Protein AF-0000000077543008 (afdb_homodimer)

Foldseek 3Di:
DVVVVVVVVVVLVVLLVVLLVLLVVLLCLLFVLLVVLLVVLVVQQVVFWDDDDPWWTWGQDDLVVSLVSLLSNLVCLQVNLLSLLLLCLLVVLLLQVVVCVVVVNDRLCPPVLLQLSQCLNHDRLVSLVVNLVVLVPCDVVVVVCVCVVVVPPDDPNRPSSVSSVVSNVVSVVSSVLSVVLSVLSVVQSVPKDKDKDKDKFWDPFFDDFWEWDFDPVQLPDWDDDPRDTATPQWDDDVPGIDGDQQVQLVCQLVVNDQFWHWDADPVVQKIWITGSDQALFKKFKYKTKIKFKFKDFCQVVFVWEQDPVDLFKIATRDDCLQALNDGIAGPVRFWGKAKHQPDPDQVFWTKIKIKGKADADDFLAPPPPSWDAGPNRIIITIMIMTMFMWIWMWIDHSRHTDPVPIDTHGDGRSVSSSLCRCRRRCVCVVVLSVQLNVLRHPPNYVSSSSSSSRSSSRRSSRSSSSSRIDGGGTPIMIGMDIGMIMIGTPVSSVVSSVSSVVSSVSSVVSSVVSVVSCVVPVCSSVSSVCSHPVNVVVVVPPSDRPPPPPPPPDDD/DVVVVVVVVVVLVVLLVVLLVLLVVLLCLQFVLLVVLLVVLVVQQVVFWDDDDPWWTWGQDDLVVSLVSLLSNLVSLQQNLLSLLLLCLLVVLLVQVVVCVVVVNDRLCPLVLLQLSQCLNPNGLVSLVVNLVVLVPCDVVVVVCVCLCVVPDDDPDSVSSVSNVVSNVVSVVSSVLSVVLSVLSVVQSVPKDKDKDKDKFWDPFFDDFWEWDFDPVQLPDFDDDPRDTATPQWDDDVPGIDGDQQVQLVCQLVVNDQFWHWDADPVVQKIWIGGSDQALQKKFKYKYKIKFKFKDFCQVVFVWEQDPVDLFKIATRDDCLQALNDGIAGPVRFWGKAKHQPDPDQVFWTKIKIKGKADADDFLAPPPPSWDAGPNRIIITIMIMTMFMWIWMWIDHSRHTDPVPIDTHGDGRSVSSSLCRCRRRCVCVVVLSVQLNVLRHPPNYVSSSRSSSRSSSRRSSNSSSSSRIDGGGTPIMIGMDIGMIMIGTPVSSVVSSVSSVVSSVSSVVSSVVSVVSCVVDVCSSVSSVCSHPVNVVVVVPPSDRPPPPPPPPDDD

Sequence (1112 aa):
MVNNLDHQQDSSGDDLRRAYSDIRRLWLFSIVPLVVTVVTFIALLGSNSVDTNSQYILVLYEATRLLVPLQVAALVAPWNIGHIMKLCSYWVGYRASVSRYRNHGVSTVSDEQGIITSHLFFASPMTALMALWHACKPTESSIRGLGLLRHFPGGPRSEFGEYLTLTTSILSVVAFSHLLFAGLVTLLAALASMETHDIITPVQVPMQHFGRVLPDGCLDTKGMSNGVSYSCGVEPLTGGFVLTNSTESIQTVNNASSLNQVLYDSQNQVALLAPKDINGALDYSAKTLGVSTQCSSKGKECRLRLSRNSDTGVVHSCPPDESAGDDSLSVAKAWAGNVILGPGRTPNPFNYWIWSVVDKTETHLSSDSEVVKMVGGAISILLDCSVNVYNVTYSVQNGTIVPETLIATMADDAPSYVVADPLTLNFAQNQIYESLRLAAVISRNVSELASTVSVSVSEMAVAYLAGIFEPLQNEEESTRRAVQVARLPIALVCITIALGIILALQATCFFLIAMGLVRKDPNTVAERDRLTLEARVSGAVCRGPVERPGHFPKGGMVNNLDHQQDSSGDDLRRAYSDIRRLWLFSIVPLVVTVVTFIALLGSNSVDTNSQYILVLYEATRLLVPLQVAALVAPWNIGHIMKLCSYWVGYRASVSRYRNHGVSTVSDEQGIITSHLFFASPMTALMALWHACKPTESSIRGLGLLRHFPGGPRSEFGEYLTLTTSILSVVAFSHLLFAGLVTLLAALASMETHDIITPVQVPMQHFGRVLPDGCLDTKGMSNGVSYSCGVEPLTGGFVLTNSTESIQTVNNASSLNQVLYDSQNQVALLAPKDINGALDYSAKTLGVSTQCSSKGKECRLRLSRNSDTGVVHSCPPDESAGDDSLSVAKAWAGNVILGPGRTPNPFNYWIWSVVDKTETHLSSDSEVVKMVGGAISILLDCSVNVYNVTYSVQNGTIVPETLIATMADDAPSYVVADPLTLNFAQNQIYESLRLAAVISRNVSELASTVSVSVSEMAVAYLAGIFEPLQNEEESTRRAVQVARLPIALVCITIALGIILALQATCFFLIAMGLVRKDPNTVAERDRLTLEARVSGAVCRGPVERPGHFPKGG

pLDDT: mean 80.04, std 19.53, range [23.39, 98.19]

Radius of gyration: 48.88 Å; Cα contacts (8 Å, |Δi|>4): 2154; chains: 2; bounding box: 78×150×105 Å

Solvent-accessible surface area (backbone atoms only — not comparable to full-atom values): 56647 Å² total; per-residue (Å²): 123,66,72,62,51,56,55,51,54,52,51,52,52,54,53,50,54,50,48,53,52,49,52,51,50,42,39,50,67,46,31,48,60,44,50,52,21,50,49,50,36,50,49,52,48,69,74,30,50,76,48,72,59,98,57,36,34,31,26,66,42,57,55,36,46,58,46,41,37,49,51,51,31,38,58,49,36,51,54,33,42,27,41,48,29,43,35,48,36,44,51,54,9,38,56,51,40,52,49,17,61,73,52,75,72,48,67,74,70,48,60,48,56,34,40,55,52,31,46,56,24,49,17,5,49,47,28,42,44,42,49,44,43,60,68,58,50,64,45,76,66,41,52,57,34,57,39,49,66,55,43,48,72,77,52,100,53,66,76,64,62,56,57,53,51,51,53,50,51,51,49,50,54,48,47,48,53,37,50,48,48,31,49,46,50,51,49,49,36,53,64,35,44,79,43,82,43,76,48,76,43,76,45,91,69,52,81,55,53,55,8,32,40,74,50,74,70,45,59,74,41,70,45,75,54,98,88,39,78,38,32,57,48,43,37,83,44,61,94,47,69,24,51,37,52,34,50,48,8,45,25,25,66,66,66,64,32,84,60,36,29,76,44,72,40,78,86,76,49,33,18,32,58,36,50,45,83,64,47,50,46,45,26,38,27,26,43,25,52,25,24,29,38,50,37,40,77,39,12,59,83,22,55,51,38,73,32,89,88,37,84,64,30,37,31,62,67,48,54,78,86,64,37,26,76,67,74,62,38,26,78,89,47,29,69,33,57,22,61,37,64,58,85,96,49,61,44,56,53,26,37,40,21,39,32,38,39,38,65,50,46,67,49,61,41,68,79,39,79,48,37,39,69,44,74,48,53,20,37,38,48,34,35,44,24,44,37,37,43,24,41,26,37,40,32,32,51,70,48,37,74,40,72,87,62,48,43,75,41,81,45,62,47,49,60,28,46,36,45,42,47,50,53,49,69,49,71,48,48,65,60,48,49,51,38,43,47,42,20,45,38,74,23,75,43,69,69,53,25,24,50,50,37,14,54,45,51,15,43,48,44,50,22,59,44,51,35,57,46,35,72,27,66,30,75,41,30,26,40,41,46,82,41,69,23,14,38,35,52,41,67,61,51,50,52,48,52,50,48,53,49,49,52,42,49,51,47,49,52,41,41,51,50,31,53,50,47,45,70,74,35,69,57,16,57,58,42,30,46,49,30,27,63,68,36,56,33,58,57,65,70,64,79,66,80,80,73,68,82,75,80,68,78,72,82,125,122,66,71,64,51,56,56,52,54,54,52,52,53,54,52,49,54,50,49,52,52,49,52,51,50,41,40,51,67,47,32,48,59,45,50,52,21,50,51,49,37,51,49,53,48,68,73,32,51,76,50,73,57,95,59,36,35,31,26,65,41,58,55,36,45,58,45,40,37,49,51,51,32,38,58,48,36,51,55,34,42,17,42,48,30,46,35,50,37,44,52,54,8,38,55,52,40,52,46,17,61,72,51,76,73,47,64,76,67,48,63,45,54,35,39,53,53,37,51,57,37,15,34,4,44,52,39,41,46,45,48,44,44,58,68,57,49,63,44,78,68,38,52,57,35,58,36,51,68,56,49,53,80,75,57,99,62,62,75,65,62,55,58,54,51,51,53,49,51,52,50,49,54,47,47,48,53,37,50,49,48,32,50,47,50,51,48,48,37,53,63,37,44,78,44,82,43,76,47,76,43,76,46,91,69,52,81,56,52,56,9,34,38,74,49,75,71,43,59,72,41,70,45,75,54,97,87,39,77,37,32,57,47,43,36,84,42,62,94,48,66,25,52,36,52,34,48,49,9,45,25,24,66,66,68,65,32,83,60,35,29,75,44,72,40,79,86,76,47,34,18,32,60,35,52,47,83,67,45,49,45,45,27,38,29,28,42,25,53,26,24,29,37,51,37,39,76,38,13,58,83,22,54,51,38,73,33,88,87,35,86,63,30,37,30,61,67,47,54,77,86,64,37,26,76,66,72,65,38,26,78,90,47,29,71,34,56,24,61,38,62,60,87,94,50,61,42,57,55,25,37,41,22,41,30,36,40,38,66,48,45,66,49,60,42,68,79,39,79,49,36,37,68,44,75,49,53,20,37,36,45,35,35,44,23,44,38,36,43,25,41,26,36,41,32,33,52,70,49,36,74,40,72,86,62,46,44,75,41,80,46,62,48,49,60,27,48,35,45,44,47,51,54,51,69,50,72,50,48,63,62,47,49,50,40,44,48,42,21,45,39,74,22,75,41,67,69,53,25,23,51,50,36,14,54,46,51,16,41,46,44,51,22,60,45,50,35,59,46,36,73,27,67,30,74,42,31,26,40,40,46,82,40,70,23,15,40,36,52,43,68,61,52,50,51,47,52,50,47,52,50,50,52,43,48,50,46,50,50,41,41,51,50,32,53,52,48,45,70,73,36,68,57,17,57,57,41,29,44,50,30,29,63,68,35,54,34,60,56,66,70,63,79,65,80,79,76,70,83,74,79,69,80,73,83,125

Organism: Fusarium solani (NCBI:txid169388)

Nearest PDB structures (foldseek):
  5vju-assembly1_A  TM=3.079E-01  e=3.131E+00  synthetic construct
  6z0c-assembly1_A  TM=2.243E-01  e=2.468E+00  Escherichia coli
  3m3w-assembly1_A  TM=2.884E-01  e=5.541E+00  Mus musculus
  5c1f-assembly1_B  TM=2.232E-01  e=5.038E+00  Schizosaccharomyces pombe 972h-
  7sqc-assembly1_1V  TM=2.284E-01  e=7.371E+00  Chlamydomonas reinhardtii

Structure (mmCIF, N/CA/C/O backbone):
data_AF-0000000077543008-model_v1
#
loop_
_entity.id
_entity.type
_entity.pdbx_description
1 polymer 'Transmembrane protein'
#
loop_
_atom_site.group_PDB
_atom_site.id
_atom_site.type_symbol
_atom_site.label_atom_id
_atom_site.label_alt_id
_atom_site.label_comp_id
_atom_site.label_asym_id
_atom_site.label_entity_id
_atom_site.label_seq_id
_atom_site.pdbx_PDB_ins_code
_atom_site.Cartn_x
_atom_site.Cartn_y
_atom_site.Cartn_z
_atom_site.occupancy
_atom_site.B_iso_or_equiv
_atom_site.auth_seq_id
_atom_site.auth_comp_id
_atom_site.auth_asym_id
_atom_site.auth_atom_id
_atom_site.pdbx_PDB_model_num
ATOM 1 N N . MET A 1 1 ? 12.141 -70.5 -64.438 1 29.84 1 MET A N 1
ATOM 2 C CA . MET A 1 1 ? 12.922 -70.312 -63.188 1 29.84 1 MET A CA 1
ATOM 3 C C . MET A 1 1 ? 13.359 -68.812 -63.094 1 29.84 1 MET A C 1
ATOM 5 O O . MET A 1 1 ? 13.766 -68.375 -62.031 1 29.84 1 MET A O 1
ATOM 9 N N . VAL A 1 2 ? 13.438 -68.125 -64.25 1 45.16 2 VAL A N 1
ATOM 10 C CA . VAL A 1 2 ? 13.961 -66.75 -64.312 1 45.16 2 VAL A CA 1
ATOM 11 C C . VAL A 1 2 ? 12.914 -65.812 -63.75 1 45.16 2 VAL A C 1
ATOM 13 O O . VAL A 1 2 ? 13.25 -64.75 -63.125 1 45.16 2 VAL A O 1
ATOM 16 N N . ASN A 1 3 ? 11.727 -66.062 -64 1 44.38 3 ASN A N 1
ATOM 17 C CA . ASN A 1 3 ? 10.711 -65.062 -63.656 1 44.38 3 ASN A CA 1
ATOM 18 C C . ASN A 1 3 ? 10.508 -65 -62.156 1 44.38 3 ASN A C 1
ATOM 20 O O . ASN A 1 3 ? 9.859 -64.062 -61.688 1 44.38 3 ASN A O 1
ATOM 24 N N . ASN A 1 4 ? 10.828 -66.062 -61.531 1 45.09 4 ASN A N 1
ATOM 25 C CA . ASN A 1 4 ? 10.648 -66 -60.062 1 45.09 4 ASN A CA 1
ATOM 26 C C . ASN A 1 4 ? 11.742 -65.188 -59.406 1 45.09 4 ASN A C 1
ATOM 28 O O . ASN A 1 4 ? 11.586 -64.75 -58.25 1 45.09 4 ASN A O 1
ATOM 32 N N . LEU A 1 5 ? 12.891 -65 -60.094 1 47.75 5 LEU A N 1
ATOM 33 C CA . LEU A 1 5 ? 13.984 -64.25 -59.531 1 47.75 5 LEU A CA 1
ATOM 34 C C . LEU A 1 5 ? 13.68 -62.75 -59.594 1 47.75 5 LEU A C 1
ATOM 36 O O . LEU A 1 5 ? 14.031 -62 -58.688 1 47.75 5 LEU A O 1
ATOM 40 N N . ASP A 1 6 ? 13.062 -62.281 -60.625 1 50.5 6 ASP A N 1
ATOM 41 C CA . ASP A 1 6 ? 12.781 -60.844 -60.75 1 50.5 6 ASP A CA 1
ATOM 42 C C . ASP A 1 6 ? 11.758 -60.406 -59.719 1 50.5 6 ASP A C 1
ATOM 44 O O . ASP A 1 6 ? 11.844 -59.281 -59.188 1 50.5 6 ASP A O 1
ATOM 48 N N . HIS A 1 7 ? 10.852 -61.219 -59.406 1 49.91 7 HIS A N 1
ATOM 49 C CA . HIS A 1 7 ? 9.812 -60.875 -58.438 1 49.91 7 HIS A CA 1
ATOM 50 C C . HIS A 1 7 ? 10.359 -60.812 -57.031 1 49.91 7 HIS A C 1
ATOM 52 O O . HIS A 1 7 ? 9.898 -60.031 -56.188 1 49.91 7 HIS A O 1
ATOM 58 N N . GLN A 1 8 ? 11.344 -61.625 -56.781 1 49.31 8 GLN A N 1
ATOM 59 C CA . GLN A 1 8 ? 11.977 -61.594 -55.469 1 49.31 8 GLN A CA 1
ATOM 60 C C . GLN A 1 8 ? 12.859 -60.375 -55.281 1 49.31 8 GLN A C 1
ATOM 62 O O . GLN A 1 8 ? 12.922 -59.781 -54.188 1 49.31 8 GLN A O 1
ATOM 67 N N . GLN A 1 9 ? 13.531 -60 -56.312 1 53.69 9 GLN A N 1
ATOM 68 C CA . GLN A 1 9 ? 14.359 -58.781 -56.25 1 53.69 9 GLN A CA 1
ATOM 69 C C . GLN A 1 9 ? 13.508 -57.531 -56.062 1 53.69 9 GLN A C 1
ATOM 71 O O . GLN A 1 9 ? 13.883 -56.625 -55.344 1 53.69 9 GLN A O 1
ATOM 76 N N . ASP A 1 10 ? 12.43 -57.469 -56.75 1 55.84 10 ASP A N 1
ATOM 77 C CA . ASP A 1 10 ? 11.531 -56.312 -56.625 1 55.84 10 ASP A CA 1
ATOM 78 C C . ASP A 1 10 ? 10.883 -56.25 -55.25 1 55.84 10 ASP A C 1
ATOM 80 O O . ASP A 1 10 ? 10.695 -55.156 -54.719 1 55.84 10 ASP A O 1
ATOM 84 N N . SER A 1 11 ? 10.617 -57.344 -54.719 1 60.47 11 SER A N 1
ATOM 85 C CA . SER A 1 11 ? 9.992 -57.406 -53.406 1 60.47 11 SER A CA 1
ATOM 86 C C . SER A 1 11 ? 10.961 -56.969 -52.312 1 60.47 11 SER A C 1
ATOM 88 O O . SER A 1 11 ? 10.57 -56.25 -51.375 1 60.47 11 SER A O 1
ATOM 90 N N . SER A 1 12 ? 12.242 -57.219 -52.594 1 68.44 12 SER A N 1
ATOM 91 C CA . SER A 1 12 ? 13.273 -56.812 -51.656 1 68.44 12 SER A CA 1
ATOM 92 C C . SER A 1 12 ? 13.477 -55.281 -51.688 1 68.44 12 SER A C 1
ATOM 94 O O . SER A 1 12 ? 13.633 -54.688 -50.625 1 68.44 12 SER A O 1
ATOM 96 N N . GLY A 1 13 ? 13.312 -54.688 -52.844 1 72.38 13 GLY A N 1
ATOM 97 C CA . GLY A 1 13 ? 13.453 -53.25 -52.969 1 72.38 13 GLY A CA 1
ATOM 98 C C . GLY A 1 13 ? 12.305 -52.5 -52.312 1 72.38 13 GLY A C 1
ATOM 99 O O . GLY A 1 13 ? 12.523 -51.438 -51.688 1 72.38 13 GLY A O 1
ATOM 100 N N . ASP A 1 14 ? 11.164 -52.969 -52.438 1 76.75 14 ASP A N 1
ATOM 101 C CA . ASP A 1 14 ? 9.992 -52.344 -51.844 1 76.75 14 ASP A CA 1
ATOM 102 C C . ASP A 1 14 ? 10.016 -52.438 -50.312 1 76.75 14 ASP A C 1
ATOM 104 O O . ASP A 1 14 ? 9.625 -51.5 -49.625 1 76.75 14 ASP A O 1
ATOM 108 N N . ASP A 1 15 ? 10.562 -53.531 -49.812 1 79.56 15 ASP A N 1
ATOM 109 C CA . ASP A 1 15 ? 10.688 -53.719 -48.344 1 79.56 15 ASP A CA 1
ATOM 110 C C . ASP A 1 15 ? 11.703 -52.75 -47.75 1 79.56 15 ASP A C 1
ATOM 112 O O . ASP A 1 15 ? 11.508 -52.219 -46.656 1 79.56 15 ASP A O 1
ATOM 116 N N . LEU A 1 16 ? 12.711 -52.5 -48.625 1 85.62 16 LEU A N 1
ATOM 117 C CA . LEU A 1 16 ? 13.75 -51.594 -48.156 1 85.62 16 LEU A CA 1
ATOM 118 C C . LEU A 1 16 ? 13.234 -50.156 -48.125 1 85.62 16 LEU A C 1
ATOM 120 O O . LEU A 1 16 ? 13.516 -49.406 -47.188 1 85.62 16 LEU A O 1
ATOM 124 N N . ARG A 1 17 ? 12.445 -49.75 -49.062 1 87.31 17 ARG A N 1
ATOM 125 C CA . ARG A 1 17 ? 11.875 -48.406 -49.094 1 87.31 17 ARG A CA 1
ATOM 126 C C . ARG A 1 17 ? 10.875 -48.219 -47.969 1 87.31 17 ARG A C 1
ATOM 128 O O . ARG A 1 17 ? 10.82 -47.156 -47.344 1 87.31 17 ARG A O 1
ATOM 135 N N . ARG A 1 18 ? 10.188 -49.125 -47.688 1 83.62 18 ARG A N 1
ATOM 136 C CA . ARG A 1 18 ? 9.227 -49.094 -46.594 1 83.62 18 ARG A CA 1
ATOM 137 C C . ARG A 1 18 ? 9.945 -49 -45.25 1 83.62 18 ARG A C 1
ATOM 139 O O . ARG A 1 18 ? 9.523 -48.25 -44.375 1 83.62 18 ARG A O 1
ATOM 146 N N . ALA A 1 19 ? 11.016 -49.719 -45.125 1 85.44 19 ALA A N 1
ATOM 147 C CA . ALA A 1 19 ? 11.781 -49.688 -43.875 1 85.44 19 ALA A CA 1
ATOM 148 C C . ALA A 1 19 ? 12.375 -48.312 -43.656 1 85.44 19 ALA A C 1
ATOM 150 O O . ALA A 1 19 ? 12.328 -47.781 -42.531 1 85.44 19 ALA A O 1
ATOM 151 N N . TYR A 1 20 ? 12.898 -47.688 -44.75 1 90.56 20 TYR A N 1
ATOM 152 C CA . TYR A 1 20 ? 13.461 -46.375 -44.594 1 90.56 20 TYR A CA 1
ATOM 153 C C . TYR A 1 20 ? 12.391 -45.344 -44.219 1 90.56 20 TYR A C 1
ATOM 155 O O . TYR A 1 20 ? 12.617 -44.469 -43.375 1 90.56 20 TYR A O 1
ATOM 163 N N . SER A 1 21 ? 11.234 -45.469 -44.781 1 89.06 21 SER A N 1
ATOM 164 C CA . SER A 1 21 ? 10.141 -44.562 -44.469 1 89.06 21 SER A CA 1
ATOM 165 C C . SER A 1 21 ? 9.656 -44.781 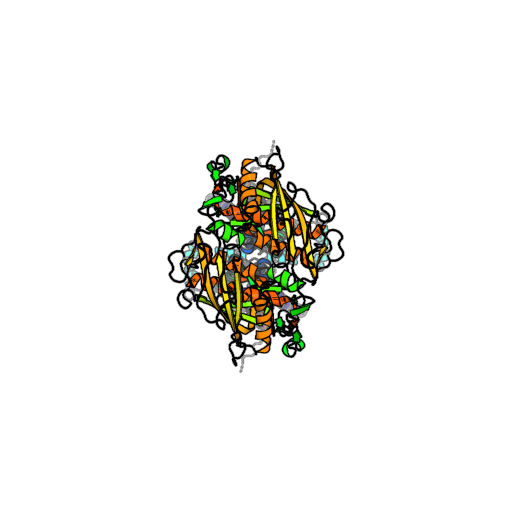-43.031 1 89.06 21 SER A C 1
ATOM 167 O O . SER A 1 21 ? 9.359 -43.812 -42.344 1 89.06 21 SER A O 1
ATOM 169 N N . ASP A 1 22 ? 9.664 -45.969 -42.5 1 83.19 22 ASP A N 1
ATOM 170 C CA . ASP A 1 22 ? 9.258 -46.25 -41.156 1 83.19 22 ASP A CA 1
ATOM 171 C C . ASP A 1 22 ? 10.266 -45.719 -40.125 1 83.19 22 ASP A C 1
ATOM 173 O O . ASP A 1 22 ? 9.883 -45.156 -39.094 1 83.19 22 ASP A O 1
ATOM 177 N N . ILE A 1 23 ? 11.5 -45.906 -40.469 1 89.12 23 ILE A N 1
ATOM 178 C CA . ILE A 1 23 ? 12.555 -45.438 -39.594 1 89.12 23 ILE A CA 1
ATOM 179 C C . ILE A 1 23 ? 12.469 -43.906 -39.5 1 89.12 23 ILE A C 1
ATOM 181 O O . ILE A 1 23 ? 12.562 -43.344 -38.406 1 89.12 23 ILE A O 1
ATOM 185 N N . ARG A 1 24 ? 12.188 -43.25 -40.656 1 92.12 24 ARG A N 1
ATOM 186 C CA . ARG A 1 24 ? 12.086 -41.812 -40.656 1 92.12 24 ARG A CA 1
ATOM 187 C C . ARG A 1 24 ? 10.859 -41.344 -39.875 1 92.12 24 ARG A C 1
ATOM 189 O O . ARG A 1 24 ? 10.914 -40.344 -39.156 1 92.12 24 ARG A O 1
ATOM 196 N N . ARG A 1 25 ? 9.781 -41.969 -39.969 1 85.69 25 ARG A N 1
ATOM 197 C CA . ARG A 1 25 ? 8.555 -41.594 -39.281 1 85.69 25 ARG A CA 1
ATOM 198 C C . ARG A 1 25 ? 8.719 -41.781 -37.75 1 85.69 25 ARG A C 1
ATOM 200 O O . ARG A 1 25 ? 8.289 -40.938 -36.969 1 85.69 25 ARG A O 1
ATOM 207 N N . LEU A 1 26 ? 9.344 -42.875 -37.312 1 83.56 26 LEU A N 1
ATOM 208 C CA . LEU A 1 26 ? 9.562 -43.125 -35.906 1 83.56 26 LEU A CA 1
ATOM 209 C C . LEU A 1 26 ? 10.477 -42.062 -35.281 1 83.56 26 LEU A C 1
ATOM 211 O O . LEU A 1 26 ? 10.242 -41.625 -34.156 1 83.56 26 LEU A O 1
ATOM 215 N N . TRP A 1 27 ? 11.383 -41.719 -36.062 1 90.12 27 TRP A N 1
ATOM 216 C CA . TRP A 1 27 ? 12.305 -40.688 -35.625 1 90.12 27 TRP A CA 1
ATOM 217 C C . TRP A 1 27 ? 11.594 -39.344 -35.5 1 90.12 27 TRP A C 1
ATOM 219 O O . TRP A 1 27 ? 11.719 -38.656 -34.469 1 90.12 27 TRP A O 1
ATOM 229 N N . LEU A 1 28 ? 10.758 -38.969 -36.5 1 91 28 LEU A N 1
ATOM 230 C CA . LEU A 1 28 ? 10.055 -37.688 -36.5 1 91 28 LEU A CA 1
ATOM 231 C C . LEU A 1 28 ? 9.047 -37.625 -35.344 1 91 28 LEU A C 1
ATOM 233 O O . LEU A 1 28 ? 8.93 -36.594 -34.688 1 91 28 LEU A O 1
ATOM 237 N N . PHE A 1 29 ? 8.438 -38.688 -35.031 1 83 29 PHE A N 1
ATOM 238 C CA . PHE A 1 29 ? 7.441 -38.719 -33.969 1 83 29 PHE A CA 1
ATOM 239 C C . PHE A 1 29 ? 8.102 -38.656 -32.594 1 83 29 PHE A C 1
ATOM 241 O O . PHE A 1 29 ? 7.496 -38.188 -31.625 1 83 29 PHE A O 1
ATOM 248 N N . SER A 1 30 ? 9.32 -39.062 -32.5 1 84.19 30 SER A N 1
ATOM 249 C CA . SER A 1 30 ? 10.023 -39.062 -31.219 1 84.19 30 SER A CA 1
ATOM 250 C C . SER A 1 30 ? 10.68 -37.688 -30.953 1 84.19 30 SER A C 1
ATOM 252 O O . SER A 1 30 ? 10.758 -37.25 -29.797 1 84.19 30 SER A O 1
ATOM 254 N N . ILE A 1 31 ? 11.062 -37.031 -31.938 1 90.56 31 ILE A N 1
ATOM 255 C CA . ILE A 1 31 ? 11.906 -35.875 -31.719 1 90.56 31 ILE A CA 1
ATOM 256 C C . ILE A 1 31 ? 11.062 -34.594 -31.844 1 90.56 31 ILE A C 1
ATOM 258 O O . ILE A 1 31 ? 11.258 -33.656 -31.078 1 90.56 31 ILE A O 1
ATOM 262 N N . VAL A 1 32 ? 10.117 -34.562 -32.656 1 90.88 32 VAL A N 1
ATOM 263 C CA . VAL A 1 32 ? 9.445 -33.312 -33 1 90.88 32 VAL A CA 1
ATOM 264 C C . VAL A 1 32 ? 8.688 -32.781 -31.766 1 90.88 32 VAL A C 1
ATOM 266 O O . VAL A 1 32 ? 8.875 -31.625 -31.375 1 90.88 32 VAL A O 1
ATOM 269 N N . PRO A 1 33 ? 7.84 -33.531 -31.125 1 88.31 33 PRO A N 1
ATOM 270 C CA . PRO A 1 33 ? 7.129 -33 -29.969 1 88.31 33 PRO A CA 1
ATOM 271 C C . PRO A 1 33 ? 8.07 -32.562 -28.844 1 88.31 33 PRO A C 1
ATOM 273 O O . PRO A 1 33 ? 7.836 -31.562 -28.172 1 88.31 33 PRO A O 1
ATOM 276 N N . LEU A 1 34 ? 9.094 -33.281 -28.625 1 91.69 34 LEU A N 1
ATOM 277 C CA . LEU A 1 34 ? 10.031 -33 -27.547 1 91.69 34 LEU A CA 1
ATOM 278 C C . LEU A 1 34 ? 10.812 -31.719 -27.859 1 91.69 34 LEU A C 1
ATOM 280 O O . LEU A 1 34 ? 10.938 -30.844 -27 1 91.69 34 LEU A O 1
ATOM 284 N N . VAL A 1 35 ? 11.305 -31.609 -29.094 1 94.06 35 VAL A N 1
ATOM 285 C CA . VAL A 1 35 ? 12.109 -30.453 -29.469 1 94.06 35 VAL A CA 1
ATOM 286 C C . VAL A 1 35 ? 11.227 -29.203 -29.516 1 94.06 35 VAL A C 1
ATOM 288 O O . VAL A 1 35 ? 11.617 -28.141 -29.016 1 94.06 35 VAL A O 1
ATOM 291 N N . VAL A 1 36 ? 10.031 -29.359 -30.031 1 95.12 36 VAL A N 1
ATOM 292 C CA . VAL A 1 36 ? 9.141 -28.203 -30.141 1 95.12 36 VAL A CA 1
ATOM 293 C C . VAL A 1 36 ? 8.781 -27.703 -28.734 1 95.12 36 VAL A C 1
ATOM 295 O O . VAL A 1 36 ? 8.781 -26.5 -28.484 1 95.12 36 VAL A O 1
ATOM 298 N N . THR A 1 37 ? 8.484 -28.531 -27.812 1 95.38 37 THR A N 1
ATOM 299 C CA . THR A 1 37 ? 8.07 -28.125 -26.469 1 95.38 37 THR A CA 1
ATOM 300 C C . THR A 1 37 ? 9.25 -27.578 -25.688 1 95.38 37 THR A C 1
ATOM 302 O O . THR A 1 37 ? 9.125 -26.547 -25 1 95.38 37 THR A O 1
ATOM 305 N N . VAL A 1 38 ? 10.422 -28.156 -25.812 1 95 38 VAL A N 1
ATOM 306 C CA . VAL A 1 38 ? 11.594 -27.688 -25.094 1 95 38 VAL A CA 1
ATOM 307 C C . VAL A 1 38 ? 12.039 -26.344 -25.656 1 95 38 VAL A C 1
ATOM 309 O O . VAL A 1 38 ? 12.367 -25.422 -24.891 1 95 38 VAL A O 1
ATOM 312 N N . VAL A 1 39 ? 12 -26.234 -26.953 1 96.06 39 VAL A N 1
ATOM 313 C CA . VAL A 1 39 ? 12.391 -24.984 -27.578 1 96.06 39 VAL A CA 1
ATOM 314 C C . VAL A 1 39 ? 11.391 -23.891 -27.219 1 96.06 39 VAL A C 1
ATOM 316 O O . VAL A 1 39 ? 11.773 -22.734 -26.984 1 96.06 39 VAL A O 1
ATOM 319 N N . THR A 1 40 ? 10.125 -24.203 -27.188 1 96.56 40 THR A N 1
ATOM 320 C CA . THR A 1 40 ? 9.117 -23.234 -26.781 1 96.56 40 THR A CA 1
ATOM 321 C C . THR A 1 40 ? 9.359 -22.766 -25.344 1 96.56 40 THR A C 1
ATOM 323 O O . THR A 1 40 ? 9.242 -21.578 -25.047 1 96.56 40 THR A O 1
ATOM 326 N N . PHE A 1 41 ? 9.703 -23.641 -24.5 1 96.38 41 PHE A N 1
ATOM 327 C CA . PHE A 1 41 ? 10 -23.297 -23.109 1 96.38 41 PHE A CA 1
ATOM 328 C C . PHE A 1 41 ? 11.211 -22.375 -23.031 1 96.38 41 PHE A C 1
ATOM 330 O O . PHE A 1 41 ? 11.18 -21.375 -22.312 1 96.38 41 PHE A O 1
ATOM 337 N N . ILE A 1 42 ? 12.234 -22.734 -23.781 1 96.19 42 ILE A N 1
ATOM 338 C CA . ILE A 1 42 ? 13.438 -21.906 -23.797 1 96.19 42 ILE A CA 1
ATOM 339 C C . ILE A 1 42 ? 13.125 -20.531 -24.359 1 96.19 42 ILE A C 1
ATOM 341 O O . ILE A 1 42 ? 13.594 -19.516 -23.844 1 96.19 42 ILE A O 1
ATOM 345 N N . ALA A 1 43 ? 12.32 -20.531 -25.344 1 96.38 43 ALA A N 1
ATOM 346 C CA . ALA A 1 43 ? 11.945 -19.25 -25.953 1 96.38 43 ALA A CA 1
ATOM 347 C C . ALA A 1 43 ? 11.141 -18.406 -24.969 1 96.38 43 ALA A C 1
ATOM 349 O O . ALA A 1 43 ? 11.352 -17.203 -24.875 1 96.38 43 ALA A O 1
ATOM 350 N N . LEU A 1 44 ? 10.258 -19 -24.234 1 95.75 44 LEU A N 1
ATOM 351 C CA . LEU A 1 44 ? 9.461 -18.281 -23.25 1 95.75 44 LEU A CA 1
ATOM 352 C C . LEU A 1 44 ? 10.336 -17.781 -22.109 1 95.75 44 LEU A C 1
ATOM 354 O O . LEU A 1 44 ? 10.148 -16.656 -21.625 1 95.75 44 LEU A O 1
ATOM 358 N N . LEU A 1 45 ? 11.227 -18.578 -21.734 1 94.88 45 LEU A N 1
ATOM 359 C CA . LEU A 1 45 ? 12.141 -18.203 -20.672 1 94.88 45 LEU A CA 1
ATOM 360 C C . LEU A 1 45 ? 13.039 -17.047 -21.094 1 94.88 45 LEU A C 1
ATOM 362 O O . LEU A 1 45 ? 13.203 -16.078 -20.344 1 94.88 45 LEU A O 1
ATOM 366 N N . GLY A 1 46 ? 13.617 -17.141 -22.219 1 92.75 46 GLY A N 1
ATOM 367 C CA . GLY A 1 46 ? 14.539 -16.125 -22.719 1 92.75 46 GLY A CA 1
ATOM 368 C C . GLY A 1 46 ? 13.867 -14.797 -23.016 1 92.75 46 GLY A C 1
ATOM 369 O O . GLY A 1 46 ? 14.422 -13.734 -22.719 1 92.75 46 GLY A O 1
ATOM 370 N N . SER A 1 47 ? 12.672 -14.875 -23.516 1 93.81 47 SER A N 1
ATOM 371 C CA . SER A 1 47 ? 12.008 -13.648 -23.938 1 93.81 47 SER A CA 1
ATOM 372 C C . SER A 1 47 ? 11.383 -12.922 -22.75 1 93.81 47 SER A C 1
ATOM 374 O O . SER A 1 47 ? 11.18 -11.711 -22.797 1 93.81 47 SER A O 1
ATOM 376 N N . ASN A 1 48 ? 11.086 -13.586 -21.672 1 94.5 48 ASN A N 1
ATOM 377 C CA . ASN A 1 48 ? 10.344 -12.984 -20.578 1 94.5 48 ASN A CA 1
ATOM 378 C C . ASN A 1 48 ? 11.164 -12.953 -19.281 1 94.5 48 ASN A C 1
ATOM 380 O O . ASN A 1 48 ? 10.633 -12.68 -18.203 1 94.5 48 ASN A O 1
ATOM 384 N N . SER A 1 49 ? 12.375 -13.227 -19.406 1 93.12 49 SER A N 1
ATOM 385 C CA . SER A 1 49 ? 13.227 -13.188 -18.219 1 93.12 49 SER A CA 1
ATOM 386 C C . SER A 1 49 ? 13.508 -11.75 -17.797 1 93.12 49 SER A C 1
ATOM 388 O O . SER A 1 49 ? 13.844 -10.906 -18.625 1 93.12 49 SER A O 1
ATOM 390 N N . VAL A 1 50 ? 13.281 -11.492 -16.547 1 90.06 50 VAL A N 1
ATOM 391 C CA . VAL A 1 50 ? 13.445 -10.133 -16.031 1 90.06 50 VAL A CA 1
ATOM 392 C C . VAL A 1 50 ? 14.75 -10.039 -15.234 1 90.06 50 VAL A C 1
ATOM 394 O O . VAL A 1 50 ? 15.5 -9.078 -15.375 1 90.06 50 VAL A O 1
ATOM 397 N N . ASP A 1 51 ? 15 -10.961 -14.336 1 88.5 51 ASP A N 1
ATOM 398 C CA . ASP A 1 51 ? 16.172 -10.969 -13.469 1 88.5 51 ASP A CA 1
ATOM 399 C C . ASP A 1 51 ? 16.672 -12.391 -13.227 1 88.5 51 ASP A C 1
ATOM 401 O O . ASP A 1 51 ? 15.875 -13.336 -13.227 1 88.5 51 ASP A O 1
ATOM 405 N N . THR A 1 52 ? 17.906 -12.484 -13.258 1 89.38 52 THR A N 1
ATOM 406 C CA . THR A 1 52 ? 18.531 -13.781 -13.016 1 89.38 52 THR A CA 1
ATOM 407 C C . THR A 1 52 ? 19.578 -13.688 -11.906 1 89.38 52 THR A C 1
ATOM 409 O O . THR A 1 52 ? 20.453 -12.828 -11.953 1 89.38 52 THR A O 1
ATOM 412 N N . ASN A 1 53 ? 19.312 -14.367 -10.883 1 87.75 53 ASN A N 1
ATOM 413 C CA . ASN A 1 53 ? 20.328 -14.5 -9.836 1 87.75 53 ASN A CA 1
ATOM 414 C C . ASN A 1 53 ? 20.984 -15.875 -9.867 1 87.75 53 ASN A C 1
ATOM 416 O O . ASN A 1 53 ? 20.688 -16.703 -10.734 1 87.75 53 ASN A O 1
ATOM 420 N N . SER A 1 54 ? 21.922 -16.109 -8.938 1 88.19 54 SER A N 1
ATOM 421 C CA . SER A 1 54 ? 22.688 -17.359 -8.938 1 88.19 54 SER A CA 1
ATOM 422 C C . SER A 1 54 ? 21.797 -18.547 -8.594 1 88.19 54 SER A C 1
ATOM 424 O O . SER A 1 54 ? 22.062 -19.672 -9.023 1 88.19 54 SER A O 1
ATOM 426 N N . GLN A 1 55 ? 20.641 -18.266 -8.023 1 92.5 55 GLN A N 1
ATOM 427 C CA . GLN A 1 55 ? 19.859 -19.391 -7.551 1 92.5 55 GLN A CA 1
ATOM 428 C C . GLN A 1 55 ? 18.516 -19.484 -8.289 1 92.5 55 GLN A C 1
ATOM 430 O O . GLN A 1 55 ? 17.984 -20.578 -8.492 1 92.5 55 GLN A O 1
ATOM 435 N N . TYR A 1 56 ? 18.031 -18.281 -8.703 1 95.5 56 TYR A N 1
ATOM 436 C CA . TYR A 1 56 ? 16.688 -18.281 -9.273 1 95.5 56 TYR A CA 1
ATOM 437 C C . TYR A 1 56 ? 16.641 -17.438 -10.539 1 95.5 56 TYR A C 1
ATOM 439 O O . TYR A 1 56 ? 17.438 -16.516 -10.719 1 95.5 56 TYR A O 1
ATOM 447 N N . ILE A 1 57 ? 15.789 -17.828 -11.398 1 95.12 57 ILE A N 1
ATOM 448 C CA . ILE A 1 57 ? 15.438 -17.031 -12.57 1 95.12 57 ILE A CA 1
ATOM 449 C C . ILE A 1 57 ? 14.016 -16.5 -12.422 1 95.12 57 ILE A C 1
ATOM 451 O O . ILE A 1 57 ? 13.102 -17.234 -12.055 1 95.12 57 ILE A O 1
ATOM 455 N N . LEU A 1 58 ? 13.867 -15.266 -12.617 1 95.19 58 LEU A N 1
ATOM 456 C CA . LEU A 1 58 ? 12.562 -14.625 -12.531 1 95.19 58 LEU A CA 1
ATOM 457 C C . LEU A 1 58 ? 12.008 -14.328 -13.922 1 95.19 58 LEU A C 1
ATOM 459 O O . LEU A 1 58 ? 12.688 -13.711 -14.75 1 95.19 58 LEU A O 1
ATOM 463 N N . VAL A 1 59 ? 10.789 -14.844 -14.07 1 95.5 59 VAL A N 1
ATOM 464 C CA . VAL A 1 59 ? 10.188 -14.734 -15.398 1 95.5 59 VAL A CA 1
ATOM 465 C C . VAL A 1 59 ? 8.828 -14.039 -15.281 1 95.5 59 VAL A C 1
ATOM 467 O O . VAL A 1 59 ? 8.008 -14.406 -14.445 1 95.5 59 VAL A O 1
ATOM 470 N N . LEU A 1 60 ? 8.633 -13.047 -16.203 1 94.12 60 LEU A N 1
ATOM 471 C CA . LEU A 1 60 ? 7.367 -12.32 -16.234 1 94.12 60 LEU A CA 1
ATOM 472 C C . LEU A 1 60 ? 6.297 -13.133 -16.953 1 94.12 60 LEU A C 1
ATOM 474 O O . LEU A 1 60 ? 5.902 -12.797 -18.078 1 94.12 60 LEU A O 1
ATOM 478 N N . TYR A 1 61 ? 5.891 -14.125 -16.344 1 92.88 61 TYR A N 1
ATOM 479 C CA . TYR A 1 61 ? 4.895 -15.07 -16.844 1 92.88 61 TYR A CA 1
ATOM 480 C C . TYR A 1 61 ? 4.238 -15.82 -15.688 1 92.88 61 TYR A C 1
ATOM 482 O O . TYR A 1 61 ? 4.828 -15.961 -14.609 1 92.88 61 TYR A O 1
ATOM 490 N N . GLU A 1 62 ? 2.967 -16.281 -15.938 1 93.31 62 GLU A N 1
ATOM 491 C CA . GLU A 1 62 ? 2.363 -17.172 -14.938 1 93.31 62 GLU A CA 1
ATOM 492 C C . GLU A 1 62 ? 3.115 -18.484 -14.852 1 93.31 62 GLU A C 1
ATOM 494 O O . GLU A 1 62 ? 3.471 -19.078 -15.875 1 93.31 62 GLU A O 1
ATOM 499 N N . ALA A 1 63 ? 3.381 -18.844 -13.586 1 93.56 63 ALA A N 1
ATOM 500 C CA . ALA A 1 63 ? 4.199 -20.031 -13.391 1 93.56 63 ALA A CA 1
ATOM 501 C C . ALA A 1 63 ? 3.531 -21.266 -14.008 1 93.56 63 ALA A C 1
ATOM 503 O O . ALA A 1 63 ? 4.191 -22.078 -14.664 1 93.56 63 ALA A O 1
ATOM 504 N N . THR A 1 64 ? 2.266 -21.406 -13.82 1 92.81 64 THR A N 1
ATOM 505 C CA . THR A 1 64 ? 1.558 -22.578 -14.328 1 92.81 64 THR A CA 1
ATOM 506 C C . THR A 1 64 ? 1.571 -22.609 -15.852 1 92.81 64 THR A C 1
ATOM 508 O O . THR A 1 64 ? 1.812 -23.641 -16.469 1 92.81 64 THR A O 1
ATOM 511 N N . ARG A 1 65 ? 1.409 -21.5 -16.516 1 93.56 65 ARG A N 1
ATOM 512 C CA . ARG A 1 65 ? 1.402 -21.406 -17.969 1 93.56 65 ARG A CA 1
ATOM 513 C C . ARG A 1 65 ? 2.809 -21.578 -18.531 1 93.56 65 ARG A C 1
ATOM 515 O O . ARG A 1 65 ? 2.984 -22.156 -19.609 1 93.56 65 ARG A O 1
ATOM 522 N N . LEU A 1 66 ? 3.75 -21.125 -17.844 1 95.19 66 LEU A N 1
ATOM 523 C CA . LEU A 1 66 ? 5.145 -21.219 -18.25 1 95.19 66 LEU A CA 1
ATOM 524 C C . LEU A 1 66 ? 5.594 -22.672 -18.328 1 95.19 66 LEU A C 1
ATOM 526 O O . LEU A 1 66 ? 6.379 -23.047 -19.203 1 95.19 66 LEU A O 1
ATOM 530 N N . LEU A 1 67 ? 5.027 -23.484 -17.438 1 95.62 67 LEU A N 1
ATOM 531 C CA . LEU A 1 67 ? 5.496 -24.859 -17.328 1 95.62 67 LEU A CA 1
ATOM 532 C C . LEU A 1 67 ? 4.668 -25.781 -18.203 1 95.62 67 LEU A C 1
ATOM 534 O O . LEU A 1 67 ? 4.977 -26.969 -18.328 1 95.62 67 LEU A O 1
ATOM 538 N N . VAL A 1 68 ? 3.707 -25.266 -18.953 1 94.44 68 VAL A N 1
ATOM 539 C CA . VAL A 1 68 ? 2.809 -26.078 -19.75 1 94.44 68 VAL A CA 1
ATOM 540 C C . VAL A 1 68 ? 3.602 -26.797 -20.844 1 94.44 68 VAL A C 1
ATOM 542 O O . VAL A 1 68 ? 3.455 -28.016 -21.031 1 94.44 68 VAL A O 1
ATOM 545 N N . PRO A 1 69 ? 4.488 -26.094 -21.562 1 95.88 69 PRO A N 1
ATOM 546 C CA . PRO A 1 69 ? 5.246 -26.812 -22.594 1 95.88 69 PRO A CA 1
ATOM 547 C C . PRO A 1 69 ? 6.066 -27.969 -22.031 1 95.88 69 PRO A C 1
ATOM 549 O O . PRO A 1 69 ? 6.125 -29.047 -22.625 1 95.88 69 PRO A O 1
ATOM 552 N N . LEU A 1 70 ? 6.664 -27.766 -20.906 1 95.25 70 LEU A N 1
ATOM 553 C CA . LEU A 1 70 ? 7.441 -28.844 -20.297 1 95.25 70 LEU A CA 1
ATOM 554 C C . LEU A 1 70 ? 6.531 -29.969 -19.812 1 95.25 70 LEU A C 1
ATOM 556 O O . LEU A 1 70 ? 6.902 -31.141 -19.875 1 95.25 70 LEU A O 1
ATOM 560 N N . GLN A 1 71 ? 5.371 -29.625 -19.375 1 93.25 71 GLN A N 1
ATOM 561 C CA . GLN A 1 71 ? 4.418 -30.641 -18.938 1 93.25 71 GLN A CA 1
ATOM 562 C C . GLN A 1 71 ? 3.93 -31.469 -20.125 1 93.25 71 GLN A C 1
ATOM 564 O O . GLN A 1 71 ? 3.758 -32.688 -20 1 93.25 71 GLN A O 1
ATOM 569 N N . VAL A 1 72 ? 3.752 -30.891 -21.219 1 92.56 72 VAL A N 1
ATOM 570 C CA . VAL A 1 72 ? 3.377 -31.625 -22.422 1 92.56 72 VAL A CA 1
ATOM 571 C C . VAL A 1 72 ? 4.523 -32.531 -22.859 1 92.56 72 VAL A C 1
ATOM 573 O O . VAL A 1 72 ? 4.297 -33.688 -23.25 1 92.56 72 VAL A O 1
ATOM 576 N N . ALA A 1 73 ? 5.723 -31.984 -22.719 1 92.94 73 ALA A N 1
ATOM 577 C CA . ALA A 1 73 ? 6.887 -32.812 -23.031 1 92.94 73 ALA A CA 1
ATOM 578 C C . ALA A 1 73 ? 6.953 -34.031 -22.125 1 92.94 73 ALA A C 1
ATOM 580 O O . ALA A 1 73 ? 7.277 -35.125 -22.562 1 92.94 73 ALA A O 1
ATOM 581 N N . ALA A 1 74 ? 6.621 -33.812 -20.906 1 90.38 74 ALA A N 1
ATOM 582 C CA . ALA A 1 74 ? 6.652 -34.906 -19.938 1 90.38 74 ALA A CA 1
ATOM 583 C C . ALA A 1 74 ? 5.562 -35.938 -20.234 1 90.38 74 ALA A C 1
ATOM 585 O O . ALA A 1 74 ? 5.734 -37.125 -19.953 1 90.38 74 ALA A O 1
ATOM 586 N N . LEU A 1 75 ? 4.477 -35.5 -20.797 1 86.12 75 LEU A N 1
ATOM 587 C CA . LEU A 1 75 ? 3.385 -36.406 -21.156 1 86.12 75 LEU A CA 1
ATOM 588 C C . LEU A 1 75 ? 3.742 -37.219 -22.391 1 86.12 75 LEU A C 1
ATOM 590 O O . LEU A 1 75 ? 3.35 -38.406 -22.516 1 86.12 75 LEU A O 1
ATOM 594 N N . VAL A 1 76 ? 4.527 -36.625 -23.25 1 82.31 76 VAL A N 1
ATOM 595 C CA . VAL A 1 76 ? 4.859 -37.281 -24.516 1 82.31 76 VAL A CA 1
ATOM 596 C C . VAL A 1 76 ? 6.086 -38.156 -24.344 1 82.31 76 VAL A C 1
ATOM 598 O O . VAL A 1 76 ? 6.238 -39.156 -25.031 1 82.31 76 VAL A O 1
ATOM 601 N N . ALA A 1 77 ? 6.922 -37.906 -23.344 1 82.75 77 ALA A N 1
ATOM 602 C CA . ALA A 1 77 ? 8.219 -38.562 -23.172 1 82.75 77 ALA A CA 1
ATOM 603 C C . ALA A 1 77 ? 8.055 -40.094 -23.016 1 82.75 77 ALA A C 1
ATOM 605 O O . ALA A 1 77 ? 8.734 -40.875 -23.688 1 82.75 77 ALA A O 1
ATOM 606 N N . PRO A 1 78 ? 7.082 -40.5 -22.25 1 76.06 78 PRO A N 1
ATOM 607 C CA . PRO A 1 78 ? 6.988 -41.969 -22.094 1 76.06 78 PRO A CA 1
ATOM 608 C C . PRO A 1 78 ? 6.559 -42.688 -23.375 1 76.06 78 PRO A C 1
ATOM 610 O O . PRO A 1 78 ? 6.898 -43.844 -23.578 1 76.06 78 PRO A O 1
ATOM 613 N N . TRP A 1 79 ? 5.992 -41.938 -24.266 1 75.62 79 TRP A N 1
ATOM 614 C CA . TRP A 1 79 ? 5.59 -42.531 -25.547 1 75.62 79 TRP A CA 1
ATOM 615 C C . TRP A 1 79 ? 6.797 -42.719 -26.453 1 75.62 79 TRP A C 1
ATOM 617 O O . TRP A 1 79 ? 6.789 -43.594 -27.328 1 75.62 79 TRP A O 1
ATOM 627 N N . ASN A 1 80 ? 7.793 -42.031 -26.188 1 81.19 80 ASN A N 1
ATOM 628 C CA . ASN A 1 80 ? 9 -42.094 -27 1 81.19 80 ASN A CA 1
ATOM 629 C C . ASN A 1 80 ? 9.805 -43.375 -26.703 1 81.19 80 ASN A C 1
ATOM 631 O O . ASN A 1 80 ? 10.625 -43.781 -27.516 1 81.19 80 ASN A O 1
ATOM 635 N N . ILE A 1 81 ? 9.531 -43.969 -25.578 1 79 81 ILE A N 1
ATOM 636 C CA . ILE A 1 81 ? 10.25 -45.188 -25.234 1 79 81 ILE A CA 1
ATOM 637 C C . ILE A 1 81 ? 9.938 -46.281 -26.25 1 79 81 ILE A C 1
ATOM 639 O O . ILE A 1 81 ? 10.844 -46.969 -26.734 1 79 81 ILE A O 1
ATOM 643 N N . GLY A 1 82 ? 8.672 -46.344 -26.672 1 75.12 82 GLY A N 1
ATOM 644 C CA . GLY A 1 82 ? 8.273 -47.312 -27.672 1 75.12 82 GLY A CA 1
ATOM 645 C C . GLY A 1 82 ? 8.891 -47.094 -29.031 1 75.12 82 GLY A C 1
ATOM 646 O O . GLY A 1 82 ? 9.305 -48.031 -29.703 1 75.12 82 GLY A O 1
ATOM 647 N N . HIS A 1 83 ? 9.047 -45.875 -29.391 1 79.25 83 HIS A N 1
ATOM 648 C CA . HIS A 1 83 ? 9.625 -45.562 -30.672 1 79.25 83 HIS A CA 1
ATOM 649 C C . HIS A 1 83 ? 11.117 -45.875 -30.719 1 79.25 83 HIS A C 1
ATOM 651 O O . HIS A 1 83 ? 11.617 -46.406 -31.703 1 79.25 83 HIS A O 1
ATOM 657 N N . ILE A 1 84 ? 11.742 -45.656 -29.641 1 82.38 84 ILE A N 1
ATOM 658 C CA . ILE A 1 84 ? 13.18 -45.906 -29.578 1 82.38 84 ILE A CA 1
ATOM 659 C C . ILE A 1 84 ? 13.453 -47.406 -29.594 1 82.38 84 ILE A C 1
ATOM 661 O O . ILE A 1 84 ? 14.383 -47.875 -30.25 1 82.38 84 ILE A O 1
ATOM 665 N N . MET A 1 85 ? 12.609 -48.125 -28.938 1 78.31 85 MET A N 1
ATOM 666 C CA . MET A 1 85 ? 12.805 -49.562 -28.906 1 78.31 85 MET A CA 1
ATOM 667 C C . MET A 1 85 ? 12.523 -50.188 -30.281 1 78.31 85 MET A C 1
ATOM 669 O O . MET A 1 85 ? 13.156 -51.156 -30.672 1 78.31 85 MET A O 1
ATOM 673 N N . LYS A 1 86 ? 11.641 -49.562 -31.062 1 78.25 86 LYS A N 1
ATOM 674 C CA . LYS A 1 86 ? 11.414 -50 -32.438 1 78.25 86 LYS A CA 1
ATOM 675 C C . LYS A 1 86 ? 12.641 -49.75 -33.312 1 78.25 86 LYS A C 1
ATOM 677 O O . LYS A 1 86 ? 12.953 -50.531 -34.188 1 78.25 86 LYS A O 1
ATOM 682 N N . LEU A 1 87 ? 13.188 -48.688 -33.031 1 83.25 87 LEU A N 1
ATOM 683 C CA . LEU A 1 87 ? 14.414 -48.375 -33.75 1 83.25 87 LEU A CA 1
ATOM 684 C C . LEU A 1 87 ? 15.539 -49.344 -33.344 1 83.25 87 LEU A C 1
ATOM 686 O O . LEU A 1 87 ? 16.344 -49.719 -34.188 1 83.25 87 LEU A O 1
ATOM 690 N N . CYS A 1 88 ? 15.516 -49.75 -32.125 1 80.19 88 CYS A N 1
ATOM 691 C CA . CYS A 1 88 ? 16.516 -50.688 -31.625 1 80.19 88 CYS A CA 1
ATOM 692 C C . CYS A 1 88 ? 16.297 -52.062 -32.219 1 80.19 88 CYS A C 1
ATOM 694 O O . CYS A 1 88 ? 17.219 -52.875 -32.281 1 80.19 88 CYS A O 1
ATOM 696 N N . SER A 1 89 ? 15.094 -52.312 -32.688 1 78.69 89 SER A N 1
ATOM 697 C CA . SER A 1 89 ? 14.789 -53.625 -33.25 1 78.69 89 SER A CA 1
ATOM 698 C C . SER A 1 89 ? 15.578 -53.844 -34.531 1 78.69 89 SER A C 1
ATOM 700 O O . SER A 1 89 ? 15.859 -55 -34.906 1 78.69 89 SER A O 1
ATOM 702 N N . TYR A 1 90 ? 15.938 -52.75 -35.219 1 82.44 90 TYR A N 1
ATOM 703 C CA . TYR A 1 90 ? 16.75 -52.906 -36.438 1 82.44 90 TYR A CA 1
ATOM 704 C C . TYR A 1 90 ? 18.156 -53.375 -36.094 1 82.44 90 TYR A C 1
ATOM 706 O O . TYR A 1 90 ? 18.797 -54.062 -36.875 1 82.44 90 TYR A O 1
ATOM 714 N N . TRP A 1 91 ? 18.547 -53.031 -34.969 1 81.62 91 TRP A N 1
ATOM 715 C CA . TRP A 1 91 ? 19.844 -53.531 -34.531 1 81.62 91 TRP A CA 1
ATOM 716 C C . TRP A 1 91 ? 19.797 -55.031 -34.25 1 81.62 91 TRP A C 1
ATOM 718 O O . TRP A 1 91 ? 20.719 -55.75 -34.594 1 81.62 91 TRP A O 1
ATOM 728 N N . VAL A 1 92 ? 18.781 -55.5 -33.656 1 75.88 92 VAL A N 1
ATOM 729 C CA . VAL A 1 92 ? 18.594 -56.906 -33.406 1 75.88 92 VAL A CA 1
ATOM 730 C C . VAL A 1 92 ? 18.469 -57.688 -34.719 1 75.88 92 VAL A C 1
ATOM 732 O O . VAL A 1 92 ? 19.016 -58.781 -34.844 1 75.88 92 VAL A O 1
ATOM 735 N N . GLY A 1 93 ? 17.781 -57.062 -35.594 1 77.75 93 GLY A N 1
ATOM 736 C CA . GLY A 1 93 ? 17.688 -57.688 -36.906 1 77.75 93 GLY A CA 1
ATOM 737 C C . GLY A 1 93 ? 19.016 -57.844 -37.625 1 77.75 93 GLY A C 1
ATOM 738 O O . GLY A 1 93 ? 19.281 -58.875 -38.25 1 77.75 93 GLY A O 1
ATOM 739 N N . TYR A 1 94 ? 19.781 -56.844 -37.469 1 83.06 94 TYR A N 1
ATOM 740 C CA . TYR A 1 94 ? 21.109 -56.875 -38.094 1 83.06 94 TYR A CA 1
ATOM 741 C C . TYR A 1 94 ? 21.953 -57.969 -37.438 1 83.06 94 TYR A C 1
ATOM 743 O O . TYR A 1 94 ? 22.625 -58.75 -38.156 1 83.06 94 TYR A O 1
ATOM 751 N N . ARG A 1 95 ? 21.953 -58.125 -36.188 1 75.69 95 ARG A N 1
ATOM 752 C CA . ARG A 1 95 ? 22.734 -59.125 -35.5 1 75.69 95 ARG A CA 1
ATOM 753 C C . ARG A 1 95 ? 22.25 -60.531 -35.844 1 75.69 95 ARG A C 1
ATOM 755 O O . ARG A 1 95 ? 23.047 -61.469 -35.969 1 75.69 95 ARG A O 1
ATOM 762 N N . ALA A 1 96 ? 20.938 -60.656 -36.031 1 74.38 96 ALA A N 1
ATOM 763 C CA . ALA A 1 96 ? 20.359 -61.938 -36.438 1 74.38 96 ALA A CA 1
ATOM 764 C C . ALA A 1 96 ? 20.797 -62.281 -37.875 1 74.38 96 ALA A C 1
ATOM 766 O O . ALA A 1 96 ? 21.062 -63.469 -38.156 1 74.38 96 ALA A O 1
ATOM 767 N N . SER A 1 97 ? 20.875 -61.312 -38.688 1 77.31 97 SER A N 1
ATOM 768 C CA . SER A 1 97 ? 21.297 -61.562 -40.062 1 77.31 97 SER A CA 1
ATOM 769 C C . SER A 1 97 ? 22.766 -61.969 -40.125 1 77.31 97 SER A C 1
ATOM 771 O O . SER A 1 97 ? 23.125 -62.875 -40.875 1 77.31 97 SER A O 1
ATOM 773 N N . VAL A 1 98 ? 23.531 -61.406 -39.344 1 77.81 98 VAL A N 1
ATOM 774 C CA . VAL A 1 98 ? 24.953 -61.688 -39.312 1 77.81 98 VAL A CA 1
ATOM 775 C C . VAL A 1 98 ? 25.172 -63.094 -38.75 1 77.81 98 VAL A C 1
ATOM 777 O O . VAL A 1 98 ? 26.016 -63.844 -39.25 1 77.81 98 VAL A O 1
ATOM 780 N N . SER A 1 99 ? 24.469 -63.469 -37.75 1 73.06 99 SER A N 1
ATOM 781 C CA . SER A 1 99 ? 24.594 -64.75 -37.125 1 73.06 99 SER A CA 1
ATOM 782 C C . SER A 1 99 ? 24.156 -65.875 -38.094 1 73.06 99 SER A C 1
ATOM 784 O O . SER A 1 99 ? 24.781 -66.938 -38.188 1 73.06 99 SER A O 1
ATOM 786 N N . ARG A 1 100 ? 23.109 -65.562 -38.844 1 73.62 100 ARG A N 1
ATOM 787 C CA . ARG A 1 100 ? 22.641 -66.562 -39.812 1 73.62 100 ARG A CA 1
ATOM 788 C C . ARG A 1 100 ? 23.688 -66.75 -40.906 1 73.62 100 ARG A C 1
ATOM 790 O O . ARG A 1 100 ? 23.875 -67.875 -41.406 1 73.62 100 ARG A O 1
ATOM 797 N N . TYR A 1 101 ? 24.219 -65.688 -41.281 1 68.06 101 TYR A N 1
ATOM 798 C CA . TYR A 1 101 ? 25.266 -65.812 -42.281 1 68.06 101 TYR A CA 1
ATOM 799 C C . TYR A 1 101 ? 26.453 -66.562 -41.781 1 68.06 101 TYR A C 1
ATOM 801 O O . TYR A 1 101 ? 27.016 -67.438 -42.5 1 68.06 101 TYR A O 1
ATOM 809 N N . ARG A 1 102 ? 26.812 -66.375 -40.594 1 66.25 102 ARG A N 1
ATOM 810 C CA . ARG A 1 102 ? 27.984 -67 -40.031 1 66.25 102 ARG A CA 1
ATOM 811 C C . ARG A 1 102 ? 27.719 -68.5 -39.844 1 66.25 102 ARG A C 1
ATOM 813 O O . ARG A 1 102 ? 28.641 -69.312 -39.938 1 66.25 102 ARG A O 1
ATOM 820 N N . ASN A 1 103 ? 26.453 -68.875 -39.5 1 63.62 103 ASN A N 1
ATOM 821 C CA . ASN A 1 103 ? 26.141 -70.25 -39.219 1 63.62 103 ASN A CA 1
ATOM 822 C C . ASN A 1 103 ? 25.578 -70.938 -40.438 1 63.62 103 ASN A C 1
ATOM 824 O O . ASN A 1 103 ? 24.75 -71.875 -40.312 1 63.62 103 ASN A O 1
ATOM 828 N N . HIS A 1 104 ? 25.953 -70.688 -41.562 1 62.88 104 HIS A N 1
ATOM 829 C CA . HIS A 1 104 ? 25.672 -71.312 -42.844 1 62.88 104 HIS A CA 1
ATOM 830 C C . HIS A 1 104 ? 24.172 -71.5 -43.062 1 62.88 104 HIS A C 1
ATOM 832 O O . HIS A 1 104 ? 23.734 -72.562 -43.5 1 62.88 104 HIS A O 1
ATOM 838 N N . GLY A 1 105 ? 23.266 -70.562 -42.844 1 55.34 105 GLY A N 1
ATOM 839 C CA . GLY A 1 105 ? 21.859 -70.562 -43.219 1 55.34 105 GLY A CA 1
ATOM 840 C C . GLY A 1 105 ? 20.922 -70.938 -42.094 1 55.34 105 GLY A C 1
ATOM 841 O O . GLY A 1 105 ? 19.703 -70.875 -42.281 1 55.34 105 GLY A O 1
ATOM 842 N N . VAL A 1 106 ? 21.406 -71.625 -41 1 50.62 106 VAL A N 1
ATOM 843 C CA . VAL A 1 106 ? 20.531 -72.062 -39.938 1 50.62 106 VAL A CA 1
ATOM 844 C C . VAL A 1 106 ? 20.266 -70.938 -38.938 1 50.62 106 VAL A C 1
ATOM 846 O O . VAL A 1 106 ? 21.203 -70.25 -38.531 1 50.62 106 VAL A O 1
ATOM 849 N N . SER A 1 107 ? 19.156 -70.5 -39.031 1 50.91 107 SER A N 1
ATOM 850 C CA . SER A 1 107 ? 18.781 -69.375 -38.156 1 50.91 107 SER A CA 1
ATOM 851 C C . SER A 1 107 ? 18.906 -69.812 -36.688 1 50.91 107 SER A C 1
ATOM 853 O O . SER A 1 107 ? 18.375 -70.812 -36.281 1 50.91 107 SER A O 1
ATOM 855 N N . THR A 1 108 ? 20 -69.5 -36.062 1 47.28 108 THR A N 1
ATOM 856 C CA . THR A 1 108 ? 20.203 -69.875 -34.656 1 47.28 108 THR A CA 1
ATOM 857 C C . THR A 1 108 ? 19.219 -69.125 -33.75 1 47.28 108 THR A C 1
ATOM 859 O O . THR A 1 108 ? 19.266 -69.25 -32.531 1 47.28 108 THR A O 1
ATOM 862 N N . VAL A 1 109 ? 18.578 -68.188 -34.25 1 49.94 109 VAL A N 1
ATOM 863 C CA . VAL A 1 109 ? 17.656 -67.5 -33.344 1 49.94 109 VAL A CA 1
ATOM 864 C C . VAL A 1 109 ? 16.438 -68.375 -33.094 1 49.94 109 VAL A C 1
ATOM 866 O O . VAL A 1 109 ? 15.664 -68.688 -34.031 1 49.94 109 VAL A O 1
ATOM 869 N N . SER A 1 110 ? 16.562 -69.188 -32.094 1 45.06 110 SER A N 1
ATOM 870 C CA . SER A 1 110 ? 15.43 -70 -31.75 1 45.06 110 SER A CA 1
ATOM 871 C C . SER A 1 110 ? 14.133 -69.25 -31.672 1 45.06 110 SER A C 1
ATOM 873 O O . SER A 1 110 ? 14.164 -68 -31.438 1 45.06 110 SER A O 1
ATOM 875 N N . ASP A 1 111 ? 13.031 -69.688 -32.25 1 44.41 111 ASP A N 1
ATOM 876 C CA . ASP A 1 111 ? 11.672 -69.188 -32.281 1 44.41 111 ASP A CA 1
ATOM 877 C C . ASP A 1 111 ? 11.328 -68.438 -30.984 1 44.41 111 ASP A C 1
ATOM 879 O O . ASP A 1 111 ? 10.656 -67.438 -31 1 44.41 111 ASP A O 1
ATOM 883 N N . GLU A 1 112 ? 11.836 -69.062 -29.938 1 42.94 112 GLU A N 1
ATOM 884 C CA . GLU A 1 112 ? 11.477 -68.5 -28.625 1 42.94 112 GLU A CA 1
ATOM 885 C C . GLU A 1 112 ? 12.109 -67.125 -28.375 1 42.94 112 GLU A C 1
ATOM 887 O O . GLU A 1 112 ? 11.469 -66.25 -27.828 1 42.94 112 GLU A O 1
ATOM 892 N N . GLN A 1 113 ? 13.305 -67 -28.75 1 45.72 113 GLN A N 1
ATOM 893 C CA . GLN A 1 113 ? 14.062 -65.75 -28.484 1 45.72 113 GLN A CA 1
ATOM 894 C C . GLN A 1 113 ? 13.578 -64.625 -29.359 1 45.72 113 GLN A C 1
ATOM 896 O O . GLN A 1 113 ? 13.609 -63.469 -28.938 1 45.72 113 GLN A O 1
ATOM 901 N N . GLY A 1 114 ? 13.242 -65 -30.484 1 45.16 114 GLY A N 1
ATOM 902 C CA . GLY A 1 114 ? 12.664 -64 -31.391 1 45.16 114 GLY A CA 1
ATOM 903 C C . GLY A 1 114 ? 11.398 -63.375 -30.844 1 45.16 114 GLY A C 1
ATOM 904 O O . GLY A 1 114 ? 11.133 -62.188 -31.094 1 45.16 114 GLY A O 1
ATOM 905 N N . ILE A 1 115 ? 10.797 -64.125 -30.062 1 43.94 115 ILE A N 1
ATOM 906 C CA . ILE A 1 115 ? 9.531 -63.688 -29.5 1 43.94 115 ILE A CA 1
ATOM 907 C C . ILE A 1 115 ? 9.789 -62.594 -28.453 1 43.94 115 ILE A C 1
ATOM 909 O O . ILE A 1 115 ? 9.102 -61.562 -28.438 1 43.94 115 ILE A O 1
ATOM 913 N N . ILE A 1 116 ? 10.773 -62.906 -27.547 1 45.69 116 ILE A N 1
ATOM 914 C CA . ILE A 1 116 ? 11.062 -61.969 -26.484 1 45.69 116 ILE A CA 1
ATOM 915 C C . ILE A 1 116 ? 11.508 -60.625 -27.062 1 45.69 116 ILE A C 1
ATOM 917 O O . ILE A 1 116 ? 11.094 -59.562 -26.594 1 45.69 116 ILE A O 1
ATOM 921 N N . THR A 1 117 ? 12.336 -60.844 -28.047 1 48.38 117 THR A N 1
ATOM 922 C CA . THR A 1 117 ? 12.828 -59.625 -28.656 1 48.38 117 THR A CA 1
ATOM 923 C C . THR A 1 117 ? 11.695 -58.844 -29.328 1 48.38 117 THR A C 1
ATOM 925 O O . THR A 1 117 ? 11.727 -57.625 -29.406 1 48.38 117 THR A O 1
ATOM 928 N N . SER A 1 118 ? 10.812 -59.688 -29.766 1 47.91 118 SER A N 1
ATOM 929 C CA . SER A 1 118 ? 9.719 -59 -30.453 1 47.91 118 SER A CA 1
ATOM 930 C C . SER A 1 118 ? 8.883 -58.188 -29.484 1 47.91 118 SER A C 1
ATOM 932 O O . SER A 1 118 ? 8.328 -57.156 -29.844 1 47.91 118 SER A O 1
ATOM 934 N N . HIS A 1 119 ? 8.812 -58.844 -28.281 1 46.41 119 HIS A N 1
ATOM 935 C CA . HIS A 1 119 ? 8.047 -58.125 -27.281 1 46.41 119 HIS A CA 1
ATOM 936 C C . HIS A 1 119 ? 8.758 -56.844 -26.844 1 46.41 119 HIS A C 1
ATOM 938 O O . HIS A 1 119 ? 8.117 -55.875 -26.406 1 46.41 119 HIS A O 1
ATOM 944 N N . LEU A 1 120 ? 10.031 -56.969 -26.766 1 48.12 120 LEU A N 1
ATOM 945 C CA . LEU A 1 120 ? 10.812 -55.844 -26.312 1 48.12 120 LEU A CA 1
ATOM 946 C C . LEU A 1 120 ? 10.672 -54.656 -27.297 1 48.12 120 LEU A C 1
ATOM 948 O O . LEU A 1 120 ? 10.805 -53.5 -26.906 1 48.12 120 LEU A O 1
ATOM 952 N N . PHE A 1 121 ? 10.57 -55.062 -28.562 1 47.41 121 PHE A N 1
ATOM 953 C CA . PHE A 1 121 ? 10.594 -54.031 -29.578 1 47.41 121 PHE A CA 1
ATOM 954 C C . PHE A 1 121 ? 9.258 -53.281 -29.641 1 47.41 121 PHE A C 1
ATOM 956 O O . PHE A 1 121 ? 9.164 -52.188 -30.188 1 47.41 121 PHE A O 1
ATOM 963 N N . PHE A 1 122 ? 8.289 -54.062 -29.156 1 46.75 122 PHE A N 1
ATOM 964 C CA . PHE A 1 122 ? 7.012 -53.406 -29.391 1 46.75 122 PHE A CA 1
ATOM 965 C C . PHE A 1 122 ? 6.477 -52.781 -28.109 1 46.75 122 PHE A C 1
ATOM 967 O O . PHE A 1 122 ? 5.406 -52.156 -28.109 1 46.75 122 PHE A O 1
ATOM 974 N N . ALA A 1 123 ? 7.141 -53.156 -26.969 1 43.84 123 ALA A N 1
ATOM 975 C CA . ALA A 1 123 ? 6.27 -53.031 -25.812 1 43.84 123 ALA A CA 1
ATOM 976 C C . ALA A 1 123 ? 6.141 -51.594 -25.375 1 43.84 123 ALA A C 1
ATOM 978 O O . ALA A 1 123 ? 6.98 -50.75 -25.719 1 43.84 123 ALA A O 1
ATOM 979 N N . SER A 1 124 ? 4.969 -51.125 -24.906 1 44.62 124 SER A N 1
ATOM 980 C CA . SER A 1 124 ? 4.582 -49.969 -24.094 1 44.62 124 SER A CA 1
ATOM 981 C C . SER A 1 124 ? 5.609 -49.688 -22.984 1 44.62 124 SER A C 1
ATOM 983 O O . SER A 1 124 ? 6.375 -50.594 -22.625 1 44.62 124 SER A O 1
ATOM 985 N N . PRO A 1 125 ? 5.844 -48.469 -22.75 1 45.12 125 PRO A N 1
ATOM 986 C CA . PRO A 1 125 ? 6.738 -48.219 -21.625 1 45.12 125 PRO A CA 1
ATOM 987 C C . PRO A 1 125 ? 6.52 -49.188 -20.469 1 45.12 125 PRO A C 1
ATOM 989 O O . PRO A 1 125 ? 7.484 -49.656 -19.859 1 45.12 125 PRO A O 1
ATOM 992 N N . MET A 1 126 ? 5.312 -49.531 -20.297 1 45.16 126 MET A N 1
ATOM 993 C CA . MET A 1 126 ? 5.066 -50.438 -19.156 1 45.16 126 MET A CA 1
ATOM 994 C C . MET A 1 126 ? 5.547 -51.844 -19.469 1 45.16 126 MET A C 1
ATOM 996 O O . MET A 1 126 ? 6.109 -52.5 -18.609 1 45.16 126 MET A O 1
ATOM 1000 N N . THR A 1 127 ? 5.211 -52.188 -20.703 1 45.94 127 THR A N 1
ATOM 1001 C CA . THR A 1 127 ? 5.699 -53.531 -21.031 1 45.94 127 THR A CA 1
ATOM 1002 C C . THR A 1 127 ? 7.223 -53.562 -20.938 1 45.94 127 THR A C 1
ATOM 1004 O O . THR A 1 127 ? 7.793 -54.594 -20.531 1 45.94 127 THR A O 1
ATOM 1007 N N . ALA A 1 128 ? 7.633 -52.438 -21.422 1 46.34 128 ALA A N 1
ATOM 1008 C CA . ALA A 1 128 ? 9.086 -52.375 -21.297 1 46.34 128 ALA A CA 1
ATOM 1009 C C . ALA A 1 128 ? 9.5 -52.438 -19.828 1 46.34 128 ALA A C 1
ATOM 1011 O O . ALA A 1 128 ? 10.445 -53.156 -19.469 1 46.34 128 ALA A O 1
ATOM 1012 N N . LEU A 1 129 ? 8.648 -51.688 -19.016 1 46.91 129 LEU A N 1
ATOM 1013 C CA . LEU A 1 129 ? 8.984 -51.75 -17.594 1 46.91 129 LEU A CA 1
ATOM 1014 C C . LEU A 1 129 ? 8.688 -53.125 -17.016 1 46.91 129 LEU A C 1
ATOM 1016 O O . LEU A 1 129 ? 9.453 -53.656 -16.203 1 46.91 129 LEU A O 1
ATOM 1020 N N . MET A 1 130 ? 7.57 -53.625 -17.469 1 45.62 130 MET A N 1
ATOM 1021 C CA . MET A 1 130 ? 7.254 -55 -17 1 45.62 130 MET A CA 1
ATOM 1022 C C . MET A 1 130 ? 8.273 -56 -17.516 1 45.62 130 MET A C 1
ATOM 1024 O O . MET A 1 130 ? 8.664 -56.906 -16.797 1 45.62 130 MET A O 1
ATOM 1028 N N . ALA A 1 131 ? 8.516 -55.844 -18.797 1 45.41 131 ALA A N 1
ATOM 1029 C CA . ALA A 1 131 ? 9.555 -56.688 -19.328 1 45.41 131 ALA A CA 1
ATOM 1030 C C . ALA A 1 131 ? 10.867 -56.531 -18.562 1 45.41 131 ALA A C 1
ATOM 1032 O O . ALA A 1 131 ? 11.555 -57.5 -18.266 1 45.41 131 ALA A O 1
ATOM 1033 N N . LEU A 1 132 ? 11.016 -55.188 -18.234 1 47.31 132 LEU A N 1
ATOM 1034 C CA . LEU A 1 132 ? 12.172 -54.938 -17.391 1 47.31 132 LEU A CA 1
ATOM 1035 C C . LEU A 1 132 ? 12.016 -55.594 -16.031 1 47.31 132 LEU A C 1
ATOM 1037 O O . LEU A 1 132 ? 12.977 -56.156 -15.492 1 47.31 132 LEU A O 1
ATOM 1041 N N . TRP A 1 133 ? 10.766 -55.344 -15.492 1 48.41 133 TRP A N 1
ATOM 1042 C CA . TRP A 1 133 ? 10.492 -56 -14.211 1 48.41 133 TRP A CA 1
ATOM 1043 C C . TRP A 1 133 ? 10.641 -57.5 -14.32 1 48.41 133 TRP A C 1
ATOM 1045 O O . TRP A 1 133 ? 11.211 -58.156 -13.438 1 48.41 133 TRP A O 1
ATOM 1055 N N . HIS A 1 134 ? 9.945 -58.062 -15.289 1 42.78 134 HIS A N 1
ATOM 1056 C CA . HIS A 1 134 ? 10.078 -59.5 -15.477 1 42.78 134 HIS A CA 1
ATOM 1057 C C . HIS A 1 134 ? 11.531 -59.906 -15.703 1 42.78 134 HIS A C 1
ATOM 1059 O O . HIS A 1 134 ? 11.969 -60.969 -15.258 1 42.78 134 HIS A O 1
ATOM 1065 N N . ALA A 1 135 ? 12.062 -59.094 -16.438 1 42.75 135 ALA A N 1
ATOM 1066 C CA . ALA A 1 135 ? 13.484 -59.312 -16.656 1 42.75 135 ALA A CA 1
ATOM 1067 C C . ALA A 1 135 ? 14.273 -59.219 -15.359 1 42.75 135 ALA A C 1
ATOM 1069 O O . ALA A 1 135 ? 15.266 -59.938 -15.164 1 42.75 135 ALA A O 1
ATOM 1070 N N . CYS A 1 136 ? 13.656 -58.344 -14.438 1 42.78 136 CYS A N 1
ATOM 1071 C CA . CYS A 1 136 ? 14.32 -58.156 -13.148 1 42.78 136 CYS A CA 1
ATOM 1072 C C . CYS A 1 136 ? 13.797 -59.125 -12.117 1 42.78 136 CYS A C 1
ATOM 1074 O O . CYS A 1 136 ? 14.305 -59.188 -10.992 1 42.78 136 CYS A O 1
ATOM 1076 N N . LYS A 1 137 ? 12.578 -59.719 -12.086 1 41.09 137 LYS A N 1
ATOM 1077 C CA . LYS A 1 137 ? 12.125 -60.688 -11.086 1 41.09 137 LYS A CA 1
ATOM 1078 C C . LYS A 1 137 ? 13.148 -61.781 -10.883 1 41.09 137 LYS A C 1
ATOM 1080 O O . LYS A 1 137 ? 13.594 -62.406 -11.852 1 41.09 137 LYS A O 1
ATOM 1085 N N . PRO A 1 138 ? 13.719 -61.906 -9.656 1 37.16 138 PRO A N 1
ATOM 1086 C CA . PRO A 1 138 ? 14.664 -63 -9.344 1 37.16 138 PRO A CA 1
ATOM 1087 C C . PRO A 1 138 ? 14.023 -64.375 -9.422 1 37.16 138 PRO A C 1
ATOM 1089 O O . PRO A 1 138 ? 13.172 -64.688 -8.594 1 37.16 138 PRO A O 1
ATOM 1092 N N . THR A 1 139 ? 13.281 -64.938 -10.195 1 34.94 139 THR A N 1
ATOM 1093 C CA . THR A 1 139 ? 12.953 -66.375 -10.016 1 34.94 139 THR A CA 1
ATOM 1094 C C . THR A 1 139 ? 14.203 -67.188 -9.664 1 34.94 139 THR A C 1
ATOM 1096 O O . THR A 1 139 ? 15.32 -66.75 -9.93 1 34.94 139 THR A O 1
ATOM 1099 N N . GLU A 1 140 ? 14.109 -68.375 -8.906 1 35.03 140 GLU A N 1
ATOM 1100 C CA . GLU A 1 140 ? 15.25 -69.25 -8.562 1 35.03 140 GLU A CA 1
ATOM 1101 C C . GLU A 1 140 ? 16.234 -69.312 -9.719 1 35.03 140 GLU A C 1
ATOM 1103 O O . GLU A 1 140 ? 17.453 -69.25 -9.516 1 35.03 140 GLU A O 1
ATOM 1108 N N . SER A 1 141 ? 15.742 -69.688 -10.828 1 33.28 141 SER A N 1
ATOM 1109 C CA . SER A 1 141 ? 16.641 -69.812 -11.977 1 33.28 141 SER A CA 1
ATOM 1110 C C . SER A 1 141 ? 17.141 -68.438 -12.391 1 33.28 141 SER A C 1
ATOM 1112 O O . SER A 1 141 ? 18.281 -68.25 -12.844 1 33.28 141 SER A O 1
ATOM 1114 N N . SER A 1 142 ? 16.375 -67.438 -12.211 1 34.47 142 SER A N 1
ATOM 1115 C CA . SER A 1 142 ? 16.828 -66.062 -12.531 1 34.47 142 SER A CA 1
ATOM 1116 C C . SER A 1 142 ? 17.75 -65.5 -11.445 1 34.47 142 SER A C 1
ATOM 1118 O O . SER A 1 142 ? 18.453 -64.5 -11.656 1 34.47 142 SER A O 1
ATOM 1120 N N . ILE A 1 143 ? 17.609 -65.75 -10.234 1 35.69 143 ILE A N 1
ATOM 1121 C CA . ILE A 1 143 ? 18.688 -65.562 -9.281 1 35.69 143 ILE A CA 1
ATOM 1122 C C . ILE A 1 143 ? 19.906 -66.375 -9.719 1 35.69 143 ILE A C 1
ATOM 1124 O O . ILE A 1 143 ? 21.047 -65.938 -9.562 1 35.69 143 ILE A O 1
ATOM 1128 N N . ARG A 1 144 ? 19.797 -67.688 -10.039 1 37.81 144 ARG A N 1
ATOM 1129 C CA . ARG A 1 144 ? 20.922 -68.375 -10.672 1 37.81 144 ARG A CA 1
ATOM 1130 C C . ARG A 1 144 ? 21.312 -67.688 -11.984 1 37.81 144 ARG A C 1
ATOM 1132 O O . ARG A 1 144 ? 22.453 -67.75 -12.43 1 37.81 144 ARG A O 1
ATOM 1139 N N . GLY A 1 145 ? 20.438 -67.062 -12.664 1 32.78 145 GLY A N 1
ATOM 1140 C CA . GLY A 1 145 ? 20.641 -66.312 -13.883 1 32.78 145 GLY A CA 1
ATOM 1141 C C . GLY A 1 145 ? 21.094 -64.875 -13.625 1 32.78 145 GLY A C 1
ATOM 1142 O O . GLY A 1 145 ? 21.281 -64.125 -14.57 1 32.78 145 GLY A O 1
ATOM 1143 N N . LEU A 1 146 ? 21.062 -64.312 -12.617 1 34.31 146 LEU A N 1
ATOM 1144 C CA . LEU A 1 146 ? 22.078 -63.281 -12.344 1 34.31 146 LEU A CA 1
ATOM 1145 C C . LEU A 1 146 ? 23.484 -63.844 -12.547 1 34.31 146 LEU A C 1
ATOM 1147 O O . LEU A 1 146 ? 24.469 -63.094 -12.523 1 34.31 146 LEU A O 1
ATOM 1151 N N . GLY A 1 147 ? 23.781 -65.125 -12.414 1 31.91 147 GLY A N 1
ATOM 1152 C CA . GLY A 1 147 ? 24.812 -65.875 -13.141 1 31.91 147 GLY A CA 1
ATOM 1153 C C . GLY A 1 147 ? 24.656 -65.812 -14.648 1 31.91 147 GLY A C 1
ATOM 1154 O O . GLY A 1 147 ? 25.531 -66.25 -15.391 1 31.91 147 GLY A O 1
ATOM 1155 N N . LEU A 1 148 ? 23.516 -65.625 -15.211 1 31.31 148 LEU A N 1
ATOM 1156 C CA . LEU A 1 148 ? 23.422 -65.188 -16.609 1 31.31 148 LEU A CA 1
ATOM 1157 C C . LEU A 1 148 ? 24.031 -63.812 -16.797 1 31.31 148 LEU A C 1
ATOM 1159 O O . LEU A 1 148 ? 24.391 -63.438 -17.922 1 31.31 148 LEU A O 1
ATOM 1163 N N . LEU A 1 149 ? 24.109 -62.938 -15.938 1 33.88 149 LEU A N 1
ATOM 1164 C CA . LEU A 1 149 ? 25.188 -61.969 -15.992 1 33.88 149 LEU A CA 1
ATOM 1165 C C . LEU A 1 149 ? 26.547 -62.656 -15.914 1 33.88 149 LEU A C 1
ATOM 1167 O O . LEU A 1 149 ? 27.547 -62.125 -16.422 1 33.88 149 LEU A O 1
ATOM 1171 N N . ARG A 1 150 ? 26.797 -63.562 -15.125 1 32.5 150 ARG A N 1
ATOM 1172 C CA . ARG A 1 150 ? 28.047 -64.312 -15.172 1 32.5 150 ARG A CA 1
ATOM 1173 C C . ARG A 1 150 ? 28.047 -65.312 -16.344 1 32.5 150 ARG A C 1
ATOM 1175 O O . ARG A 1 150 ? 29.094 -65.812 -16.734 1 32.5 150 ARG A O 1
ATOM 1182 N N . HIS A 1 151 ? 27.031 -66.062 -16.578 1 29.23 151 HIS A N 1
ATOM 1183 C CA . HIS A 1 151 ? 27.219 -66.75 -17.844 1 29.23 151 HIS A CA 1
ATOM 1184 C C . HIS A 1 151 ? 27.094 -65.812 -19.016 1 29.23 151 HIS A C 1
ATOM 1186 O O . HIS A 1 151 ? 26.891 -66.25 -20.156 1 29.23 151 HIS A O 1
ATOM 1192 N N . PHE A 1 152 ? 27.234 -64.625 -18.984 1 29.95 152 PHE A N 1
ATOM 1193 C CA . PHE A 1 152 ? 27.922 -63.812 -19.984 1 29.95 152 PHE A CA 1
ATOM 1194 C C . PHE A 1 152 ? 29.109 -64.562 -20.578 1 29.95 152 PHE A C 1
ATOM 1196 O O . PHE A 1 152 ? 29.234 -64.625 -21.797 1 29.95 152 PHE A O 1
ATOM 1203 N N . PRO A 1 153 ? 30.344 -64.375 -20.516 1 29.72 153 PRO A N 1
ATOM 1204 C CA . PRO A 1 153 ? 31.188 -65.125 -21.438 1 29.72 153 PRO A CA 1
ATOM 1205 C C . PRO A 1 153 ? 31.094 -66.625 -21.234 1 29.72 153 PRO A C 1
ATOM 1207 O O . PRO A 1 153 ? 31.297 -67.375 -22.188 1 29.72 153 PRO A O 1
ATOM 1210 N N . GLY A 1 154 ? 31.609 -67.375 -20.125 1 30.12 154 GLY A N 1
ATOM 1211 C CA . GLY A 1 154 ? 32.469 -68.562 -20.344 1 30.12 154 GLY A CA 1
ATOM 1212 C C . GLY A 1 154 ? 31.703 -69.875 -20.469 1 30.12 154 GLY A C 1
ATOM 1213 O O . GLY A 1 154 ? 32.281 -70.938 -20.625 1 30.12 154 GLY A O 1
ATOM 1214 N N . GLY A 1 155 ? 30.547 -70.062 -19.734 1 36.03 155 GLY A N 1
ATOM 1215 C CA . GLY A 1 155 ? 30.25 -71.438 -20.094 1 36.03 155 GLY A CA 1
ATOM 1216 C C . GLY A 1 155 ? 29.609 -71.562 -21.469 1 36.03 155 GLY A C 1
ATOM 1217 O O . GLY A 1 155 ? 29.375 -70.562 -22.141 1 36.03 155 GLY A O 1
ATOM 1218 N N . PRO A 1 156 ? 29.141 -72.75 -22.109 1 33.75 156 PRO A N 1
ATOM 1219 C CA . PRO A 1 156 ? 28.766 -72.75 -23.531 1 33.75 156 PRO A CA 1
ATOM 1220 C C . PRO A 1 156 ? 27.656 -71.688 -23.828 1 33.75 156 PRO A C 1
ATOM 1222 O O . PRO A 1 156 ? 26.562 -71.812 -23.281 1 33.75 156 PRO A O 1
ATOM 1225 N N . ARG A 1 157 ? 27.812 -70.375 -23.812 1 42.25 157 ARG A N 1
ATOM 1226 C CA . ARG A 1 157 ? 27.172 -69.062 -24.156 1 42.25 157 ARG A CA 1
ATOM 1227 C C . ARG A 1 157 ? 26.188 -69.25 -25.297 1 42.25 157 ARG A C 1
ATOM 1229 O O . ARG A 1 157 ? 26.594 -69.375 -26.453 1 42.25 157 ARG A O 1
ATOM 1236 N N . SER A 1 158 ? 25 -69.75 -25.219 1 41.81 158 SER A N 1
ATOM 1237 C CA . SER A 1 158 ? 24.219 -69.75 -26.453 1 41.81 158 SER A CA 1
ATOM 1238 C C . SER A 1 158 ? 23.875 -68.312 -26.875 1 41.81 158 SER A C 1
ATOM 1240 O O . SER A 1 158 ? 23.859 -67.375 -26.047 1 41.81 158 SER A O 1
ATOM 1242 N N . GLU A 1 159 ? 24.094 -67.688 -28.109 1 44.28 159 GLU A N 1
ATOM 1243 C CA . GLU A 1 159 ? 23.984 -66.438 -28.875 1 44.28 159 GLU A CA 1
ATOM 1244 C C . GLU A 1 159 ? 22.797 -65.625 -28.422 1 44.28 159 GLU A C 1
ATOM 1246 O O . GLU A 1 159 ? 22.859 -64.375 -28.375 1 44.28 159 GLU A O 1
ATOM 1251 N N . PHE A 1 160 ? 21.656 -66.188 -27.969 1 48.19 160 PHE A N 1
ATOM 1252 C CA . PHE A 1 160 ? 20.406 -65.5 -27.719 1 48.19 160 PHE A CA 1
ATOM 1253 C C . PHE A 1 160 ? 20.469 -64.75 -26.406 1 48.19 160 PHE A C 1
ATOM 1255 O O . PHE A 1 160 ? 19.859 -63.656 -26.266 1 48.19 160 PHE A O 1
ATOM 1262 N N . GLY A 1 161 ? 21.234 -65.188 -25.469 1 53.44 161 GLY A N 1
ATOM 1263 C CA . GLY A 1 161 ? 21.375 -64.562 -24.188 1 53.44 161 GLY A CA 1
ATOM 1264 C C . GLY A 1 161 ? 21.969 -63.156 -24.281 1 53.44 161 GLY A C 1
ATOM 1265 O O . GLY A 1 161 ? 21.547 -62.25 -23.562 1 53.44 161 GLY A O 1
ATOM 1266 N N . GLU A 1 162 ? 22.688 -62.969 -25.344 1 60.19 162 GLU A N 1
ATOM 1267 C CA . GLU A 1 162 ? 23.359 -61.656 -25.484 1 60.19 162 GLU A CA 1
ATOM 1268 C C . GLU A 1 162 ? 22.406 -60.594 -26.031 1 60.19 162 GLU A C 1
ATOM 1270 O O . GLU A 1 162 ? 22.438 -59.469 -25.594 1 60.19 162 GLU A O 1
ATOM 1275 N N . TYR A 1 163 ? 21.422 -61 -26.953 1 61.97 163 TYR A N 1
ATOM 1276 C CA . TYR A 1 163 ? 20.484 -60.031 -27.547 1 61.97 163 TYR A CA 1
ATOM 1277 C C . TYR A 1 163 ? 19.484 -59.562 -26.5 1 61.97 163 TYR A C 1
ATOM 1279 O O . TYR A 1 163 ? 19.141 -58.375 -26.469 1 61.97 163 TYR A O 1
ATOM 1287 N N . LEU A 1 164 ? 19.172 -60.406 -25.625 1 64.06 164 LEU A N 1
ATOM 1288 C CA . LEU A 1 164 ? 18.188 -60.031 -24.594 1 64.06 164 LEU A CA 1
ATOM 1289 C C . LEU A 1 164 ? 18.797 -59.094 -23.562 1 64.06 164 LEU A C 1
ATOM 1291 O O . LEU A 1 164 ? 18.141 -58.156 -23.109 1 64.06 164 LEU A O 1
ATOM 1295 N N . THR A 1 165 ? 20.062 -59.344 -23.234 1 65.38 165 THR A N 1
ATOM 1296 C CA . THR A 1 165 ? 20.719 -58.5 -22.25 1 65.38 165 THR A CA 1
ATOM 1297 C C . THR A 1 165 ? 20.938 -57.094 -22.797 1 65.38 165 THR A C 1
ATOM 1299 O O . THR A 1 165 ? 20.719 -56.094 -22.094 1 65.38 165 THR A O 1
ATOM 1302 N N . LEU A 1 166 ? 21.266 -57 -24.031 1 69 166 LEU A N 1
ATOM 1303 C CA . LEU A 1 166 ? 21.516 -55.719 -24.625 1 69 166 LEU A CA 1
ATOM 1304 C C . LEU A 1 166 ? 20.203 -54.938 -24.812 1 69 166 LEU A C 1
ATOM 1306 O O . LEU A 1 166 ? 20.141 -53.75 -24.547 1 69 166 LEU A O 1
ATOM 1310 N N . THR A 1 167 ? 19.172 -55.625 -25.266 1 70.81 167 THR A N 1
ATOM 1311 C CA . THR A 1 167 ? 17.891 -54.938 -25.484 1 70.81 167 THR A CA 1
ATOM 1312 C C . THR A 1 167 ? 17.297 -54.5 -24.156 1 70.81 167 THR A C 1
ATOM 1314 O O . THR A 1 167 ? 16.703 -53.406 -24.078 1 70.81 167 THR A O 1
ATOM 1317 N N . THR A 1 168 ? 17.531 -55.281 -23.109 1 71.19 168 THR A N 1
ATOM 1318 C CA . THR A 1 168 ? 17.016 -54.906 -21.797 1 71.19 168 THR A CA 1
ATOM 1319 C C . THR A 1 168 ? 17.812 -53.75 -21.219 1 71.19 168 THR A C 1
ATOM 1321 O O . THR A 1 168 ? 17.25 -52.906 -20.531 1 71.19 168 THR A O 1
ATOM 1324 N N . SER A 1 169 ? 19.094 -53.781 -21.453 1 75.88 169 SER A N 1
ATOM 1325 C CA . SER A 1 169 ? 19.906 -52.656 -20.969 1 75.88 169 SER A CA 1
ATOM 1326 C C . SER A 1 169 ? 19.531 -51.344 -21.656 1 75.88 169 SER A C 1
ATOM 1328 O O . SER A 1 169 ? 19.406 -50.312 -21.016 1 75.88 169 SER A O 1
ATOM 1330 N N . ILE A 1 170 ? 19.234 -51.375 -22.984 1 79.69 170 ILE A N 1
ATOM 1331 C CA . ILE A 1 170 ? 18.844 -50.188 -23.719 1 79.69 170 ILE A CA 1
ATOM 1332 C C . ILE A 1 170 ? 17.469 -49.719 -23.25 1 79.69 170 ILE A C 1
ATOM 1334 O O . ILE A 1 170 ? 17.25 -48.531 -23.062 1 79.69 170 ILE A O 1
ATOM 1338 N N . LEU A 1 171 ? 16.609 -50.656 -23.047 1 76.88 171 LEU A N 1
ATOM 1339 C CA . LEU A 1 171 ? 15.281 -50.312 -22.547 1 76.88 171 LEU A CA 1
ATOM 1340 C C . LEU A 1 171 ? 15.359 -49.656 -21.188 1 76.88 171 LEU A C 1
ATOM 1342 O O . LEU A 1 171 ? 14.656 -48.688 -20.922 1 76.88 171 LEU A O 1
ATOM 1346 N N . SER A 1 172 ? 16.219 -50.188 -20.328 1 77.31 172 SER A N 1
ATOM 1347 C CA . SER A 1 172 ? 16.344 -49.625 -18.984 1 77.31 172 SER A CA 1
ATOM 1348 C C . SER A 1 172 ? 16.891 -48.188 -19.016 1 77.31 172 SER A C 1
ATOM 1350 O O . SER A 1 172 ? 16.391 -47.312 -18.328 1 77.31 172 SER A O 1
ATOM 1352 N N . VAL A 1 173 ? 17.859 -48 -19.844 1 83.31 173 VAL A N 1
ATOM 1353 C CA . VAL A 1 173 ? 18.469 -46.688 -19.906 1 83.31 173 VAL A CA 1
ATOM 1354 C C . VAL A 1 173 ? 17.484 -45.688 -20.516 1 83.31 173 VAL A C 1
ATOM 1356 O O . VAL A 1 173 ? 17.344 -44.562 -20.031 1 83.31 173 VAL A O 1
ATOM 1359 N N . VAL A 1 174 ? 16.766 -46.094 -21.516 1 84.12 174 VAL A N 1
ATOM 1360 C CA . VAL A 1 174 ? 15.812 -45.219 -22.188 1 84.12 174 VAL A CA 1
ATOM 1361 C C . VAL A 1 174 ? 14.633 -44.906 -21.266 1 84.12 174 VAL A C 1
ATOM 1363 O O . VAL A 1 174 ? 14.219 -43.75 -21.109 1 84.12 174 VAL A O 1
ATOM 1366 N N . ALA A 1 175 ? 14.164 -45.906 -20.594 1 81.44 175 ALA A N 1
ATOM 1367 C CA . ALA A 1 175 ? 13.047 -45.719 -19.672 1 81.44 175 ALA A CA 1
ATOM 1368 C C . ALA A 1 175 ? 13.438 -44.844 -18.5 1 81.44 175 ALA A C 1
ATOM 1370 O O . ALA A 1 175 ? 12.68 -43.938 -18.109 1 81.44 175 ALA A O 1
ATOM 1371 N N . PHE A 1 176 ? 14.57 -45.062 -17.984 1 84.69 176 PHE A N 1
ATOM 1372 C CA . PHE A 1 176 ? 15.031 -44.281 -16.844 1 84.69 176 PHE A CA 1
ATOM 1373 C C . PHE A 1 176 ? 15.195 -42.812 -17.219 1 84.69 176 PHE A C 1
ATOM 1375 O O . PHE A 1 176 ? 14.789 -41.938 -16.469 1 84.69 176 PHE A O 1
ATOM 1382 N N . SER A 1 177 ? 15.758 -42.562 -18.312 1 90.12 177 SER A N 1
ATOM 1383 C CA . SER A 1 177 ? 15.977 -41.188 -18.719 1 90.12 177 SER A CA 1
ATOM 1384 C C . SER A 1 177 ? 14.656 -40.469 -18.969 1 90.12 177 SER A C 1
ATOM 1386 O O . SER A 1 177 ? 14.5 -39.312 -18.578 1 90.12 177 SER A O 1
ATOM 1388 N N . HIS A 1 178 ? 13.695 -41.156 -19.547 1 87.94 178 HIS A N 1
ATOM 1389 C CA . HIS A 1 178 ? 12.406 -40.531 -19.812 1 87.94 178 HIS A CA 1
ATOM 1390 C C . HIS A 1 178 ? 11.609 -40.312 -18.516 1 87.94 178 HIS A C 1
ATOM 1392 O O . HIS A 1 178 ? 10.953 -39.281 -18.359 1 87.94 178 HIS A O 1
ATOM 1398 N N . LEU A 1 179 ? 11.688 -41.219 -17.594 1 84.5 179 LEU A N 1
ATOM 1399 C CA . LEU A 1 179 ? 11.016 -41.062 -16.312 1 84.5 179 LEU A CA 1
ATOM 1400 C C . LEU A 1 179 ? 11.688 -39.969 -15.469 1 84.5 179 LEU A C 1
ATOM 1402 O O . LEU A 1 179 ? 11.016 -39.25 -14.742 1 84.5 179 LEU A O 1
ATOM 1406 N N . LEU A 1 180 ? 12.945 -40 -15.57 1 91.94 180 LEU A N 1
ATOM 1407 C CA . LEU A 1 180 ? 13.68 -38.969 -14.867 1 91.94 180 LEU A CA 1
ATOM 1408 C C . LEU A 1 180 ? 13.281 -37.594 -15.375 1 91.94 180 LEU A C 1
ATOM 1410 O O . LEU A 1 180 ? 13.094 -36.656 -14.586 1 91.94 180 LEU A O 1
ATOM 1414 N N . PHE A 1 181 ? 13.133 -37.406 -16.656 1 94.5 181 PHE A N 1
ATOM 1415 C CA . PHE A 1 181 ? 12.703 -36.156 -17.234 1 94.5 181 PHE A CA 1
ATOM 1416 C C . PHE A 1 181 ? 11.328 -35.75 -16.734 1 94.5 181 PHE A C 1
ATOM 1418 O O . PHE A 1 181 ? 11.117 -34.625 -16.297 1 94.5 181 PHE A O 1
ATOM 1425 N N . ALA A 1 182 ? 10.414 -36.688 -16.734 1 90.56 182 ALA A N 1
ATOM 1426 C CA . ALA A 1 182 ? 9.062 -36.406 -16.25 1 90.56 182 ALA A CA 1
ATOM 1427 C C . ALA A 1 182 ? 9.07 -36.062 -14.766 1 90.56 182 ALA A C 1
ATOM 1429 O O . ALA A 1 182 ? 8.336 -35.156 -14.336 1 90.56 182 ALA A O 1
ATOM 1430 N N . GLY A 1 183 ? 9.836 -36.75 -14.023 1 91.19 183 GLY A N 1
ATOM 1431 C CA . GLY A 1 183 ? 9.969 -36.469 -12.609 1 91.19 183 GLY A CA 1
ATOM 1432 C C . GLY A 1 183 ? 10.539 -35.094 -12.336 1 91.19 183 GLY A C 1
ATOM 1433 O O . GLY A 1 183 ? 10.086 -34.375 -11.43 1 91.19 183 GLY A O 1
ATOM 1434 N N . LEU A 1 184 ? 11.508 -34.75 -13.102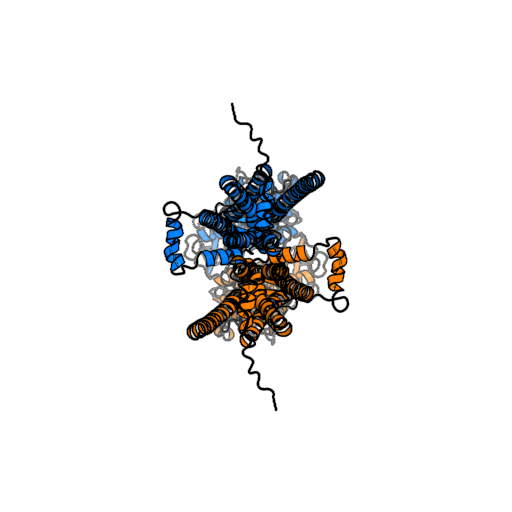 1 95 184 LEU A N 1
ATOM 1435 C CA . LEU A 1 184 ? 12.133 -33.469 -12.93 1 95 184 LEU A CA 1
ATOM 1436 C C . LEU A 1 184 ? 11.156 -32.344 -13.273 1 95 184 LEU A C 1
ATOM 1438 O O . LEU A 1 184 ? 11.141 -31.297 -12.617 1 95 184 LEU A O 1
ATOM 1442 N N . VAL A 1 185 ? 10.367 -32.5 -14.305 1 94.94 185 VAL A N 1
ATOM 1443 C CA . VAL A 1 185 ? 9.367 -31.516 -14.672 1 94.94 185 VAL A CA 1
ATOM 1444 C C . VAL A 1 185 ? 8.359 -31.344 -13.547 1 94.94 185 VAL A C 1
ATOM 1446 O O . VAL A 1 185 ? 7.973 -30.234 -13.203 1 94.94 185 VAL A O 1
ATOM 1449 N N . THR A 1 186 ? 7.949 -32.406 -12.93 1 91.94 186 THR A N 1
ATOM 1450 C CA . THR A 1 186 ? 7.016 -32.375 -11.812 1 91.94 186 THR A CA 1
ATOM 1451 C C . THR A 1 186 ? 7.656 -31.703 -10.602 1 91.94 186 THR A C 1
ATOM 1453 O O . THR A 1 186 ? 7.008 -30.922 -9.898 1 91.94 186 THR A O 1
ATOM 1456 N N . LEU A 1 187 ? 8.852 -32.062 -10.43 1 95 187 LEU A N 1
ATOM 1457 C CA . LEU A 1 187 ? 9.57 -31.422 -9.32 1 95 187 LEU A CA 1
ATOM 1458 C C . LEU A 1 187 ? 9.703 -29.922 -9.547 1 95 187 LEU A C 1
ATOM 1460 O O . LEU A 1 187 ? 9.578 -29.141 -8.602 1 95 187 LEU A O 1
ATOM 1464 N N . LEU A 1 188 ? 10.016 -29.5 -10.695 1 95.88 188 LEU A N 1
ATOM 1465 C CA . LEU A 1 188 ? 10.102 -28.094 -11.039 1 95.88 188 LEU A CA 1
ATOM 1466 C C . LEU A 1 188 ? 8.781 -27.375 -10.781 1 95.88 188 LEU A C 1
ATOM 1468 O O . LEU A 1 188 ? 8.758 -26.266 -10.258 1 95.88 188 LEU A O 1
ATOM 1472 N N . ALA A 1 189 ? 7.68 -27.969 -11.117 1 93.19 189 ALA A N 1
ATOM 1473 C CA . ALA A 1 189 ? 6.355 -27.406 -10.859 1 93.19 189 ALA A CA 1
ATOM 1474 C C . ALA A 1 189 ? 6.094 -27.281 -9.367 1 93.19 189 ALA A C 1
ATOM 1476 O O . ALA A 1 189 ? 5.453 -26.312 -8.922 1 93.19 189 ALA A O 1
ATOM 1477 N N . ALA A 1 190 ? 6.613 -28.203 -8.594 1 93.5 190 ALA A N 1
ATOM 1478 C CA . ALA A 1 190 ? 6.402 -28.203 -7.148 1 93.5 190 ALA A CA 1
ATOM 1479 C C . ALA A 1 190 ? 7.199 -27.094 -6.484 1 93.5 190 ALA A C 1
ATOM 1481 O O . ALA A 1 190 ? 6.801 -26.578 -5.434 1 93.5 190 ALA A O 1
ATOM 1482 N N . LEU A 1 191 ? 8.234 -26.703 -7.094 1 94.38 191 LEU A N 1
ATOM 1483 C CA . LEU A 1 191 ? 9.109 -25.734 -6.449 1 94.38 191 LEU A CA 1
ATOM 1484 C C . LEU A 1 191 ? 8.914 -24.344 -7.043 1 94.38 191 LEU A C 1
ATOM 1486 O O . LEU A 1 191 ? 9.406 -23.344 -6.5 1 94.38 191 LEU A O 1
ATOM 1490 N N . ALA A 1 192 ? 8.258 -24.281 -8.117 1 94.06 192 ALA A N 1
ATOM 1491 C CA . ALA A 1 192 ? 7.98 -22.984 -8.719 1 94.06 192 ALA A CA 1
ATOM 1492 C C . ALA A 1 192 ? 7.023 -22.172 -7.852 1 94.06 192 ALA A C 1
ATOM 1494 O O . ALA A 1 192 ? 6.156 -22.719 -7.18 1 94.06 192 ALA A O 1
ATOM 1495 N N . SER A 1 193 ? 7.246 -20.891 -7.785 1 91.81 193 SER A N 1
ATOM 1496 C CA . SER A 1 193 ? 6.402 -19.984 -7 1 91.81 193 SER A CA 1
ATOM 1497 C C . SER A 1 193 ? 6.273 -18.625 -7.668 1 91.81 193 SER A C 1
ATOM 1499 O O . SER A 1 193 ? 6.992 -18.328 -8.625 1 91.81 193 SER A O 1
ATOM 1501 N N . MET A 1 194 ? 5.23 -17.953 -7.203 1 92.12 194 MET A N 1
ATOM 1502 C CA . MET A 1 194 ? 5.031 -16.578 -7.691 1 92.12 194 MET A CA 1
ATOM 1503 C C . MET A 1 194 ? 5.453 -15.562 -6.641 1 92.12 194 MET A C 1
ATOM 1505 O O . MET A 1 194 ? 5.227 -15.766 -5.445 1 92.12 194 MET A O 1
ATOM 1509 N N . GLU A 1 195 ? 6.137 -14.523 -7.129 1 88.38 195 GLU A N 1
ATOM 1510 C CA . GLU A 1 195 ? 6.539 -13.438 -6.238 1 88.38 195 GLU A CA 1
ATOM 1511 C C . GLU A 1 195 ? 6.352 -12.078 -6.902 1 88.38 195 GLU A C 1
ATOM 1513 O O . GLU A 1 195 ? 6.297 -11.984 -8.133 1 88.38 195 GLU A O 1
ATOM 1518 N N . THR A 1 196 ? 6.23 -11.094 -6.074 1 88.31 196 THR A N 1
ATOM 1519 C CA . THR A 1 196 ? 6.125 -9.734 -6.59 1 88.31 196 THR A CA 1
ATOM 1520 C C . THR A 1 196 ? 7.512 -9.133 -6.816 1 88.31 196 THR A C 1
ATOM 1522 O O . THR A 1 196 ? 8.398 -9.281 -5.977 1 88.31 196 THR A O 1
ATOM 1525 N N . HIS A 1 197 ? 7.738 -8.617 -8.062 1 89.5 197 HIS A N 1
ATOM 1526 C CA . HIS A 1 197 ? 9 -7.988 -8.43 1 89.5 197 HIS A CA 1
ATOM 1527 C C . HIS A 1 197 ? 8.773 -6.605 -9.039 1 89.5 197 HIS A C 1
ATOM 1529 O O . HIS A 1 197 ? 7.832 -6.41 -9.812 1 89.5 197 HIS A O 1
ATOM 1535 N N . ASP A 1 198 ? 9.711 -5.66 -8.648 1 90.06 198 ASP A N 1
ATOM 1536 C CA . ASP A 1 198 ? 9.609 -4.309 -9.188 1 90.06 198 ASP A CA 1
ATOM 1537 C C . ASP A 1 198 ? 10.5 -4.137 -10.414 1 90.06 198 ASP A C 1
ATOM 1539 O O . ASP A 1 198 ? 11.703 -4.402 -10.359 1 90.06 198 ASP A O 1
ATOM 1543 N N . ILE A 1 199 ? 9.859 -3.746 -11.484 1 89.44 199 ILE A N 1
ATOM 1544 C CA . ILE A 1 199 ? 10.602 -3.438 -12.703 1 89.44 199 ILE A CA 1
ATOM 1545 C C . ILE A 1 199 ? 10.758 -1.925 -12.836 1 89.44 199 ILE A C 1
ATOM 1547 O O . ILE A 1 199 ? 9.766 -1.196 -12.914 1 89.44 199 ILE A O 1
ATOM 1551 N N . ILE A 1 200 ? 11.992 -1.45 -12.867 1 91.31 200 ILE A N 1
ATOM 1552 C CA . ILE A 1 200 ? 12.297 -0.03 -13 1 91.31 200 ILE A CA 1
ATOM 1553 C C . ILE A 1 200 ? 12.75 0.266 -14.43 1 91.31 200 ILE A C 1
ATOM 1555 O O . ILE A 1 200 ? 13.719 -0.316 -14.914 1 91.31 200 ILE A O 1
ATOM 1559 N N . THR A 1 201 ? 12.031 1.036 -15.188 1 90.25 201 THR A N 1
ATOM 1560 C CA . THR A 1 201 ? 12.359 1.412 -16.562 1 90.25 201 THR A CA 1
ATOM 1561 C C . THR A 1 201 ? 12.664 2.904 -16.641 1 90.25 201 THR A C 1
ATOM 1563 O O . THR A 1 201 ? 11.805 3.738 -16.359 1 90.25 201 THR A O 1
ATOM 1566 N N . PRO A 1 202 ? 13.883 3.213 -17.062 1 92.81 202 PRO A N 1
ATOM 1567 C CA . PRO A 1 202 ? 14.219 4.633 -17.188 1 92.81 202 PRO A CA 1
ATOM 1568 C C . PRO A 1 202 ? 13.508 5.309 -18.359 1 92.81 202 PRO A C 1
ATOM 1570 O O . PRO A 1 202 ? 13.328 4.695 -19.422 1 92.81 202 PRO A O 1
ATOM 1573 N N . VAL A 1 203 ? 13.016 6.422 -18.109 1 91.31 203 VAL A N 1
ATOM 1574 C CA . VAL A 1 203 ? 12.398 7.223 -19.156 1 91.31 203 VAL A CA 1
ATOM 1575 C C . VAL A 1 203 ? 13.453 8.086 -19.844 1 91.31 203 VAL A C 1
ATOM 1577 O O . VAL A 1 203 ? 14.242 8.758 -19.172 1 91.31 203 VAL A O 1
ATOM 1580 N N . GLN A 1 204 ? 13.547 8.094 -21.141 1 88.69 204 GLN A N 1
ATOM 1581 C CA . GLN A 1 204 ? 14.586 8.805 -21.875 1 88.69 204 GLN A CA 1
ATOM 1582 C C . GLN A 1 204 ? 14.422 10.32 -21.734 1 88.69 204 GLN A C 1
ATOM 1584 O O . GLN A 1 204 ? 15.398 11.031 -21.484 1 88.69 204 GLN A O 1
ATOM 1589 N N . VAL A 1 205 ? 13.219 10.812 -21.922 1 90.94 205 VAL A N 1
ATOM 1590 C CA . VAL A 1 205 ? 12.961 12.234 -21.75 1 90.94 205 VAL A CA 1
ATOM 1591 C C . VAL A 1 205 ? 11.938 12.445 -20.641 1 90.94 205 VAL A C 1
ATOM 1593 O O . VAL A 1 205 ? 10.773 12.055 -20.781 1 90.94 205 VAL A O 1
ATOM 1596 N N . PRO A 1 206 ? 12.484 13.07 -19.594 1 91.69 206 PRO A N 1
ATOM 1597 C CA . PRO A 1 206 ? 11.516 13.328 -18.531 1 91.69 206 PRO A CA 1
ATOM 1598 C C . PRO A 1 206 ? 10.344 14.188 -19 1 91.69 206 PRO A C 1
ATOM 1600 O O . PRO A 1 206 ? 10.531 15.125 -19.781 1 91.69 206 PRO A O 1
ATOM 1603 N N . MET A 1 207 ? 9.156 13.867 -18.625 1 89.81 207 MET A N 1
ATOM 1604 C CA . MET A 1 207 ? 7.953 14.562 -19.078 1 89.81 207 MET A CA 1
ATOM 1605 C C . MET A 1 207 ? 7.312 15.344 -17.922 1 89.81 207 MET A C 1
ATOM 1607 O O . MET A 1 207 ? 6.613 16.328 -18.156 1 89.81 207 MET A O 1
ATOM 1611 N N . GLN A 1 208 ? 7.598 14.906 -16.781 1 93.12 208 GLN A N 1
ATOM 1612 C CA . GLN A 1 208 ? 6.926 15.539 -15.648 1 93.12 208 GLN A CA 1
ATOM 1613 C C . GLN A 1 208 ? 7.703 16.766 -15.156 1 93.12 208 GLN A C 1
ATOM 1615 O O . GLN A 1 208 ? 8.898 16.891 -15.43 1 93.12 208 GLN A O 1
ATOM 1620 N N . HIS A 1 209 ? 7 17.703 -14.516 1 94.38 209 HIS A N 1
ATOM 1621 C CA . HIS A 1 209 ? 7.562 18.938 -13.984 1 94.38 209 HIS A CA 1
ATOM 1622 C C . HIS A 1 209 ? 7.406 19.016 -12.469 1 94.38 209 HIS A C 1
ATOM 1624 O O . HIS A 1 209 ? 6.629 19.828 -11.961 1 94.38 209 HIS A O 1
ATOM 1630 N N . PHE A 1 210 ? 8.234 18.266 -11.789 1 95 210 PHE A N 1
ATOM 1631 C CA . PHE A 1 210 ? 8.086 18.188 -10.344 1 95 210 PHE A CA 1
ATOM 1632 C C . PHE A 1 210 ? 9.086 19.094 -9.641 1 95 210 PHE A C 1
ATOM 1634 O O . PHE A 1 210 ? 8.992 19.312 -8.43 1 95 210 PHE A O 1
ATOM 1641 N N . GLY A 1 211 ? 9.953 19.594 -10.406 1 95.5 211 GLY A N 1
ATOM 1642 C CA . GLY A 1 211 ? 10.875 20.578 -9.844 1 95.5 211 GLY A CA 1
ATOM 1643 C C . GLY A 1 211 ? 10.219 21.922 -9.594 1 95.5 211 GLY A C 1
ATOM 1644 O O . GLY A 1 211 ? 9.125 22.188 -10.094 1 95.5 211 GLY A O 1
ATOM 1645 N N . ARG A 1 212 ? 10.82 22.703 -8.711 1 96 212 ARG A N 1
ATOM 1646 C CA . ARG A 1 212 ? 10.359 24.047 -8.398 1 96 212 ARG A CA 1
ATOM 1647 C C . ARG A 1 212 ? 11.516 25.047 -8.445 1 96 212 ARG A C 1
ATOM 1649 O O . ARG A 1 212 ? 12.539 24.859 -7.793 1 96 212 ARG A O 1
ATOM 1656 N N . VAL A 1 213 ? 11.273 26.109 -9.258 1 94 213 VAL A N 1
ATOM 1657 C CA . VAL A 1 213 ? 12.305 27.125 -9.391 1 94 213 VAL A CA 1
ATOM 1658 C C . VAL A 1 213 ? 11.672 28.516 -9.305 1 94 213 VAL A C 1
ATOM 1660 O O . VAL A 1 213 ? 10.492 28.688 -9.617 1 94 213 VAL A O 1
ATOM 1663 N N . LEU A 1 214 ? 12.438 29.453 -8.773 1 93.56 214 LEU A N 1
ATOM 1664 C CA . LEU A 1 214 ? 12 30.844 -8.789 1 93.56 214 LEU A CA 1
ATOM 1665 C C . LEU A 1 214 ? 12.078 31.422 -10.195 1 93.56 214 LEU A C 1
ATOM 1667 O O . LEU A 1 214 ? 13.023 31.156 -10.93 1 93.56 214 LEU A O 1
ATOM 1671 N N . PRO A 1 215 ? 11.062 32.188 -10.523 1 90.44 215 PRO A N 1
ATOM 1672 C CA . PRO A 1 215 ? 11.125 32.812 -11.852 1 90.44 215 PRO A CA 1
ATOM 1673 C C . PRO A 1 215 ? 12.312 33.75 -12.016 1 90.44 215 PRO A C 1
ATOM 1675 O O . PRO A 1 215 ? 12.773 34.344 -11.039 1 90.44 215 PRO A O 1
ATOM 1678 N N . ASP A 1 216 ? 12.773 33.938 -13.203 1 84.25 216 ASP A N 1
ATOM 1679 C CA . ASP A 1 216 ? 13.938 34.781 -13.516 1 84.25 216 ASP A CA 1
ATOM 1680 C C . ASP A 1 216 ? 13.695 36.219 -13.117 1 84.25 216 ASP A C 1
ATOM 1682 O O . ASP A 1 216 ? 14.602 36.906 -12.633 1 84.25 216 ASP A O 1
ATOM 1686 N N . GLY A 1 217 ? 12.523 36.656 -13.258 1 80.25 217 GLY A N 1
ATOM 1687 C CA . GLY A 1 217 ? 12.203 38.031 -12.898 1 80.25 217 GLY A CA 1
ATOM 1688 C C . GLY A 1 217 ? 12.242 38.281 -11.406 1 80.25 217 GLY A C 1
ATOM 1689 O O . GLY A 1 217 ? 12.383 39.406 -10.961 1 80.25 217 GLY A O 1
ATOM 1690 N N . CYS A 1 218 ? 12.148 37.25 -10.703 1 82.94 218 CYS A N 1
ATOM 1691 C CA . CYS A 1 218 ? 12.102 37.344 -9.25 1 82.94 218 CYS A CA 1
ATOM 1692 C C . CYS A 1 218 ? 13.484 37.594 -8.68 1 82.94 218 CYS A C 1
ATOM 1694 O O . CYS A 1 218 ? 13.625 38.25 -7.645 1 82.94 218 CYS A O 1
ATOM 1696 N N . LEU A 1 219 ? 14.469 37.188 -9.344 1 76.31 219 LEU A N 1
ATOM 1697 C CA . LEU A 1 219 ? 15.82 37.25 -8.812 1 76.31 219 LEU A CA 1
ATOM 1698 C C . LEU A 1 219 ? 16.438 38.656 -9.039 1 76.31 219 LEU A C 1
ATOM 1700 O O . LEU A 1 219 ? 17.359 39.031 -8.328 1 76.31 219 LEU A O 1
ATOM 1704 N N . ASP A 1 220 ? 15.859 39.406 -9.906 1 69.75 220 ASP A N 1
ATOM 1705 C CA . ASP A 1 220 ? 16.438 40.688 -10.266 1 69.75 220 ASP A CA 1
ATOM 1706 C C . ASP A 1 220 ? 15.672 41.844 -9.625 1 69.75 220 ASP A C 1
ATOM 1708 O O . ASP A 1 220 ? 16.156 43 -9.609 1 69.75 220 ASP A O 1
ATOM 1712 N N . THR A 1 221 ? 14.547 41.625 -9.055 1 62.75 221 THR A N 1
ATOM 1713 C CA . THR A 1 221 ? 13.672 42.75 -8.758 1 62.75 221 THR A CA 1
ATOM 1714 C C . THR A 1 221 ? 13.547 42.938 -7.246 1 62.75 221 THR A C 1
ATOM 1716 O O . THR A 1 221 ? 13.156 42.031 -6.527 1 62.75 221 THR A O 1
ATOM 1719 N N . LYS A 1 222 ? 14.258 43.906 -6.801 1 72.81 222 LYS A N 1
ATOM 1720 C CA . LYS A 1 222 ? 13.945 44.375 -5.461 1 72.81 222 LYS A CA 1
ATOM 1721 C C . LYS A 1 222 ? 13.141 45.688 -5.523 1 72.81 222 LYS A C 1
ATOM 1723 O O . LYS A 1 222 ? 13.5 46.594 -6.258 1 72.81 222 LYS A O 1
ATOM 1728 N N . GLY A 1 223 ? 11.898 45.531 -5.074 1 71.31 223 GLY A N 1
ATOM 1729 C CA . GLY A 1 223 ? 11.094 46.75 -4.988 1 71.31 223 GLY A CA 1
ATOM 1730 C C . GLY A 1 223 ? 11.258 47.469 -3.672 1 71.31 223 GLY A C 1
ATOM 1731 O O . GLY A 1 223 ? 11.883 46.969 -2.738 1 71.31 223 GLY A O 1
ATOM 1732 N N . MET A 1 224 ? 11.031 48.781 -3.787 1 74.38 224 MET A N 1
ATOM 1733 C CA . MET A 1 224 ? 11.055 49.594 -2.58 1 74.38 224 MET A CA 1
ATOM 1734 C C . MET A 1 224 ? 9.68 50.219 -2.311 1 74.38 224 MET A C 1
ATOM 1736 O O . MET A 1 224 ? 9.023 50.688 -3.229 1 74.38 224 MET A O 1
ATOM 1740 N N . SER A 1 225 ? 9.117 49.812 -1.207 1 72.12 225 SER A N 1
ATOM 1741 C CA . SER A 1 225 ? 7.883 50.438 -0.759 1 72.12 225 SER A CA 1
ATOM 1742 C C . SER A 1 225 ? 8.008 50.938 0.676 1 72.12 225 SER A C 1
ATOM 1744 O O . SER A 1 225 ? 8.375 50.188 1.575 1 72.12 225 SER A O 1
ATOM 1746 N N . ASN A 1 226 ? 7.605 52.25 0.839 1 67.81 226 ASN A N 1
ATOM 1747 C CA . ASN A 1 226 ? 7.637 52.906 2.148 1 67.81 226 ASN A CA 1
ATOM 1748 C C . ASN A 1 226 ? 8.961 52.656 2.863 1 67.81 226 ASN A C 1
ATOM 1750 O O . ASN A 1 226 ? 8.977 52.312 4.047 1 67.81 226 ASN A O 1
ATOM 1754 N N . GLY A 1 227 ? 10.055 52.594 2.105 1 64.69 227 GLY A N 1
ATOM 1755 C CA . GLY A 1 227 ? 11.383 52.469 2.693 1 64.69 227 GLY A CA 1
ATOM 1756 C C . GLY A 1 227 ? 11.789 51.031 2.941 1 64.69 227 GLY A C 1
ATOM 1757 O O . GLY A 1 227 ? 12.891 50.781 3.441 1 64.69 227 GLY A O 1
ATOM 1758 N N . VAL A 1 228 ? 10.883 50.156 2.633 1 71.56 228 VAL A N 1
ATOM 1759 C CA . VAL A 1 228 ? 11.219 48.75 2.869 1 71.56 228 VAL A CA 1
ATOM 1760 C C . VAL A 1 228 ? 11.453 48.031 1.536 1 71.56 228 VAL A C 1
ATOM 1762 O O . VAL A 1 228 ? 10.648 48.156 0.607 1 71.56 228 VAL A O 1
ATOM 1765 N N . SER A 1 229 ? 12.633 47.5 1.454 1 77.38 229 SER A N 1
ATOM 1766 C CA . SER A 1 229 ? 12.945 46.688 0.278 1 77.38 229 SER A CA 1
ATOM 1767 C C . SER A 1 229 ? 12.227 45.344 0.326 1 77.38 229 SER A C 1
ATOM 1769 O O . SER A 1 229 ? 12.141 44.719 1.385 1 77.38 229 SER A O 1
ATOM 1771 N N . TYR A 1 230 ? 11.547 45.031 -0.782 1 83.69 230 TYR A N 1
ATOM 1772 C CA . TYR A 1 230 ? 10.844 43.75 -0.82 1 83.69 230 TYR A CA 1
ATOM 1773 C C . TYR A 1 230 ? 11.141 43.031 -2.115 1 83.69 230 TYR A C 1
ATOM 1775 O O . TYR A 1 230 ? 11.5 43.625 -3.125 1 83.69 230 TYR A O 1
ATOM 1783 N N . SER A 1 231 ? 11.211 41.75 -1.954 1 87.38 231 SER A N 1
ATOM 1784 C CA . SER A 1 231 ? 11.469 40.875 -3.098 1 87.38 231 SER A CA 1
ATOM 1785 C C . SER A 1 231 ? 10.172 40.438 -3.77 1 87.38 231 SER A C 1
ATOM 1787 O O . SER A 1 231 ? 9.094 40.906 -3.398 1 87.38 231 SER A O 1
ATOM 1789 N N . CYS A 1 232 ? 10.297 39.594 -4.738 1 89.31 232 CYS A N 1
ATOM 1790 C CA . CYS A 1 232 ? 9.156 39.188 -5.547 1 89.31 232 CYS A CA 1
ATOM 1791 C C . CYS A 1 232 ? 8.211 38.312 -4.734 1 89.31 232 CYS A C 1
ATOM 1793 O O . CYS A 1 232 ? 7.082 38.031 -5.16 1 89.31 232 CYS A O 1
ATOM 1795 N N . GLY A 1 233 ? 8.609 37.938 -3.551 1 87.25 233 GLY A N 1
ATOM 1796 C CA . GLY A 1 233 ? 7.77 37.062 -2.725 1 87.25 233 GLY A CA 1
ATOM 1797 C C . GLY A 1 233 ? 6.613 37.812 -2.088 1 87.25 233 GLY A C 1
ATOM 1798 O O . GLY A 1 233 ? 5.637 37.219 -1.647 1 87.25 233 GLY A O 1
ATOM 1799 N N . VAL A 1 234 ? 6.699 39.156 -2.086 1 87.81 234 VAL A N 1
ATOM 1800 C CA . VAL A 1 234 ? 5.652 39.969 -1.476 1 87.81 234 VAL A CA 1
ATOM 1801 C C . VAL A 1 234 ? 5.32 41.156 -2.383 1 87.81 234 VAL A C 1
ATOM 1803 O O . VAL A 1 234 ? 6.129 41.531 -3.23 1 87.81 234 VAL A O 1
ATOM 1806 N N . GLU A 1 235 ? 4.09 41.594 -2.318 1 84 235 GLU A N 1
ATOM 1807 C CA . GLU A 1 235 ? 3.623 42.781 -3.055 1 84 235 GLU A CA 1
ATOM 1808 C C . GLU A 1 235 ? 3.094 43.844 -2.109 1 84 235 GLU A C 1
ATOM 1810 O O . GLU A 1 235 ? 2.436 43.531 -1.114 1 84 235 GLU A O 1
ATOM 1815 N N . PRO A 1 236 ? 3.543 45 -2.447 1 81.69 236 PRO A N 1
ATOM 1816 C CA . PRO A 1 236 ? 3.066 46.094 -1.588 1 81.69 236 PRO A CA 1
ATOM 1817 C C . PRO A 1 236 ? 1.583 46.406 -1.788 1 81.69 236 PRO A C 1
ATOM 1819 O O . PRO A 1 236 ? 1.081 46.344 -2.914 1 81.69 236 PRO A O 1
ATOM 1822 N N . LEU A 1 237 ? 0.875 46.5 -0.78 1 76.69 237 LEU A N 1
ATOM 1823 C CA . LEU A 1 237 ? -0.513 46.938 -0.756 1 76.69 237 LEU A CA 1
ATOM 1824 C C . LEU A 1 237 ? -0.692 48.094 0.223 1 76.69 237 LEU A C 1
ATOM 1826 O O . LEU A 1 237 ? 0.227 48.438 0.976 1 76.69 237 LEU A O 1
ATOM 1830 N N . THR A 1 238 ? -1.827 48.75 0.043 1 69.75 238 THR A N 1
ATOM 1831 C CA . THR A 1 238 ? -2.094 49.875 0.954 1 69.75 238 THR A CA 1
ATOM 1832 C C . THR A 1 238 ? -2.061 49.406 2.404 1 69.75 238 THR A C 1
ATOM 1834 O O . THR A 1 238 ? -2.826 48.5 2.791 1 69.75 238 THR A O 1
ATOM 1837 N N . GLY A 1 239 ? -1.1 49.906 3.139 1 65.19 239 GLY A N 1
ATOM 1838 C CA . GLY A 1 239 ? -1.022 49.625 4.562 1 65.19 239 GLY A CA 1
ATOM 1839 C C . GLY A 1 239 ? -0.144 48.438 4.895 1 65.19 239 GLY A C 1
ATOM 1840 O O . GLY A 1 239 ? -0.027 48.031 6.059 1 65.19 239 GLY A O 1
ATOM 1841 N N . GLY A 1 240 ? 0.452 47.781 3.838 1 76.44 240 GLY A N 1
ATOM 1842 C CA . GLY A 1 240 ? 1.346 46.688 4.16 1 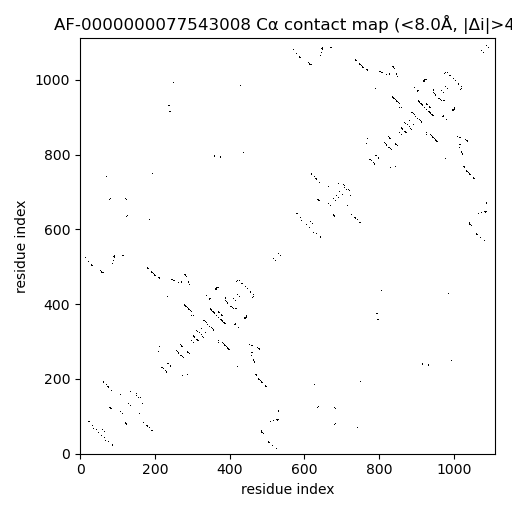76.44 240 GLY A CA 1
ATOM 1843 C C . GLY A 1 240 ? 1.704 45.844 2.953 1 76.44 240 GLY A C 1
ATOM 1844 O O . GLY A 1 240 ? 1.869 46.375 1.849 1 76.44 240 GLY A O 1
ATOM 1845 N N . PHE A 1 241 ? 2.059 44.625 3.281 1 80.44 241 PHE A N 1
ATOM 1846 C CA . PHE A 1 241 ? 2.49 43.688 2.23 1 80.44 241 PHE A CA 1
ATOM 1847 C C . PHE A 1 241 ? 1.603 42.469 2.195 1 80.44 241 PHE A C 1
ATOM 1849 O O . PHE A 1 241 ? 1.022 42.094 3.213 1 80.44 241 PHE A O 1
ATOM 1856 N N . VAL A 1 242 ? 1.385 41.969 0.987 1 82.44 242 VAL A N 1
ATOM 1857 C CA . VAL A 1 242 ? 0.704 40.688 0.809 1 82.44 242 VAL A CA 1
ATOM 1858 C C . VAL A 1 242 ? 1.624 39.688 0.083 1 82.44 242 VAL A C 1
ATOM 1860 O O . VAL A 1 242 ? 2.5 40.094 -0.682 1 82.44 242 VAL A O 1
ATOM 1863 N N . LEU A 1 243 ? 1.474 38.5 0.386 1 87.38 243 LEU A N 1
ATOM 1864 C CA . LEU A 1 243 ? 2.252 37.469 -0.317 1 87.38 243 LEU A CA 1
ATOM 1865 C C . LEU A 1 243 ? 1.856 37.406 -1.788 1 87.38 243 LEU A C 1
ATOM 1867 O O . LEU A 1 243 ? 0.674 37.531 -2.123 1 87.38 243 LEU A O 1
ATOM 1871 N N . THR A 1 244 ? 2.883 37.312 -2.605 1 87.94 244 THR A N 1
ATOM 1872 C CA . THR A 1 244 ? 2.588 37.062 -4.016 1 87.94 244 THR A CA 1
ATOM 1873 C C . THR A 1 244 ? 1.919 35.719 -4.207 1 87.94 244 THR A C 1
ATOM 1875 O O . THR A 1 244 ? 2.434 34.688 -3.748 1 87.94 244 THR A O 1
ATOM 1878 N N . ASN A 1 245 ? 0.741 35.688 -4.832 1 88.31 245 ASN A N 1
ATOM 1879 C CA . ASN A 1 245 ? -0.049 34.469 -4.977 1 88.31 245 ASN A CA 1
ATOM 1880 C C . ASN A 1 245 ? -0.308 33.812 -3.629 1 88.31 245 ASN A C 1
ATOM 1882 O O . ASN A 1 245 ? 0.001 32.625 -3.443 1 88.31 245 ASN A O 1
ATOM 1886 N N . SER A 1 246 ? -0.868 34.594 -2.752 1 88.75 246 SER A N 1
ATOM 1887 C CA . SER A 1 246 ? -1.095 34.188 -1.37 1 88.75 246 SER A CA 1
ATOM 1888 C C . SER A 1 246 ? -1.982 32.938 -1.297 1 88.75 246 SER A C 1
ATOM 1890 O O . SER A 1 246 ? -1.863 32.156 -0.368 1 88.75 246 SER A O 1
ATOM 1892 N N . THR A 1 247 ? -2.803 32.719 -2.314 1 88.88 247 THR A N 1
ATOM 1893 C CA . THR A 1 247 ? -3.715 31.562 -2.307 1 88.88 247 THR A CA 1
ATOM 1894 C C . THR A 1 247 ? -2.939 30.25 -2.248 1 88.88 247 THR A C 1
ATOM 1896 O O . THR A 1 247 ? -3.191 29.422 -1.378 1 88.88 247 THR A O 1
ATOM 1899 N N . GLU A 1 248 ? -2 30.141 -3.062 1 93.06 248 GLU A N 1
ATOM 1900 C CA . GLU A 1 248 ? -1.226 28.906 -3.105 1 93.06 248 GLU A CA 1
ATOM 1901 C C . GLU A 1 248 ? -0.347 28.766 -1.867 1 93.06 248 GLU A C 1
ATOM 1903 O O . GLU A 1 248 ? -0.174 27.656 -1.348 1 93.06 248 GLU A O 1
ATOM 1908 N N . SER A 1 249 ? 0.202 29.812 -1.381 1 93.75 249 SER A N 1
ATOM 1909 C CA . SER A 1 249 ? 1.045 29.766 -0.191 1 93.75 249 SER A CA 1
ATOM 1910 C C . SER A 1 249 ? 0.251 29.312 1.03 1 93.75 249 SER A C 1
ATOM 1912 O O . SER A 1 249 ? 0.694 28.422 1.774 1 93.75 249 SER A O 1
ATOM 1914 N N . ILE A 1 250 ? -0.892 29.891 1.18 1 92.25 250 ILE A N 1
ATOM 1915 C CA . ILE A 1 250 ? -1.72 29.562 2.338 1 92.25 250 ILE A CA 1
ATOM 1916 C C . ILE A 1 250 ? -2.234 28.141 2.227 1 92.25 250 ILE A C 1
ATOM 1918 O O . ILE A 1 250 ? -2.295 27.406 3.223 1 92.25 250 ILE A O 1
ATOM 1922 N N . GLN A 1 251 ? -2.57 27.719 1.02 1 93.31 251 GLN A N 1
ATOM 1923 C CA . GLN A 1 251 ? -2.996 26.344 0.812 1 93.31 251 GLN A CA 1
ATOM 1924 C C . GLN A 1 251 ? -1.867 25.375 1.131 1 93.31 251 GLN A C 1
ATOM 1926 O O . GLN A 1 251 ? -2.098 24.328 1.745 1 93.31 251 GLN A O 1
ATOM 1931 N N . THR A 1 252 ? -0.708 25.703 0.748 1 95.75 252 THR A N 1
ATOM 1932 C CA . THR A 1 252 ? 0.44 24.828 0.972 1 95.75 252 THR A CA 1
ATOM 1933 C C . THR A 1 252 ? 0.774 24.75 2.459 1 95.75 252 THR A C 1
ATOM 1935 O O . THR A 1 252 ? 1.053 23.656 2.979 1 95.75 252 THR A O 1
ATOM 1938 N N . VAL A 1 253 ? 0.716 25.875 3.137 1 94.44 253 VAL A N 1
ATOM 1939 C CA . VAL A 1 253 ? 1.021 25.938 4.562 1 94.44 253 VAL A CA 1
ATOM 1940 C C . VAL A 1 253 ? 0.048 25.047 5.336 1 94.44 253 VAL A C 1
ATOM 1942 O O . VAL A 1 253 ? 0.424 24.422 6.332 1 94.44 253 VAL A O 1
ATOM 1945 N N . ASN A 1 254 ? -1.15 24.969 4.816 1 90.25 254 ASN A N 1
ATOM 1946 C CA . ASN A 1 254 ? -2.186 24.188 5.488 1 90.25 254 ASN A CA 1
ATOM 1947 C C . ASN A 1 254 ? -2.328 22.797 4.879 1 90.25 254 ASN A C 1
ATOM 1949 O O . ASN A 1 254 ? -3.326 22.109 5.109 1 90.25 254 ASN A O 1
ATOM 1953 N N . ASN A 1 255 ? -1.407 22.422 4.02 1 88.94 255 ASN A N 1
ATOM 1954 C CA . ASN A 1 255 ? -1.409 21.125 3.357 1 88.94 255 ASN A CA 1
ATOM 1955 C C . ASN A 1 255 ? -2.707 20.891 2.592 1 88.94 255 ASN A C 1
ATOM 1957 O O . ASN A 1 255 ? -3.252 19.781 2.611 1 88.94 255 ASN A O 1
ATOM 1961 N N . ALA A 1 256 ? -3.256 21.875 2.057 1 90.81 256 ALA A N 1
ATOM 1962 C CA . ALA A 1 256 ? -4.516 21.797 1.321 1 90.81 256 ALA A CA 1
ATOM 1963 C C . ALA A 1 256 ? -4.293 22.016 -0.173 1 90.81 256 ALA A C 1
ATOM 1965 O O . ALA A 1 256 ? -5.234 21.938 -0.964 1 90.81 256 ALA A O 1
ATOM 1966 N N . SER A 1 257 ? -3.074 22.25 -0.508 1 94 257 SER A N 1
ATOM 1967 C CA . SER A 1 257 ? -2.766 22.484 -1.914 1 94 257 SER A CA 1
ATOM 1968 C C . SER A 1 257 ? -2.836 21.203 -2.725 1 94 257 SER A C 1
ATOM 1970 O O . SER A 1 257 ? -2.469 20.125 -2.232 1 94 257 SER A O 1
ATOM 1972 N N . SER A 1 258 ? -3.307 21.281 -3.943 1 92.31 258 SER A N 1
ATOM 1973 C CA . SER A 1 258 ? -3.293 20.141 -4.863 1 92.31 258 SER A CA 1
ATOM 1974 C C . SER A 1 258 ? -2.023 20.125 -5.707 1 92.31 258 SER A C 1
ATOM 1976 O O . SER A 1 258 ? -1.756 19.156 -6.422 1 92.31 258 SER A O 1
ATOM 1978 N N . LEU A 1 259 ? -1.208 21.156 -5.504 1 93.88 259 LEU A N 1
ATOM 1979 C CA . LEU A 1 259 ? -0.043 21.297 -6.367 1 93.88 259 LEU A CA 1
ATOM 1980 C C . LEU A 1 259 ? 1.247 21.062 -5.586 1 93.88 259 LEU A C 1
ATOM 1982 O O . LEU A 1 259 ? 2.191 20.469 -6.102 1 93.88 259 LEU A O 1
ATOM 1986 N N . ASN A 1 260 ? 1.217 21.578 -4.332 1 95.69 260 ASN A N 1
ATOM 1987 C CA . ASN A 1 260 ? 2.482 21.594 -3.607 1 95.69 260 ASN A CA 1
ATOM 1988 C C . ASN A 1 260 ? 2.342 20.984 -2.219 1 95.69 260 ASN A C 1
ATOM 1990 O O . ASN A 1 260 ? 1.251 20.969 -1.647 1 95.69 260 ASN A O 1
ATOM 1994 N N . GLN A 1 261 ? 3.432 20.469 -1.79 1 95.75 261 GLN A N 1
ATOM 1995 C CA . GLN A 1 261 ? 3.588 20.062 -0.399 1 95.75 261 GLN A CA 1
ATOM 1996 C C . GLN A 1 261 ? 5.016 20.297 0.087 1 95.75 261 GLN A C 1
ATOM 1998 O O . GLN A 1 261 ? 5.941 20.391 -0.719 1 95.75 261 GLN A O 1
ATOM 2003 N N . VAL A 1 262 ? 5.125 20.453 1.362 1 96.56 262 VAL A N 1
ATOM 2004 C CA . VAL A 1 262 ? 6.449 20.641 1.943 1 96.56 262 VAL A CA 1
ATOM 2005 C C . VAL A 1 262 ? 6.973 19.312 2.479 1 96.56 262 VAL A C 1
ATOM 2007 O O . VAL A 1 262 ? 6.266 18.594 3.201 1 96.56 262 VAL A O 1
ATOM 2010 N N . LEU A 1 263 ? 8.141 18.984 2.07 1 95.5 263 LEU A N 1
ATOM 2011 C CA . LEU A 1 263 ? 8.82 17.797 2.582 1 95.5 263 LEU A CA 1
ATOM 2012 C C . LEU A 1 263 ? 10.039 18.188 3.412 1 95.5 263 LEU A C 1
ATOM 2014 O O . LEU A 1 263 ? 10.711 19.188 3.109 1 95.5 263 LEU A O 1
ATOM 2018 N N . TYR A 1 264 ? 10.258 17.453 4.473 1 95.94 264 TYR A N 1
ATOM 2019 C CA . TYR A 1 264 ? 11.43 17.672 5.316 1 95.94 264 TYR A CA 1
ATOM 2020 C C . TYR A 1 264 ? 12.32 16.438 5.344 1 95.94 264 TYR A C 1
ATOM 2022 O O . TYR A 1 264 ? 11.867 15.344 5.703 1 95.94 264 TYR A O 1
ATOM 2030 N N . ASP A 1 265 ? 13.469 16.594 4.953 1 96.19 265 ASP A N 1
ATOM 2031 C CA . ASP A 1 265 ? 14.477 15.555 5.07 1 96.19 265 ASP A CA 1
ATOM 2032 C C . ASP A 1 265 ? 15.203 15.648 6.41 1 96.19 265 ASP A C 1
ATOM 2034 O O . ASP A 1 265 ? 16.062 16.5 6.602 1 96.19 265 ASP A O 1
ATOM 2038 N N . SER A 1 266 ? 14.953 14.719 7.27 1 93.5 266 SER A N 1
ATOM 2039 C CA . SER A 1 266 ? 15.484 14.758 8.633 1 93.5 266 SER A CA 1
ATOM 2040 C C . SER A 1 266 ? 16.984 14.469 8.648 1 93.5 266 SER A C 1
ATOM 2042 O O . SER A 1 266 ? 17.688 14.906 9.555 1 93.5 266 SER A O 1
ATOM 2044 N N . GLN A 1 267 ? 17.422 13.742 7.723 1 93.81 267 GLN A N 1
ATOM 2045 C CA . GLN A 1 267 ? 18.844 13.398 7.688 1 93.81 267 GLN A CA 1
ATOM 2046 C C . GLN A 1 267 ? 19.688 14.609 7.309 1 93.81 267 GLN A C 1
ATOM 2048 O O . GLN A 1 267 ? 20.688 14.906 7.961 1 93.81 267 GLN A O 1
ATOM 2053 N N . ASN A 1 268 ? 19.234 15.281 6.297 1 95 268 ASN A N 1
ATOM 2054 C CA . ASN A 1 268 ? 19.969 16.453 5.836 1 95 268 ASN A CA 1
ATOM 2055 C C . ASN A 1 268 ? 19.438 17.734 6.453 1 95 268 ASN A C 1
ATOM 2057 O O . ASN A 1 268 ? 20.016 18.812 6.285 1 95 268 ASN A O 1
ATOM 2061 N N . GLN A 1 269 ? 18.391 17.719 7.164 1 96.12 269 GLN A N 1
ATOM 2062 C CA . GLN A 1 269 ? 17.75 18.828 7.852 1 96.12 269 GLN A CA 1
ATOM 2063 C C . GLN A 1 269 ? 17.391 19.938 6.875 1 96.12 269 GLN A C 1
ATOM 2065 O O . GLN A 1 269 ? 17.703 21.109 7.125 1 96.12 269 GLN A O 1
ATOM 2070 N N . VAL A 1 270 ? 16.766 19.516 5.773 1 97.5 270 VAL A N 1
ATOM 2071 C CA . VAL A 1 270 ? 16.375 20.484 4.746 1 97.5 270 VAL A CA 1
ATOM 2072 C C . VAL A 1 270 ? 14.883 20.328 4.438 1 97.5 270 VAL A C 1
ATOM 2074 O O . VAL A 1 270 ? 14.383 19.219 4.305 1 97.5 270 VAL A O 1
ATOM 2077 N N . ALA A 1 271 ? 14.219 21.484 4.469 1 98.12 271 ALA A N 1
ATOM 2078 C CA . ALA A 1 271 ? 12.836 21.531 3.994 1 98.12 271 ALA A CA 1
ATOM 2079 C C . ALA A 1 271 ? 12.773 21.922 2.523 1 98.12 271 ALA A C 1
ATOM 2081 O O . ALA A 1 271 ? 13.516 22.812 2.082 1 98.12 271 ALA A O 1
ATOM 2082 N N . LEU A 1 272 ? 11.977 21.203 1.761 1 97.19 272 LEU A N 1
ATOM 2083 C CA . LEU A 1 272 ? 11.883 21.516 0.338 1 97.19 272 LEU A CA 1
ATOM 2084 C C . LEU A 1 272 ? 10.43 21.422 -0.137 1 97.19 272 LEU A C 1
ATOM 2086 O O . LEU A 1 272 ? 9.594 20.828 0.533 1 97.19 272 LEU A O 1
ATOM 2090 N N . LEU A 1 273 ? 10.203 22.109 -1.224 1 96.06 273 LEU A N 1
ATOM 2091 C CA . LEU A 1 273 ? 8.891 22.062 -1.851 1 96.06 273 LEU A CA 1
ATOM 2092 C C . LEU A 1 273 ? 8.812 20.953 -2.893 1 96.06 273 LEU A C 1
ATOM 2094 O O . LEU A 1 273 ? 9.711 20.812 -3.719 1 96.06 273 LEU A O 1
ATOM 2098 N N . ALA A 1 274 ? 7.789 20.141 -2.789 1 94.81 274 ALA A N 1
ATOM 2099 C CA . ALA A 1 274 ? 7.566 19.016 -3.697 1 94.81 274 ALA A CA 1
ATOM 2100 C C . ALA A 1 274 ? 6.121 19 -4.191 1 94.81 274 ALA A C 1
ATOM 2102 O O . ALA A 1 274 ? 5.266 19.703 -3.658 1 94.81 274 ALA A O 1
ATOM 2103 N N . PRO A 1 275 ? 5.914 18.25 -5.211 1 93.94 275 PRO A N 1
ATOM 2104 C CA . PRO A 1 275 ? 4.523 18.125 -5.66 1 93.94 275 PRO A CA 1
ATOM 2105 C C . PRO A 1 275 ? 3.662 17.328 -4.684 1 93.94 275 PRO A C 1
ATOM 2107 O O . PRO A 1 275 ? 4.18 16.484 -3.939 1 93.94 275 PRO A O 1
ATOM 2110 N N . LYS A 1 276 ? 2.332 17.578 -4.508 1 91.62 276 LYS A N 1
ATOM 2111 C CA . LYS A 1 276 ? 1.414 16.953 -3.557 1 91.62 276 LYS A CA 1
ATOM 2112 C C . LYS A 1 276 ? 1.266 15.469 -3.832 1 91.62 276 LYS A C 1
ATOM 2114 O O . LYS A 1 276 ? 1.271 14.656 -2.902 1 91.62 276 LYS A O 1
ATOM 2119 N N . ASP A 1 277 ? 1.036 14.961 -5.074 1 80.69 277 ASP A N 1
ATOM 2120 C CA . ASP A 1 277 ? 0.735 13.562 -5.375 1 80.69 277 ASP A CA 1
ATOM 2121 C C . ASP A 1 277 ? 1.988 12.812 -5.828 1 80.69 277 ASP A C 1
ATOM 2123 O O . ASP A 1 277 ? 2.229 12.672 -7.027 1 80.69 277 ASP A O 1
ATOM 2127 N N . ILE A 1 278 ? 2.742 12.461 -4.664 1 85.38 278 ILE A N 1
ATOM 2128 C CA . ILE A 1 278 ? 3.9 11.633 -4.977 1 85.38 278 ILE A CA 1
ATOM 2129 C C . ILE A 1 278 ? 3.469 10.172 -5.117 1 85.38 278 ILE A C 1
ATOM 2131 O O . ILE A 1 278 ? 3.006 9.562 -4.156 1 85.38 278 ILE A O 1
ATOM 2135 N N . ASN A 1 279 ? 3.449 9.766 -6.352 1 82 279 ASN A N 1
ATOM 2136 C CA . ASN A 1 279 ? 3.045 8.406 -6.684 1 82 279 ASN A CA 1
ATOM 2137 C C . ASN A 1 279 ? 4.223 7.438 -6.602 1 82 279 ASN A C 1
ATOM 2139 O O . ASN A 1 279 ? 5.316 7.742 -7.078 1 82 279 ASN A O 1
ATOM 2143 N N . GLY A 1 280 ? 4.055 6.379 -6.043 1 86.81 280 GLY A N 1
ATOM 2144 C CA . GLY A 1 280 ? 5.086 5.359 -5.93 1 86.81 280 GLY A CA 1
ATOM 2145 C C . GLY A 1 280 ? 5.449 4.727 -7.258 1 86.81 280 GLY A C 1
ATOM 2146 O O . GLY A 1 280 ? 6.457 4.027 -7.363 1 86.81 280 GLY A O 1
ATOM 2147 N N . ALA A 1 281 ? 4.754 5.027 -8.32 1 89.5 281 ALA A N 1
ATOM 2148 C CA . ALA A 1 281 ? 4.961 4.398 -9.617 1 89.5 281 ALA A CA 1
ATOM 2149 C C . ALA A 1 281 ? 6.027 5.137 -10.422 1 89.5 281 ALA A C 1
ATOM 2151 O O . ALA A 1 281 ? 6.5 4.637 -11.445 1 89.5 281 ALA A O 1
ATOM 2152 N N . LEU A 1 282 ? 6.43 6.297 -9.922 1 93.06 282 LEU A N 1
ATOM 2153 C CA . LEU A 1 282 ? 7.402 7.098 -10.664 1 93.06 282 LEU A CA 1
ATOM 2154 C C . LEU A 1 282 ? 8.578 7.477 -9.773 1 93.06 282 LEU A C 1
ATOM 2156 O O . LEU A 1 282 ? 8.398 8.117 -8.734 1 93.06 282 LEU A O 1
ATOM 2160 N N . ASP A 1 283 ? 9.695 7.031 -10.148 1 94.38 283 ASP A N 1
ATOM 2161 C CA . ASP A 1 283 ? 10.938 7.52 -9.555 1 94.38 283 ASP A CA 1
ATOM 2162 C C . ASP A 1 283 ? 11.477 8.727 -10.32 1 94.38 283 ASP A C 1
ATOM 2164 O O . ASP A 1 283 ? 11.453 8.75 -11.555 1 94.38 283 ASP A O 1
ATOM 2168 N N . TYR A 1 284 ? 11.898 9.68 -9.641 1 95.44 284 TYR A N 1
ATOM 2169 C CA . TYR A 1 284 ? 12.383 10.859 -10.352 1 95.44 284 TYR A CA 1
ATOM 2170 C C . TYR A 1 284 ? 13.414 11.609 -9.516 1 95.44 284 TYR A C 1
ATOM 2172 O O . TYR A 1 284 ? 13.57 11.344 -8.32 1 95.44 284 TYR A O 1
ATOM 2180 N N . SER A 1 285 ? 14.18 12.43 -10.164 1 96.12 285 SER A N 1
ATOM 2181 C CA . SER A 1 285 ? 15.062 13.438 -9.578 1 96.12 285 SER A CA 1
ATOM 2182 C C . SER A 1 285 ? 14.703 14.836 -10.062 1 96.12 285 SER A C 1
ATOM 2184 O O . SER A 1 285 ? 14.453 15.039 -11.25 1 96.12 285 SER A O 1
ATOM 2186 N N . ALA A 1 286 ? 14.57 15.711 -9.125 1 96.75 286 ALA A N 1
ATOM 2187 C CA . ALA A 1 286 ? 14.156 17.062 -9.469 1 96.75 286 ALA A CA 1
ATOM 2188 C C . ALA A 1 286 ? 14.945 18.109 -8.68 1 96.75 286 ALA A C 1
ATOM 2190 O O . ALA A 1 286 ? 15.539 17.781 -7.648 1 96.75 286 ALA A O 1
ATOM 2191 N N . LYS A 1 287 ? 14.969 19.344 -9.266 1 96.25 287 LYS A N 1
ATOM 2192 C CA . LYS A 1 287 ? 15.625 20.469 -8.617 1 96.25 287 LYS A CA 1
ATOM 2193 C C . LYS A 1 287 ? 14.602 21.391 -7.953 1 96.25 287 LYS A C 1
ATOM 2195 O O . LYS A 1 287 ? 13.516 21.609 -8.492 1 96.25 287 LYS A O 1
ATOM 2200 N N . THR A 1 288 ? 14.977 21.812 -6.789 1 96.31 288 THR A N 1
ATOM 2201 C CA . THR A 1 288 ? 14.109 22.734 -6.059 1 96.31 288 THR A CA 1
ATOM 2202 C C . THR A 1 288 ? 14.93 23.594 -5.102 1 96.31 288 THR A C 1
ATOM 2204 O O . THR A 1 288 ? 16.156 23.516 -5.078 1 96.31 288 THR A O 1
ATOM 2207 N N . LEU A 1 289 ? 14.289 24.5 -4.434 1 95.5 289 LEU A N 1
ATOM 2208 C CA . LEU A 1 289 ? 14.898 25.297 -3.375 1 95.5 289 LEU A CA 1
ATOM 2209 C C . LEU A 1 289 ? 14.695 24.641 -2.012 1 95.5 289 LEU A C 1
ATOM 2211 O O . LEU A 1 289 ? 13.609 24.109 -1.729 1 95.5 289 LEU A O 1
ATOM 2215 N N . GLY A 1 290 ? 15.734 24.609 -1.258 1 97.12 290 GLY A N 1
ATOM 2216 C CA . GLY A 1 290 ? 15.672 24.062 0.088 1 97.12 290 GLY A CA 1
ATOM 2217 C C . GLY A 1 290 ? 16.141 25.031 1.151 1 97.12 290 GLY A C 1
ATOM 2218 O O . GLY A 1 290 ? 16.953 25.922 0.878 1 97.12 290 GLY A O 1
ATOM 2219 N N . VAL A 1 291 ? 15.539 24.922 2.32 1 98 291 VAL A N 1
ATOM 2220 C CA . VAL A 1 291 ? 15.891 25.781 3.445 1 98 291 VAL A CA 1
ATOM 2221 C C . VAL A 1 291 ? 16.266 24.922 4.652 1 98 291 VAL A C 1
ATOM 2223 O O . VAL A 1 291 ? 15.594 23.922 4.949 1 98 291 VAL A O 1
ATOM 2226 N N . SER A 1 292 ? 17.344 25.266 5.254 1 97.94 292 SER A N 1
ATOM 2227 C CA . SER A 1 292 ? 17.797 24.641 6.488 1 97.94 292 SER A CA 1
ATOM 2228 C C . SER A 1 292 ? 18 25.672 7.59 1 97.94 292 SER A C 1
ATOM 2230 O O . SER A 1 292 ? 18.672 26.688 7.371 1 97.94 292 SER A O 1
ATOM 2232 N N . THR A 1 293 ? 17.422 25.391 8.719 1 97.94 293 THR A N 1
ATOM 2233 C CA . THR A 1 293 ? 17.5 26.328 9.844 1 97.94 293 THR A CA 1
ATOM 2234 C C . THR A 1 293 ? 18.125 25.641 11.062 1 97.94 293 THR A C 1
ATOM 2236 O O . THR A 1 293 ? 17.844 24.484 11.344 1 97.94 293 THR A O 1
ATOM 2239 N N . GLN A 1 294 ? 18.984 26.344 11.727 1 97.25 294 GLN A N 1
ATOM 2240 C CA . GLN A 1 294 ? 19.531 25.938 13.016 1 97.25 294 GLN A CA 1
ATOM 2241 C C . GLN A 1 294 ? 19.312 27 14.078 1 97.25 294 GLN A C 1
ATOM 2243 O O . GLN A 1 294 ? 19.875 28.094 13.992 1 97.25 294 GLN A O 1
ATOM 2248 N N . CYS A 1 295 ? 18.484 26.656 15.047 1 97.25 295 CYS A N 1
ATOM 2249 C CA . CYS A 1 295 ? 18.188 27.609 16.109 1 97.25 295 CYS A CA 1
ATOM 2250 C C . CYS A 1 295 ? 18.984 27.297 17.375 1 97.25 295 CYS A C 1
ATOM 2252 O O . CYS A 1 295 ? 19.297 26.141 17.656 1 97.25 295 CYS A O 1
ATOM 2254 N N . SER A 1 296 ? 19.328 28.297 18.047 1 95.75 296 SER A N 1
ATOM 2255 C CA . SER A 1 296 ? 20.016 28.203 19.344 1 95.75 296 SER A CA 1
ATOM 2256 C C . SER A 1 296 ? 19.391 29.156 20.359 1 95.75 296 SER A C 1
ATOM 2258 O O . SER A 1 296 ? 18.984 30.266 20 1 95.75 296 SER A O 1
ATOM 2260 N N . SER A 1 297 ? 19.297 28.719 21.594 1 95.31 297 SER A N 1
ATOM 2261 C CA . SER A 1 297 ? 18.734 29.547 22.641 1 95.31 297 SER A CA 1
ATOM 2262 C C . SER A 1 297 ? 19.703 30.656 23.062 1 95.31 297 SER A C 1
ATOM 2264 O O . SER A 1 297 ? 20.906 30.406 23.156 1 95.31 297 SER A O 1
ATOM 2266 N N . LYS A 1 298 ? 19.156 31.828 23.266 1 94.25 298 LYS A N 1
ATOM 2267 C CA . LYS A 1 298 ? 19.969 32.969 23.656 1 94.25 298 LYS A CA 1
ATOM 2268 C C . LYS A 1 298 ? 19.453 33.594 24.953 1 94.25 298 LYS A C 1
ATOM 2270 O O . LYS A 1 298 ? 19.625 34.812 25.188 1 94.25 298 LYS A O 1
ATOM 2275 N N . GLY A 1 299 ? 18.812 32.812 25.703 1 92.81 299 GLY A N 1
ATOM 2276 C CA . GLY A 1 299 ? 18.234 33.312 26.938 1 92.81 299 GLY A CA 1
ATOM 2277 C C . GLY A 1 299 ? 19.266 33.812 27.922 1 92.81 299 GLY A C 1
ATOM 2278 O O . GLY A 1 299 ? 19.141 34.906 28.469 1 92.81 299 GLY A O 1
ATOM 2279 N N . LYS A 1 300 ? 20.25 33.031 28.156 1 92.06 300 LYS A N 1
ATOM 2280 C CA . LYS A 1 300 ? 21.297 33.375 29.109 1 92.06 300 LYS A CA 1
ATOM 2281 C C . LYS A 1 300 ? 22.172 34.5 28.562 1 92.06 300 LYS A C 1
ATOM 2283 O O . LYS A 1 300 ? 22.5 35.469 29.281 1 92.06 300 LYS A O 1
ATOM 2288 N N . GLU A 1 301 ? 22.516 34.375 27.375 1 91.88 301 GLU A N 1
ATOM 2289 C CA . GLU A 1 301 ? 23.406 35.344 26.75 1 91.88 301 GLU A CA 1
ATOM 2290 C C . GLU A 1 301 ? 22.766 36.75 26.75 1 91.88 301 GLU A C 1
ATOM 2292 O O . GLU A 1 301 ? 23.453 37.75 26.938 1 91.88 301 GLU A O 1
ATOM 2297 N N . CYS A 1 302 ? 21.516 36.781 26.516 1 93.06 302 CYS A N 1
ATOM 2298 C CA . CYS A 1 302 ? 20.797 38.062 26.438 1 93.06 302 CYS A CA 1
ATOM 2299 C C . CYS A 1 302 ? 20.188 38.406 27.766 1 93.06 302 CYS A C 1
ATOM 2301 O O . CYS A 1 302 ? 19.359 39.344 27.844 1 93.06 302 CYS A O 1
ATOM 2303 N N . ARG A 1 303 ? 20.438 37.75 28.828 1 92.38 303 ARG A N 1
ATOM 2304 C CA . ARG A 1 303 ? 19.938 38 30.188 1 92.38 303 ARG A CA 1
ATOM 2305 C C . ARG A 1 303 ? 18.422 38.125 30.188 1 92.38 303 ARG A C 1
ATOM 2307 O O . ARG A 1 303 ? 17.875 39.125 30.688 1 92.38 303 ARG A O 1
ATOM 2314 N N . LEU A 1 304 ? 17.828 37.156 29.578 1 92.5 304 LEU A N 1
ATOM 2315 C CA . LEU A 1 304 ? 16.375 37.094 29.625 1 92.5 304 LEU A CA 1
ATOM 2316 C C . LEU A 1 304 ? 15.883 37.031 31.078 1 92.5 304 LEU A C 1
ATOM 2318 O O . LEU A 1 304 ? 16.328 36.156 31.844 1 92.5 304 LEU A O 1
ATOM 2322 N N . ARG A 1 305 ? 15 37.969 31.5 1 90.81 305 ARG A N 1
ATOM 2323 C CA . ARG A 1 305 ? 14.555 38.031 32.875 1 90.81 305 ARG A CA 1
ATOM 2324 C C . ARG A 1 305 ? 13.172 38.656 33 1 90.81 305 ARG A C 1
ATOM 2326 O O . ARG A 1 305 ? 12.695 39.281 32.031 1 90.81 305 ARG A O 1
ATOM 2333 N N . LEU A 1 306 ? 12.578 38.438 34.125 1 90.31 306 LEU A N 1
ATOM 2334 C CA . LEU A 1 306 ? 11.289 39.062 34.406 1 90.31 306 LEU A CA 1
ATOM 2335 C C . LEU A 1 306 ? 11.445 40.594 34.531 1 90.31 306 LEU A C 1
ATOM 2337 O O . LEU A 1 306 ? 12.445 41.062 35.062 1 90.31 306 LEU A O 1
ATOM 2341 N N . SER A 1 307 ? 10.414 41.25 33.906 1 87.25 307 SER A N 1
ATOM 2342 C CA . SER A 1 307 ? 10.445 42.719 34.031 1 87.25 307 SER A CA 1
ATOM 2343 C C . SER A 1 307 ? 10.328 43.156 35.469 1 87.25 307 SER A C 1
ATOM 2345 O O . SER A 1 307 ? 9.562 42.594 36.25 1 87.25 307 SER A O 1
ATOM 2347 N N . ARG A 1 308 ? 11.102 44.125 35.938 1 76.06 308 ARG A N 1
ATOM 2348 C CA . ARG A 1 308 ? 11.109 44.625 37.312 1 76.06 308 ARG A CA 1
ATOM 2349 C C . ARG A 1 308 ? 9.836 45.406 37.594 1 76.06 308 ARG A C 1
ATOM 2351 O O . ARG A 1 308 ? 9.367 45.438 38.719 1 76.06 308 ARG A O 1
ATOM 2358 N N . ASN A 1 309 ? 9.32 46.031 36.594 1 66.31 309 ASN A N 1
ATOM 2359 C CA . ASN A 1 309 ? 8.195 46.938 36.812 1 66.31 309 ASN A CA 1
ATOM 2360 C C . ASN A 1 309 ? 6.863 46.219 36.688 1 66.31 309 ASN A C 1
ATOM 2362 O O . ASN A 1 309 ? 5.824 46.75 37.094 1 66.31 309 ASN A O 1
ATOM 2366 N N . SER A 1 310 ? 6.789 45.156 36 1 63.53 310 SER A N 1
ATOM 2367 C CA . SER A 1 310 ? 5.531 44.438 35.812 1 63.53 310 SER A CA 1
ATOM 2368 C C . SER A 1 310 ? 5.719 42.938 36 1 63.53 310 SER A C 1
ATOM 2370 O O . SER A 1 310 ? 6.641 42.344 35.438 1 63.53 310 SER A O 1
ATOM 2372 N N . ASP A 1 311 ? 5.176 42.406 37.031 1 62.94 311 ASP A N 1
ATOM 2373 C CA . ASP A 1 311 ? 5.242 40.969 37.344 1 62.94 311 ASP A CA 1
ATOM 2374 C C . ASP A 1 311 ? 4.723 40.156 36.156 1 62.94 311 ASP A C 1
ATOM 2376 O O . ASP A 1 311 ? 4.801 38.906 36.188 1 62.94 311 ASP A O 1
ATOM 2380 N N . THR A 1 312 ? 4.367 40.844 35.125 1 73.62 312 THR A N 1
ATOM 2381 C CA . THR A 1 312 ? 3.729 40.031 34.062 1 73.62 312 THR A CA 1
ATOM 2382 C C . THR A 1 312 ? 4.508 40.156 32.75 1 73.62 312 THR A C 1
ATOM 2384 O O . THR A 1 312 ? 4.164 39.5 31.766 1 73.62 312 THR A O 1
ATOM 2387 N N . GLY A 1 313 ? 5.574 40.938 32.781 1 84.94 313 GLY A N 1
ATOM 2388 C CA . GLY A 1 313 ? 6.309 41.094 31.531 1 84.94 313 GLY A CA 1
ATOM 2389 C C . GLY A 1 313 ? 7.711 40.531 31.578 1 84.94 313 GLY A C 1
ATOM 2390 O O . GLY A 1 313 ? 8.242 40.25 32.656 1 84.94 313 GLY A O 1
ATOM 2391 N N . VAL A 1 314 ? 8.242 40.188 30.453 1 91.31 314 VAL A N 1
ATOM 2392 C CA . VAL A 1 314 ? 9.609 39.688 30.312 1 91.31 314 VAL A CA 1
ATOM 2393 C C . VAL A 1 314 ? 10.414 40.594 29.406 1 91.31 314 VAL A C 1
ATOM 2395 O O . VAL A 1 314 ? 9.883 41.188 28.469 1 91.31 314 VAL A O 1
ATOM 2398 N N . VAL A 1 315 ? 11.656 40.844 29.812 1 91.94 315 VAL A N 1
ATOM 2399 C CA . VAL A 1 315 ? 12.531 41.719 29.047 1 91.94 315 VAL A CA 1
ATOM 2400 C C . VAL A 1 315 ? 13.859 41 28.781 1 91.94 315 VAL A C 1
ATOM 2402 O O . VAL A 1 315 ? 14.172 40 29.406 1 91.94 315 VAL A O 1
ATOM 2405 N N . HIS A 1 316 ? 14.547 41.469 27.797 1 91.5 316 HIS A N 1
ATOM 2406 C CA . HIS A 1 316 ? 15.891 41 27.5 1 91.5 316 HIS A CA 1
ATOM 2407 C C . HIS A 1 316 ? 16.844 42.156 27.25 1 91.5 316 HIS A C 1
ATOM 2409 O O . HIS A 1 316 ? 16.422 43.312 27.109 1 91.5 316 HIS A O 1
ATOM 2415 N N . SER A 1 317 ? 18.219 41.844 27.219 1 90.12 317 SER A N 1
ATOM 2416 C CA . SER A 1 317 ? 19.234 42.875 27.062 1 90.12 317 SER A CA 1
ATOM 2417 C C . SER A 1 317 ? 20.062 42.656 25.812 1 90.12 317 SER A C 1
ATOM 2419 O O . SER A 1 317 ? 21.234 43.062 25.75 1 90.12 317 SER A O 1
ATOM 2421 N N . CYS A 1 318 ? 19.516 42.031 24.859 1 88.06 318 CYS A N 1
ATOM 2422 C CA . CYS A 1 318 ? 20.25 41.844 23.609 1 88.06 318 CYS A CA 1
ATOM 2423 C C . CYS A 1 318 ? 20.297 43.156 22.812 1 88.06 318 CYS A C 1
ATOM 2425 O O . CYS A 1 318 ? 19.359 43.938 22.859 1 88.06 318 CYS A O 1
ATOM 2427 N N . PRO A 1 319 ? 21.422 43.344 22.109 1 84.06 319 PRO A N 1
ATOM 2428 C CA . PRO A 1 319 ? 21.484 44.531 21.266 1 84.06 319 PRO A CA 1
ATOM 2429 C C . PRO A 1 319 ? 20.391 44.562 20.188 1 84.06 319 PRO A C 1
ATOM 2431 O O . PRO A 1 319 ? 19.906 43.5 19.781 1 84.06 319 PRO A O 1
ATOM 2434 N N . PRO A 1 320 ? 20 45.688 19.766 1 76.25 320 PRO A N 1
ATOM 2435 C CA . PRO A 1 320 ? 18.906 45.812 18.797 1 76.25 320 PRO A CA 1
ATOM 2436 C C . PRO A 1 320 ? 19.219 45.094 17.469 1 76.25 320 PRO A C 1
ATOM 2438 O O . PRO A 1 320 ? 18.297 44.625 16.797 1 76.25 320 PRO A O 1
ATOM 2441 N N . ASP A 1 321 ? 20.5 45.031 17.109 1 74.75 321 ASP A N 1
ATOM 2442 C CA . ASP A 1 321 ? 20.875 44.406 15.852 1 74.75 321 ASP A CA 1
ATOM 2443 C C . ASP A 1 321 ? 20.906 42.875 16.016 1 74.75 321 ASP A C 1
ATOM 2445 O O . ASP A 1 321 ? 21.125 42.156 15.039 1 74.75 321 ASP A O 1
ATOM 2449 N N . GLU A 1 322 ? 20.656 42.438 17.172 1 77.19 322 GLU A N 1
ATOM 2450 C CA . GLU A 1 322 ? 20.625 41.031 17.484 1 77.19 322 GLU A CA 1
ATOM 2451 C C . GLU A 1 322 ? 19.438 40.688 18.359 1 77.19 322 GLU A C 1
ATOM 2453 O O . GLU A 1 322 ? 19.594 40.062 19.422 1 77.19 322 GLU A O 1
ATOM 2458 N N . SER A 1 323 ? 18.281 41.25 17.922 1 75.81 323 SER A N 1
ATOM 2459 C CA . SER A 1 323 ? 17.141 41 18.797 1 75.81 323 SER A CA 1
ATOM 2460 C C . SER A 1 323 ? 15.867 40.812 17.984 1 75.81 323 SER A C 1
ATOM 2462 O O . SER A 1 323 ? 15.844 41.031 16.781 1 75.81 323 SER A O 1
ATOM 2464 N N . ALA A 1 324 ? 14.82 40.344 18.672 1 77.56 324 ALA A N 1
ATOM 2465 C CA . ALA A 1 324 ? 13.516 40.094 18.078 1 77.56 324 ALA A CA 1
ATOM 2466 C C . ALA A 1 324 ? 12.711 41.375 17.906 1 77.56 324 ALA A C 1
ATOM 2468 O O . ALA A 1 324 ? 11.586 41.344 17.391 1 77.56 324 ALA A O 1
ATOM 2469 N N . GLY A 1 325 ? 13.32 42.562 18.062 1 73.75 325 GLY A N 1
ATOM 2470 C CA . GLY A 1 325 ? 12.727 43.844 17.719 1 73.75 325 GLY A CA 1
ATOM 2471 C C . GLY A 1 325 ? 11.945 44.438 18.875 1 73.75 325 GLY A C 1
ATOM 2472 O O . GLY A 1 325 ? 11.938 45.656 19.047 1 73.75 325 GLY A O 1
ATOM 2473 N N . ASP A 1 326 ? 11.211 43.656 19.75 1 81.19 326 ASP A N 1
ATOM 2474 C CA . ASP A 1 326 ? 10.391 44.219 20.812 1 81.19 326 ASP A CA 1
ATOM 2475 C C . ASP A 1 326 ? 11.18 44.312 22.125 1 81.19 326 ASP A C 1
ATOM 2477 O O . ASP A 1 326 ? 12.109 43.531 22.344 1 81.19 326 ASP A O 1
ATOM 2481 N N . ASP A 1 327 ? 10.773 45.281 22.922 1 81.81 327 ASP A N 1
ATOM 2482 C CA . ASP A 1 327 ? 11.492 45.5 24.172 1 81.81 327 ASP A CA 1
ATOM 2483 C C . ASP A 1 327 ? 10.914 44.656 25.297 1 81.81 327 ASP A C 1
ATOM 2485 O O . ASP A 1 327 ? 11.594 44.375 26.281 1 81.81 327 ASP A O 1
ATOM 2489 N N . SER A 1 328 ? 9.695 44.344 25.125 1 87.25 328 SER A N 1
ATOM 2490 C CA . SER A 1 328 ? 9.055 43.562 26.172 1 87.25 328 SER A CA 1
ATOM 2491 C C . SER A 1 328 ? 7.926 42.688 25.609 1 87.25 328 SER A C 1
ATOM 2493 O O . SER A 1 328 ? 7.289 43.062 24.625 1 87.25 328 SER A O 1
ATOM 2495 N N . LEU A 1 329 ? 7.855 41.531 26.188 1 87.5 329 LEU A N 1
ATOM 2496 C CA . LEU A 1 329 ? 6.73 40.656 25.859 1 87.5 329 LEU A CA 1
ATOM 2497 C C . LEU A 1 329 ? 5.934 40.344 27.125 1 87.5 329 LEU A C 1
ATOM 2499 O O . LEU A 1 329 ? 6.402 40.562 28.234 1 87.5 329 LEU A O 1
ATOM 2503 N N . SER A 1 330 ? 4.723 39.969 26.906 1 81.19 330 SER A N 1
ATOM 2504 C CA . SER A 1 330 ? 3.816 39.5 27.953 1 81.19 330 SER A CA 1
ATOM 2505 C C . SER A 1 330 ? 2.955 38.344 27.469 1 81.19 330 SER A C 1
ATOM 2507 O O . SER A 1 330 ? 3.078 37.906 26.312 1 81.19 330 SER A O 1
ATOM 2509 N N . VAL A 1 331 ? 2.166 37.875 28.391 1 74.44 331 VAL A N 1
ATOM 2510 C CA . VAL A 1 331 ? 1.274 36.781 28.031 1 74.44 331 VAL A CA 1
ATOM 2511 C C . VAL A 1 331 ? 0.278 37.25 26.969 1 74.44 331 VAL A C 1
ATOM 2513 O O . VAL A 1 331 ? -0.091 36.5 26.078 1 74.44 331 VAL A O 1
ATOM 2516 N N . ALA A 1 332 ? -0.135 38.5 27.047 1 68.75 332 ALA A N 1
ATOM 2517 C CA . ALA A 1 332 ? -1.085 39.094 26.094 1 68.75 332 ALA A CA 1
ATOM 2518 C C . ALA A 1 332 ? -0.423 39.344 24.734 1 68.75 332 ALA A C 1
ATOM 2520 O O . ALA A 1 332 ? -1.062 39.188 23.688 1 68.75 332 ALA A O 1
ATOM 2521 N N . LYS A 1 333 ? 0.781 39.781 24.75 1 78.69 333 LYS A N 1
ATOM 2522 C CA . LYS A 1 333 ? 1.63 39.938 23.562 1 78.69 333 LYS A CA 1
ATOM 2523 C C . LYS A 1 333 ? 2.756 38.906 23.578 1 78.69 333 LYS A C 1
ATOM 2525 O O . LYS A 1 333 ? 3.865 39.188 24.031 1 78.69 333 LYS A O 1
ATOM 2530 N N . ALA A 1 334 ? 2.443 37.781 23 1 82.88 334 ALA A N 1
ATOM 2531 C CA . ALA A 1 334 ? 3.242 36.625 23.312 1 82.88 334 ALA A CA 1
ATOM 2532 C C . ALA A 1 334 ? 4.285 36.344 22.234 1 82.88 334 ALA A C 1
ATOM 2534 O O . ALA A 1 334 ? 5.008 35.344 22.297 1 82.88 334 ALA A O 1
ATOM 2535 N N . TRP A 1 335 ? 4.449 37.344 21.266 1 87.38 335 TRP A N 1
ATOM 2536 C CA . TRP A 1 335 ? 5.332 36.969 20.156 1 87.38 335 TRP A CA 1
ATOM 2537 C C . TRP A 1 335 ? 6.055 38.188 19.609 1 87.38 335 TRP A C 1
ATOM 2539 O O . TRP A 1 335 ? 5.488 39.281 19.562 1 87.38 335 TRP A O 1
ATOM 2549 N N . ALA A 1 336 ? 7.309 37.938 19.312 1 86.88 336 ALA A N 1
ATOM 2550 C CA . ALA A 1 336 ? 8.117 38.875 18.547 1 86.88 336 ALA A CA 1
ATOM 2551 C C . ALA A 1 336 ? 9.117 38.156 17.656 1 86.88 336 ALA A C 1
ATOM 2553 O O . ALA A 1 336 ? 9.703 37.156 18.062 1 86.88 336 ALA A O 1
ATOM 2554 N N . GLY A 1 337 ? 9.164 38.594 16.438 1 89.44 337 GLY A N 1
ATOM 2555 C CA . GLY A 1 337 ? 10.117 38.031 15.477 1 89.44 337 GLY A CA 1
ATOM 2556 C C . GLY A 1 337 ? 10.766 39.094 14.617 1 89.44 337 GLY A C 1
ATOM 2557 O O . GLY A 1 337 ? 10.148 40.125 14.297 1 89.44 337 GLY A O 1
ATOM 2558 N N . ASN A 1 338 ? 12.008 38.844 14.32 1 87.75 338 ASN A N 1
ATOM 2559 C CA . ASN A 1 338 ? 12.758 39.781 13.508 1 87.75 338 ASN A CA 1
ATOM 2560 C C . ASN A 1 338 ? 13.852 39.094 12.695 1 87.75 338 ASN A C 1
ATOM 2562 O O . ASN A 1 338 ? 14.523 38.188 13.195 1 87.75 338 ASN A O 1
ATOM 2566 N N . VAL A 1 339 ? 13.875 39.562 11.453 1 87.19 339 VAL A N 1
ATOM 2567 C CA . VAL A 1 339 ? 14.945 39.062 10.602 1 87.19 339 VAL A CA 1
ATOM 2568 C C . VAL A 1 339 ? 16.094 40.062 10.562 1 87.19 339 VAL A C 1
ATOM 2570 O O . VAL A 1 339 ? 15.875 41.281 10.375 1 87.19 339 VAL A O 1
ATOM 2573 N N . ILE A 1 340 ? 17.234 39.625 10.906 1 81.25 340 ILE A N 1
ATOM 2574 C CA . ILE A 1 340 ? 18.422 40.469 10.852 1 81.25 340 ILE A CA 1
ATOM 2575 C C . ILE A 1 340 ? 19.359 40 9.742 1 81.25 340 ILE A C 1
ATOM 2577 O O . ILE A 1 340 ? 19.766 38.812 9.734 1 81.25 340 ILE A O 1
ATOM 2581 N N . LEU A 1 341 ? 19.469 40.906 8.828 1 70.56 341 LEU A N 1
ATOM 2582 C CA . LEU A 1 341 ? 20.422 40.625 7.758 1 70.56 341 LEU A CA 1
ATOM 2583 C C . LEU A 1 341 ? 21.812 41.125 8.125 1 70.56 341 LEU A C 1
ATOM 2585 O O . LEU A 1 341 ? 21.953 42.188 8.758 1 70.56 341 LEU A O 1
ATOM 2589 N N . GLY A 1 342 ? 22.734 40.562 8.898 1 54.66 342 GLY A N 1
ATOM 2590 C CA . GLY A 1 342 ? 24.031 41.094 9.312 1 54.66 342 GLY A CA 1
ATOM 2591 C C . GLY A 1 342 ? 24.562 42.156 8.391 1 54.66 342 GLY A C 1
ATOM 2592 O O . GLY A 1 342 ? 24.219 42.188 7.203 1 54.66 342 GLY A O 1
ATOM 2593 N N . PRO A 1 343 ? 25.125 43.219 8.984 1 48.53 343 PRO A N 1
ATOM 2594 C CA . PRO A 1 343 ? 25.781 44.281 8.18 1 48.53 343 PRO A CA 1
ATOM 2595 C C . PRO A 1 343 ? 26.797 43.719 7.188 1 48.53 343 PRO A C 1
ATOM 2597 O O . PRO A 1 343 ? 27.672 42.938 7.57 1 48.53 343 PRO A O 1
ATOM 2600 N N . GLY A 1 344 ? 26.938 44.062 5.891 1 47.28 344 GLY A N 1
ATOM 2601 C CA . GLY A 1 344 ? 27.875 43.688 4.852 1 47.28 344 GLY A CA 1
ATOM 2602 C C . GLY A 1 344 ? 27.688 42.281 4.359 1 47.28 344 GLY A C 1
ATOM 2603 O O . GLY A 1 344 ? 28.453 41.781 3.521 1 47.28 344 GLY A O 1
ATOM 2604 N N . ARG A 1 345 ? 27.078 41.469 5.18 1 52.62 345 ARG A N 1
ATOM 2605 C CA . ARG A 1 345 ? 27.047 40.031 4.977 1 52.62 345 ARG A CA 1
ATOM 2606 C C . ARG A 1 345 ? 25.969 39.625 3.979 1 52.62 345 ARG A C 1
ATOM 2608 O O . ARG A 1 345 ? 25 40.375 3.781 1 52.62 345 ARG A O 1
ATOM 2615 N N . THR A 1 346 ? 26.438 38.781 3.244 1 57.78 346 THR A N 1
ATOM 2616 C CA . THR A 1 346 ? 25.625 38.062 2.266 1 57.78 346 THR A CA 1
ATOM 2617 C C . THR A 1 346 ? 24.391 37.469 2.926 1 57.78 346 THR A C 1
ATOM 2619 O O . THR A 1 346 ? 24.484 36.875 3.994 1 57.78 346 THR A O 1
ATOM 2622 N N . PRO A 1 347 ? 23.203 37.812 2.371 1 77.5 347 PRO A N 1
ATOM 2623 C CA . PRO A 1 347 ? 21.922 37.469 2.996 1 77.5 347 PRO A CA 1
ATOM 2624 C C . PRO A 1 347 ? 21.75 35.969 3.164 1 77.5 347 PRO A C 1
ATOM 2626 O O . PRO A 1 347 ? 20.812 35.5 3.824 1 77.5 347 PRO A O 1
ATOM 2629 N N . ASN A 1 348 ? 22.875 35.219 2.773 1 88.25 348 ASN A N 1
ATOM 2630 C CA . ASN A 1 348 ? 22.766 33.781 2.994 1 88.25 348 ASN A CA 1
ATOM 2631 C C . ASN A 1 348 ? 23.984 33.219 3.73 1 88.25 348 ASN A C 1
ATOM 2633 O O . ASN A 1 348 ? 25.047 33.062 3.141 1 88.25 348 ASN A O 1
ATOM 2637 N N . PRO A 1 349 ? 23.984 32.906 5 1 90.81 349 PRO A N 1
ATOM 2638 C CA . PRO A 1 349 ? 22.75 32.75 5.781 1 90.81 349 PRO A CA 1
ATOM 2639 C C . PRO A 1 349 ? 22.297 34.062 6.422 1 90.81 349 PRO A C 1
ATOM 2641 O O . PRO A 1 349 ? 23.062 35.031 6.477 1 90.81 349 PRO A O 1
ATOM 2644 N N . PHE A 1 350 ? 21.078 34.125 6.785 1 91.62 350 PHE A N 1
ATOM 2645 C CA . PHE A 1 350 ? 20.547 35.25 7.59 1 91.62 350 PHE A CA 1
ATOM 2646 C C . PHE A 1 350 ? 20.031 34.719 8.93 1 91.62 350 PHE A C 1
ATOM 2648 O O . PHE A 1 350 ? 19.859 33.531 9.117 1 91.62 350 PHE A O 1
ATOM 2655 N N . ASN A 1 351 ? 19.875 35.656 9.852 1 92.94 351 ASN A N 1
ATOM 2656 C CA . ASN A 1 351 ? 19.422 35.281 11.18 1 92.94 351 ASN A CA 1
ATOM 2657 C C . ASN A 1 351 ? 17.969 35.688 11.414 1 92.94 351 ASN A C 1
ATOM 2659 O O . ASN A 1 351 ? 17.547 36.781 11.031 1 92.94 351 ASN A O 1
ATOM 2663 N N . TYR A 1 352 ? 17.281 34.781 11.859 1 94.19 352 TYR A N 1
ATOM 2664 C CA . TYR A 1 352 ? 15.898 35 12.266 1 94.19 352 TYR A CA 1
ATOM 2665 C C . TYR A 1 352 ? 15.75 34.844 13.773 1 94.19 352 TYR A C 1
ATOM 2667 O O . TYR A 1 352 ? 15.891 33.75 14.312 1 94.19 352 TYR A O 1
ATOM 2675 N N . TRP A 1 353 ? 15.461 35.938 14.469 1 94.25 353 TRP A N 1
ATOM 2676 C CA . TRP A 1 353 ? 15.297 35.938 15.914 1 94.25 353 TRP A CA 1
ATOM 2677 C C . TRP A 1 353 ? 13.836 35.75 16.297 1 94.25 353 TRP A C 1
ATOM 2679 O O . TRP A 1 353 ? 12.945 36.375 15.727 1 94.25 353 TRP A O 1
ATOM 2689 N N . ILE A 1 354 ? 13.633 34.812 17.188 1 94.88 354 ILE A N 1
ATOM 2690 C CA . ILE A 1 354 ? 12.289 34.5 17.672 1 94.88 354 ILE A CA 1
ATOM 2691 C C . ILE A 1 354 ? 12.227 34.688 19.188 1 94.88 354 ILE A C 1
ATOM 2693 O O . ILE A 1 354 ? 13.055 34.125 19.922 1 94.88 354 ILE A O 1
ATOM 2697 N N . TRP A 1 355 ? 11.344 35.469 19.672 1 94.56 355 TRP A N 1
ATOM 2698 C CA . TRP A 1 355 ? 11.062 35.688 21.078 1 94.56 355 TRP A CA 1
ATOM 2699 C C . TRP A 1 355 ? 9.578 35.469 21.375 1 94.56 355 TRP A C 1
ATOM 2701 O O . TRP A 1 355 ? 8.719 36.062 20.719 1 94.56 355 TRP A O 1
ATOM 2711 N N . SER A 1 356 ? 9.305 34.5 22.266 1 93 356 SER A N 1
ATOM 2712 C CA . SER A 1 356 ? 7.898 34.188 22.5 1 93 356 SER A CA 1
ATOM 2713 C C . SER A 1 356 ? 7.652 33.844 23.969 1 93 356 SER A C 1
ATOM 2715 O O . SER A 1 356 ? 8.586 33.5 24.688 1 93 356 SER A O 1
ATOM 2717 N N . VAL A 1 357 ? 6.43 34.062 24.344 1 89.88 357 VAL A N 1
ATOM 2718 C CA . VAL A 1 357 ? 5.91 33.625 25.625 1 89.88 357 VAL A CA 1
ATOM 2719 C C . VAL A 1 357 ? 4.887 32.5 25.406 1 89.88 357 VAL A C 1
ATOM 2721 O O . VAL A 1 357 ? 3.869 32.719 24.734 1 89.88 357 VAL A O 1
ATOM 2724 N N . VAL A 1 358 ? 5.281 31.359 25.828 1 86.38 358 VAL A N 1
ATOM 2725 C CA . VAL A 1 358 ? 4.387 30.219 25.672 1 86.38 358 VAL A CA 1
ATOM 2726 C C . VAL A 1 358 ? 3.52 30.078 26.922 1 86.38 358 VAL A C 1
ATOM 2728 O O . VAL A 1 358 ? 4.031 30.078 28.047 1 86.38 358 VAL A O 1
ATOM 2731 N N . ASP A 1 359 ? 2.27 30.062 26.547 1 74.19 359 ASP A N 1
ATOM 2732 C CA . ASP A 1 359 ? 1.282 30.078 27.625 1 74.19 359 ASP A CA 1
ATOM 2733 C C . ASP A 1 359 ? 1.42 28.844 28.516 1 74.19 359 ASP A C 1
ATOM 2735 O O . ASP A 1 359 ? 2.342 28.047 28.344 1 74.19 359 ASP A O 1
ATOM 2739 N N . LYS A 1 360 ? 0.395 28.688 29.312 1 63.03 360 LYS A N 1
ATOM 2740 C CA . LYS A 1 360 ? 0.388 27.844 30.5 1 63.03 360 LYS A CA 1
ATOM 2741 C C . LYS A 1 360 ? 0.312 26.359 30.125 1 63.03 360 LYS A C 1
ATOM 2743 O O . LYS A 1 360 ? -0.753 25.859 29.766 1 63.03 360 LYS A O 1
ATOM 2748 N N . THR A 1 361 ? 1.537 25.844 29.812 1 68.06 361 THR A N 1
ATOM 2749 C CA . THR A 1 361 ? 1.579 24.422 29.516 1 68.06 361 THR A CA 1
ATOM 2750 C C . THR A 1 361 ? 2.504 23.688 30.484 1 68.06 361 THR A C 1
ATOM 2752 O O . THR A 1 361 ? 3.326 24.312 31.156 1 68.06 361 THR A O 1
ATOM 2755 N N . GLU A 1 362 ? 2.111 22.469 30.75 1 74.31 362 GLU A N 1
ATOM 2756 C CA . GLU A 1 362 ? 3.037 21.625 31.5 1 74.31 362 GLU A CA 1
ATOM 2757 C C . GLU A 1 362 ? 4.34 21.422 30.734 1 74.31 362 GLU A C 1
ATOM 2759 O O . GLU A 1 362 ? 4.324 21.062 29.562 1 74.31 362 GLU A O 1
ATOM 2764 N N . THR A 1 363 ? 5.414 22.016 31.25 1 81.94 363 THR A N 1
ATOM 2765 C CA . THR A 1 363 ? 6.688 21.875 30.547 1 81.94 363 THR A CA 1
ATOM 2766 C C . THR A 1 363 ? 7.773 21.375 31.5 1 81.94 363 THR A C 1
ATOM 2768 O O . THR A 1 363 ? 7.691 21.594 32.719 1 81.94 363 THR A O 1
ATOM 2771 N N . HIS A 1 364 ? 8.672 20.641 30.938 1 80 364 HIS A N 1
ATOM 2772 C CA . HIS A 1 364 ? 9.852 20.188 31.672 1 80 364 HIS A CA 1
ATOM 2773 C C . HIS A 1 364 ? 10.969 21.219 31.609 1 80 364 HIS A C 1
ATOM 2775 O O . HIS A 1 364 ? 12.031 21.016 32.219 1 80 364 HIS A O 1
ATOM 2781 N N . LEU A 1 365 ? 10.719 22.312 31.031 1 86.12 365 LEU A N 1
ATOM 2782 C CA . LEU A 1 365 ? 11.781 23.266 30.75 1 86.12 365 LEU A CA 1
ATOM 2783 C C . LEU A 1 365 ? 11.844 24.344 31.828 1 86.12 365 LEU A C 1
ATOM 2785 O O . LEU A 1 365 ? 12.703 25.234 31.781 1 86.12 365 LEU A O 1
ATOM 2789 N N . SER A 1 366 ? 11.047 24.219 32.781 1 77.56 366 SER A N 1
ATOM 2790 C CA . SER A 1 366 ? 10.945 25.297 33.781 1 77.56 366 SER A CA 1
ATOM 2791 C C . SER A 1 366 ? 12.234 25.438 34.562 1 77.56 366 SER A C 1
ATOM 2793 O O . SER A 1 366 ? 12.539 26.516 35.094 1 77.56 366 SER A O 1
ATOM 2795 N N . SER A 1 367 ? 13.016 24.438 34.531 1 79.69 367 SER A N 1
ATOM 2796 C CA . SER A 1 367 ? 14.227 24.484 35.344 1 79.69 367 SER A CA 1
ATOM 2797 C C . SER A 1 367 ? 15.453 24.812 34.5 1 79.69 367 SER A C 1
ATOM 2799 O O . SER A 1 367 ? 16.562 24.922 35 1 79.69 367 SER A O 1
ATOM 2801 N N . ASP A 1 368 ? 15.242 24.984 33.281 1 87.19 368 ASP A N 1
ATOM 2802 C CA . ASP A 1 368 ? 16.359 25.281 32.375 1 87.19 368 ASP A CA 1
ATOM 2803 C C . ASP A 1 368 ? 16.781 26.734 32.5 1 87.19 368 ASP A C 1
ATOM 2805 O O . ASP A 1 368 ? 15.945 27.641 32.5 1 87.19 368 ASP A O 1
ATOM 2809 N N . SER A 1 369 ? 18.078 27.016 32.594 1 88.38 369 SER A N 1
ATOM 2810 C CA . SER A 1 369 ? 18.609 28.344 32.781 1 88.38 369 SER A CA 1
ATOM 2811 C C . SER A 1 369 ? 18.375 29.234 31.578 1 88.38 369 SER A C 1
ATOM 2813 O O . SER A 1 369 ? 18.453 30.469 31.672 1 88.38 369 SER A O 1
ATOM 2815 N N . GLU A 1 370 ? 18.094 28.672 30.469 1 93.25 370 GLU A N 1
ATOM 2816 C CA . GLU A 1 370 ? 17.906 29.422 29.234 1 93.25 370 GLU A CA 1
ATOM 2817 C C . GLU A 1 370 ? 16.469 29.922 29.125 1 93.25 370 GLU A C 1
ATOM 2819 O O . GLU A 1 370 ? 16.172 30.781 28.281 1 93.25 370 GLU A O 1
ATOM 2824 N N . VAL A 1 371 ? 15.594 29.438 29.969 1 92.19 371 VAL A N 1
ATOM 2825 C CA . VAL A 1 371 ? 14.18 29.812 29.922 1 92.19 371 VAL A CA 1
ATOM 2826 C C . VAL A 1 371 ? 13.789 30.547 31.203 1 92.19 371 VAL A C 1
ATOM 2828 O O . VAL A 1 371 ? 14.391 30.328 32.25 1 92.19 371 VAL A O 1
ATOM 2831 N N . VAL A 1 372 ? 12.922 31.438 31.047 1 90.69 372 VAL A N 1
ATOM 2832 C CA . VAL A 1 372 ? 12.43 32.156 32.219 1 90.69 372 VAL A CA 1
ATOM 2833 C C . VAL A 1 372 ? 11 31.75 32.531 1 90.69 372 VAL A C 1
ATOM 2835 O O . VAL A 1 372 ? 10.133 31.766 31.641 1 90.69 372 VAL A O 1
ATOM 2838 N N . LYS A 1 373 ? 10.812 31.375 33.719 1 84.5 373 LYS A N 1
ATOM 2839 C CA . LYS A 1 373 ? 9.469 31.031 34.188 1 84.5 373 LYS A CA 1
ATOM 2840 C C . LYS A 1 373 ? 8.711 32.25 34.688 1 84.5 373 LYS A C 1
ATOM 2842 O O . LYS A 1 373 ? 9.242 33.062 35.469 1 84.5 373 LYS A O 1
ATOM 2847 N N . MET A 1 374 ? 7.594 32.406 34.094 1 83.88 374 MET A N 1
ATOM 2848 C CA . MET A 1 374 ? 6.758 33.562 34.469 1 83.88 374 MET A CA 1
ATOM 2849 C C . MET A 1 374 ? 5.668 33.156 35.438 1 83.88 374 MET A C 1
ATOM 2851 O O . MET A 1 374 ? 5.535 31.969 35.781 1 83.88 374 MET A O 1
ATOM 2855 N N . VAL A 1 375 ? 4.988 34.219 35.875 1 73.31 375 VAL A N 1
ATOM 2856 C CA . VAL A 1 375 ? 3.896 34 36.812 1 73.31 375 VAL A CA 1
ATOM 2857 C C . VAL A 1 375 ? 2.791 33.188 36.125 1 73.31 375 VAL A C 1
ATOM 2859 O O . VAL A 1 375 ? 2.459 33.469 34.938 1 73.31 375 VAL A O 1
ATOM 2862 N N . GLY A 1 376 ? 2.314 32.156 36.719 1 71.06 376 GLY A N 1
ATOM 2863 C CA . GLY A 1 376 ? 1.206 31.375 36.188 1 71.06 376 GLY A CA 1
ATOM 2864 C C . GLY A 1 376 ? 1.652 30.156 35.406 1 71.06 376 GLY A C 1
ATOM 2865 O O . GLY A 1 376 ? 0.826 29.438 34.844 1 71.06 376 GLY A O 1
ATOM 2866 N N . GLY A 1 377 ? 2.967 30.031 35.25 1 76.25 377 GLY A N 1
ATOM 2867 C CA . GLY A 1 377 ? 3.467 28.812 34.625 1 76.25 377 GLY A CA 1
ATOM 2868 C C . GLY A 1 377 ? 3.895 29.016 33.188 1 76.25 377 GLY A C 1
ATOM 2869 O O . GLY A 1 377 ? 4.332 28.078 32.5 1 76.25 377 GLY A O 1
ATOM 2870 N N . ALA A 1 378 ? 3.713 30.266 32.656 1 83 378 ALA A N 1
ATOM 2871 C CA . ALA A 1 378 ? 4.18 30.578 31.312 1 83 378 ALA A CA 1
ATOM 2872 C C . ALA A 1 378 ? 5.703 30.641 31.266 1 83 378 ALA A C 1
ATOM 2874 O O . ALA A 1 378 ? 6.355 30.859 32.281 1 83 378 ALA A O 1
ATOM 2875 N N . ILE A 1 379 ? 6.23 30.297 30.141 1 88.5 379 ILE A N 1
ATOM 2876 C CA . ILE A 1 379 ? 7.68 30.391 29.984 1 88.5 379 ILE A CA 1
ATOM 2877 C C . ILE A 1 379 ? 8.016 31.266 28.781 1 88.5 379 ILE A C 1
ATOM 2879 O O . ILE A 1 379 ? 7.266 31.312 27.812 1 88.5 379 ILE A O 1
ATOM 2883 N N . SER A 1 380 ? 9.094 31.953 28.938 1 92.25 380 SER A N 1
ATOM 2884 C CA . SER A 1 380 ? 9.594 32.781 27.844 1 92.25 380 SER A CA 1
ATOM 2885 C C . SER A 1 380 ? 10.859 32.188 27.234 1 92.25 380 SER A C 1
ATOM 2887 O O . SER A 1 380 ? 11.727 31.703 27.969 1 92.25 380 SER A O 1
ATOM 2889 N N . ILE A 1 381 ? 10.906 32.188 25.938 1 93 381 ILE A N 1
ATOM 2890 C CA . ILE A 1 381 ? 12.023 31.578 25.203 1 93 381 ILE A CA 1
ATOM 2891 C C . ILE A 1 381 ? 12.516 32.562 24.141 1 93 381 ILE A C 1
ATOM 2893 O O . ILE A 1 381 ? 11.719 33.188 23.453 1 93 381 ILE A O 1
ATOM 2897 N N . LEU A 1 382 ? 13.766 32.75 24.078 1 94.69 382 LEU A N 1
ATOM 2898 C CA . LEU A 1 382 ? 14.43 33.562 23.062 1 94.69 382 LEU A CA 1
ATOM 2899 C C . LEU A 1 382 ? 15.375 32.719 22.219 1 94.69 382 LEU A C 1
ATOM 2901 O O . LEU A 1 382 ? 16.266 32.062 22.75 1 94.69 382 LEU A O 1
ATOM 2905 N N . LEU A 1 383 ? 15.164 32.75 20.891 1 95.75 383 LEU A N 1
ATOM 2906 C CA . LEU A 1 383 ? 15.961 31.906 19.984 1 95.75 383 LEU A CA 1
ATOM 2907 C C . LEU A 1 383 ? 16.594 32.75 18.891 1 95.75 383 LEU A C 1
ATOM 2909 O O . LEU A 1 383 ? 15.992 33.719 18.422 1 95.75 383 LEU A O 1
ATOM 2913 N N . ASP A 1 384 ? 17.781 32.438 18.531 1 95.12 384 ASP A N 1
ATOM 2914 C CA . ASP A 1 384 ? 18.469 32.906 17.328 1 95.12 384 ASP A CA 1
ATOM 2915 C C . ASP A 1 384 ? 18.594 31.766 16.312 1 95.12 384 ASP A C 1
ATOM 2917 O O . ASP A 1 384 ? 19.281 30.781 16.562 1 95.12 384 ASP A O 1
ATOM 2921 N N . CYS A 1 385 ? 17.969 31.938 15.211 1 96 385 CYS A N 1
ATOM 2922 C CA . CYS A 1 385 ? 17.938 30.906 14.188 1 96 385 CYS A CA 1
ATOM 2923 C C . CYS A 1 385 ? 18.766 31.328 12.969 1 96 385 CYS A C 1
ATOM 2925 O O . CYS A 1 385 ? 18.484 32.344 12.359 1 96 385 CYS A O 1
ATOM 2927 N N . SER A 1 386 ? 19.703 30.562 12.609 1 95 386 SER A N 1
ATOM 2928 C CA . SER A 1 386 ? 20.453 30.734 11.367 1 95 386 SER A CA 1
ATOM 2929 C C . SER A 1 386 ? 19.797 30 10.211 1 95 386 SER A C 1
ATOM 2931 O O . SER A 1 386 ? 19.703 28.766 10.227 1 95 386 SER A O 1
ATOM 2933 N N . VAL A 1 387 ? 19.344 30.734 9.25 1 96.25 387 VAL A N 1
ATOM 2934 C CA . VAL A 1 387 ? 18.609 30.172 8.133 1 96.25 387 VAL A CA 1
ATOM 2935 C C . VAL A 1 387 ? 19.484 30.156 6.883 1 96.25 387 VAL A C 1
ATOM 2937 O O . VAL A 1 387 ? 19.969 31.203 6.441 1 96.25 387 VAL A O 1
ATOM 2940 N N . ASN A 1 388 ? 19.672 28.969 6.352 1 95.75 388 ASN A N 1
ATOM 2941 C CA . ASN A 1 388 ? 20.422 28.766 5.117 1 95.75 388 ASN A CA 1
ATOM 2942 C C . ASN A 1 388 ? 19.5 28.375 3.961 1 95.75 388 ASN A C 1
ATOM 2944 O O . ASN A 1 388 ? 18.594 27.562 4.125 1 95.75 388 ASN A O 1
ATOM 2948 N N . VAL A 1 389 ? 19.719 29.016 2.844 1 96.44 389 VAL A N 1
ATOM 2949 C CA . VAL A 1 389 ? 18.969 28.703 1.638 1 96.44 389 VAL A CA 1
ATOM 2950 C C . VAL A 1 389 ? 19.859 27.953 0.647 1 96.44 389 VAL A C 1
ATOM 2952 O O . VAL A 1 389 ? 20.984 28.391 0.368 1 96.44 389 VAL A O 1
ATOM 2955 N N . TYR A 1 390 ? 19.359 26.812 0.135 1 96.88 390 TYR A N 1
ATOM 2956 C CA . TYR A 1 390 ? 20.141 25.953 -0.752 1 96.88 390 TYR A CA 1
ATOM 2957 C C . TYR A 1 390 ? 19.406 25.703 -2.057 1 96.88 390 TYR A C 1
ATOM 2959 O O . TYR A 1 390 ? 18.172 25.75 -2.094 1 96.88 390 TYR A O 1
ATOM 2967 N N . ASN A 1 391 ? 20.188 25.547 -3.107 1 96.25 391 ASN A N 1
ATOM 2968 C CA . ASN A 1 391 ? 19.703 24.828 -4.281 1 96.25 391 ASN A CA 1
ATOM 2969 C C . ASN A 1 391 ? 19.812 23.312 -4.109 1 96.25 391 ASN A C 1
ATOM 2971 O O . ASN A 1 391 ? 20.906 22.797 -3.914 1 96.25 391 ASN A O 1
ATOM 2975 N N . VAL A 1 392 ? 18.703 22.641 -4.223 1 97.31 392 VAL A N 1
ATOM 2976 C CA . VAL A 1 392 ? 18.703 21.234 -3.857 1 97.31 392 VAL A CA 1
ATOM 2977 C C . VAL A 1 392 ? 18.266 20.391 -5.055 1 97.31 392 VAL A C 1
ATOM 2979 O O . VAL A 1 392 ? 17.359 20.766 -5.793 1 97.31 392 VAL A O 1
ATOM 2982 N N . THR A 1 393 ? 19 19.375 -5.281 1 97.38 393 THR A N 1
ATOM 2983 C CA . THR A 1 393 ? 18.562 18.281 -6.145 1 97.38 393 THR A CA 1
ATOM 2984 C C . THR A 1 393 ? 18.172 17.062 -5.32 1 97.38 393 THR A C 1
ATOM 2986 O O . THR A 1 393 ? 19 16.531 -4.566 1 97.38 393 THR A O 1
ATOM 2989 N N . TYR A 1 394 ? 16.922 16.641 -5.41 1 96.81 394 TYR A N 1
ATOM 2990 C CA . TYR A 1 394 ? 16.438 15.531 -4.602 1 96.81 394 TYR A CA 1
ATOM 2991 C C . TYR A 1 394 ? 15.852 14.438 -5.484 1 96.81 394 TYR A C 1
ATOM 2993 O O . TYR A 1 394 ? 15.484 14.68 -6.633 1 96.81 394 TYR A O 1
ATOM 3001 N N . SER A 1 395 ? 15.898 13.273 -4.93 1 96.12 395 SER A N 1
ATOM 3002 C CA . SER A 1 395 ? 15.352 12.125 -5.645 1 96.12 395 SER A CA 1
ATOM 3003 C C . SER A 1 395 ? 14.281 11.414 -4.816 1 96.12 395 SER A C 1
ATOM 3005 O O . SER A 1 395 ? 14.359 11.383 -3.586 1 96.12 395 SER A O 1
ATOM 3007 N N . VAL A 1 396 ? 13.258 10.984 -5.469 1 95.31 396 VAL A N 1
ATOM 3008 C CA . VAL A 1 396 ? 12.18 10.211 -4.855 1 95.31 396 VAL A CA 1
ATOM 3009 C C . VAL A 1 396 ? 12.133 8.812 -5.48 1 95.31 396 VAL A C 1
ATOM 3011 O O . VAL A 1 396 ? 12.141 8.68 -6.707 1 95.31 396 VAL A O 1
ATOM 3014 N N . GLN A 1 397 ? 12.211 7.859 -4.594 1 93 397 GLN A N 1
ATOM 3015 C CA . GLN A 1 397 ? 12.102 6.465 -5.004 1 93 397 GLN A CA 1
ATOM 3016 C C . GLN A 1 397 ? 10.977 5.758 -4.25 1 93 397 GLN A C 1
ATOM 3018 O O . GLN A 1 397 ? 10.906 5.828 -3.02 1 93 397 GLN A O 1
ATOM 3023 N N . ASN A 1 398 ? 10.141 5.066 -4.996 1 91.25 398 ASN A N 1
ATOM 3024 C CA . ASN A 1 398 ? 9.008 4.352 -4.414 1 91.25 398 ASN A CA 1
ATOM 3025 C C . ASN A 1 398 ? 8.172 5.262 -3.518 1 91.25 398 ASN A C 1
ATOM 3027 O O . ASN A 1 398 ? 7.789 4.867 -2.412 1 91.25 398 ASN A O 1
ATOM 3031 N N . GLY A 1 399 ? 8.062 6.52 -3.926 1 89.94 399 GLY A N 1
ATOM 3032 C CA . GLY A 1 399 ? 7.184 7.461 -3.248 1 89.94 399 GLY A CA 1
ATOM 3033 C C . GLY A 1 399 ? 7.836 8.133 -2.057 1 89.94 399 GLY A C 1
ATOM 3034 O O . GLY A 1 399 ? 7.184 8.875 -1.32 1 89.94 399 GLY A O 1
ATOM 3035 N N . THR A 1 400 ? 9.031 7.91 -1.749 1 91.25 400 THR A N 1
ATOM 3036 C CA . THR A 1 400 ? 9.727 8.508 -0.609 1 91.25 400 THR A CA 1
ATOM 3037 C C . THR A 1 400 ? 11.023 9.172 -1.052 1 91.25 400 THR A C 1
ATOM 3039 O O . THR A 1 400 ? 11.664 8.719 -2.01 1 91.25 400 THR A O 1
ATOM 3042 N N . ILE A 1 401 ? 11.375 10.148 -0.333 1 93.69 401 ILE A N 1
ATOM 3043 C CA . ILE A 1 401 ? 12.617 10.852 -0.617 1 93.69 401 ILE A CA 1
ATOM 3044 C C . ILE A 1 401 ? 13.812 9.992 -0.19 1 93.69 401 ILE A C 1
ATOM 3046 O O . ILE A 1 401 ? 13.773 9.352 0.86 1 93.69 401 ILE A O 1
ATOM 3050 N N . VAL A 1 402 ? 14.805 10.016 -1.012 1 95.19 402 VAL A N 1
ATOM 3051 C CA . VAL A 1 402 ? 16.031 9.305 -0.695 1 95.19 402 VAL A CA 1
ATOM 3052 C C . VAL A 1 402 ? 17.094 10.297 -0.197 1 95.19 402 VAL A C 1
ATOM 3054 O O . VAL A 1 402 ? 17.734 10.977 -0.994 1 95.19 402 VAL A O 1
ATOM 3057 N N . PRO A 1 403 ? 17.328 10.281 1.076 1 95 403 PRO A N 1
ATOM 3058 C CA . PRO A 1 403 ? 18.188 11.305 1.669 1 95 403 PRO A CA 1
ATOM 3059 C C . PRO A 1 403 ? 19.625 11.234 1.156 1 95 403 PRO A C 1
ATOM 3061 O O . PRO A 1 403 ? 20.297 12.266 1.053 1 95 403 PRO A O 1
ATOM 3064 N N . GLU A 1 404 ? 20.141 10.125 0.746 1 93.5 404 GLU A N 1
ATOM 3065 C CA . GLU A 1 404 ? 21.516 9.93 0.324 1 93.5 404 GLU A CA 1
ATOM 3066 C C . GLU A 1 404 ? 21.797 10.609 -1.017 1 93.5 404 GLU A C 1
ATOM 3068 O O . GLU A 1 404 ? 22.938 10.953 -1.323 1 93.5 404 GLU A O 1
ATOM 3073 N N . THR A 1 405 ? 20.812 10.797 -1.745 1 92.75 405 THR A N 1
ATOM 3074 C CA . THR A 1 405 ? 21 11.344 -3.084 1 92.75 405 THR A CA 1
ATOM 3075 C C . THR A 1 405 ? 20.781 12.852 -3.086 1 92.75 405 THR A C 1
ATOM 3077 O O . THR A 1 405 ? 20.953 13.508 -4.117 1 92.75 405 THR A O 1
ATOM 3080 N N . LEU A 1 406 ? 20.359 13.359 -1.997 1 95.81 406 LEU A N 1
ATOM 3081 C CA . LEU A 1 406 ? 20.078 14.789 -1.936 1 95.81 406 LEU A CA 1
ATOM 3082 C C . LEU A 1 406 ? 21.375 15.594 -1.997 1 95.81 406 LEU A C 1
ATOM 3084 O O . LEU A 1 406 ? 22.297 15.352 -1.222 1 95.81 406 LEU A O 1
ATOM 3088 N N . ILE A 1 407 ? 21.484 16.453 -2.965 1 95.5 407 ILE A N 1
ATOM 3089 C CA . ILE A 1 407 ? 22.609 17.344 -3.131 1 95.5 407 ILE A CA 1
ATOM 3090 C C . ILE A 1 407 ? 22.188 18.797 -2.883 1 95.5 407 ILE A C 1
ATOM 3092 O O . ILE A 1 407 ? 21.266 19.297 -3.545 1 95.5 407 ILE A O 1
ATOM 3096 N N . ALA A 1 408 ? 22.812 19.406 -1.918 1 95.81 408 ALA A N 1
ATOM 3097 C CA . ALA A 1 408 ? 22.484 20.781 -1.562 1 95.81 408 ALA A CA 1
ATOM 3098 C C . ALA A 1 408 ? 23.672 21.703 -1.8 1 95.81 408 ALA A C 1
ATOM 3100 O O . ALA A 1 408 ? 24.781 21.438 -1.326 1 95.81 408 ALA A O 1
ATOM 3101 N N . THR A 1 409 ? 23.469 22.734 -2.561 1 95.56 409 THR A N 1
ATOM 3102 C CA . THR A 1 409 ? 24.453 23.797 -2.775 1 95.56 409 THR A CA 1
ATOM 3103 C C . THR A 1 409 ? 23.922 25.141 -2.303 1 95.56 409 THR A C 1
ATOM 3105 O O . THR A 1 409 ? 22.75 25.453 -2.508 1 95.56 409 THR A O 1
ATOM 3108 N N . MET A 1 410 ? 24.75 25.891 -1.676 1 95.12 410 MET A N 1
ATOM 3109 C CA . MET A 1 410 ? 24.328 27.188 -1.163 1 95.12 410 MET A CA 1
ATOM 3110 C C . MET A 1 410 ? 23.797 28.078 -2.291 1 95.12 410 MET A C 1
ATOM 3112 O O . MET A 1 410 ? 24.422 28.188 -3.346 1 95.12 410 MET A O 1
ATOM 3116 N N . ALA A 1 411 ? 22.641 28.625 -2.072 1 93.31 411 ALA A N 1
ATOM 3117 C CA . ALA A 1 411 ? 22.047 29.5 -3.07 1 93.31 411 ALA A CA 1
ATOM 3118 C C . ALA A 1 411 ? 22.688 30.875 -3.047 1 93.31 411 ALA A C 1
ATOM 3120 O O . ALA A 1 411 ? 23.359 31.25 -2.078 1 93.31 411 ALA A O 1
ATOM 3121 N N . ASP A 1 412 ? 22.391 31.641 -4.164 1 88.06 412 ASP A N 1
ATOM 3122 C CA . ASP A 1 412 ? 22.844 33.031 -4.234 1 88.06 412 ASP A CA 1
ATOM 3123 C C . ASP A 1 412 ? 22.047 33.906 -3.289 1 88.06 412 ASP A C 1
ATOM 3125 O O . ASP A 1 412 ? 21.125 33.438 -2.615 1 88.06 412 ASP A O 1
ATOM 3129 N N . ASP A 1 413 ? 22.359 35.188 -3.201 1 85.06 413 ASP A N 1
ATOM 3130 C CA . ASP A 1 413 ? 21.75 36.125 -2.246 1 85.06 413 ASP A CA 1
ATOM 3131 C C . ASP A 1 413 ? 20.297 36.406 -2.598 1 85.06 413 ASP A C 1
ATOM 3133 O O . ASP A 1 413 ? 19.453 36.531 -1.707 1 85.06 413 ASP A O 1
ATOM 3137 N N . ALA A 1 414 ? 20.016 36.438 -3.82 1 86.38 414 ALA A N 1
ATOM 3138 C CA . ALA A 1 414 ? 18.672 36.844 -4.254 1 86.38 414 ALA A CA 1
ATOM 3139 C C . ALA A 1 414 ? 17.609 35.875 -3.703 1 86.38 414 ALA A C 1
ATOM 3141 O O . ALA A 1 414 ? 16.625 36.344 -3.123 1 86.38 414 ALA A O 1
ATOM 3142 N N . PRO A 1 415 ? 17.891 34.594 -3.793 1 90.81 415 PRO A N 1
ATOM 3143 C CA . PRO A 1 415 ? 16.875 33.719 -3.221 1 90.81 415 PRO A CA 1
ATOM 3144 C C . PRO A 1 415 ? 16.734 33.875 -1.708 1 90.81 415 PRO A C 1
ATOM 3146 O O . PRO A 1 415 ? 15.656 33.656 -1.157 1 90.81 415 PRO A O 1
ATOM 3149 N N . SER A 1 416 ? 17.734 34.156 -1.045 1 91.06 416 SER A N 1
ATOM 3150 C CA . SER A 1 416 ? 17.703 34.312 0.404 1 91.06 416 SER A CA 1
ATOM 3151 C C . SER A 1 416 ? 16.812 35.5 0.802 1 91.06 416 SER A C 1
ATOM 3153 O O . SER A 1 416 ? 16.141 35.469 1.833 1 91.06 416 SER A O 1
ATOM 3155 N N . TYR A 1 417 ? 16.781 36.562 -0.015 1 89.12 417 TYR A N 1
ATOM 3156 C CA . TYR A 1 417 ? 15.891 37.688 0.25 1 89.12 417 TYR A CA 1
ATOM 3157 C C . TYR A 1 417 ? 14.43 37.281 0.101 1 89.12 417 TYR A C 1
ATOM 3159 O O . TYR A 1 417 ? 13.578 37.719 0.878 1 89.12 417 TYR A O 1
ATOM 3167 N N . VAL A 1 418 ? 14.273 36.531 -0.86 1 91 418 VAL A N 1
ATOM 3168 C CA . VAL A 1 418 ? 12.914 36.062 -1.129 1 91 418 VAL A CA 1
ATOM 3169 C C . VAL A 1 418 ? 12.406 35.219 0.036 1 91 418 VAL A C 1
ATOM 3171 O O . VAL A 1 418 ? 11.258 35.344 0.46 1 91 418 VAL A O 1
ATOM 3174 N N . VAL A 1 419 ? 13.312 34.406 0.575 1 92.75 419 VAL A N 1
ATOM 3175 C CA . VAL A 1 419 ? 12.945 33.5 1.675 1 92.75 419 VAL A CA 1
ATOM 3176 C C . VAL A 1 419 ? 12.773 34.312 2.957 1 92.75 419 VAL A C 1
ATOM 3178 O O . VAL A 1 419 ? 11.945 34 3.805 1 92.75 419 VAL A O 1
ATOM 3181 N N . ALA A 1 420 ? 13.438 35.406 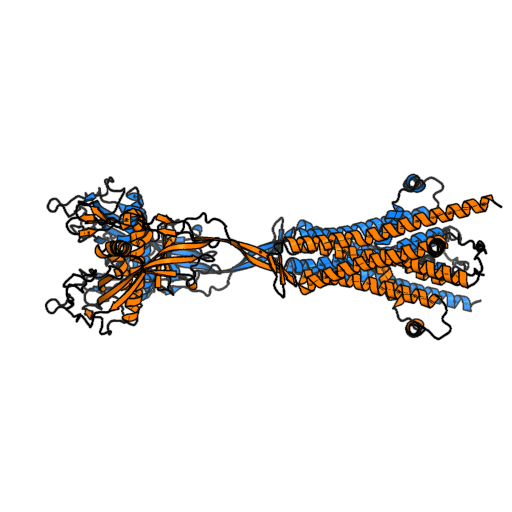3.148 1 91.19 420 ALA A N 1
ATOM 3182 C CA . ALA A 1 420 ? 13.453 36.188 4.375 1 91.19 420 ALA A CA 1
ATOM 3183 C C . ALA A 1 420 ? 12.211 37.062 4.48 1 91.19 420 ALA A C 1
ATOM 3185 O O . ALA A 1 420 ? 11.758 37.375 5.578 1 91.19 420 ALA A O 1
ATOM 3186 N N . ASP A 1 421 ? 11.609 37.406 3.383 1 89.44 421 ASP A N 1
ATOM 3187 C CA . ASP A 1 421 ? 10.531 38.406 3.34 1 89.44 421 ASP A CA 1
ATOM 3188 C C . ASP A 1 421 ? 9.328 37.938 4.152 1 89.44 421 ASP A C 1
ATOM 3190 O O . ASP A 1 421 ? 8.836 38.656 5.02 1 89.44 421 ASP A O 1
ATOM 3194 N N . PRO A 1 422 ? 8.867 36.75 3.883 1 90.12 422 PRO A N 1
ATOM 3195 C CA . PRO A 1 422 ? 7.699 36.312 4.652 1 90.12 422 PRO A CA 1
ATOM 3196 C C . PRO A 1 422 ? 7.98 36.219 6.148 1 90.12 422 PRO A C 1
ATOM 3198 O O . PRO A 1 422 ? 7.086 36.438 6.969 1 90.12 422 PRO A O 1
ATOM 3201 N N . LEU A 1 423 ? 9.148 35.906 6.508 1 91.06 423 LEU A N 1
ATOM 3202 C CA . LEU A 1 423 ? 9.516 35.812 7.914 1 91.06 423 LEU A CA 1
ATOM 3203 C C . LEU A 1 423 ? 9.602 37.219 8.539 1 91.06 423 LEU A C 1
ATOM 3205 O O . LEU A 1 423 ? 9.141 37.406 9.664 1 91.06 423 LEU A O 1
ATOM 3209 N N . THR A 1 424 ? 10.141 38.094 7.773 1 87.56 424 THR A N 1
ATOM 3210 C CA . THR A 1 424 ? 10.273 39.469 8.25 1 87.56 424 THR A CA 1
ATOM 3211 C C . THR A 1 424 ? 8.906 40.094 8.5 1 87.56 424 THR A C 1
ATOM 3213 O O . THR A 1 424 ? 8.742 40.906 9.422 1 87.56 424 THR A O 1
ATOM 3216 N N . LEU A 1 425 ? 8.055 39.75 7.688 1 84.56 425 LEU A N 1
ATOM 3217 C CA . LEU A 1 425 ? 6.723 40.344 7.766 1 84.56 425 LEU A CA 1
ATOM 3218 C C . LEU A 1 425 ? 5.816 39.531 8.672 1 84.56 425 LEU A C 1
ATOM 3220 O O . LEU A 1 425 ? 4.609 39.781 8.742 1 84.56 425 LEU A O 1
ATOM 3224 N N . ASN A 1 426 ? 6.273 38.469 9.359 1 86.44 426 ASN A N 1
ATOM 3225 C CA . ASN A 1 426 ? 5.633 37.688 10.398 1 86.44 426 ASN A CA 1
ATOM 3226 C C . ASN A 1 426 ? 4.418 36.938 9.859 1 86.44 426 ASN A C 1
ATOM 3228 O O . ASN A 1 426 ? 3.41 36.781 10.555 1 86.44 426 ASN A O 1
ATOM 3232 N N . PHE A 1 427 ? 4.504 36.531 8.602 1 86.69 427 PHE A N 1
ATOM 3233 C CA . PHE A 1 427 ? 3.416 35.75 8.039 1 86.69 427 PHE A CA 1
ATOM 3234 C C . PHE A 1 427 ? 3.318 34.375 8.727 1 86.69 427 PHE A C 1
ATOM 3236 O O . PHE A 1 427 ? 2.23 33.812 8.844 1 86.69 427 PHE A O 1
ATOM 3243 N N . ALA A 1 428 ? 4.43 33.875 9.211 1 91.44 428 ALA A N 1
ATOM 3244 C CA . ALA A 1 428 ? 4.48 32.531 9.766 1 91.44 428 ALA A CA 1
ATOM 3245 C C . ALA A 1 428 ? 4.387 32.562 11.289 1 91.44 428 ALA A C 1
ATOM 3247 O O . ALA A 1 428 ? 4.652 31.562 11.961 1 91.44 428 ALA A O 1
ATOM 3248 N N . GLN A 1 429 ? 4.031 33.688 11.883 1 89.88 429 GLN A N 1
ATOM 3249 C CA . GLN A 1 429 ? 4.059 33.875 13.328 1 89.88 429 GLN A CA 1
ATOM 3250 C C . GLN A 1 429 ? 3.215 32.812 14.039 1 89.88 429 GLN A C 1
ATOM 3252 O O . GLN A 1 429 ? 3.668 32.188 15.008 1 89.88 429 GLN A O 1
ATOM 3257 N N . ASN A 1 430 ? 1.983 32.562 13.57 1 88.94 430 ASN A N 1
ATOM 3258 C CA . ASN A 1 430 ? 1.081 31.625 14.25 1 88.94 430 ASN A CA 1
ATOM 3259 C C . ASN A 1 430 ? 1.598 30.188 14.195 1 88.94 430 ASN A C 1
ATOM 3261 O O . ASN A 1 430 ? 1.535 29.469 15.195 1 88.94 430 ASN A O 1
ATOM 3265 N N . GLN A 1 431 ? 2.107 29.844 13.055 1 92.44 431 GLN A N 1
ATOM 3266 C CA . GLN A 1 431 ? 2.609 28.484 12.906 1 92.44 431 GLN A CA 1
ATOM 3267 C C . GLN A 1 431 ? 3.852 28.266 13.758 1 92.44 431 GLN A C 1
ATOM 3269 O O . GLN A 1 431 ? 3.988 27.219 14.398 1 92.44 431 GLN A O 1
ATOM 3274 N N . ILE A 1 432 ? 4.703 29.172 13.75 1 94.25 432 ILE A N 1
ATOM 3275 C CA . ILE A 1 432 ? 5.934 29.031 14.523 1 94.25 432 ILE A CA 1
ATOM 3276 C C . ILE A 1 432 ? 5.613 29.078 16.016 1 94.25 432 ILE A C 1
ATOM 3278 O O . ILE A 1 432 ? 6.227 28.359 16.812 1 94.25 432 ILE A O 1
ATOM 3282 N N . TYR A 1 433 ? 4.676 29.891 16.391 1 92.69 433 TYR A N 1
ATOM 3283 C CA . TYR A 1 433 ? 4.246 29.922 17.781 1 92.69 433 TYR A CA 1
ATOM 3284 C C . TYR A 1 433 ? 3.711 28.562 18.219 1 92.69 433 TYR A C 1
ATOM 3286 O O . TYR A 1 433 ? 4.035 28.078 19.297 1 92.69 433 TYR A O 1
ATOM 3294 N N . GLU A 1 434 ? 2.904 28 17.391 1 91.19 434 GLU A N 1
ATOM 3295 C CA . GLU A 1 434 ? 2.354 26.688 17.734 1 91.19 434 GLU A CA 1
ATOM 3296 C C . GLU A 1 434 ? 3.449 25.625 17.797 1 91.19 434 GLU A C 1
ATOM 3298 O O . GLU A 1 434 ? 3.375 24.703 18.594 1 91.19 434 GLU A O 1
ATOM 3303 N N . SER A 1 435 ? 4.367 25.75 16.891 1 93.31 435 SER A N 1
ATOM 3304 C CA . SER A 1 435 ? 5.496 24.828 16.953 1 93.31 435 SER A CA 1
ATOM 3305 C C . SER A 1 435 ? 6.281 25 18.25 1 93.31 435 SER A C 1
ATOM 3307 O O . SER A 1 435 ? 6.777 24.031 18.812 1 93.31 435 SER A O 1
ATOM 3309 N N . LEU A 1 436 ? 6.422 26.219 18.641 1 93.81 436 LEU A N 1
ATOM 3310 C CA . LEU A 1 436 ? 7.09 26.5 19.906 1 93.81 436 LEU A CA 1
ATOM 3311 C C . LEU A 1 436 ? 6.312 25.906 21.078 1 93.81 436 LEU A C 1
ATOM 3313 O O . LEU A 1 436 ? 6.902 25.328 22 1 93.81 436 LEU A O 1
ATOM 3317 N N . ARG A 1 437 ? 5.066 26.062 21.016 1 90.94 437 ARG A N 1
ATOM 3318 C CA . ARG A 1 437 ? 4.207 25.484 22.047 1 90.94 437 ARG A CA 1
ATOM 3319 C C . ARG A 1 437 ? 4.371 23.969 22.094 1 90.94 437 ARG A C 1
ATOM 3321 O O . ARG A 1 437 ? 4.484 23.391 23.188 1 90.94 437 ARG A O 1
ATOM 3328 N N . LEU A 1 438 ? 4.363 23.375 20.969 1 92.81 438 LEU A N 1
ATOM 3329 C CA . LEU A 1 438 ? 4.578 21.938 20.891 1 92.81 438 LEU A CA 1
ATOM 3330 C C . LEU A 1 438 ? 5.957 21.562 21.422 1 92.81 438 LEU A C 1
ATOM 3332 O O . LEU A 1 438 ? 6.086 20.625 22.219 1 92.81 438 LEU A O 1
ATOM 3336 N N . ALA A 1 439 ? 6.941 22.312 20.984 1 93.69 439 ALA A N 1
ATOM 3337 C CA . ALA A 1 439 ? 8.312 22.031 21.406 1 93.69 439 ALA A CA 1
ATOM 3338 C C . ALA A 1 439 ? 8.453 22.172 22.922 1 93.69 439 ALA A C 1
ATOM 3340 O O . ALA A 1 439 ? 9.195 21.422 23.547 1 93.69 439 ALA A O 1
ATOM 3341 N N . ALA A 1 440 ? 7.793 23.078 23.484 1 91.62 440 ALA A N 1
ATOM 3342 C CA . ALA A 1 440 ? 7.879 23.328 24.922 1 91.62 440 ALA A CA 1
ATOM 3343 C C . ALA A 1 440 ? 7.332 22.141 25.719 1 91.62 440 ALA A C 1
ATOM 3345 O O . ALA A 1 440 ? 7.797 21.859 26.828 1 91.62 440 ALA A O 1
ATOM 3346 N N . VAL A 1 441 ? 6.41 21.484 25.156 1 87.62 441 VAL A N 1
ATOM 3347 C CA . VAL A 1 441 ? 5.77 20.406 25.906 1 87.62 441 VAL A CA 1
ATOM 3348 C C . VAL A 1 441 ? 6.52 19.109 25.688 1 87.62 441 VAL A C 1
ATOM 3350 O O . VAL A 1 441 ? 6.613 18.266 26.594 1 87.62 441 VAL A O 1
ATOM 3353 N N . ILE A 1 442 ? 7.121 18.906 24.562 1 89.25 442 ILE A N 1
ATOM 3354 C CA . ILE A 1 442 ? 7.672 17.594 24.234 1 89.25 442 ILE A CA 1
ATOM 3355 C C . ILE A 1 442 ? 9.172 17.578 24.547 1 89.25 442 ILE A C 1
ATOM 3357 O O . ILE A 1 442 ? 9.758 16.5 24.734 1 89.25 442 ILE A O 1
ATOM 3361 N N . SER A 1 443 ? 9.711 18.766 24.594 1 91.38 443 SER A N 1
ATOM 3362 C CA . SER A 1 443 ? 11.164 18.812 24.734 1 91.38 443 SER A CA 1
ATOM 3363 C C . SER A 1 443 ? 11.578 18.688 26.188 1 91.38 443 SER A C 1
ATOM 3365 O O . SER A 1 443 ? 10.867 19.141 27.094 1 91.38 443 SER A O 1
ATOM 3367 N N . ARG A 1 444 ? 12.773 18.031 26.5 1 88.88 444 ARG A N 1
ATOM 3368 C CA . ARG A 1 444 ? 13.328 17.844 27.844 1 88.88 444 ARG A CA 1
ATOM 3369 C C . ARG A 1 444 ? 14.367 18.922 28.156 1 88.88 444 ARG A C 1
ATOM 3371 O O . ARG A 1 444 ? 14.688 19.156 29.328 1 88.88 444 ARG A O 1
ATOM 3378 N N . ASN A 1 445 ? 14.883 19.438 27.062 1 91.56 445 ASN A N 1
ATOM 3379 C CA . ASN A 1 445 ? 15.859 20.516 27.172 1 91.56 445 ASN A CA 1
ATOM 3380 C C . ASN A 1 445 ? 15.672 21.562 26.078 1 91.56 445 ASN A C 1
ATOM 3382 O O . ASN A 1 445 ? 14.914 21.344 25.125 1 91.56 445 ASN A O 1
ATOM 3386 N N . VAL A 1 446 ? 16.359 22.594 26.281 1 93.88 446 VAL A N 1
ATOM 3387 C CA . VAL A 1 446 ? 16.172 23.734 25.391 1 93.88 446 VAL A CA 1
ATOM 3388 C C . VAL A 1 446 ? 16.781 23.438 24.016 1 93.88 446 VAL A C 1
ATOM 3390 O O . VAL A 1 446 ? 16.312 23.953 23 1 93.88 446 VAL A O 1
ATOM 3393 N N . SER A 1 447 ? 17.812 22.609 23.984 1 93.69 447 SER A N 1
ATOM 3394 C CA . SER A 1 447 ? 18.406 22.25 22.703 1 93.69 447 SER A CA 1
ATOM 3395 C C . SER A 1 447 ? 17.422 21.469 21.844 1 93.69 447 SER A C 1
ATOM 3397 O O . SER A 1 447 ? 17.375 21.656 20.625 1 93.69 447 SER A O 1
ATOM 3399 N N . GLU A 1 448 ? 16.703 20.609 22.484 1 94.5 448 GLU A N 1
ATOM 3400 C CA . GLU A 1 448 ? 15.672 19.859 21.766 1 94.5 448 GLU A CA 1
ATOM 3401 C C . GLU A 1 448 ? 14.562 20.781 21.266 1 94.5 448 GLU A C 1
ATOM 3403 O O . GLU A 1 448 ? 14.039 20.609 20.172 1 94.5 448 GLU A O 1
ATOM 3408 N N . LEU A 1 449 ? 14.227 21.703 22.125 1 95.38 449 LEU A N 1
ATOM 3409 C CA . LEU A 1 449 ? 13.219 22.688 21.734 1 95.38 449 LEU A CA 1
ATOM 3410 C C . LEU A 1 449 ? 13.672 23.469 20.516 1 95.38 449 LEU A C 1
ATOM 3412 O O . LEU A 1 449 ? 12.914 23.625 19.562 1 95.38 449 LEU A O 1
ATOM 3416 N N . ALA A 1 450 ? 14.891 23.891 20.547 1 97 450 ALA A N 1
ATOM 3417 C CA . ALA A 1 450 ? 15.445 24.656 19.438 1 97 450 ALA A CA 1
ATOM 3418 C C . ALA A 1 450 ? 15.445 23.828 18.141 1 97 450 ALA A C 1
ATOM 3420 O O . ALA A 1 450 ? 15.18 24.359 17.062 1 97 450 ALA A O 1
ATOM 3421 N N . SER A 1 451 ? 15.711 22.609 18.281 1 95.88 451 SER A N 1
ATOM 3422 C CA . SER A 1 451 ? 15.727 21.734 17.109 1 95.88 451 SER A CA 1
ATOM 3423 C C . SER A 1 451 ? 14.336 21.578 16.5 1 95.88 451 SER A C 1
ATOM 3425 O O . SER A 1 451 ? 14.18 21.578 15.281 1 95.88 451 SER A O 1
ATOM 3427 N N . THR A 1 452 ? 13.344 21.469 17.328 1 95.06 452 THR A N 1
ATOM 3428 C CA . THR A 1 452 ? 11.969 21.344 16.844 1 95.06 452 THR A CA 1
ATOM 3429 C C . THR A 1 452 ? 11.523 22.625 16.141 1 95.06 452 THR A C 1
ATOM 3431 O O . THR A 1 452 ? 10.883 22.562 15.086 1 95.06 452 THR A O 1
ATOM 3434 N N . VAL A 1 453 ? 11.898 23.688 16.672 1 97.38 453 VAL A N 1
ATOM 3435 C CA . VAL A 1 453 ? 11.516 24.969 16.078 1 97.38 453 VAL A CA 1
ATOM 3436 C C . VAL A 1 453 ? 12.266 25.188 14.773 1 97.38 453 VAL A C 1
ATOM 3438 O O . VAL A 1 453 ? 11.734 25.766 13.828 1 97.38 453 VAL A O 1
ATOM 3441 N N . SER A 1 454 ? 13.484 24.672 14.742 1 98.12 454 SER A N 1
ATOM 3442 C CA . SER A 1 454 ? 14.266 24.781 13.508 1 98.12 454 SER A CA 1
ATOM 3443 C C . SER A 1 454 ? 13.531 24.141 12.336 1 98.12 454 SER A C 1
ATOM 3445 O O . SER A 1 454 ? 13.539 24.688 11.227 1 98.12 454 SER A O 1
ATOM 3447 N N . VAL A 1 455 ? 12.977 23.031 12.555 1 97.38 455 VAL A N 1
ATOM 3448 C CA . VAL A 1 455 ? 12.242 22.312 11.508 1 97.38 455 VAL A CA 1
ATOM 3449 C C . VAL A 1 455 ? 11.062 23.172 11.039 1 97.38 455 VAL A C 1
ATOM 3451 O O . VAL A 1 455 ? 10.844 23.328 9.836 1 97.38 455 VAL A O 1
ATOM 3454 N N . SER A 1 456 ? 10.336 23.719 11.984 1 97.06 456 SER A N 1
ATOM 3455 C CA . SER A 1 456 ? 9.148 24.5 11.664 1 97.06 456 SER A CA 1
ATOM 3456 C C . SER A 1 456 ? 9.516 25.75 10.875 1 97.06 456 SER A C 1
ATOM 3458 O O . SER A 1 456 ? 8.828 26.109 9.914 1 97.06 456 SER A O 1
ATOM 3460 N N . VAL A 1 457 ? 10.562 26.391 11.242 1 97.88 457 VAL A N 1
ATOM 3461 C CA . VAL A 1 457 ? 10.984 27.594 10.539 1 97.88 457 VAL A CA 1
ATOM 3462 C C . VAL A 1 457 ? 11.359 27.25 9.102 1 97.88 457 VAL A C 1
ATOM 3464 O O . VAL A 1 457 ? 10.969 27.953 8.164 1 97.88 457 VAL A O 1
ATOM 3467 N N . SER A 1 458 ? 12.109 26.203 8.953 1 98.19 458 SER A N 1
ATOM 3468 C CA . SER A 1 458 ? 12.484 25.781 7.613 1 98.19 458 SER A CA 1
ATOM 3469 C C . SER A 1 458 ? 11.258 25.484 6.762 1 98.19 458 SER A C 1
ATOM 3471 O O . SER A 1 458 ? 11.18 25.891 5.602 1 98.19 458 SER A O 1
ATOM 3473 N N . GLU A 1 459 ? 10.32 24.812 7.324 1 97.69 459 GLU A N 1
ATOM 3474 C CA . GLU A 1 459 ? 9.117 24.422 6.59 1 97.69 459 GLU A CA 1
ATOM 3475 C C . GLU A 1 459 ? 8.289 25.641 6.211 1 97.69 459 GLU A C 1
ATOM 3477 O O . GLU A 1 459 ? 7.801 25.75 5.082 1 97.69 459 GLU A O 1
ATOM 3482 N N . MET A 1 460 ? 8.141 26.531 7.137 1 97.06 460 MET A N 1
ATOM 3483 C CA . MET A 1 460 ? 7.312 27.703 6.883 1 97.06 460 MET A CA 1
ATOM 3484 C C . MET A 1 460 ? 7.996 28.656 5.898 1 97.06 460 MET A C 1
ATOM 3486 O O . MET A 1 460 ? 7.328 29.281 5.074 1 97.06 460 MET A O 1
ATOM 3490 N N . ALA A 1 461 ? 9.273 28.672 5.965 1 96.62 461 ALA A N 1
ATOM 3491 C CA . ALA A 1 461 ? 10.016 29.531 5.047 1 96.62 461 ALA A CA 1
ATOM 3492 C C . ALA A 1 461 ? 9.781 29.109 3.598 1 96.62 461 ALA A C 1
ATOM 3494 O O . ALA A 1 461 ? 9.656 29.969 2.713 1 96.62 461 ALA A O 1
ATOM 3495 N N . VAL A 1 462 ? 9.695 27.859 3.414 1 96.62 462 VAL A N 1
ATOM 3496 C CA . VAL A 1 462 ? 9.5 27.359 2.059 1 96.62 462 VAL A CA 1
ATOM 3497 C C . VAL A 1 462 ? 8.016 27.391 1.702 1 96.62 462 VAL A C 1
ATOM 3499 O O . VAL A 1 462 ? 7.645 27.75 0.581 1 96.62 462 VAL A O 1
ATOM 3502 N N . ALA A 1 463 ? 7.16 27.062 2.6 1 97 463 ALA A N 1
ATOM 3503 C CA . ALA A 1 463 ? 5.727 26.922 2.355 1 97 463 ALA A CA 1
ATOM 3504 C C . ALA A 1 463 ? 5.117 28.266 1.946 1 97 463 ALA A C 1
ATOM 3506 O O . ALA A 1 463 ? 4.273 28.312 1.046 1 97 463 ALA A O 1
ATOM 3507 N N . TYR A 1 464 ? 5.52 29.328 2.527 1 95.44 464 TYR A N 1
ATOM 3508 C CA . TYR A 1 464 ? 4.926 30.625 2.266 1 95.44 464 TYR A CA 1
ATOM 3509 C C . TYR A 1 464 ? 5.402 31.188 0.927 1 95.44 464 TYR A C 1
ATOM 3511 O O . TYR A 1 464 ? 4.891 32.219 0.455 1 95.44 464 TYR A O 1
ATOM 3519 N N . LEU A 1 465 ? 6.316 30.5 0.281 1 94.56 465 LEU A N 1
ATOM 3520 C CA . LEU A 1 465 ? 6.785 30.922 -1.035 1 94.56 465 LEU A CA 1
ATOM 3521 C C . LEU A 1 465 ? 6.234 30 -2.125 1 94.56 465 LEU A C 1
ATOM 3523 O O . LEU A 1 465 ? 6.586 30.156 -3.297 1 94.56 465 LEU A O 1
ATOM 3527 N N . ALA A 1 466 ? 5.426 29.125 -1.753 1 95.81 466 ALA A N 1
ATOM 3528 C CA . ALA A 1 466 ? 4.938 28.109 -2.682 1 95.81 466 ALA A CA 1
ATOM 3529 C C . ALA A 1 466 ? 4.23 28.75 -3.873 1 95.81 466 ALA A C 1
ATOM 3531 O O . ALA A 1 466 ? 4.234 28.188 -4.977 1 95.81 466 ALA A O 1
ATOM 3532 N N . GLY A 1 467 ? 3.689 29.891 -3.727 1 93 467 GLY A N 1
ATOM 3533 C CA . GLY A 1 467 ? 2.92 30.531 -4.777 1 93 467 GLY A CA 1
ATOM 3534 C C . GLY A 1 467 ? 3.787 31.125 -5.879 1 93 467 GLY A C 1
ATOM 3535 O O . GLY A 1 467 ? 3.309 31.359 -6.992 1 93 467 GLY A O 1
ATOM 3536 N N . ILE A 1 468 ? 5.008 31.328 -5.664 1 93.94 468 ILE A N 1
ATOM 3537 C CA . ILE A 1 468 ? 5.828 32.031 -6.641 1 93.94 468 ILE A CA 1
ATOM 3538 C C . ILE A 1 468 ? 6.652 31.031 -7.449 1 93.94 468 ILE A C 1
ATOM 3540 O O . ILE A 1 468 ? 7.184 31.375 -8.508 1 93.94 468 ILE A O 1
ATOM 3544 N N . PHE A 1 469 ? 6.727 29.828 -6.98 1 94.94 469 PHE A N 1
ATOM 3545 C CA . PHE A 1 469 ? 7.555 28.844 -7.656 1 94.94 469 PHE A CA 1
ATOM 3546 C C . PHE A 1 469 ? 6.898 28.375 -8.953 1 94.94 469 PHE A C 1
ATOM 3548 O O . PHE A 1 469 ? 5.676 28.219 -9.016 1 94.94 469 PHE A O 1
ATOM 3555 N N . GLU A 1 470 ? 7.773 28.219 -9.898 1 94.25 470 GLU A N 1
ATOM 3556 C CA . GLU A 1 470 ? 7.344 27.656 -11.18 1 94.25 470 GLU A CA 1
ATOM 3557 C C . GLU A 1 470 ? 7.816 26.219 -11.328 1 94.25 470 GLU A C 1
ATOM 3559 O O . GLU A 1 470 ? 8.906 25.859 -10.875 1 94.25 470 GLU A O 1
ATOM 3564 N N . PRO A 1 471 ? 6.898 25.438 -11.922 1 94.81 471 PRO A N 1
ATOM 3565 C CA . PRO A 1 471 ? 7.312 24.047 -12.133 1 94.81 471 PRO A CA 1
ATOM 3566 C C . PRO A 1 471 ? 8.508 23.922 -13.078 1 94.81 471 PRO A C 1
ATOM 3568 O O . PRO A 1 471 ? 8.617 24.688 -14.039 1 94.81 471 PRO A O 1
ATOM 3571 N N . LEU A 1 472 ? 9.391 23.062 -12.781 1 96.06 472 LEU A N 1
ATOM 3572 C CA . LEU A 1 472 ? 10.586 22.766 -13.57 1 96.06 472 LEU A CA 1
ATOM 3573 C C . LEU A 1 472 ? 10.617 21.297 -13.984 1 96.06 472 LEU A C 1
ATOM 3575 O O . LEU A 1 472 ? 10.234 20.422 -13.211 1 96.06 472 LEU A O 1
ATOM 3579 N N . GLN A 1 473 ? 11.172 21.094 -15.164 1 95.88 473 GLN A N 1
ATOM 3580 C CA . GLN A 1 473 ? 11.273 19.734 -15.68 1 95.88 473 GLN A CA 1
ATOM 3581 C C . GLN A 1 473 ? 12.227 18.891 -14.836 1 95.88 473 GLN A C 1
ATOM 3583 O O . GLN A 1 473 ? 13.273 19.375 -14.406 1 95.88 473 GLN A O 1
ATOM 3588 N N . ASN A 1 474 ? 11.812 17.641 -14.656 1 96.38 474 ASN A N 1
ATOM 3589 C CA . ASN A 1 474 ? 12.648 16.719 -13.891 1 96.38 474 ASN A CA 1
ATOM 3590 C C . ASN A 1 474 ? 13.977 16.453 -14.602 1 96.38 474 ASN A C 1
ATOM 3592 O O . ASN A 1 474 ? 14.078 16.625 -15.82 1 96.38 474 ASN A O 1
ATOM 3596 N N . GLU A 1 475 ? 14.938 16.094 -13.797 1 95.31 475 GLU A N 1
ATOM 3597 C CA . GLU A 1 475 ? 16.234 15.727 -14.367 1 95.31 475 GLU A CA 1
ATOM 3598 C C . GLU A 1 475 ? 16.219 14.305 -14.914 1 95.31 475 GLU A C 1
ATOM 3600 O O . GLU A 1 475 ? 16.719 14.047 -16.016 1 95.31 475 GLU A O 1
ATOM 3605 N N . GLU A 1 476 ? 15.766 13.422 -14.109 1 94.94 476 GLU A N 1
ATOM 3606 C CA . GLU A 1 476 ? 15.656 12.008 -14.461 1 94.94 476 GLU A CA 1
ATOM 3607 C C . GLU A 1 476 ? 14.32 11.43 -14.008 1 94.94 476 GLU A C 1
ATOM 3609 O O . GLU A 1 476 ? 13.75 11.883 -13.016 1 94.94 476 GLU A O 1
ATOM 3614 N N . GLU A 1 477 ? 13.82 10.5 -14.781 1 95 477 GLU A N 1
ATOM 3615 C CA . GLU A 1 477 ? 12.578 9.812 -14.453 1 95 477 GLU A CA 1
ATOM 3616 C C . GLU A 1 477 ? 12.664 8.32 -14.781 1 95 477 GLU A C 1
ATOM 3618 O O . GLU A 1 477 ? 13.305 7.934 -15.758 1 95 477 GLU A O 1
ATOM 3623 N N . SER A 1 478 ? 12.172 7.555 -13.922 1 94.81 478 SER A N 1
ATOM 3624 C CA . SER A 1 478 ? 12.047 6.117 -14.156 1 94.81 478 SER A CA 1
ATOM 3625 C C . SER A 1 478 ? 10.688 5.602 -13.695 1 94.81 478 SER A C 1
ATOM 3627 O O . SER A 1 478 ? 10.156 6.047 -12.672 1 94.81 478 SER A O 1
ATOM 3629 N N . THR A 1 479 ? 10.125 4.797 -14.492 1 93.5 479 THR A N 1
ATOM 3630 C CA . THR A 1 479 ? 8.852 4.199 -14.109 1 93.5 479 THR A CA 1
ATOM 3631 C C . THR A 1 479 ? 9.078 2.895 -13.344 1 93.5 479 THR A C 1
ATOM 3633 O O . THR A 1 479 ? 9.977 2.121 -13.68 1 93.5 479 THR A O 1
ATOM 3636 N N . ARG A 1 480 ? 8.305 2.76 -12.305 1 91.94 480 ARG A N 1
ATOM 3637 C CA . ARG A 1 480 ? 8.352 1.566 -11.469 1 91.94 480 ARG A CA 1
ATOM 3638 C C . ARG A 1 480 ? 7.027 0.809 -11.523 1 91.94 480 ARG A C 1
ATOM 3640 O O . ARG A 1 480 ? 5.969 1.384 -11.273 1 91.94 480 ARG A O 1
ATOM 3647 N N . ARG A 1 481 ? 7.043 -0.393 -11.922 1 88.19 481 ARG A N 1
ATOM 3648 C CA . ARG A 1 481 ? 5.848 -1.225 -11.977 1 88.19 481 ARG A CA 1
ATOM 3649 C C . ARG A 1 481 ? 6.039 -2.518 -11.188 1 88.19 481 ARG A C 1
ATOM 3651 O O . ARG A 1 481 ? 7.02 -3.238 -11.398 1 88.19 481 ARG A O 1
ATOM 3658 N N . ALA A 1 482 ? 5.102 -2.725 -10.211 1 87.56 482 ALA A N 1
ATOM 3659 C CA . ALA A 1 482 ? 5.102 -3.988 -9.477 1 87.56 482 ALA A CA 1
ATOM 3660 C C . ALA A 1 482 ? 4.395 -5.082 -10.273 1 87.56 482 ALA A C 1
ATOM 3662 O O . ALA A 1 482 ? 3.211 -4.957 -10.602 1 87.56 482 ALA A O 1
ATOM 3663 N N . VAL A 1 483 ? 5.094 -6.109 -10.633 1 88 483 VAL A N 1
ATOM 3664 C CA . VAL A 1 483 ? 4.516 -7.188 -11.43 1 88 483 VAL A CA 1
ATOM 3665 C C . VAL A 1 483 ? 4.719 -8.523 -10.711 1 88 483 VAL A C 1
ATOM 3667 O O . VAL A 1 483 ? 5.629 -8.664 -9.891 1 88 483 VAL A O 1
ATOM 3670 N N . GLN A 1 484 ? 3.801 -9.445 -11.008 1 89.19 484 GLN A N 1
ATOM 3671 C CA . GLN A 1 484 ? 3.949 -10.812 -10.516 1 89.19 484 GLN A CA 1
ATOM 3672 C C . GLN A 1 484 ? 4.832 -11.633 -11.453 1 89.19 484 GLN A C 1
ATOM 3674 O O . GLN A 1 484 ? 4.562 -11.719 -12.656 1 89.19 484 GLN A O 1
ATOM 3679 N N . VAL A 1 485 ? 5.887 -12.133 -10.836 1 92.69 485 VAL A N 1
ATOM 3680 C CA . VAL A 1 485 ? 6.832 -12.906 -11.641 1 92.69 485 VAL A CA 1
ATOM 3681 C C . VAL A 1 485 ? 6.926 -14.328 -11.086 1 92.69 485 VAL A C 1
ATOM 3683 O O . VAL A 1 485 ? 6.707 -14.562 -9.898 1 92.69 485 VAL A O 1
ATOM 3686 N N . ALA A 1 486 ? 7.203 -15.234 -12 1 95.19 486 ALA A N 1
ATOM 3687 C CA . ALA A 1 486 ? 7.426 -16.625 -11.625 1 95.19 486 ALA A CA 1
ATOM 3688 C C . ALA A 1 486 ? 8.875 -16.859 -11.211 1 95.19 486 ALA A C 1
ATOM 3690 O O . ALA A 1 486 ? 9.797 -16.438 -11.914 1 95.19 486 ALA A O 1
ATOM 3691 N N . ARG A 1 487 ? 9.047 -17.5 -10.117 1 94.88 487 ARG A N 1
ATOM 3692 C CA . ARG A 1 487 ? 10.367 -17.844 -9.602 1 94.88 487 ARG A CA 1
ATOM 3693 C C . ARG A 1 487 ? 10.672 -19.328 -9.797 1 94.88 487 ARG A C 1
ATOM 3695 O O . ARG A 1 487 ? 9.961 -20.188 -9.273 1 94.88 487 ARG A O 1
ATOM 3702 N N . LEU A 1 488 ? 11.719 -19.594 -10.617 1 96.5 488 LEU A N 1
ATOM 3703 C CA . LEU A 1 488 ? 12.141 -20.969 -10.891 1 96.5 488 LEU A CA 1
ATOM 3704 C C . LEU A 1 488 ? 13.594 -21.188 -10.477 1 96.5 488 LEU A C 1
ATOM 3706 O O . LEU A 1 488 ? 14.438 -20.312 -10.703 1 96.5 488 LEU A O 1
ATOM 3710 N N . PRO A 1 489 ? 13.875 -22.25 -9.812 1 96.25 489 PRO A N 1
ATOM 3711 C CA . PRO A 1 489 ? 15.281 -22.547 -9.539 1 96.25 489 PRO A CA 1
ATOM 3712 C C . PRO A 1 489 ? 16.094 -22.797 -10.812 1 96.25 489 PRO A C 1
ATOM 3714 O O . PRO A 1 489 ? 15.75 -23.672 -11.609 1 96.25 489 PRO A O 1
ATOM 3717 N N . ILE A 1 490 ? 17.219 -22.141 -11.016 1 95.69 490 ILE A N 1
ATOM 3718 C CA . ILE A 1 490 ? 17.969 -22.156 -12.258 1 95.69 490 ILE A CA 1
ATOM 3719 C C . ILE A 1 490 ? 18.625 -23.516 -12.461 1 95.69 490 ILE A C 1
ATOM 3721 O O . ILE A 1 490 ? 18.688 -24.031 -13.586 1 95.69 490 ILE A O 1
ATOM 3725 N N . ALA A 1 491 ? 19.109 -24.141 -11.414 1 95.5 491 ALA A N 1
ATOM 3726 C CA . ALA A 1 491 ? 19.75 -25.453 -11.516 1 95.5 491 ALA A CA 1
ATOM 3727 C C . ALA A 1 491 ? 18.797 -26.5 -12.07 1 95.5 491 ALA A C 1
ATOM 3729 O O . ALA A 1 491 ? 19.156 -27.25 -12.984 1 95.5 491 ALA A O 1
ATOM 3730 N N . LEU A 1 492 ? 17.656 -26.516 -11.539 1 96.62 492 LEU A N 1
ATOM 3731 C CA . LEU A 1 492 ? 16.672 -27.5 -11.961 1 96.62 492 LEU A CA 1
ATOM 3732 C C . LEU A 1 492 ? 16.203 -27.234 -13.383 1 96.62 492 LEU A C 1
ATOM 3734 O O . LEU A 1 492 ? 15.945 -28.172 -14.148 1 96.62 492 LEU A O 1
ATOM 3738 N N . VAL A 1 493 ? 16.109 -25.938 -13.75 1 96.62 493 VAL A N 1
ATOM 3739 C CA . VAL A 1 493 ? 15.711 -25.578 -15.102 1 96.62 493 VAL A CA 1
ATOM 3740 C C . VAL A 1 493 ? 16.781 -26.031 -16.094 1 96.62 493 VAL A C 1
ATOM 3742 O O . VAL A 1 493 ? 16.453 -26.672 -17.109 1 96.62 493 VAL A O 1
ATOM 3745 N N . CYS A 1 494 ? 17.969 -25.922 -15.844 1 96 494 CYS A N 1
ATOM 3746 C CA . CYS A 1 494 ? 19.062 -26.297 -16.719 1 96 494 CYS A CA 1
ATOM 3747 C C . CYS A 1 494 ? 19.156 -27.812 -16.859 1 96 494 CYS A C 1
ATOM 3749 O O . CYS A 1 494 ? 19.328 -28.328 -17.969 1 96 494 CYS A O 1
ATOM 3751 N N . ILE A 1 495 ? 18.984 -28.484 -15.758 1 96.75 495 ILE A N 1
ATOM 3752 C CA . ILE A 1 495 ? 19.047 -29.953 -15.789 1 96.75 495 ILE A CA 1
ATOM 3753 C C . ILE A 1 495 ? 17.891 -30.5 -16.609 1 96.75 495 ILE A C 1
ATOM 3755 O O . ILE A 1 495 ? 18.062 -31.438 -17.391 1 96.75 495 ILE A O 1
ATOM 3759 N N . THR A 1 496 ? 16.75 -29.859 -16.422 1 96.69 496 THR A N 1
ATOM 3760 C CA . THR A 1 496 ? 15.578 -30.328 -17.156 1 96.69 496 THR A CA 1
ATOM 3761 C C . THR A 1 496 ? 15.742 -30.078 -18.656 1 96.69 496 THR A C 1
ATOM 3763 O O . THR A 1 496 ? 15.469 -30.969 -19.469 1 96.69 496 THR A O 1
ATOM 3766 N N . ILE A 1 497 ? 16.219 -28.969 -19.016 1 95.88 497 ILE A N 1
ATOM 3767 C CA . ILE A 1 497 ? 16.438 -28.656 -20.422 1 95.88 497 ILE A CA 1
ATOM 3768 C C . ILE A 1 497 ? 17.531 -29.547 -21 1 95.88 497 ILE A C 1
ATOM 3770 O O . ILE A 1 497 ? 17.375 -30.109 -22.094 1 95.88 497 ILE A O 1
ATOM 3774 N N . ALA A 1 498 ? 18.609 -29.75 -20.266 1 96.56 498 ALA A N 1
ATOM 3775 C CA . ALA A 1 498 ? 19.688 -30.625 -20.719 1 96.56 498 ALA A CA 1
ATOM 3776 C C . ALA A 1 498 ? 19.203 -32.062 -20.938 1 96.56 498 ALA A C 1
ATOM 3778 O O . ALA A 1 498 ? 19.531 -32.688 -21.953 1 96.56 498 ALA A O 1
ATOM 3779 N N . LEU A 1 499 ? 18.422 -32.469 -20.016 1 96.19 499 LEU A N 1
ATOM 3780 C CA . LEU A 1 499 ? 17.891 -33.812 -20.141 1 96.19 499 LEU A CA 1
ATOM 3781 C C . LEU A 1 499 ? 16.938 -33.938 -21.328 1 96.19 499 LEU A C 1
ATOM 3783 O O . LEU A 1 499 ? 16.922 -34.938 -22.031 1 96.19 499 LEU A O 1
ATOM 3787 N N . GLY A 1 500 ? 16.203 -32.844 -21.531 1 94.44 500 GLY A N 1
ATOM 3788 C CA . GLY A 1 500 ? 15.352 -32.812 -22.719 1 94.44 500 GLY A CA 1
ATOM 3789 C C . GLY A 1 500 ? 16.141 -32.906 -24.016 1 94.44 500 GLY A C 1
ATOM 3790 O O . GLY A 1 500 ? 15.766 -33.625 -24.938 1 94.44 500 GLY A O 1
ATOM 3791 N N . ILE A 1 501 ? 17.219 -32.344 -24.078 1 94.19 501 ILE A N 1
ATOM 3792 C CA . ILE A 1 501 ? 18.078 -32.375 -25.266 1 94.19 501 ILE A CA 1
ATOM 3793 C C . ILE A 1 501 ? 18.734 -33.75 -25.391 1 94.19 501 ILE A C 1
ATOM 3795 O O . ILE A 1 501 ? 18.859 -34.281 -26.484 1 94.19 501 ILE A O 1
ATOM 3799 N N . ILE A 1 502 ? 19.109 -34.312 -24.281 1 94.56 502 ILE A N 1
ATOM 3800 C CA . ILE A 1 502 ? 19.734 -35.625 -24.281 1 94.56 502 ILE A CA 1
ATOM 3801 C C . ILE A 1 502 ? 18.766 -36.656 -24.812 1 94.56 502 ILE A C 1
ATOM 3803 O O . ILE A 1 502 ? 19.156 -37.562 -25.562 1 94.56 502 ILE A O 1
ATOM 3807 N N . LEU A 1 503 ? 17.516 -36.5 -24.453 1 94.31 503 LEU A N 1
ATOM 3808 C CA . LEU A 1 503 ? 16.5 -37.438 -24.953 1 94.31 503 LEU A CA 1
ATOM 3809 C C . LEU A 1 503 ? 16.359 -37.312 -26.469 1 94.31 503 LEU A C 1
ATOM 3811 O O . LEU A 1 503 ? 16.234 -38.312 -27.172 1 94.31 503 LEU A O 1
ATOM 3815 N N . ALA A 1 504 ? 16.391 -36.062 -26.969 1 93 504 ALA A N 1
ATOM 3816 C CA . ALA A 1 504 ? 16.297 -35.844 -28.406 1 93 504 ALA A CA 1
ATOM 3817 C C . ALA A 1 504 ? 17.531 -36.406 -29.125 1 93 504 ALA A C 1
ATOM 3819 O O . ALA A 1 504 ? 17.422 -37 -30.188 1 93 504 ALA A O 1
ATOM 3820 N N . LEU A 1 505 ? 18.656 -36.344 -28.562 1 93.94 505 LEU A N 1
ATOM 3821 C CA . LEU A 1 505 ? 19.891 -36.844 -29.125 1 93.94 505 LEU A CA 1
ATOM 3822 C C . LEU A 1 505 ? 19.906 -38.375 -29.109 1 93.94 505 LEU A C 1
ATOM 3824 O O . LEU A 1 505 ? 20.375 -39 -30.047 1 93.94 505 LEU A O 1
ATOM 3828 N N . GLN A 1 506 ? 19.422 -38.844 -28.016 1 92.19 506 GLN A N 1
ATOM 3829 C CA . GLN A 1 506 ? 19.297 -40.312 -27.906 1 92.19 506 GLN A CA 1
ATOM 3830 C C . GLN A 1 506 ? 18.438 -40.875 -29.047 1 92.19 506 GLN A C 1
ATOM 3832 O O . GLN A 1 506 ? 18.828 -41.844 -29.688 1 92.19 506 GLN A O 1
ATOM 3837 N N . ALA A 1 507 ? 17.328 -40.25 -29.266 1 91.19 507 ALA A N 1
ATOM 3838 C CA . ALA A 1 507 ? 16.453 -40.688 -30.344 1 91.19 507 ALA A CA 1
ATOM 3839 C C . ALA A 1 507 ? 17.141 -40.531 -31.703 1 91.19 507 ALA A C 1
ATOM 3841 O O . ALA A 1 507 ? 17.016 -41.406 -32.562 1 91.19 507 ALA A O 1
ATOM 3842 N N . THR A 1 508 ? 17.891 -39.562 -31.922 1 93.88 508 THR A N 1
ATOM 3843 C CA . THR A 1 508 ? 18.594 -39.312 -33.188 1 93.88 508 THR A CA 1
ATOM 3844 C C . THR A 1 508 ? 19.734 -40.344 -33.344 1 93.88 508 THR A C 1
ATOM 3846 O O . THR A 1 508 ? 19.953 -40.844 -34.469 1 93.88 508 THR A O 1
ATOM 3849 N N . CYS A 1 509 ? 20.406 -40.688 -32.312 1 93.19 509 CYS A N 1
ATOM 3850 C CA . CYS A 1 509 ? 21.469 -41.688 -32.375 1 93.19 509 CYS A CA 1
ATOM 3851 C C . CYS A 1 509 ? 20.922 -43.031 -32.812 1 93.19 509 CYS A C 1
ATOM 3853 O O . CYS A 1 509 ? 21.484 -43.688 -33.688 1 93.19 509 CYS A O 1
ATOM 3855 N N . PHE A 1 510 ? 19.797 -43.406 -32.219 1 91.5 510 PHE A N 1
ATOM 3856 C CA . PHE A 1 510 ? 19.219 -44.688 -32.594 1 91.5 510 PHE A CA 1
ATOM 3857 C C . PHE A 1 510 ? 18.688 -44.625 -34.031 1 91.5 510 PHE A C 1
ATOM 3859 O O . PHE A 1 510 ? 18.719 -45.656 -34.719 1 91.5 510 PHE A O 1
ATOM 3866 N N . PHE A 1 511 ? 18.188 -43.469 -34.438 1 92.06 511 PHE A N 1
ATOM 3867 C CA . PHE A 1 511 ? 17.766 -43.281 -35.844 1 92.06 511 PHE A CA 1
ATOM 3868 C C . PHE A 1 511 ? 18.938 -43.5 -36.781 1 92.06 511 PHE A C 1
ATOM 3870 O O . PHE A 1 511 ? 18.812 -44.219 -37.781 1 92.06 511 PHE A O 1
ATOM 3877 N N . LEU A 1 512 ? 20.078 -42.969 -36.531 1 94.06 512 LEU A N 1
ATOM 3878 C CA . LEU A 1 512 ? 21.25 -43.094 -37.406 1 94.06 512 LEU A CA 1
ATOM 3879 C C . LEU A 1 512 ? 21.781 -44.5 -37.406 1 94.06 512 LEU A C 1
ATOM 3881 O O . LEU A 1 512 ? 22.188 -45.031 -38.438 1 94.06 512 LEU A O 1
ATOM 3885 N N . ILE A 1 513 ? 21.719 -45.094 -36.219 1 91.69 513 ILE A N 1
ATOM 3886 C CA . ILE A 1 513 ? 22.188 -46.469 -36.125 1 91.69 513 ILE A CA 1
ATOM 3887 C C . ILE A 1 513 ? 21.266 -47.375 -36.969 1 91.69 513 ILE A C 1
ATOM 3889 O O . ILE A 1 513 ? 21.75 -48.219 -37.719 1 91.69 513 ILE A O 1
ATOM 3893 N N . ALA A 1 514 ? 19.953 -47.156 -36.844 1 91.25 514 ALA A N 1
ATOM 3894 C CA . ALA A 1 514 ? 19 -47.969 -37.594 1 91.25 514 ALA A CA 1
ATOM 3895 C C . ALA A 1 514 ? 19.172 -47.75 -39.094 1 91.25 514 ALA A C 1
ATOM 3897 O O . ALA A 1 514 ? 19.203 -48.688 -39.875 1 91.25 514 ALA A O 1
ATOM 3898 N N . MET A 1 515 ? 19.422 -46.5 -39.531 1 92.31 515 MET A N 1
ATOM 3899 C CA . MET A 1 515 ? 19.609 -46.188 -40.938 1 92.31 515 MET A CA 1
ATOM 3900 C C . MET A 1 515 ? 20.922 -46.781 -41.438 1 92.31 515 MET A C 1
ATOM 3902 O O . MET A 1 515 ? 20.953 -47.344 -42.562 1 92.31 515 MET A O 1
ATOM 3906 N N . GLY A 1 516 ? 21.891 -46.75 -40.688 1 92.06 516 GLY A N 1
ATOM 3907 C CA . GLY A 1 516 ? 23.188 -47.312 -41.094 1 92.06 516 GLY A CA 1
ATOM 3908 C C . GLY A 1 516 ? 23.172 -48.812 -41.219 1 92.06 516 GLY A C 1
ATOM 3909 O O . GLY A 1 516 ? 23.766 -49.375 -42.156 1 92.06 516 GLY A O 1
ATOM 3910 N N . LEU A 1 517 ? 22.516 -49.469 -40.344 1 91.06 517 LEU A N 1
ATOM 3911 C CA . LEU A 1 517 ? 22.469 -50.906 -40.344 1 91.06 517 LEU A CA 1
ATOM 3912 C C . LEU A 1 517 ? 21.672 -51.438 -41.562 1 91.06 517 LEU A C 1
ATOM 3914 O O . LEU A 1 517 ? 22.047 -52.438 -42.188 1 91.06 517 LEU A O 1
ATOM 3918 N N . VAL A 1 518 ? 20.531 -50.75 -41.875 1 89.5 518 VAL A N 1
ATOM 3919 C CA . VAL A 1 518 ? 19.719 -51.156 -43 1 89.5 518 VAL A CA 1
ATOM 3920 C C . VAL A 1 518 ? 20.484 -50.938 -44.312 1 89.5 518 VAL A C 1
ATOM 3922 O O . VAL A 1 518 ? 20.359 -51.719 -45.25 1 89.5 518 VAL A O 1
ATOM 3925 N N . ARG A 1 519 ? 21.312 -49.906 -44.344 1 88.25 519 ARG A N 1
ATOM 3926 C CA . ARG A 1 519 ? 22.125 -49.625 -45.531 1 88.25 519 ARG A CA 1
ATOM 3927 C C . ARG A 1 519 ? 23.25 -50.656 -45.688 1 88.25 519 ARG A C 1
ATOM 3929 O O . ARG A 1 519 ? 23.578 -51.062 -46.812 1 88.25 519 ARG A O 1
ATOM 3936 N N . LYS A 1 520 ? 23.766 -51.188 -44.625 1 87.94 520 LYS A N 1
ATOM 3937 C CA . LYS A 1 520 ? 24.875 -52.125 -44.656 1 87.94 520 LYS A CA 1
ATOM 3938 C C . LYS A 1 520 ? 24.406 -53.5 -45.094 1 87.94 520 LYS A C 1
ATOM 3940 O O . LYS A 1 520 ? 25.078 -54.188 -45.844 1 87.94 520 LYS A O 1
ATOM 3945 N N . ASP A 1 521 ? 23.25 -53.906 -44.531 1 87.31 521 ASP A N 1
ATOM 3946 C CA . ASP A 1 521 ? 22.719 -55.25 -44.875 1 87.31 521 ASP A CA 1
ATOM 3947 C C . ASP A 1 521 ? 21.219 -55.188 -45.094 1 87.31 521 ASP A C 1
ATOM 3949 O O . ASP A 1 521 ? 20.438 -55.125 -44.125 1 87.31 521 ASP A O 1
ATOM 3953 N N . PRO A 1 522 ? 20.812 -55.188 -46.344 1 82.69 522 PRO A N 1
ATOM 3954 C CA . PRO A 1 522 ? 19.375 -55.125 -46.656 1 82.69 522 PRO A CA 1
ATOM 3955 C C . PRO A 1 522 ? 18.594 -56.281 -46.062 1 82.69 522 PRO A C 1
ATOM 3957 O O . PRO A 1 522 ? 17.375 -56.188 -45.906 1 82.69 522 PRO A O 1
ATOM 3960 N N . ASN A 1 523 ? 19.281 -57.406 -45.688 1 80.5 523 ASN A N 1
ATOM 3961 C CA . ASN A 1 523 ? 18.609 -58.562 -45.125 1 80.5 523 ASN A CA 1
ATOM 3962 C C . ASN A 1 523 ? 18.156 -58.312 -43.688 1 80.5 523 ASN A C 1
ATOM 3964 O O . ASN A 1 523 ? 17.406 -59.094 -43.125 1 80.5 523 ASN A O 1
ATOM 3968 N N . THR A 1 524 ? 18.609 -57.25 -43.156 1 82.31 524 THR A N 1
ATOM 3969 C CA . THR A 1 524 ? 18.234 -56.844 -41.812 1 82.31 524 THR A CA 1
ATOM 3970 C C . THR A 1 524 ? 16.734 -56.656 -41.688 1 82.31 524 THR A C 1
ATOM 3972 O O . THR A 1 524 ? 16.125 -57.031 -40.688 1 82.31 524 THR A O 1
ATOM 3975 N N . VAL A 1 525 ? 16.125 -56.062 -42.688 1 81.38 525 VAL A N 1
ATOM 3976 C CA . VAL A 1 525 ? 14.695 -55.781 -42.688 1 81.38 525 VAL A CA 1
ATOM 3977 C C . VAL A 1 525 ? 13.898 -57.062 -42.688 1 81.38 525 VAL A C 1
ATOM 3979 O O . VAL A 1 525 ? 12.93 -57.219 -41.938 1 81.38 525 VAL A O 1
ATOM 3982 N N . ALA A 1 526 ? 14.383 -58.031 -43.5 1 75.94 526 ALA A N 1
ATOM 3983 C CA . ALA A 1 526 ? 13.695 -59.312 -43.594 1 75.94 526 ALA A CA 1
ATOM 3984 C C . ALA A 1 526 ? 13.805 -60.094 -42.312 1 75.94 526 ALA A C 1
ATOM 3986 O O . ALA A 1 526 ? 12.828 -60.688 -41.844 1 75.94 526 ALA A O 1
ATOM 3987 N N . GLU A 1 527 ? 14.984 -60 -41.75 1 75.44 527 GLU A N 1
ATOM 3988 C CA . GLU A 1 527 ? 15.172 -60.688 -40.5 1 75.44 527 GLU A CA 1
ATOM 3989 C C . GLU A 1 527 ? 14.391 -60.031 -39.375 1 75.44 527 GLU A C 1
ATOM 3991 O O . GLU A 1 527 ? 13.844 -60.719 -38.5 1 75.44 527 GLU A O 1
ATOM 3996 N N . ARG A 1 528 ? 14.344 -58.781 -39.406 1 76.75 528 ARG A N 1
ATOM 3997 C CA . ARG A 1 528 ? 13.555 -58.062 -38.406 1 76.75 528 ARG A CA 1
ATOM 3998 C C . ARG A 1 528 ? 12.078 -58.406 -38.531 1 76.75 528 ARG A C 1
ATOM 4000 O O . ARG A 1 528 ? 11.406 -58.625 -37.5 1 76.75 528 ARG A O 1
ATOM 4007 N N . ASP A 1 529 ? 11.586 -58.312 -39.75 1 71 529 ASP A N 1
ATOM 4008 C CA . ASP A 1 529 ? 10.164 -58.594 -40 1 71 529 ASP A CA 1
ATOM 4009 C C . ASP A 1 529 ? 9.812 -60.031 -39.594 1 71 529 ASP A C 1
ATOM 4011 O O . ASP A 1 529 ? 8.688 -60.312 -39.188 1 71 529 ASP A O 1
ATOM 4015 N N . ARG A 1 530 ? 10.805 -60.875 -39.719 1 65.44 530 ARG A N 1
ATOM 4016 C CA . ARG A 1 530 ? 10.586 -62.25 -39.312 1 65.44 530 ARG A CA 1
ATOM 4017 C C . ARG A 1 530 ? 10.469 -62.375 -37.812 1 65.44 530 ARG A C 1
ATOM 4019 O O . ARG A 1 530 ? 9.852 -63.312 -37.281 1 65.44 530 ARG A O 1
ATOM 4026 N N . LEU A 1 531 ? 11.172 -61.406 -37.312 1 60.66 531 LEU A N 1
ATOM 4027 C CA . LEU A 1 531 ? 11.188 -61.438 -35.875 1 60.66 531 LEU A CA 1
ATOM 4028 C C . LEU A 1 531 ? 9.969 -60.719 -35.281 1 60.66 531 LEU A C 1
ATOM 4030 O O . LEU A 1 531 ? 9.734 -60.75 -34.094 1 60.66 531 LEU A O 1
ATOM 4034 N N . THR A 1 532 ? 9.281 -60.125 -36.375 1 56.06 532 THR A N 1
ATOM 4035 C CA . THR A 1 532 ? 8.078 -59.438 -35.906 1 56.06 532 THR A CA 1
ATOM 4036 C C . THR A 1 532 ? 6.965 -60.438 -35.625 1 56.06 532 THR A C 1
ATOM 4038 O O . THR A 1 532 ? 6.961 -61.531 -36.188 1 56.06 532 THR A O 1
ATOM 4041 N N . LEU A 1 533 ? 6.281 -60.156 -34.75 1 49.56 533 LEU A N 1
ATOM 4042 C CA . LEU A 1 533 ? 5.207 -61.031 -34.312 1 49.56 533 LEU A CA 1
ATOM 4043 C C . LEU A 1 533 ? 4.305 -61.375 -35.5 1 49.56 533 LEU A C 1
ATOM 4045 O O . LEU A 1 533 ? 3.848 -62.531 -35.625 1 49.56 533 LEU A O 1
ATOM 4049 N N . GLU A 1 534 ? 4.109 -60.438 -36.438 1 48.06 534 GLU A N 1
ATOM 4050 C CA . GLU A 1 534 ? 3.234 -60.656 -37.562 1 48.06 534 GLU A CA 1
ATOM 4051 C C . GLU A 1 534 ? 3.777 -61.75 -38.469 1 48.06 534 GLU A C 1
ATOM 4053 O O . GLU A 1 534 ? 3.02 -62.594 -38.969 1 48.06 534 GLU A O 1
ATOM 4058 N N . ALA A 1 535 ? 4.977 -61.688 -38.688 1 51.88 535 ALA A N 1
ATOM 4059 C CA . ALA A 1 535 ? 5.59 -62.625 -39.625 1 51.88 535 ALA A CA 1
ATOM 4060 C C . ALA A 1 535 ? 5.613 -64 -39.031 1 51.88 535 ALA A C 1
ATOM 4062 O O . ALA A 1 535 ? 5.434 -65 -39.75 1 51.88 535 ALA A O 1
ATOM 4063 N N . ARG A 1 536 ? 5.785 -64.062 -37.812 1 46.78 536 ARG A N 1
ATOM 4064 C CA . ARG A 1 536 ? 5.906 -65.375 -37.219 1 46.78 536 ARG A CA 1
ATOM 4065 C C . ARG A 1 536 ? 4.543 -66.062 -37.094 1 46.78 536 ARG A C 1
ATOM 4067 O O . ARG A 1 536 ? 4.438 -67.312 -37.188 1 46.78 536 ARG A O 1
ATOM 4074 N N . VAL A 1 537 ? 3.629 -65.188 -36.938 1 43.47 537 VAL A N 1
ATOM 4075 C CA . VAL A 1 537 ? 2.283 -65.75 -36.844 1 43.47 537 VAL A CA 1
ATOM 4076 C C . VAL A 1 537 ? 1.79 -66.188 -38.219 1 43.47 537 VAL A C 1
ATOM 4078 O O . VAL A 1 537 ? 1.063 -67.188 -38.344 1 43.47 537 VAL A O 1
ATOM 4081 N N . SER A 1 538 ? 2.086 -65.312 -39.219 1 43.44 538 SER A N 1
ATOM 4082 C CA . SER A 1 538 ? 1.604 -65.688 -40.562 1 43.44 538 SER A CA 1
ATOM 4083 C C . SER A 1 538 ? 2.295 -66.938 -41.062 1 43.44 538 SER A C 1
ATOM 4085 O O . SER A 1 538 ? 1.904 -67.5 -42.094 1 43.44 538 SER A O 1
ATOM 4087 N N . GLY A 1 539 ? 2.957 -67.688 -40.344 1 41.28 539 GLY A N 1
ATOM 4088 C CA . GLY A 1 539 ? 3.561 -68.938 -40.812 1 41.28 539 GLY A CA 1
ATOM 4089 C C . GLY A 1 539 ? 4.508 -68.688 -42 1 41.28 539 GLY A C 1
ATOM 4090 O O . GLY A 1 539 ? 4.953 -69.625 -42.625 1 41.28 539 GLY A O 1
ATOM 4091 N N . ALA A 1 540 ? 4.512 -67.688 -42.656 1 38.34 540 ALA A N 1
ATOM 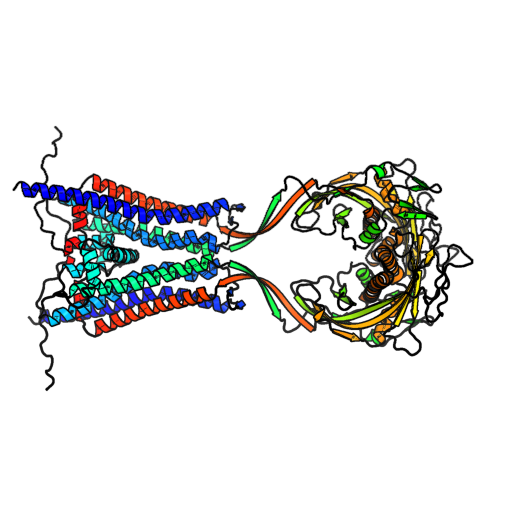4092 C CA . ALA A 1 540 ? 5.316 -67.438 -43.844 1 38.34 540 ALA A CA 1
ATOM 4093 C C . ALA A 1 540 ? 6.801 -67.625 -43.562 1 38.34 540 ALA A C 1
ATOM 4095 O O . ALA A 1 540 ? 7.656 -67.312 -44.375 1 38.34 540 ALA A O 1
ATOM 4096 N N . VAL A 1 541 ? 7.172 -68 -42.5 1 39.47 541 VAL A N 1
ATOM 4097 C CA . VAL A 1 541 ? 8.578 -68.375 -42.312 1 39.47 541 VAL A CA 1
ATOM 4098 C C . VAL A 1 541 ? 8.938 -69.562 -43.25 1 39.47 541 VAL A C 1
ATOM 4100 O O . VAL A 1 541 ? 8.922 -70.688 -42.844 1 39.47 541 VAL A O 1
ATOM 4103 N N . CYS A 1 542 ? 8.141 -69.75 -44.281 1 35.53 542 CYS A N 1
ATOM 4104 C CA . CYS A 1 542 ? 8.773 -70.75 -45.125 1 35.53 542 CYS A CA 1
ATOM 4105 C C . CYS A 1 542 ? 10.211 -70.375 -45.438 1 35.53 542 CYS A C 1
ATOM 4107 O O . CYS A 1 542 ? 10.469 -69.25 -45.906 1 35.53 542 CYS A O 1
ATOM 4109 N N . ARG A 1 543 ? 11.141 -71 -44.812 1 38.94 543 ARG A N 1
ATOM 4110 C CA . ARG A 1 543 ? 12.586 -71.062 -44.969 1 38.94 543 ARG A CA 1
ATOM 4111 C C . ARG A 1 543 ? 12.953 -71.188 -46.438 1 38.94 543 ARG A C 1
ATOM 4113 O O . ARG A 1 543 ? 12.875 -72.25 -47.031 1 38.94 543 ARG A O 1
ATOM 4120 N N . GLY A 1 544 ? 12.586 -70.312 -47.406 1 33.47 544 GLY A N 1
ATOM 4121 C CA . GLY A 1 544 ? 13.359 -70.625 -48.594 1 33.47 544 GLY A CA 1
ATOM 4122 C C . GLY A 1 544 ? 14.852 -70.438 -48.406 1 33.47 544 GLY A C 1
ATOM 4123 O O . GLY A 1 544 ? 15.289 -69.75 -47.469 1 33.47 544 GLY A O 1
ATOM 4124 N N . PRO A 1 545 ? 15.719 -71.312 -48.938 1 30.52 545 PRO A N 1
ATOM 4125 C CA . PRO A 1 545 ? 17.172 -71.25 -48.875 1 30.52 545 PRO A CA 1
ATOM 4126 C C . PRO A 1 545 ? 17.734 -69.875 -49.188 1 30.52 545 PRO A C 1
ATOM 4128 O O . PRO A 1 545 ? 17.234 -69.188 -50.094 1 30.52 545 PRO A O 1
ATOM 4131 N N . VAL A 1 546 ? 18.109 -69.125 -48.312 1 34.94 546 VAL A N 1
ATOM 4132 C CA . VAL A 1 546 ? 18.828 -67.875 -48.594 1 34.94 546 VAL A CA 1
ATOM 4133 C C . VAL A 1 546 ? 20.016 -68.188 -49.531 1 34.94 546 VAL A C 1
ATOM 4135 O O . VAL A 1 546 ? 20.891 -69 -49.188 1 34.94 546 VAL A O 1
ATOM 4138 N N . GLU A 1 547 ? 19.875 -68.25 -50.812 1 30.64 547 GLU A N 1
ATOM 4139 C CA . GLU A 1 547 ? 21.047 -68.312 -51.688 1 30.64 547 GLU A CA 1
ATOM 4140 C C . GLU A 1 547 ? 21.922 -67.125 -51.594 1 30.64 547 GLU A C 1
ATOM 4142 O O . GLU A 1 547 ? 21.422 -66 -51.688 1 30.64 547 GLU A O 1
ATOM 4147 N N . ARG A 1 548 ? 22.922 -67 -50.781 1 33.78 548 ARG A N 1
ATOM 4148 C CA . ARG A 1 548 ? 23.953 -66 -50.844 1 33.78 548 ARG A CA 1
ATOM 4149 C C . ARG A 1 548 ? 24.422 -65.75 -52.281 1 33.78 548 ARG A C 1
ATOM 4151 O O . ARG A 1 548 ? 24.656 -66.688 -53.031 1 33.78 548 ARG A O 1
ATOM 4158 N N . PRO A 1 549 ? 24.141 -64.688 -52.844 1 34.53 549 PRO A N 1
ATOM 4159 C CA . PRO A 1 549 ? 25.016 -64.562 -54 1 34.53 549 PRO A CA 1
ATOM 4160 C C . PRO A 1 549 ? 26.5 -64.562 -53.656 1 34.53 549 PRO A C 1
ATOM 4162 O O . PRO A 1 549 ? 26.891 -64.125 -52.562 1 34.53 549 PRO A O 1
ATOM 4165 N N . GLY A 1 550 ? 27.312 -65.625 -53.969 1 30.38 550 GLY A N 1
ATOM 4166 C CA . GLY A 1 550 ? 28.703 -66.062 -53.875 1 30.38 550 GLY A CA 1
ATOM 4167 C C . GLY A 1 550 ? 29.672 -64.938 -54.156 1 30.38 550 GLY A C 1
ATOM 4168 O O . GLY A 1 550 ? 30.891 -65.125 -54.156 1 30.38 550 GLY A O 1
ATOM 4169 N N . HIS A 1 551 ? 29.438 -63.812 -54.844 1 32.5 551 HIS A N 1
ATOM 4170 C CA . HIS A 1 551 ? 30.641 -63.188 -55.375 1 32.5 551 HIS A CA 1
ATOM 4171 C C . HIS A 1 551 ? 31.344 -62.344 -54.312 1 32.5 551 HIS A C 1
ATOM 4173 O O . HIS A 1 551 ? 31.078 -61.156 -54.188 1 32.5 551 HIS A O 1
ATOM 4179 N N . PHE A 1 552 ? 31.516 -62.75 -53.094 1 30.58 552 PHE A N 1
ATOM 4180 C CA . PHE A 1 552 ? 32.438 -61.875 -52.375 1 30.58 552 PHE A CA 1
ATOM 4181 C C . PHE A 1 552 ? 33.844 -61.938 -53 1 30.58 552 PHE A C 1
ATOM 4183 O O . PHE A 1 552 ? 34.375 -63.031 -53.25 1 30.58 552 PHE A O 1
ATOM 4190 N N . PRO A 1 553 ? 34.312 -60.906 -53.75 1 30.08 553 PRO A N 1
ATOM 4191 C CA . PRO A 1 553 ? 35.656 -60.938 -54.281 1 30.08 553 PRO A CA 1
ATOM 4192 C C . PRO A 1 553 ? 36.719 -61.25 -53.25 1 30.08 553 PRO A C 1
ATOM 4194 O O . PRO A 1 553 ? 36.625 -60.812 -52.094 1 30.08 553 PRO A O 1
ATOM 4197 N N . LYS A 1 554 ? 37.25 -62.5 -53.25 1 32.84 554 LYS A N 1
ATOM 4198 C CA . LYS A 1 554 ? 38.5 -62.844 -52.594 1 32.84 554 LYS A CA 1
ATOM 4199 C C . LYS A 1 554 ? 39.562 -61.781 -52.781 1 32.84 554 LYS A C 1
ATOM 4201 O O . LYS A 1 554 ? 39.781 -61.312 -53.875 1 32.84 554 LYS A O 1
ATOM 4206 N N . GLY A 1 555 ? 39.781 -60.844 -51.875 1 26.27 555 GLY A N 1
ATOM 4207 C CA . GLY A 1 555 ? 41.031 -60.094 -51.906 1 26.27 555 GLY A CA 1
ATOM 4208 C C . GLY A 1 555 ? 42.219 -60.938 -52.281 1 26.27 555 GLY A C 1
ATOM 4209 O O . GLY A 1 555 ? 42.469 -61.969 -51.688 1 26.27 555 GLY A O 1
ATOM 4210 N N . GLY A 1 556 ? 42.594 -61 -53.625 1 23.39 556 GLY A N 1
ATOM 4211 C CA . GLY A 1 556 ? 43.969 -61.219 -54 1 23.39 556 GLY A CA 1
ATOM 4212 C C . GLY A 1 556 ? 44.938 -60.25 -53.344 1 23.39 556 GLY A C 1
ATOM 4213 O O . GLY A 1 556 ? 44.531 -59.156 -52.938 1 23.39 556 GLY A O 1
ATOM 4214 N N . MET B 1 1 ? -0.989 -94.625 -17.188 1 30.59 1 MET B N 1
ATOM 4215 C CA . MET B 1 1 ? -1.876 -93.625 -17.781 1 30.59 1 MET B CA 1
ATOM 4216 C C . MET B 1 1 ? -2.457 -92.75 -16.703 1 30.59 1 MET B C 1
ATOM 4218 O O . MET B 1 1 ? -2.965 -91.625 -17 1 30.59 1 MET B O 1
ATOM 4222 N N . VAL B 1 2 ? -2.514 -93.188 -15.438 1 45.72 2 VAL B N 1
ATOM 4223 C CA . VAL B 1 2 ? -3.145 -92.5 -14.336 1 45.72 2 VAL B CA 1
ATOM 4224 C C . VAL B 1 2 ? -2.229 -91.375 -13.859 1 45.72 2 VAL B C 1
ATOM 4226 O O . VAL B 1 2 ? -2.701 -90.312 -13.461 1 45.72 2 VAL B O 1
ATOM 4229 N N . ASN B 1 3 ? -1.006 -91.562 -13.906 1 45.12 3 ASN B N 1
ATOM 4230 C CA . ASN B 1 3 ? -0.11 -90.625 -13.297 1 45.12 3 ASN B CA 1
ATOM 4231 C C . ASN B 1 3 ? -0.021 -89.312 -14.141 1 45.12 3 ASN B C 1
ATOM 4233 O O . ASN B 1 3 ? 0.469 -88.312 -13.672 1 45.12 3 ASN B O 1
ATOM 4237 N N . ASN B 1 4 ? -0.273 -89.5 -15.422 1 45.94 4 ASN B N 1
ATOM 4238 C CA . ASN B 1 4 ? -0.204 -88.312 -16.266 1 45.94 4 ASN B CA 1
ATOM 4239 C C . ASN B 1 4 ? -1.418 -87.438 -16.062 1 45.94 4 ASN B C 1
ATOM 4241 O O . ASN B 1 4 ? -1.369 -86.25 -16.375 1 45.94 4 ASN B O 1
ATOM 4245 N N . LEU B 1 5 ? -2.547 -88 -15.547 1 48.81 5 LEU B N 1
ATOM 4246 C CA . LEU B 1 5 ? -3.748 -87.188 -15.312 1 48.81 5 LEU B CA 1
ATOM 4247 C C . LEU B 1 5 ? -3.588 -86.312 -14.07 1 48.81 5 LEU B C 1
ATOM 4249 O O . LEU B 1 5 ? -4.07 -85.188 -14.047 1 48.81 5 LEU B O 1
ATOM 4253 N N . ASP B 1 6 ? -2.957 -86.812 -13.078 1 50.59 6 ASP B N 1
ATOM 4254 C CA . ASP B 1 6 ? -2.811 -86 -11.852 1 50.59 6 ASP B CA 1
ATOM 4255 C C . ASP B 1 6 ? -1.905 -84.812 -12.07 1 50.59 6 ASP B C 1
ATOM 4257 O O . ASP B 1 6 ? -2.143 -83.75 -11.516 1 50.59 6 ASP B O 1
ATOM 4261 N N . HIS B 1 7 ? -0.945 -84.938 -12.875 1 50.19 7 HIS B N 1
ATOM 4262 C CA . HIS B 1 7 ? -0.009 -83.875 -13.125 1 50.19 7 HIS B CA 1
ATOM 4263 C C . HIS B 1 7 ? -0.647 -82.75 -13.977 1 50.19 7 HIS B C 1
ATOM 4265 O O . HIS B 1 7 ? -0.33 -81.562 -13.812 1 50.19 7 HIS B O 1
ATOM 4271 N N . GLN B 1 8 ? -1.562 -83.188 -14.812 1 49.62 8 GLN B N 1
ATOM 4272 C CA . GLN B 1 8 ? -2.273 -82.188 -15.625 1 49.62 8 GLN B CA 1
ATOM 4273 C C . GLN B 1 8 ? -3.289 -81.375 -14.789 1 49.62 8 GLN B C 1
ATOM 4275 O O . GLN B 1 8 ? -3.482 -80.188 -15 1 49.62 8 GLN B O 1
ATOM 4280 N N . GLN B 1 9 ? -3.934 -82.062 -13.922 1 53.59 9 GLN B N 1
ATOM 4281 C CA . GLN B 1 9 ? -4.891 -81.375 -13.047 1 53.59 9 GLN B CA 1
ATOM 4282 C C . GLN B 1 9 ? -4.184 -80.438 -12.102 1 53.59 9 GLN B C 1
ATOM 4284 O O . GLN B 1 9 ? -4.703 -79.375 -11.82 1 53.59 9 GLN B O 1
ATOM 4289 N N . ASP B 1 10 ? -3.111 -80.812 -11.562 1 55.72 10 ASP B N 1
ATOM 4290 C CA . ASP B 1 10 ? -2.352 -79.938 -10.664 1 55.72 10 ASP B CA 1
ATOM 4291 C C . ASP B 1 10 ? -1.788 -78.688 -11.406 1 55.72 10 ASP B C 1
ATOM 4293 O O . ASP B 1 10 ? -1.744 -77.625 -10.867 1 55.72 10 ASP B O 1
ATOM 4297 N N . SER B 1 11 ? -1.428 -78.875 -12.602 1 59.81 11 SER B N 1
ATOM 4298 C CA . SER B 1 11 ? -0.878 -77.812 -13.414 1 59.81 11 SER B CA 1
ATOM 4299 C C . SER B 1 11 ? -1.951 -76.812 -13.766 1 59.81 11 SER B C 1
ATOM 4301 O O . SER B 1 11 ? -1.688 -75.562 -13.766 1 59.81 11 SER B O 1
ATOM 4303 N N . SER B 1 12 ? -3.182 -77.312 -13.852 1 68.19 12 SER B N 1
ATOM 4304 C CA . SER B 1 12 ? -4.309 -76.438 -14.148 1 68.19 12 SER B CA 1
ATOM 4305 C C . SER B 1 12 ? -4.66 -75.562 -12.953 1 68.19 12 SER B C 1
ATOM 4307 O O . SER B 1 12 ? -4.945 -74.375 -13.109 1 68.19 12 SER B O 1
ATOM 4309 N N . GLY B 1 13 ? -4.488 -76.125 -11.742 1 72.38 13 GLY B N 1
ATOM 4310 C CA . GLY B 1 13 ? -4.766 -75.375 -10.539 1 72.38 13 GLY B CA 1
ATOM 4311 C C . GLY B 1 13 ? -3.748 -74.25 -10.281 1 72.38 13 GLY B C 1
ATOM 4312 O O . GLY B 1 13 ? -4.105 -73.188 -9.836 1 72.38 13 GLY B O 1
ATOM 4313 N N . ASP B 1 14 ? -2.547 -74.562 -10.531 1 76.75 14 ASP B N 1
ATOM 4314 C CA . ASP B 1 14 ? -1.483 -73.562 -10.336 1 76.75 14 ASP B CA 1
ATOM 4315 C C . ASP B 1 14 ? -1.586 -72.438 -11.344 1 76.75 14 ASP B C 1
ATOM 4317 O O . ASP B 1 14 ? -1.334 -71.25 -11.016 1 76.75 14 ASP B O 1
ATOM 4321 N N . ASP B 1 15 ? -2.047 -72.75 -12.547 1 79.38 15 ASP B N 1
ATOM 4322 C CA . ASP B 1 15 ? -2.232 -71.75 -13.586 1 79.38 15 ASP B CA 1
ATOM 4323 C C . ASP B 1 15 ? -3.381 -70.812 -13.227 1 79.38 15 ASP B C 1
ATOM 4325 O O . ASP B 1 15 ? -3.301 -69.562 -13.477 1 79.38 15 ASP B O 1
ATOM 4329 N N . LEU B 1 16 ? -4.355 -71.438 -12.547 1 85.56 16 LEU B N 1
ATOM 4330 C CA . LEU B 1 16 ? -5.508 -70.625 -12.156 1 85.56 16 LEU B CA 1
ATOM 4331 C C . LEU B 1 16 ? -5.145 -69.688 -11.016 1 85.56 16 LEU B C 1
ATOM 4333 O O . LEU B 1 16 ? -5.551 -68.5 -11.023 1 85.56 16 LEU B O 1
ATOM 4337 N N . ARG B 1 17 ? -4.348 -70.062 -10.078 1 87.44 17 ARG B N 1
ATOM 4338 C CA . ARG B 1 17 ? -3.92 -69.25 -8.977 1 87.44 17 ARG B CA 1
ATOM 4339 C C . ARG B 1 17 ? -3.006 -68.125 -9.469 1 87.44 17 ARG B C 1
ATOM 4341 O O . ARG B 1 17 ? -3.104 -67 -9.008 1 87.44 17 ARG B O 1
ATOM 4348 N N . ARG B 1 18 ? -2.232 -68.375 -10.352 1 83.5 18 ARG B N 1
ATOM 4349 C CA . ARG B 1 18 ? -1.35 -67.375 -10.945 1 83.5 18 ARG B CA 1
ATOM 4350 C C . ARG B 1 18 ? -2.148 -66.312 -11.711 1 83.5 18 ARG B C 1
ATOM 4352 O O . ARG B 1 18 ? -1.852 -65.125 -11.641 1 83.5 18 ARG B O 1
ATOM 4359 N N . ALA B 1 19 ? -3.158 -66.812 -12.414 1 85.31 19 ALA B N 1
ATOM 4360 C CA . ALA B 1 19 ? -3.988 -65.875 -13.188 1 85.31 19 ALA B CA 1
ATOM 4361 C C . ALA B 1 19 ? -4.734 -64.938 -12.273 1 85.31 19 ALA B C 1
ATOM 4363 O O . ALA B 1 19 ? -4.793 -63.719 -12.547 1 85.31 19 ALA B O 1
ATOM 4364 N N . TYR B 1 20 ? -5.25 -65.438 -11.148 1 90.44 20 TYR B N 1
ATOM 4365 C CA . TYR B 1 20 ? -5.957 -64.562 -10.203 1 90.44 20 TYR B CA 1
ATOM 4366 C C . TYR B 1 20 ? -5.008 -63.562 -9.586 1 90.44 20 TYR B C 1
ATOM 4368 O O . TYR B 1 20 ? -5.375 -62.406 -9.414 1 90.44 20 TYR B O 1
ATOM 4376 N N . SER B 1 21 ? -3.818 -63.969 -9.289 1 89.06 21 SER B N 1
ATOM 4377 C CA . SER B 1 21 ? -2.84 -63.062 -8.711 1 89.06 21 SER B CA 1
ATOM 4378 C C . SER B 1 21 ? -2.42 -62 -9.727 1 89.06 21 SER B C 1
ATOM 4380 O O . SER B 1 21 ? -2.26 -60.812 -9.375 1 89.06 21 SER B O 1
ATOM 4382 N N . ASP B 1 22 ? -2.338 -62.312 -10.977 1 82.75 22 ASP B N 1
ATOM 4383 C CA . ASP B 1 22 ? -1.972 -61.375 -12.023 1 82.75 22 ASP B CA 1
ATOM 4384 C C . ASP B 1 22 ? -3.082 -60.344 -12.258 1 82.75 22 ASP B C 1
ATOM 4386 O O . ASP B 1 22 ? -2.812 -59.156 -12.43 1 82.75 22 ASP B O 1
ATOM 4390 N N . ILE B 1 23 ? -4.262 -60.875 -12.281 1 88.94 23 ILE B N 1
ATOM 4391 C CA . ILE B 1 23 ? -5.406 -60 -12.484 1 88.94 23 ILE B CA 1
ATOM 4392 C C . ILE B 1 23 ? -5.488 -58.969 -11.344 1 88.94 23 ILE B C 1
ATOM 4394 O O . ILE B 1 23 ? -5.695 -57.781 -11.578 1 88.94 23 ILE B O 1
ATOM 4398 N N . ARG B 1 24 ? -5.215 -59.469 -10.109 1 92.06 24 ARG B N 1
ATOM 4399 C CA . ARG B 1 24 ? -5.262 -58.594 -8.953 1 92.06 24 ARG B CA 1
ATOM 4400 C C . ARG B 1 24 ? -4.129 -57.562 -9 1 92.06 24 ARG B C 1
ATOM 4402 O O . ARG B 1 24 ? -4.328 -56.406 -8.68 1 92.06 24 ARG B O 1
ATOM 4409 N N . ARG B 1 25 ? -2.998 -57.906 -9.391 1 85.81 25 ARG B N 1
ATOM 4410 C CA . ARG B 1 25 ? -1.854 -57 -9.469 1 85.81 25 ARG B CA 1
ATOM 4411 C C . ARG B 1 25 ? -2.072 -55.938 -10.539 1 85.81 25 ARG B C 1
ATOM 4413 O O . ARG B 1 25 ? -1.777 -54.75 -10.312 1 85.81 25 ARG B O 1
ATOM 4420 N N . LEU B 1 26 ? -2.609 -56.312 -11.688 1 83.5 26 LEU B N 1
ATOM 4421 C CA . LEU B 1 26 ? -2.871 -55.375 -12.773 1 83.5 26 LEU B CA 1
ATOM 4422 C C . LEU B 1 26 ? -3.92 -54.344 -12.359 1 83.5 26 LEU B C 1
ATOM 4424 O O . LEU B 1 26 ? -3.799 -53.156 -12.68 1 83.5 26 LEU B O 1
ATOM 4428 N N . TRP B 1 27 ? -4.82 -54.844 -11.641 1 90.19 27 TRP B N 1
ATOM 4429 C CA . TRP B 1 27 ? -5.863 -53.969 -11.156 1 90.19 27 TRP B CA 1
ATOM 4430 C C . TRP B 1 27 ? -5.305 -52.969 -10.133 1 90.19 27 TRP B C 1
ATOM 4432 O O . TRP B 1 27 ? -5.547 -51.75 -10.227 1 90.19 27 TRP B O 1
ATOM 4442 N N . LEU B 1 28 ? -4.465 -53.438 -9.195 1 90.88 28 LEU B N 1
ATOM 4443 C CA . LEU B 1 28 ? -3.896 -52.594 -8.148 1 90.88 28 LEU B CA 1
ATOM 4444 C C . LEU B 1 28 ? -2.967 -51.531 -8.75 1 90.88 28 LEU B C 1
ATOM 4446 O O . LEU B 1 28 ? -2.996 -50.375 -8.344 1 90.88 28 LEU B O 1
ATOM 4450 N N . PHE B 1 29 ? -2.266 -51.844 -9.75 1 83.19 29 PHE B N 1
ATOM 4451 C CA . PHE B 1 29 ? -1.327 -50.906 -10.367 1 83.19 29 PHE B CA 1
ATOM 4452 C C . PHE B 1 29 ? -2.066 -49.875 -11.195 1 83.19 29 PHE B C 1
ATOM 4454 O O . PHE B 1 29 ? -1.563 -48.75 -11.391 1 83.19 29 PHE B O 1
ATOM 4461 N N . SER B 1 30 ? -3.246 -50.156 -11.625 1 84.12 30 SER B N 1
ATOM 4462 C CA . SER B 1 30 ? -4.012 -49.219 -12.445 1 84.12 30 SER B CA 1
ATOM 4463 C C . SER B 1 30 ? -4.828 -48.281 -11.578 1 84.12 30 SER B C 1
ATOM 4465 O O . SER B 1 30 ? -5.012 -47.125 -11.93 1 84.12 30 SER B O 1
ATOM 4467 N N . ILE B 1 31 ? -5.211 -48.688 -10.453 1 90.69 31 ILE B N 1
ATOM 4468 C CA . ILE B 1 31 ? -6.184 -47.906 -9.711 1 90.69 31 ILE B CA 1
ATOM 4469 C C . ILE B 1 31 ? -5.48 -47.156 -8.586 1 90.69 31 ILE B C 1
ATOM 4471 O O . ILE B 1 31 ? -5.812 -46 -8.312 1 90.69 31 ILE B O 1
ATOM 4475 N N . VAL B 1 32 ? -4.508 -47.656 -8.016 1 91 32 VAL B N 1
ATOM 4476 C CA . VAL B 1 32 ? -3.961 -47.125 -6.777 1 91 32 VAL B CA 1
ATOM 4477 C C . VAL B 1 32 ? -3.328 -45.75 -7.059 1 91 32 VAL B C 1
ATOM 4479 O O . VAL B 1 32 ? -3.658 -44.75 -6.398 1 91 32 VAL B O 1
ATOM 4482 N N . PRO B 1 33 ? -2.449 -45.594 -8.016 1 88.75 33 PRO B N 1
ATOM 4483 C CA . PRO B 1 33 ? -1.86 -44.281 -8.242 1 88.75 33 PRO B CA 1
ATOM 4484 C C . PRO B 1 33 ? -2.893 -43.25 -8.656 1 88.75 33 PRO B C 1
ATOM 4486 O O . PRO B 1 33 ? -2.807 -42.062 -8.242 1 88.75 33 PRO B O 1
ATOM 4489 N N . LEU B 1 34 ? -3.84 -43.594 -9.414 1 92.06 34 LEU B N 1
ATOM 4490 C CA . LEU B 1 34 ? -4.855 -42.656 -9.891 1 92.06 34 LEU B CA 1
ATOM 4491 C C . LEU B 1 34 ? -5.758 -42.219 -8.742 1 92.06 34 LEU B C 1
ATOM 4493 O O . LEU B 1 34 ? -6.023 -41.031 -8.578 1 92.06 34 LEU B O 1
ATOM 4497 N N . VAL B 1 35 ? -6.195 -43.188 -7.934 1 94.19 35 VAL B N 1
ATOM 4498 C CA . VAL B 1 35 ? -7.098 -42.875 -6.832 1 94.19 35 VAL B CA 1
ATOM 4499 C C . VAL B 1 35 ? -6.352 -42.062 -5.77 1 94.19 35 VAL B C 1
ATOM 4501 O O . VAL B 1 35 ? -6.875 -41.062 -5.254 1 94.19 35 VAL B O 1
ATOM 4504 N N . VAL B 1 36 ? -5.141 -42.438 -5.5 1 95.31 36 VAL B N 1
ATOM 4505 C CA . VAL B 1 36 ? -4.375 -41.75 -4.473 1 95.31 36 VAL B CA 1
ATOM 4506 C C . VAL B 1 36 ? -4.137 -40.281 -4.906 1 95.31 36 VAL B C 1
ATOM 4508 O O . VAL B 1 36 ? -4.281 -39.375 -4.102 1 95.31 36 VAL B O 1
ATOM 4511 N N . THR B 1 37 ? -3.799 -40.031 -6.109 1 95.5 37 THR B N 1
ATOM 4512 C CA . THR B 1 37 ? -3.492 -38.688 -6.586 1 95.5 37 THR B CA 1
ATOM 4513 C C . THR B 1 37 ? -4.766 -37.844 -6.688 1 95.5 37 THR B C 1
ATOM 4515 O O . THR B 1 37 ? -4.777 -36.688 -6.293 1 95.5 37 THR B O 1
ATOM 4518 N N . VAL B 1 38 ? -5.852 -38.406 -7.137 1 95.19 38 VAL B N 1
ATOM 4519 C CA . VAL B 1 38 ? -7.102 -37.688 -7.266 1 95.19 38 VAL B CA 1
ATOM 4520 C C . VAL B 1 38 ? -7.66 -37.344 -5.883 1 95.19 38 VAL B C 1
ATOM 4522 O O . VAL B 1 38 ? -8.125 -36.25 -5.637 1 95.19 38 VAL B O 1
ATOM 4525 N N . VAL B 1 39 ? -7.57 -38.344 -5.012 1 96.12 39 VAL B N 1
ATOM 4526 C CA . VAL B 1 39 ? -8.062 -38.094 -3.656 1 96.12 39 VAL B CA 1
ATOM 4527 C C . VAL B 1 39 ? -7.199 -37.062 -2.961 1 96.12 39 VAL B C 1
ATOM 4529 O O . VAL B 1 39 ? -7.711 -36.219 -2.219 1 96.12 39 VAL B O 1
ATOM 4532 N N . THR B 1 40 ? -5.906 -37.062 -3.164 1 96.62 40 THR B N 1
ATOM 4533 C CA . THR B 1 40 ? -5.023 -36.062 -2.596 1 96.62 40 THR B CA 1
ATOM 4534 C C . THR B 1 40 ? -5.391 -34.688 -3.113 1 96.62 40 THR B C 1
ATOM 4536 O O . THR B 1 40 ? -5.41 -33.719 -2.352 1 96.62 40 THR B O 1
ATOM 4539 N N . PHE B 1 41 ? -5.688 -34.562 -4.344 1 96.44 41 PHE B N 1
ATOM 4540 C CA . PHE B 1 41 ? -6.09 -33.312 -4.93 1 96.44 41 PHE B CA 1
ATOM 4541 C C . PHE B 1 41 ? -7.391 -32.812 -4.309 1 96.44 41 PHE B C 1
ATOM 4543 O O . PHE B 1 41 ? -7.5 -31.625 -3.947 1 96.44 41 PHE B O 1
ATOM 4550 N N . ILE B 1 42 ? -8.336 -33.719 -4.199 1 96.25 42 ILE B N 1
ATOM 4551 C CA . ILE B 1 42 ? -9.617 -33.344 -3.609 1 96.25 42 ILE B CA 1
ATOM 4552 C C . ILE B 1 42 ? -9.422 -32.938 -2.152 1 96.25 42 ILE B C 1
ATOM 4554 O O . ILE B 1 42 ? -10.023 -31.969 -1.688 1 96.25 42 ILE B O 1
ATOM 4558 N N . ALA B 1 43 ? -8.57 -33.625 -1.514 1 96.44 43 ALA B N 1
ATOM 4559 C CA . ALA B 1 43 ? -8.297 -33.312 -0.118 1 96.44 43 ALA B CA 1
ATOM 4560 C C . ALA B 1 43 ? -7.641 -31.938 0.003 1 96.44 43 ALA B C 1
ATOM 4562 O O . ALA B 1 43 ? -7.988 -31.156 0.885 1 96.44 43 ALA B O 1
ATOM 4563 N N . LEU B 1 44 ? -6.742 -31.625 -0.854 1 95.81 44 LEU B N 1
ATOM 4564 C CA . LEU B 1 44 ? -6.078 -30.328 -0.842 1 95.81 44 LEU B CA 1
ATOM 4565 C C . LEU B 1 44 ? -7.059 -29.219 -1.192 1 95.81 44 LEU B C 1
ATOM 4567 O O . LEU B 1 44 ? -7.02 -28.141 -0.59 1 95.81 44 LEU B O 1
ATOM 4571 N N . LEU B 1 45 ? -7.887 -29.5 -2.102 1 94.94 45 LEU B N 1
ATOM 4572 C CA . LEU B 1 45 ? -8.891 -28.531 -2.508 1 94.94 45 LEU B CA 1
ATOM 4573 C C . LEU B 1 45 ? -9.883 -28.266 -1.376 1 94.94 45 LEU B C 1
ATOM 4575 O O . LEU B 1 45 ? -10.188 -27.109 -1.072 1 94.94 45 LEU B O 1
ATOM 4579 N N . GLY B 1 46 ? -10.383 -29.266 -0.771 1 92.81 46 GLY B N 1
ATOM 4580 C CA . GLY B 1 46 ? -11.383 -29.141 0.28 1 92.81 46 GLY B CA 1
ATOM 4581 C C . GLY B 1 46 ? -10.836 -28.5 1.547 1 92.81 46 GLY B C 1
ATOM 4582 O O . GLY B 1 46 ? -11.508 -27.688 2.18 1 92.81 46 GLY B O 1
ATOM 4583 N N . SER B 1 47 ? -9.617 -28.828 1.851 1 93.81 47 SER B N 1
ATOM 4584 C CA . SER B 1 47 ? -9.062 -28.344 3.113 1 93.81 47 SER B CA 1
ATOM 4585 C C . SER B 1 47 ? -8.578 -26.906 3 1 93.81 47 SER B C 1
ATOM 4587 O O . SER B 1 47 ? -8.5 -26.188 4 1 93.81 47 SER B O 1
ATOM 4589 N N . ASN B 1 48 ? -8.273 -26.438 1.831 1 94.62 48 ASN B N 1
ATOM 4590 C CA . ASN B 1 48 ? -7.652 -25.125 1.682 1 94.62 48 ASN B CA 1
ATOM 4591 C C . ASN B 1 48 ? -8.539 -24.172 0.882 1 94.62 48 ASN B C 1
ATOM 4593 O O . ASN B 1 48 ? -8.094 -23.094 0.465 1 94.62 48 ASN B O 1
ATOM 4597 N N . SER B 1 49 ? -9.719 -24.547 0.684 1 93.12 49 SER B N 1
ATOM 4598 C CA . SER B 1 49 ? -10.625 -23.672 -0.046 1 93.12 49 SER B CA 1
ATOM 4599 C C . SER B 1 49 ? -11.07 -22.5 0.817 1 93.12 49 SER B C 1
ATOM 4601 O O . SER B 1 49 ? -11.453 -22.688 1.976 1 93.12 49 SER B O 1
ATOM 4603 N N . VAL B 1 50 ? -10.93 -21.328 0.263 1 90.06 50 VAL B N 1
ATOM 4604 C CA . VAL B 1 50 ? -11.266 -20.109 1.014 1 90.06 50 VAL B CA 1
ATOM 4605 C C . VAL B 1 50 ? -12.602 -19.562 0.536 1 90.06 50 VAL B C 1
ATOM 4607 O O . VAL B 1 50 ? -13.445 -19.172 1.347 1 90.06 50 VAL B O 1
ATOM 4610 N N . ASP B 1 51 ? -12.812 -19.438 -0.747 1 88.5 51 ASP B N 1
ATOM 4611 C CA . ASP B 1 51 ? -14.023 -18.875 -1.344 1 88.5 51 ASP B CA 1
ATOM 4612 C C . ASP B 1 51 ? -14.375 -19.594 -2.641 1 88.5 51 ASP B C 1
ATOM 4614 O O . ASP B 1 51 ? -13.492 -20.094 -3.348 1 88.5 51 ASP B O 1
ATOM 4618 N N . THR B 1 52 ? -15.594 -19.828 -2.752 1 89.31 52 THR B N 1
ATOM 4619 C CA . THR B 1 52 ? -16.078 -20.484 -3.959 1 89.31 52 THR B CA 1
ATOM 4620 C C . THR B 1 52 ? -17.188 -19.656 -4.609 1 89.31 52 THR B C 1
ATOM 4622 O O . THR B 1 52 ? -18.156 -19.281 -3.947 1 89.31 52 THR B O 1
ATOM 4625 N N . ASN B 1 53 ? -16.922 -19.234 -5.766 1 87.81 53 ASN B N 1
ATOM 4626 C CA . ASN B 1 53 ? -17.969 -18.609 -6.562 1 87.81 53 ASN B CA 1
ATOM 4627 C C . ASN B 1 53 ? -18.469 -19.531 -7.66 1 87.81 53 ASN B C 1
ATOM 4629 O O . ASN B 1 53 ? -18.016 -20.672 -7.773 1 87.81 53 ASN B O 1
ATOM 4633 N N . SER B 1 54 ? -19.438 -19.047 -8.461 1 88.44 54 SER B N 1
ATOM 4634 C CA . SER B 1 54 ? -20.047 -19.875 -9.484 1 88.44 54 SER B CA 1
ATOM 4635 C C . SER B 1 54 ? -19.047 -20.219 -10.586 1 88.44 54 SER B C 1
ATOM 4637 O O . SER B 1 54 ? -19.172 -21.266 -11.242 1 88.44 54 SER B O 1
ATOM 4639 N N . GLN B 1 55 ? -18 -19.469 -10.672 1 92.38 55 GLN B N 1
ATOM 4640 C CA . GLN B 1 55 ? -17.109 -19.672 -11.82 1 92.38 55 GLN B CA 1
ATOM 4641 C C . GLN B 1 55 ? -15.742 -20.172 -11.375 1 92.38 55 GLN B C 1
ATOM 4643 O O . GLN B 1 55 ? -15.078 -20.922 -12.094 1 92.38 55 GLN B O 1
ATOM 4648 N N . TYR B 1 56 ? -15.367 -19.719 -10.133 1 95.69 56 TYR B N 1
ATOM 4649 C CA . TYR B 1 56 ? -14 -20.031 -9.727 1 95.69 56 TYR B CA 1
ATOM 4650 C C . TYR B 1 56 ? -13.961 -20.516 -8.281 1 95.69 56 TYR B C 1
ATOM 4652 O O . TYR B 1 56 ? -14.852 -20.188 -7.488 1 95.69 56 TYR B O 1
ATOM 4660 N N . ILE B 1 57 ? -13.031 -21.344 -8.023 1 95.12 57 ILE B N 1
ATOM 4661 C CA . ILE B 1 57 ? -12.703 -21.75 -6.664 1 95.12 57 ILE B CA 1
ATOM 4662 C C . ILE B 1 57 ? -11.359 -21.156 -6.258 1 95.12 57 ILE B C 1
ATOM 4664 O O . ILE B 1 57 ? -10.391 -21.219 -7.023 1 95.12 57 ILE B O 1
ATOM 4668 N N . LEU B 1 58 ? -11.336 -20.562 -5.156 1 95.25 58 LEU B N 1
ATOM 4669 C CA . LEU B 1 58 ? -10.109 -19.969 -4.633 1 95.25 58 LEU B CA 1
ATOM 4670 C C . LEU B 1 58 ? -9.516 -20.844 -3.525 1 95.25 58 LEU B C 1
ATOM 4672 O O . LEU B 1 58 ? -10.211 -21.188 -2.566 1 95.25 58 LEU B O 1
ATOM 4676 N N . VAL B 1 59 ? -8.25 -21.141 -3.785 1 95.5 59 VAL B N 1
ATOM 4677 C CA . VAL B 1 59 ? -7.59 -22.047 -2.859 1 95.5 59 VAL B CA 1
ATOM 4678 C C . VAL B 1 59 ? -6.32 -21.406 -2.311 1 95.5 59 VAL B C 1
ATOM 4680 O O . VAL B 1 59 ? -5.512 -20.859 -3.072 1 95.5 59 VAL B O 1
ATOM 4683 N N . LEU B 1 60 ? -6.168 -21.531 -0.945 1 94.19 60 LEU B N 1
ATOM 4684 C CA . LEU B 1 60 ? -4.98 -20.984 -0.29 1 94.19 60 LEU B CA 1
ATOM 4685 C C . LEU B 1 60 ? -3.795 -21.922 -0.443 1 94.19 60 LEU B C 1
ATOM 4687 O O . LEU B 1 60 ? -3.379 -22.562 0.523 1 94.19 60 LEU B O 1
ATOM 4691 N N . TYR B 1 61 ? -3.33 -22 -1.596 1 92.94 61 TYR B N 1
ATOM 4692 C CA . TYR B 1 61 ? -2.217 -22.859 -1.994 1 92.94 61 TYR B CA 1
ATOM 4693 C C . TYR B 1 61 ? -1.548 -22.328 -3.256 1 92.94 61 TYR B C 1
ATOM 4695 O O . TYR B 1 61 ? -2.174 -21.625 -4.047 1 92.94 61 TYR B O 1
ATOM 4703 N N . GLU B 1 62 ? -0.228 -22.672 -3.406 1 93.38 62 GLU B N 1
ATOM 4704 C CA . GLU B 1 62 ? 0.409 -22.359 -4.68 1 93.38 62 GLU B CA 1
ATOM 4705 C C . GLU B 1 62 ? -0.204 -23.156 -5.82 1 93.38 62 GLU B C 1
ATOM 4707 O O . GLU B 1 62 ? -0.441 -24.359 -5.68 1 93.38 62 GLU B O 1
ATOM 4712 N N . ALA B 1 63 ? -0.495 -22.406 -6.895 1 93.69 63 ALA B N 1
ATOM 4713 C CA . ALA B 1 63 ? -1.195 -23.062 -7.996 1 93.69 63 ALA B CA 1
ATOM 4714 C C . ALA B 1 63 ? -0.376 -24.219 -8.555 1 93.69 63 ALA B C 1
ATOM 4716 O O . ALA B 1 63 ? -0.915 -25.297 -8.82 1 93.69 63 ALA B O 1
ATOM 4717 N N . THR B 1 64 ? 0.894 -24.016 -8.727 1 93 64 THR B N 1
ATOM 4718 C CA . THR B 1 64 ? 1.741 -25.062 -9.312 1 93 64 THR B CA 1
ATOM 4719 C C . THR B 1 64 ? 1.812 -26.281 -8.391 1 93 64 THR B C 1
ATOM 4721 O O . THR B 1 64 ? 1.715 -27.422 -8.852 1 93 64 THR B O 1
ATOM 4724 N N . ARG B 1 65 ? 1.902 -26.109 -7.105 1 93.69 65 ARG B N 1
ATOM 4725 C CA . ARG B 1 65 ? 1.978 -27.203 -6.145 1 93.69 65 ARG B CA 1
ATOM 4726 C C . ARG B 1 65 ? 0.629 -27.906 -6 1 93.69 65 ARG B C 1
ATOM 4728 O O . ARG B 1 65 ? 0.57 -29.125 -5.812 1 93.69 65 ARG B O 1
ATOM 4735 N N . LEU B 1 66 ? -0.386 -27.172 -6.109 1 95.31 66 LEU B N 1
ATOM 4736 C CA . LEU B 1 66 ? -1.738 -27.703 -6 1 95.31 66 LEU B CA 1
ATOM 4737 C C . LEU B 1 66 ? -2.029 -28.688 -7.133 1 95.31 66 LEU B C 1
ATOM 4739 O O . LEU B 1 66 ? -2.725 -29.688 -6.934 1 95.31 66 LEU B O 1
ATOM 4743 N N . LEU B 1 67 ? -1.439 -28.406 -8.289 1 95.69 67 LEU B N 1
ATOM 4744 C CA . LEU B 1 67 ? -1.769 -29.203 -9.469 1 95.69 67 LEU B CA 1
ATOM 4745 C C . LEU B 1 67 ? -0.806 -30.375 -9.617 1 95.69 67 LEU B C 1
ATOM 4747 O O . LEU B 1 67 ? -0.987 -31.219 -10.5 1 95.69 67 LEU B O 1
ATOM 4751 N N . VAL B 1 68 ? 0.138 -30.547 -8.711 1 94.62 68 VAL B N 1
ATOM 4752 C CA . VAL B 1 68 ? 1.158 -31.594 -8.82 1 94.62 68 VAL B CA 1
ATOM 4753 C C . VAL B 1 68 ? 0.502 -32.969 -8.758 1 94.62 68 VAL B C 1
ATOM 4755 O O . VAL B 1 68 ? 0.78 -33.844 -9.594 1 94.62 68 VAL B O 1
ATOM 4758 N N . PRO B 1 69 ? -0.416 -33.219 -7.805 1 96 69 PRO B N 1
ATOM 4759 C CA . PRO B 1 69 ? -1.042 -34.531 -7.777 1 96 69 PRO B CA 1
ATOM 4760 C C . PRO B 1 69 ? -1.769 -34.875 -9.078 1 96 69 PRO B C 1
ATOM 4762 O O . PRO B 1 69 ? -1.681 -36 -9.57 1 96 69 PRO B O 1
ATOM 4765 N N . LEU B 1 70 ? -2.436 -33.906 -9.633 1 95.31 70 LEU B N 1
ATOM 4766 C CA . LEU B 1 70 ? -3.129 -34.156 -10.891 1 95.31 70 LEU B CA 1
ATOM 4767 C C . LEU B 1 70 ? -2.133 -34.375 -12.031 1 95.31 70 LEU B C 1
ATOM 4769 O O . LEU B 1 70 ? -2.379 -35.156 -12.93 1 95.31 70 LEU B O 1
ATOM 4773 N N . GLN B 1 71 ? -1.042 -33.688 -11.977 1 93.25 71 GLN B N 1
ATOM 4774 C CA . GLN B 1 71 ? -0.013 -33.875 -12.992 1 93.25 71 GLN B CA 1
ATOM 4775 C C . GLN B 1 71 ? 0.625 -35.25 -12.898 1 93.25 71 GLN B C 1
ATOM 4777 O O . GLN B 1 71 ? 0.921 -35.875 -13.922 1 93.25 71 GLN B O 1
ATOM 4782 N N . VAL B 1 72 ? 0.804 -35.719 -11.758 1 92.75 72 VAL B N 1
ATOM 4783 C CA . VAL B 1 72 ? 1.318 -37.094 -11.578 1 92.75 72 VAL B CA 1
ATOM 4784 C C . VAL B 1 72 ? 0.299 -38.094 -12.094 1 92.75 72 VAL B C 1
ATOM 4786 O O . VAL B 1 72 ? 0.664 -39.062 -12.75 1 92.75 72 VAL B O 1
ATOM 4789 N N . ALA B 1 73 ? -0.948 -37.812 -11.797 1 93.19 73 ALA B N 1
ATOM 4790 C CA . ALA B 1 73 ? -2 -38.688 -12.32 1 93.19 73 ALA B CA 1
ATOM 4791 C C . ALA B 1 73 ? -1.99 -38.688 -13.844 1 93.19 73 ALA B C 1
ATOM 4793 O O . ALA B 1 73 ? -2.178 -39.75 -14.461 1 93.19 73 ALA B O 1
ATOM 4794 N N . ALA B 1 74 ? -1.755 -37.562 -14.391 1 90.62 74 ALA B N 1
ATOM 4795 C CA . ALA B 1 74 ? -1.723 -37.438 -15.844 1 90.62 74 ALA B CA 1
ATOM 4796 C C . ALA B 1 74 ? -0.518 -38.188 -16.422 1 90.62 74 ALA B C 1
ATOM 4798 O O . ALA B 1 74 ? -0.578 -38.688 -17.547 1 90.62 74 ALA B O 1
ATOM 4799 N N . LEU B 1 75 ? 0.546 -38.281 -15.703 1 86.25 75 LEU B N 1
ATOM 4800 C CA . LEU B 1 75 ? 1.744 -39 -16.141 1 86.25 75 LEU B CA 1
ATOM 4801 C C . LEU B 1 75 ? 1.542 -40.5 -16.047 1 86.25 75 LEU B C 1
ATOM 4803 O O . LEU B 1 75 ? 2.061 -41.25 -16.875 1 86.25 75 LEU B O 1
ATOM 4807 N N . VAL B 1 76 ? 0.736 -40.906 -15.094 1 82.88 76 VAL B N 1
ATOM 4808 C CA . VAL B 1 76 ? 0.54 -42.312 -14.852 1 82.88 76 VAL B CA 1
ATOM 4809 C C . VAL B 1 76 ? -0.593 -42.844 -15.727 1 82.88 76 VAL B C 1
ATOM 4811 O O . VAL B 1 76 ? -0.6 -44.031 -16.109 1 82.88 76 VAL B O 1
ATOM 4814 N N . ALA B 1 77 ? -1.502 -42 -16.172 1 83.06 77 ALA B N 1
ATOM 4815 C CA . ALA B 1 77 ? -2.727 -42.406 -16.859 1 83.06 77 ALA B CA 1
ATOM 4816 C C . ALA B 1 77 ? -2.412 -43.156 -18.141 1 83.06 77 ALA B C 1
ATOM 4818 O O . ALA B 1 77 ? -2.971 -44.219 -18.391 1 83.06 77 ALA B O 1
ATOM 4819 N N . PRO B 1 78 ? -1.451 -42.688 -18.906 1 76.12 78 PRO B N 1
ATOM 4820 C CA . PRO B 1 78 ? -1.207 -43.438 -20.156 1 76.12 78 PRO B CA 1
ATOM 4821 C C . PRO B 1 78 ? -0.638 -44.844 -19.922 1 76.12 78 PRO B C 1
ATOM 4823 O O . PRO B 1 78 ? -0.844 -45.719 -20.734 1 76.12 78 PRO B O 1
ATOM 4826 N N . TRP B 1 79 ? -0.104 -45.062 -18.734 1 75.88 79 TRP B N 1
ATOM 4827 C CA . TRP B 1 79 ? 0.427 -46.375 -18.406 1 75.88 79 TRP B CA 1
ATOM 4828 C C . TRP B 1 79 ? -0.699 -47.344 -18.078 1 75.88 79 TRP B C 1
ATOM 4830 O O . TRP B 1 79 ? -0.546 -48.562 -18.234 1 75.88 79 TRP B O 1
ATOM 4840 N N . ASN B 1 80 ? -1.78 -46.812 -17.766 1 81.31 80 ASN B N 1
ATOM 4841 C CA . ASN B 1 80 ? -2.922 -47.656 -17.391 1 81.31 80 ASN B CA 1
ATOM 4842 C C . ASN B 1 80 ? -3.609 -48.25 -18.609 1 81.31 80 ASN B C 1
ATOM 4844 O O . ASN B 1 80 ? -4.328 -49.25 -18.5 1 81.31 80 ASN B O 1
ATOM 4848 N N . ILE B 1 81 ? -3.338 -47.688 -19.75 1 78.88 81 ILE B N 1
ATOM 4849 C CA . ILE B 1 81 ? -3.949 -48.219 -20.969 1 78.88 81 ILE B CA 1
ATOM 4850 C C . ILE B 1 81 ? -3.475 -49.656 -21.203 1 78.88 81 ILE B C 1
ATOM 4852 O O . ILE B 1 81 ? -4.281 -50.562 -21.484 1 78.88 81 ILE B O 1
ATOM 4856 N N . GLY B 1 82 ? -2.184 -49.906 -20.922 1 74.81 82 GLY B N 1
ATOM 4857 C CA . GLY B 1 82 ? -1.633 -51.25 -21.078 1 74.81 82 GLY B CA 1
ATOM 4858 C C . GLY B 1 82 ? -2.191 -52.25 -20.094 1 74.81 82 GLY B C 1
ATOM 4859 O O . GLY B 1 82 ? -2.479 -53.406 -20.438 1 74.81 82 GLY B O 1
ATOM 4860 N N . HIS B 1 83 ? -2.451 -51.812 -18.953 1 79.25 83 HIS B N 1
ATOM 4861 C CA . HIS B 1 83 ? -2.994 -52.719 -17.922 1 79.25 83 HIS B CA 1
ATOM 4862 C C . HIS B 1 83 ? -4.438 -53.094 -18.219 1 79.25 83 HIS B C 1
ATOM 4864 O O . HIS B 1 83 ? -4.824 -54.25 -18.062 1 79.25 83 HIS B O 1
ATOM 4870 N N . ILE B 1 84 ? -5.145 -52.156 -18.703 1 82.12 84 ILE B N 1
ATOM 4871 C CA . ILE B 1 84 ? -6.555 -52.406 -19 1 82.12 84 ILE B CA 1
ATOM 4872 C C . ILE B 1 84 ? -6.676 -53.344 -20.188 1 82.12 84 ILE B C 1
ATOM 4874 O O . ILE B 1 84 ? -7.516 -54.25 -20.203 1 82.12 84 ILE B O 1
ATOM 4878 N N . MET B 1 85 ? -5.82 -53.188 -21.125 1 78.12 85 MET B N 1
ATOM 4879 C CA . MET B 1 85 ? -5.867 -54.062 -22.281 1 78.12 85 MET B CA 1
ATOM 4880 C C . MET B 1 85 ? -5.449 -55.469 -21.922 1 78.12 85 MET B C 1
ATOM 4882 O O . MET B 1 85 ? -5.961 -56.438 -22.484 1 78.12 85 MET B O 1
ATOM 4886 N N . LYS B 1 86 ? -4.586 -55.625 -20.938 1 78.12 86 LYS B N 1
ATOM 4887 C CA . LYS B 1 86 ? -4.234 -56.969 -20.453 1 78.12 86 LYS B CA 1
ATOM 4888 C C . LYS B 1 86 ? -5.418 -57.625 -19.75 1 78.12 86 LYS B C 1
ATOM 4890 O O . LYS B 1 86 ? -5.602 -58.844 -19.844 1 78.12 86 LYS B O 1
ATOM 4895 N N . LEU B 1 87 ? -6.09 -56.812 -19.109 1 83 87 LEU B N 1
ATOM 4896 C CA . LEU B 1 87 ? -7.293 -57.344 -18.484 1 83 87 LEU B CA 1
ATOM 4897 C C . LEU B 1 87 ? -8.336 -57.719 -19.531 1 83 87 LEU B C 1
ATOM 4899 O O . LEU B 1 87 ? -9.062 -58.719 -19.375 1 83 87 LEU B O 1
ATOM 4903 N N . CYS B 1 88 ? -8.344 -57 -20.594 1 79.69 88 CYS B N 1
ATOM 4904 C CA . CYS B 1 88 ? -9.273 -57.281 -21.688 1 79.69 88 CYS B CA 1
ATOM 4905 C C . CYS B 1 88 ? -8.883 -58.562 -22.422 1 79.69 88 CYS B C 1
ATOM 4907 O O . CYS B 1 88 ? -9.719 -59.188 -23.062 1 79.69 88 CYS B O 1
ATOM 4909 N N . SER B 1 89 ? -7.633 -58.938 -22.281 1 78.31 89 SER B N 1
ATOM 4910 C CA . SER B 1 89 ? -7.164 -60.156 -22.938 1 78.31 89 SER B CA 1
ATOM 4911 C C . SER B 1 89 ? -7.852 -61.406 -22.375 1 78.31 89 SER B C 1
ATOM 4913 O O . SER B 1 89 ? -7.996 -62.406 -23.078 1 78.31 89 SER B O 1
ATOM 4915 N N . TYR B 1 90 ? -8.266 -61.312 -21.125 1 81.94 90 TYR B N 1
ATOM 4916 C CA . TYR B 1 90 ? -8.992 -62.438 -20.531 1 81.94 90 TYR B CA 1
ATOM 4917 C C . TYR B 1 90 ? -10.359 -62.625 -21.188 1 81.94 90 TYR B C 1
ATOM 4919 O O . TYR B 1 90 ? -10.891 -63.719 -21.266 1 81.94 90 TYR B O 1
ATOM 4927 N N . TRP B 1 91 ? -10.852 -61.594 -21.594 1 81.31 91 TRP B N 1
ATOM 4928 C CA . TRP B 1 91 ? -12.117 -61.656 -22.328 1 81.31 91 TRP B CA 1
ATOM 4929 C C . TRP B 1 91 ? -11.93 -62.344 -23.672 1 81.31 91 TRP B C 1
ATOM 4931 O O . TRP B 1 91 ? -12.75 -63.188 -24.078 1 81.31 91 TRP B O 1
ATOM 4941 N N . VAL B 1 92 ? -10.914 -62.062 -24.359 1 75.25 92 VAL B N 1
ATOM 4942 C CA . VAL B 1 92 ? -10.617 -62.688 -25.641 1 75.25 92 VAL B CA 1
ATOM 4943 C C . VAL B 1 92 ? -10.328 -64.188 -25.422 1 75.25 92 VAL B C 1
ATOM 4945 O O . VAL B 1 92 ? -10.75 -65 -26.234 1 75.25 92 VAL B O 1
ATOM 4948 N N . GLY B 1 93 ? -9.656 -64.438 -24.375 1 77.69 93 GLY B N 1
ATOM 4949 C CA . GLY B 1 93 ? -9.414 -65.812 -24.047 1 77.69 93 GLY B CA 1
ATOM 4950 C C . GLY B 1 93 ? -10.688 -66.625 -23.797 1 77.69 93 GLY B C 1
ATOM 4951 O O . GLY B 1 93 ? -10.812 -67.75 -24.234 1 77.69 93 GLY B O 1
ATOM 4952 N N . TYR B 1 94 ? -11.555 -65.938 -23.141 1 83 94 TYR B N 1
ATOM 4953 C CA . TYR B 1 94 ? -12.828 -66.625 -22.859 1 83 94 TYR B CA 1
ATOM 4954 C C . TYR B 1 94 ? -13.602 -66.875 -24.156 1 83 94 TYR B C 1
ATOM 4956 O O . TYR B 1 94 ? -14.141 -67.938 -24.344 1 83 94 TYR B O 1
ATOM 4964 N N . ARG B 1 95 ? -13.641 -66 -25.016 1 75.56 95 ARG B N 1
ATOM 4965 C CA . ARG B 1 95 ? -14.359 -66.125 -26.281 1 75.56 95 ARG B CA 1
ATOM 4966 C C . ARG B 1 95 ? -13.711 -67.188 -27.156 1 75.56 95 ARG B C 1
ATOM 4968 O O . ARG B 1 95 ? -14.406 -67.938 -27.859 1 75.56 95 ARG B O 1
ATOM 4975 N N . ALA B 1 96 ? -12.391 -67.312 -27.062 1 74.44 96 ALA B N 1
ATOM 4976 C CA . ALA B 1 96 ? -11.672 -68.312 -27.797 1 74.44 96 ALA B CA 1
ATOM 4977 C C . ALA B 1 96 ? -11.984 -69.688 -27.234 1 74.44 96 ALA B C 1
ATOM 4979 O O . ALA B 1 96 ? -12.117 -70.688 -27.984 1 74.44 96 ALA B O 1
ATOM 4980 N N . SER B 1 97 ? -12.117 -69.75 -25.953 1 77.62 97 SER B N 1
ATOM 4981 C CA . SER B 1 97 ? -12.438 -71.062 -25.328 1 77.62 97 SER B CA 1
ATOM 4982 C C . SER B 1 97 ? -13.852 -71.5 -25.672 1 77.62 97 SER B C 1
ATOM 4984 O O . SER B 1 97 ? -14.078 -72.688 -25.953 1 77.62 97 SER B O 1
ATOM 4986 N N . VAL B 1 98 ? -14.703 -70.625 -25.734 1 78.38 98 VAL B N 1
ATOM 4987 C CA . VAL B 1 98 ? -16.094 -70.938 -26.047 1 78.38 98 VAL B CA 1
ATOM 4988 C C . VAL B 1 98 ? -16.203 -71.375 -27.516 1 78.38 98 VAL B C 1
ATOM 4990 O O . VAL B 1 98 ? -16.938 -72.312 -27.844 1 78.38 98 VAL B O 1
ATOM 4993 N N . SER B 1 99 ? -15.508 -70.688 -28.391 1 73.31 99 SER B N 1
ATOM 4994 C CA . SER B 1 99 ? -15.523 -71.062 -29.812 1 73.31 99 SER B CA 1
ATOM 4995 C C . SER B 1 99 ? -14.93 -72.438 -30.062 1 73.31 99 SER B C 1
ATOM 4997 O O . SER B 1 99 ? -15.438 -73.188 -30.875 1 73.31 99 SER B O 1
ATOM 4999 N N . ARG B 1 100 ? -13.875 -72.75 -29.328 1 73.75 100 ARG B N 1
ATOM 5000 C CA . ARG B 1 100 ? -13.258 -74.062 -29.453 1 73.75 100 ARG B CA 1
ATOM 5001 C C . ARG B 1 100 ? -14.211 -75.125 -29 1 73.75 100 ARG B C 1
ATOM 5003 O O . ARG B 1 100 ? -14.258 -76.25 -29.578 1 73.75 100 ARG B O 1
ATOM 5010 N N . TYR B 1 101 ? -14.852 -74.812 -27.984 1 68.19 101 TYR B N 1
ATOM 5011 C CA . TYR B 1 101 ? -15.82 -75.812 -27.484 1 68.19 101 TYR B CA 1
ATOM 5012 C C . TYR B 1 101 ? -16.953 -76 -28.484 1 68.19 101 TYR B C 1
ATOM 5014 O O . TYR B 1 101 ? -17.391 -77.125 -28.719 1 68.19 101 TYR B O 1
ATOM 5022 N N . ARG B 1 102 ? -17.375 -74.938 -29.047 1 66.62 102 ARG B N 1
ATOM 5023 C CA . ARG B 1 102 ? -18.5 -75.062 -29.969 1 66.62 102 ARG B CA 1
ATOM 5024 C C . ARG B 1 102 ? -18.109 -75.75 -31.25 1 66.62 102 ARG B C 1
ATOM 5026 O O . ARG B 1 102 ? -18.922 -76.438 -31.875 1 66.62 102 ARG B O 1
ATOM 5033 N N . ASN B 1 103 ? -16.844 -75.562 -31.672 1 64.06 103 ASN B N 1
ATOM 5034 C CA . ASN B 1 103 ? -16.406 -76.188 -32.938 1 64.06 103 ASN B CA 1
ATOM 5035 C C . ASN B 1 103 ? -15.688 -77.5 -32.719 1 64.06 103 ASN B C 1
ATOM 5037 O O . ASN B 1 103 ? -14.797 -77.875 -33.5 1 64.06 103 ASN B O 1
ATOM 5041 N N . HIS B 1 104 ? -16.047 -78.25 -31.797 1 63.88 104 HIS B N 1
ATOM 5042 C CA . HIS B 1 104 ? -15.625 -79.625 -31.5 1 63.88 104 HIS B CA 1
ATOM 5043 C C . HIS B 1 104 ? -14.102 -79.75 -31.453 1 63.88 104 HIS B C 1
ATOM 5045 O O . HIS B 1 104 ? -13.531 -80.688 -32 1 63.88 104 HIS B O 1
ATOM 5051 N N . GLY B 1 105 ? -13.289 -78.938 -30.859 1 56.19 105 GLY B N 1
ATOM 5052 C CA . GLY B 1 105 ? -11.883 -79.062 -30.531 1 56.19 105 GLY B CA 1
ATOM 5053 C C . GLY B 1 105 ? -10.977 -78.25 -31.453 1 56.19 105 GLY B C 1
ATOM 5054 O O . GLY B 1 105 ? -9.766 -78.188 -31.25 1 56.19 105 GLY B O 1
ATOM 5055 N N . VAL B 1 106 ? -11.445 -77.875 -32.688 1 50.47 106 VAL B N 1
ATOM 5056 C CA . VAL B 1 106 ? -10.602 -77.125 -33.656 1 50.47 106 VAL B CA 1
ATOM 5057 C C . VAL B 1 106 ? -10.594 -75.625 -33.344 1 50.47 106 VAL B C 1
ATOM 5059 O O . VAL B 1 106 ? -11.648 -75.062 -33.125 1 50.47 106 VAL B O 1
ATOM 5062 N N . SER B 1 107 ? -9.57 -75.312 -32.875 1 51.25 107 SER B N 1
ATOM 5063 C CA . SER B 1 107 ? -9.445 -73.875 -32.562 1 51.25 107 SER B CA 1
ATOM 5064 C C . SER B 1 107 ? -9.609 -73 -33.812 1 51.25 107 SER B C 1
ATOM 5066 O O . SER B 1 107 ? -8.953 -73.25 -34.812 1 51.25 107 SER B O 1
ATOM 5068 N N . THR B 1 108 ? -10.781 -72.5 -34.031 1 47.34 108 THR B N 1
ATOM 5069 C CA . THR B 1 108 ? -11.016 -71.625 -35.219 1 47.34 108 THR B CA 1
ATOM 5070 C C . THR B 1 108 ? -10.172 -70.375 -35.156 1 47.34 108 THR B C 1
ATOM 5072 O O . THR B 1 108 ? -10.258 -69.5 -36.031 1 47.34 108 THR B O 1
ATOM 5075 N N . VAL B 1 109 ? -9.633 -70.125 -34.062 1 50.25 109 VAL B N 1
ATOM 5076 C CA . VAL B 1 109 ? -8.82 -68.875 -34.062 1 50.25 109 VAL B CA 1
ATOM 5077 C C . VAL B 1 109 ? -7.523 -69.125 -34.844 1 50.25 109 VAL B C 1
ATOM 5079 O O . VAL B 1 109 ? -6.703 -69.938 -34.406 1 50.25 109 VAL B O 1
ATOM 5082 N N . SER B 1 110 ? -7.602 -68.812 -36.062 1 44.78 110 SER B N 1
ATOM 5083 C CA . SER B 1 110 ? -6.398 -69 -36.875 1 44.78 110 SER B CA 1
ATOM 5084 C C . SER B 1 110 ? -5.184 -68.375 -36.188 1 44.78 110 SER B C 1
ATOM 5086 O O . SER B 1 110 ? -5.32 -67.438 -35.406 1 44.78 110 SER B O 1
ATOM 5088 N N . ASP B 1 111 ? -4.039 -69.062 -36.125 1 44.28 111 ASP B N 1
ATOM 5089 C CA . ASP B 1 111 ? -2.746 -68.688 -35.594 1 44.28 111 ASP B CA 1
ATOM 5090 C C . ASP B 1 111 ? -2.488 -67.188 -35.812 1 44.28 111 ASP B C 1
ATOM 5092 O O . ASP B 1 111 ? -1.933 -66.5 -34.969 1 44.28 111 ASP B O 1
ATOM 5096 N N . GLU B 1 112 ? -2.922 -66.812 -36.969 1 42.91 112 GLU B N 1
ATOM 5097 C CA . GLU B 1 112 ? -2.65 -65.438 -37.375 1 42.91 112 GLU B CA 1
ATOM 5098 C C . GLU B 1 112 ? -3.436 -64.438 -36.5 1 42.91 112 GLU B C 1
ATOM 5100 O O . GLU B 1 112 ? -2.908 -63.375 -36.125 1 42.91 112 GLU B O 1
ATOM 5105 N N . GLN B 1 113 ? -4.641 -64.75 -36.281 1 45.81 113 GLN B N 1
ATOM 5106 C CA . GLN B 1 113 ? -5.527 -63.812 -35.562 1 45.81 113 GLN B CA 1
ATOM 5107 C C . GLN B 1 113 ? -5.172 -63.75 -34.094 1 45.81 113 GLN B C 1
ATOM 5109 O O . GLN B 1 113 ? -5.324 -62.688 -33.438 1 45.81 113 GLN B O 1
ATOM 5114 N N . GLY B 1 114 ? -4.809 -64.875 -33.625 1 44.94 114 GLY B N 1
ATOM 5115 C CA . GLY B 1 114 ? -4.332 -64.875 -32.25 1 44.94 114 GLY B CA 1
ATOM 5116 C C . GLY B 1 114 ? -3.156 -63.938 -32 1 44.94 114 GLY B C 1
ATOM 5117 O O . GLY B 1 114 ? -2.979 -63.438 -30.906 1 44.94 114 GLY B O 1
ATOM 5118 N N . ILE B 1 115 ? -2.484 -63.781 -33.094 1 43.34 115 ILE B N 1
ATOM 5119 C CA . ILE B 1 115 ? -1.296 -62.938 -33.031 1 43.34 115 ILE B CA 1
ATOM 5120 C C . ILE B 1 115 ? -1.706 -61.5 -32.812 1 43.34 115 ILE B C 1
ATOM 5122 O O . ILE B 1 115 ? -1.101 -60.781 -32 1 43.34 115 ILE B O 1
ATOM 5126 N N . ILE B 1 116 ? -2.709 -61.094 -33.688 1 44.97 116 ILE B N 1
ATOM 5127 C CA . ILE B 1 116 ? -3.145 -59.719 -33.625 1 44.97 116 ILE B CA 1
ATOM 5128 C C . ILE B 1 116 ? -3.691 -59.375 -32.25 1 44.97 116 ILE B C 1
ATOM 5130 O O . ILE B 1 116 ? -3.406 -58.312 -31.688 1 44.97 116 ILE B O 1
ATOM 5134 N N . THR B 1 117 ? -4.465 -60.375 -31.812 1 46.84 117 THR B N 1
ATOM 5135 C CA . THR B 1 117 ? -5.043 -60.125 -30.5 1 46.84 117 THR B CA 1
ATOM 5136 C C . THR B 1 117 ? -3.951 -60.031 -29.438 1 46.84 117 THR B C 1
ATOM 5138 O O . THR B 1 117 ? -4.094 -59.281 -28.453 1 46.84 117 THR B O 1
ATOM 5141 N N . SER B 1 118 ? -3.021 -60.844 -29.734 1 46.16 118 SER B N 1
ATOM 5142 C CA . SER B 1 118 ? -1.961 -60.812 -28.734 1 46.16 118 SER B CA 1
ATOM 5143 C C . SER B 1 118 ? -1.235 -59.469 -28.703 1 46.16 118 SER B C 1
ATOM 5145 O O . SER B 1 118 ? -0.744 -59.062 -27.656 1 46.16 118 SER B O 1
ATOM 5147 N N . HIS B 1 119 ? -1.122 -59 -29.969 1 44.78 119 HIS B N 1
ATOM 5148 C CA . HIS B 1 119 ? -0.475 -57.688 -30.031 1 44.78 119 HIS B CA 1
ATOM 5149 C C . HIS B 1 119 ? -1.322 -56.625 -29.359 1 44.78 119 HIS B C 1
ATOM 5151 O O . HIS B 1 119 ? -0.8 -55.594 -28.922 1 44.78 119 HIS B O 1
ATOM 5157 N N . LEU B 1 120 ? -2.588 -56.844 -29.609 1 45.62 120 LEU B N 1
ATOM 5158 C CA . LEU B 1 120 ? -3.496 -55.875 -29 1 45.62 120 LEU B CA 1
ATOM 5159 C C . LEU B 1 120 ? -3.344 -55.875 -27.484 1 45.62 120 LEU B C 1
ATOM 5161 O O . LEU B 1 120 ? -3.812 -54.938 -26.812 1 45.62 120 LEU B O 1
ATOM 5165 N N . PHE B 1 121 ? -3.102 -57.094 -27.094 1 45.66 121 PHE B N 1
ATOM 5166 C CA . PHE B 1 121 ? -2.863 -57.156 -25.656 1 45.66 121 PHE B CA 1
ATOM 5167 C C . PHE B 1 121 ? -1.599 -56.375 -25.297 1 45.66 121 PHE B C 1
ATOM 5169 O O . PHE B 1 121 ? -0.942 -56.688 -24.297 1 45.66 121 PHE B O 1
ATOM 5176 N N . PHE B 1 122 ? -1.544 -55.281 -26.219 1 46.75 122 PHE B N 1
ATOM 5177 C CA . PHE B 1 122 ? -0.424 -54.375 -26.422 1 46.75 122 PHE B CA 1
ATOM 5178 C C . PHE B 1 122 ? 0.055 -53.781 -25.094 1 46.75 122 PHE B C 1
ATOM 5180 O O . PHE B 1 122 ? -0.745 -53.562 -24.188 1 46.75 122 PHE B O 1
ATOM 5187 N N . ALA B 1 123 ? 1.217 -54.062 -24.828 1 44.31 123 ALA B N 1
ATOM 5188 C CA . ALA B 1 123 ? 2.004 -53.719 -23.656 1 44.31 123 ALA B CA 1
ATOM 5189 C C . ALA B 1 123 ? 1.995 -52.219 -23.406 1 44.31 123 ALA B C 1
ATOM 5191 O O . ALA B 1 123 ? 2.15 -51.75 -22.266 1 44.31 123 ALA B O 1
ATOM 5192 N N . SER B 1 124 ? 2.139 -51.281 -24.641 1 45.03 124 SER B N 1
ATOM 5193 C CA . SER B 1 124 ? 2.34 -49.875 -24.391 1 45.03 124 SER B CA 1
ATOM 5194 C C . SER B 1 124 ? 1.199 -49.031 -24.969 1 45.03 124 SER B C 1
ATOM 5196 O O . SER B 1 124 ? 0.502 -49.469 -25.875 1 45.03 124 SER B O 1
ATOM 5198 N N . PRO B 1 125 ? 0.82 -48 -24.328 1 46.75 125 PRO B N 1
ATOM 5199 C CA . PRO B 1 125 ? -0.19 -47.125 -24.906 1 46.75 125 PRO B CA 1
ATOM 5200 C C . PRO B 1 125 ? 0.076 -46.781 -26.375 1 46.75 125 PRO B C 1
ATOM 5202 O O . PRO B 1 125 ? -0.856 -46.75 -27.188 1 46.75 125 PRO B O 1
ATOM 5205 N N . MET B 1 126 ? 1.242 -46.656 -26.734 1 46.34 126 MET B N 1
ATOM 5206 C CA . MET B 1 126 ? 1.525 -46.281 -28.109 1 46.34 126 MET B CA 1
ATOM 5207 C C . MET B 1 126 ? 1.237 -47.438 -29.062 1 46.34 126 MET B C 1
ATOM 5209 O O . MET B 1 126 ? 0.696 -47.219 -30.156 1 46.34 126 MET B O 1
ATOM 5213 N N . THR B 1 127 ? 1.683 -48.562 -28.578 1 46.53 127 THR B N 1
ATOM 5214 C CA . THR B 1 127 ? 1.376 -49.688 -29.453 1 46.53 127 THR B CA 1
ATOM 5215 C C . THR B 1 127 ? -0.131 -49.812 -29.656 1 46.53 127 THR B C 1
ATOM 5217 O O . THR B 1 127 ? -0.591 -50.156 -30.75 1 46.53 127 THR B O 1
ATOM 5220 N N . ALA B 1 128 ? -0.644 -49.5 -28.516 1 47.5 128 ALA B N 1
ATOM 5221 C CA . ALA B 1 128 ? -2.098 -49.531 -28.641 1 47.5 128 ALA B CA 1
ATOM 5222 C C . ALA B 1 128 ? -2.586 -48.469 -29.625 1 47.5 128 ALA B C 1
ATOM 5224 O O . ALA B 1 128 ? -3.447 -48.719 -30.453 1 47.5 128 ALA B O 1
ATOM 5225 N N . LEU B 1 129 ? -1.891 -47.281 -29.5 1 48.38 129 LEU B N 1
ATOM 5226 C CA . LEU B 1 129 ? -2.312 -46.219 -30.406 1 48.38 129 LEU B CA 1
ATOM 5227 C C . LEU B 1 129 ? -1.897 -46.562 -31.844 1 48.38 129 LEU B C 1
ATOM 5229 O O . LEU B 1 129 ? -2.658 -46.312 -32.781 1 48.38 129 LEU B O 1
ATOM 5233 N N . MET B 1 130 ? -0.711 -47.062 -31.938 1 46.25 130 MET B N 1
ATOM 5234 C CA . MET B 1 130 ? -0.271 -47.469 -33.281 1 46.25 130 MET B CA 1
ATOM 5235 C C . MET B 1 130 ? -1.131 -48.594 -33.812 1 46.25 130 MET B C 1
ATOM 5237 O O . MET B 1 130 ? -1.462 -48.594 -35 1 46.25 130 MET B O 1
ATOM 5241 N N . ALA B 1 131 ? -1.311 -49.5 -32.938 1 45.94 131 ALA B N 1
ATOM 5242 C CA . ALA B 1 131 ? -2.203 -50.594 -33.375 1 45.94 131 ALA B CA 1
ATOM 5243 C C . ALA B 1 131 ? -3.561 -50.031 -33.781 1 45.94 131 ALA B C 1
ATOM 5245 O O . ALA B 1 131 ? -4.133 -50.5 -34.781 1 45.94 131 ALA B O 1
ATOM 5246 N N . LEU B 1 132 ? -3.885 -49 -32.938 1 48.09 132 LEU B N 1
ATOM 5247 C CA . LEU B 1 132 ? -5.121 -48.312 -33.312 1 48.09 132 LEU B CA 1
ATOM 5248 C C . LEU B 1 132 ? -4.969 -47.625 -34.656 1 48.09 132 LEU B C 1
ATOM 5250 O O . LEU B 1 132 ? -5.879 -47.656 -35.5 1 48.09 132 LEU B O 1
ATOM 5254 N N . TRP B 1 133 ? -3.801 -46.906 -34.75 1 49.56 133 TRP B N 1
ATOM 5255 C CA . TRP B 1 133 ? -3.529 -46.25 -36 1 49.56 133 TRP B CA 1
ATOM 5256 C C . TRP B 1 133 ? -3.486 -47.25 -37.156 1 49.56 133 TRP B C 1
ATOM 5258 O O . TRP B 1 133 ? -4.039 -47.031 -38.219 1 49.56 133 TRP B O 1
ATOM 5268 N N . HIS B 1 134 ? -2.68 -48.281 -36.969 1 43.44 134 HIS B N 1
ATOM 5269 C CA . HIS B 1 134 ? -2.611 -49.312 -38 1 43.44 134 HIS B CA 1
ATOM 5270 C C . HIS B 1 134 ? -3.986 -49.906 -38.281 1 43.44 134 HIS B C 1
ATOM 5272 O O . HIS B 1 134 ? -4.312 -50.219 -39.406 1 43.44 134 HIS B O 1
ATOM 5278 N N . ALA B 1 135 ? -4.555 -50.094 -37.188 1 43.56 135 ALA B N 1
ATOM 5279 C CA . ALA B 1 135 ? -5.914 -50.594 -37.344 1 43.56 135 ALA B CA 1
ATOM 5280 C C . ALA B 1 135 ? -6.797 -49.625 -38.094 1 43.56 135 ALA B C 1
ATOM 5282 O O . ALA B 1 135 ? -7.703 -50.031 -38.844 1 43.56 135 ALA B O 1
ATOM 5283 N N . CYS B 1 136 ? -6.363 -48.281 -37.906 1 42.72 136 CYS B N 1
ATOM 5284 C CA . CYS B 1 136 ? -7.133 -47.25 -38.562 1 42.72 136 CYS B CA 1
ATOM 5285 C C . CYS B 1 136 ? -6.574 -46.969 -39.969 1 42.72 136 CYS B C 1
ATOM 5287 O O . CYS B 1 136 ? -7.16 -46.188 -40.719 1 42.72 136 CYS B O 1
ATOM 5289 N N . LYS B 1 137 ? -5.297 -47.156 -40.344 1 41.56 137 LYS B N 1
ATOM 5290 C CA . LYS B 1 137 ? -4.789 -46.906 -41.688 1 41.56 137 LYS B CA 1
ATOM 5291 C C . LYS B 1 137 ? -5.691 -47.531 -42.75 1 41.56 137 LYS B C 1
ATOM 5293 O O . LYS B 1 137 ? -6.012 -48.719 -42.688 1 41.56 137 LYS B O 1
ATOM 5298 N N . PRO B 1 138 ? -6.289 -46.719 -43.625 1 36.81 138 PRO B N 1
ATOM 5299 C CA . PRO B 1 138 ? -7.117 -47.219 -44.719 1 36.81 138 PRO B CA 1
ATOM 5300 C C . PRO B 1 138 ? -6.328 -48.062 -45.719 1 36.81 138 PRO B C 1
ATOM 5302 O O . PRO B 1 138 ? -5.453 -47.531 -46.406 1 36.81 138 PRO B O 1
ATOM 5305 N N . THR B 1 139 ? -5.562 -49 -45.656 1 35.28 139 THR B N 1
ATOM 5306 C CA . THR B 1 139 ? -5.117 -49.719 -46.844 1 35.28 139 THR B CA 1
ATOM 5307 C C . THR B 1 139 ? -6.289 -49.938 -47.812 1 35.28 139 THR B C 1
ATOM 5309 O O . THR B 1 139 ? -7.449 -49.906 -47.375 1 35.28 139 THR B O 1
ATOM 5312 N N . GLU B 1 140 ? -6.082 -50.094 -49.219 1 35.5 140 GLU B N 1
ATOM 5313 C CA . GLU B 1 140 ? -7.156 -50.406 -50.156 1 35.5 140 GLU B CA 1
ATOM 5314 C C . GLU B 1 140 ? -8.164 -51.375 -49.562 1 35.5 140 GLU B C 1
ATOM 5316 O O . GLU B 1 140 ? -9.375 -51.219 -49.75 1 35.5 140 GLU B O 1
ATOM 5321 N N . SER B 1 141 ? -7.684 -52.5 -49.156 1 33.62 141 SER B N 1
ATOM 5322 C CA . SER B 1 141 ? -8.602 -53.469 -48.562 1 33.62 141 SER B CA 1
ATOM 5323 C C . SER B 1 141 ? -9.195 -52.938 -47.25 1 33.62 141 SER B C 1
ATOM 5325 O O . SER B 1 141 ? -10.336 -53.25 -46.906 1 33.62 141 SER B O 1
ATOM 5327 N N . SER B 1 142 ? -8.477 -52.156 -46.562 1 34.69 142 SER B N 1
ATOM 5328 C CA . SER B 1 142 ? -8.992 -51.625 -45.312 1 34.69 142 SER B CA 1
ATOM 5329 C C . SER B 1 142 ? -9.93 -50.438 -45.562 1 34.69 142 SER B C 1
ATOM 5331 O O . SER B 1 142 ? -10.648 -50 -44.688 1 34.69 142 SER B O 1
ATOM 5333 N N . ILE B 1 143 ? -9.742 -49.625 -46.469 1 36.19 143 ILE B N 1
ATOM 5334 C CA . ILE B 1 143 ? -10.844 -48.781 -46.938 1 36.19 143 ILE B CA 1
ATOM 5335 C C . ILE B 1 143 ? -12.031 -49.656 -47.312 1 36.19 143 ILE B C 1
ATOM 5337 O O . ILE B 1 143 ? -13.188 -49.281 -47.094 1 36.19 143 ILE B O 1
ATOM 5341 N N . ARG B 1 144 ? -11.875 -50.719 -48.094 1 37.34 144 ARG B N 1
ATOM 5342 C CA . ARG B 1 144 ? -12.984 -51.656 -48.25 1 37.34 144 ARG B CA 1
ATOM 5343 C C . ARG B 1 144 ? -13.398 -52.219 -46.906 1 37.34 144 ARG B C 1
ATOM 5345 O O . ARG B 1 144 ? -14.547 -52.625 -46.719 1 37.34 144 ARG B O 1
ATOM 5352 N N . GLY B 1 145 ? -12.516 -52.406 -46 1 32.59 145 GLY B N 1
ATOM 5353 C CA . GLY B 1 145 ? -12.75 -52.906 -44.656 1 32.59 145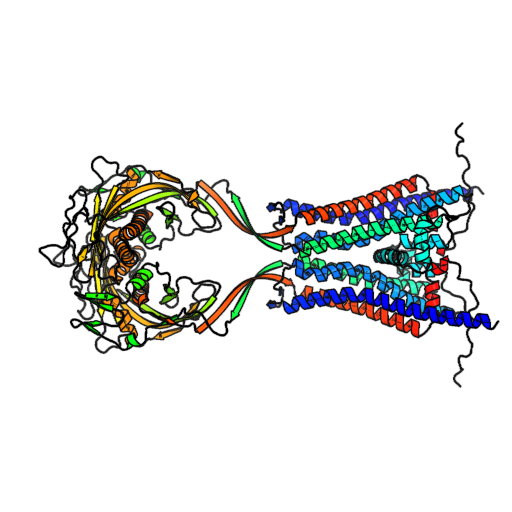 GLY B CA 1
ATOM 5354 C C . GLY B 1 145 ? -13.203 -51.812 -43.688 1 32.59 145 GLY B C 1
ATOM 5355 O O . GLY B 1 145 ? -13.406 -52.094 -42.5 1 32.59 145 GLY B O 1
ATOM 5356 N N . LEU B 1 146 ? -13.156 -50.625 -43.844 1 34.12 146 LEU B N 1
ATOM 5357 C CA . LEU B 1 146 ? -14.164 -49.781 -43.188 1 34.12 146 LEU B CA 1
ATOM 5358 C C . LEU B 1 146 ? -15.57 -50.312 -43.5 1 34.12 146 LEU B C 1
ATOM 5360 O O . LEU B 1 146 ? -16.547 -49.812 -42.938 1 34.12 146 LEU B O 1
ATOM 5364 N N . GLY B 1 147 ? -15.852 -51.031 -44.562 1 32.41 147 GLY B N 1
ATOM 5365 C CA . GLY B 1 147 ? -16.859 -52.094 -44.625 1 32.41 147 GLY B CA 1
ATOM 5366 C C . GLY B 1 147 ? -16.656 -53.188 -43.594 1 32.41 147 GLY B C 1
ATOM 5367 O O . GLY B 1 147 ? -17.469 -54.094 -43.5 1 32.41 147 GLY B O 1
ATOM 5368 N N . LEU B 1 148 ? -15.539 -53.406 -43.062 1 32.38 148 LEU B N 1
ATOM 5369 C CA . LEU B 1 148 ? -15.391 -54.219 -41.875 1 32.38 148 LEU B CA 1
ATOM 5370 C C . LEU B 1 148 ? -16.078 -53.562 -40.688 1 32.38 148 LEU B C 1
ATOM 5372 O O . LEU B 1 148 ? -16.438 -54.25 -39.719 1 32.38 148 LEU B O 1
ATOM 5376 N N . LEU B 1 149 ? -16.219 -52.344 -40.562 1 34.5 149 LEU B N 1
ATOM 5377 C CA . LEU B 1 149 ? -17.344 -51.844 -39.781 1 34.5 149 LEU B CA 1
ATOM 5378 C C . LEU B 1 149 ? -18.672 -52.25 -40.406 1 34.5 149 LEU B C 1
ATOM 5380 O O . LEU B 1 149 ? -19.703 -52.281 -39.719 1 34.5 149 LEU B O 1
ATOM 5384 N N . ARG B 1 150 ? -18.859 -52.25 -41.625 1 33.59 150 ARG B N 1
ATOM 5385 C CA . ARG B 1 150 ? -20.047 -52.844 -42.25 1 33.59 150 ARG B CA 1
ATOM 5386 C C . ARG B 1 150 ? -19.984 -54.375 -42.25 1 33.59 150 ARG B C 1
ATOM 5388 O O . ARG B 1 150 ? -20.969 -55.031 -42.562 1 33.59 150 ARG B O 1
ATOM 5395 N N . HIS B 1 151 ? -18.922 -55 -42.594 1 29.81 151 HIS B N 1
ATOM 5396 C CA . HIS B 1 151 ? -19.078 -56.406 -42.312 1 29.81 151 HIS B CA 1
ATOM 5397 C C . HIS B 1 151 ? -19.203 -56.688 -40.812 1 29.81 151 HIS B C 1
ATOM 5399 O O . HIS B 1 151 ? -18.922 -57.781 -40.375 1 29.81 151 HIS B O 1
ATOM 5405 N N . PHE B 1 152 ? -19.688 -55.875 -40.031 1 30.14 152 PHE B N 1
ATOM 5406 C CA . PHE B 1 152 ? -20.625 -56.188 -38.969 1 30.14 152 PHE B CA 1
ATOM 5407 C C . PHE B 1 152 ? -21.531 -57.344 -39.344 1 30.14 152 PHE B C 1
ATOM 5409 O O . PHE B 1 152 ? -21.625 -58.344 -38.594 1 30.14 152 PHE B O 1
ATOM 5416 N N . PRO B 1 153 ? -22.859 -57.375 -39.406 1 30.56 153 PRO B N 1
ATOM 5417 C CA . PRO B 1 153 ? -23.578 -58.656 -39.375 1 30.56 153 PRO B CA 1
ATOM 5418 C C . PRO B 1 153 ? -23.297 -59.5 -40.594 1 30.56 153 PRO B C 1
ATOM 5420 O O . PRO B 1 153 ? -23.375 -60.75 -40.531 1 30.56 153 PRO B O 1
ATOM 5423 N N . GLY B 1 154 ? -23.609 -59.156 -41.938 1 30.34 154 GLY B N 1
ATOM 5424 C CA . GLY B 1 154 ? -24.25 -60.062 -42.875 1 30.34 154 GLY B CA 1
ATOM 5425 C C . GLY B 1 154 ? -23.266 -60.844 -43.719 1 30.34 154 GLY B C 1
ATOM 5426 O O . GLY B 1 154 ? -23.656 -61.719 -44.5 1 30.34 154 GLY B O 1
ATOM 5427 N N . GLY B 1 155 ? -22.188 -60.281 -44.344 1 36.28 155 GLY B N 1
ATOM 5428 C CA . GLY B 1 155 ? -21.703 -61.281 -45.281 1 36.28 155 GLY B CA 1
ATOM 5429 C C . GLY B 1 155 ? -20.922 -62.406 -44.594 1 36.28 155 GLY B C 1
ATOM 5430 O O . GLY B 1 155 ? -20.703 -62.344 -43.375 1 36.28 155 GLY B O 1
ATOM 5431 N N . PRO B 1 156 ? -20.266 -63.5 -45.281 1 33.84 156 PRO B N 1
ATOM 5432 C CA . PRO B 1 156 ? -19.797 -64.688 -44.5 1 33.84 156 PRO B CA 1
ATOM 5433 C C . PRO B 1 156 ? -18.781 -64.25 -43.438 1 33.84 156 PRO B C 1
ATOM 5435 O O . PRO B 1 156 ? -17.719 -63.719 -43.75 1 33.84 156 PRO B O 1
ATOM 5438 N N . ARG B 1 157 ? -19.094 -63.688 -42.312 1 42.53 157 ARG B N 1
ATOM 5439 C CA . ARG B 1 157 ? -18.578 -63.312 -41 1 42.53 157 ARG B CA 1
ATOM 5440 C C . ARG B 1 157 ? -17.469 -64.25 -40.531 1 42.53 157 ARG B C 1
ATOM 5442 O O . ARG B 1 157 ? -17.734 -65.375 -40.094 1 42.53 157 ARG B O 1
ATOM 5449 N N . SER B 1 158 ? -16.266 -64.312 -41.031 1 41.53 158 SER B N 1
ATOM 5450 C CA . SER B 1 158 ? -15.414 -65.188 -40.281 1 41.53 158 SER B CA 1
ATOM 5451 C C . SER B 1 158 ? -15.188 -64.688 -38.875 1 41.53 158 SER B C 1
ATOM 5453 O O . SER B 1 158 ? -15.305 -63.5 -38.594 1 41.53 158 SER B O 1
ATOM 5455 N N . GLU B 1 159 ? -15.445 -65.312 -37.688 1 44 159 GLU B N 1
ATOM 5456 C CA . GLU B 1 159 ? -15.414 -65.188 -36.219 1 44 159 GLU B CA 1
ATOM 5457 C C . GLU B 1 159 ? -14.305 -64.25 -35.781 1 44 159 GLU B C 1
ATOM 5459 O O . GLU B 1 159 ? -14.484 -63.469 -34.844 1 44 159 GLU B O 1
ATOM 5464 N N . PHE B 1 160 ? -13.141 -64.188 -36.5 1 47.84 160 PHE B N 1
ATOM 5465 C CA . PHE B 1 160 ? -11.938 -63.438 -36.094 1 47.84 160 PHE B CA 1
ATOM 5466 C C . PHE B 1 160 ? -12.141 -61.938 -36.25 1 47.84 160 PHE B C 1
ATOM 5468 O O . PHE B 1 160 ? -11.633 -61.156 -35.438 1 47.84 160 PHE B O 1
ATOM 5475 N N . GLY B 1 161 ? -12.898 -61.562 -37.188 1 53.59 161 GLY B N 1
ATOM 5476 C CA . GLY B 1 161 ? -13.164 -60.156 -37.469 1 53.59 161 GLY B CA 1
ATOM 5477 C C . GLY B 1 161 ? -13.891 -59.469 -36.312 1 53.59 161 GLY B C 1
ATOM 5478 O O . GLY B 1 161 ? -13.602 -58.312 -36 1 53.59 161 GLY B O 1
ATOM 5479 N N . GLU B 1 162 ? -14.539 -60.281 -35.531 1 60.06 162 GLU B N 1
ATOM 5480 C CA . GLU B 1 162 ? -15.336 -59.688 -34.469 1 60.06 162 GLU B CA 1
ATOM 5481 C C . GLU B 1 162 ? -14.477 -59.406 -33.25 1 60.06 162 GLU B C 1
ATOM 5483 O O . GLU B 1 162 ? -14.641 -58.344 -32.594 1 60.06 162 GLU B O 1
ATOM 5488 N N . TYR B 1 163 ? -13.43 -60.281 -32.938 1 61.84 163 TYR B N 1
ATOM 5489 C CA . TYR B 1 163 ? -12.578 -60.062 -31.766 1 61.84 163 TYR B CA 1
ATOM 5490 C C . TYR B 1 163 ? -11.664 -58.844 -31.969 1 61.84 163 TYR B C 1
ATOM 5492 O O . TYR B 1 163 ? -11.43 -58.094 -31.031 1 61.84 163 TYR B O 1
ATOM 5500 N N . LEU B 1 164 ? -11.305 -58.688 -33.156 1 63.88 164 LEU B N 1
ATOM 5501 C CA . LEU B 1 164 ? -10.414 -57.562 -33.469 1 63.88 164 LEU B CA 1
ATOM 5502 C C . LEU B 1 164 ? -11.156 -56.219 -33.375 1 63.88 164 LEU B C 1
ATOM 5504 O O . LEU B 1 164 ? -10.609 -55.25 -32.875 1 63.88 164 LEU B O 1
ATOM 5508 N N . THR B 1 165 ? -12.414 -56.25 -33.812 1 64.94 165 THR B N 1
ATOM 5509 C CA . THR B 1 165 ? -13.188 -55.031 -33.781 1 64.94 165 THR B CA 1
ATOM 5510 C C . THR B 1 165 ? -13.523 -54.625 -32.344 1 64.94 165 THR B C 1
ATOM 5512 O O . THR B 1 165 ? -13.453 -53.469 -31.984 1 64.94 165 THR B O 1
ATOM 5515 N N . LEU B 1 166 ? -13.797 -55.594 -31.562 1 68.69 166 LEU B N 1
ATOM 5516 C CA . LEU B 1 166 ? -14.141 -55.312 -30.172 1 68.69 166 LEU B CA 1
ATOM 5517 C C . LEU B 1 166 ? -12.914 -54.844 -29.391 1 68.69 166 LEU B C 1
ATOM 5519 O O . LEU B 1 166 ? -12.977 -53.906 -28.609 1 68.69 166 LEU B O 1
ATOM 5523 N N . THR B 1 167 ? -11.781 -55.5 -29.609 1 70.5 167 THR B N 1
ATOM 5524 C CA . THR B 1 167 ? -10.562 -55.125 -28.906 1 70.5 167 THR B CA 1
ATOM 5525 C C . THR B 1 167 ? -10.086 -53.75 -29.328 1 70.5 167 THR B C 1
ATOM 5527 O O . THR B 1 167 ? -9.609 -52.969 -28.5 1 70.5 167 THR B O 1
ATOM 5530 N N . THR B 1 168 ? -10.297 -53.438 -30.594 1 70.94 168 THR B N 1
ATOM 5531 C CA . THR B 1 168 ? -9.891 -52.125 -31.078 1 70.94 168 THR B CA 1
ATOM 5532 C C . THR B 1 168 ? -10.828 -51.031 -30.547 1 70.94 168 THR B C 1
ATOM 5534 O O . THR B 1 168 ? -10.391 -49.906 -30.266 1 70.94 168 THR B O 1
ATOM 5537 N N . SER B 1 169 ? -12.086 -51.344 -30.453 1 75.31 169 SER B N 1
ATOM 5538 C CA . SER B 1 169 ? -13.023 -50.375 -29.906 1 75.31 169 SER B CA 1
ATOM 5539 C C . SER B 1 169 ? -12.742 -50.094 -28.438 1 75.31 169 SER B C 1
ATOM 5541 O O . SER B 1 169 ? -12.75 -48.938 -28 1 75.31 169 SER B O 1
ATOM 5543 N N . ILE B 1 170 ? -12.391 -51.125 -27.656 1 78.94 170 ILE B N 1
ATOM 5544 C CA . ILE B 1 170 ? -12.086 -50.969 -26.234 1 78.94 170 ILE B CA 1
ATOM 5545 C C . ILE B 1 170 ? -10.781 -50.156 -26.094 1 78.94 170 ILE B C 1
ATOM 5547 O O . ILE B 1 170 ? -10.688 -49.281 -25.25 1 78.94 170 ILE B O 1
ATOM 5551 N N . LEU B 1 171 ? -9.844 -50.5 -26.938 1 76.69 171 LEU B N 1
ATOM 5552 C CA . LEU B 1 171 ? -8.578 -49.75 -26.891 1 76.69 171 LEU B CA 1
ATOM 5553 C C . LEU B 1 171 ? -8.805 -48.281 -27.203 1 76.69 171 LEU B C 1
ATOM 5555 O O . LEU B 1 171 ? -8.211 -47.406 -26.562 1 76.69 171 LEU B O 1
ATOM 5559 N N . SER B 1 172 ? -9.656 -48 -28.172 1 77.12 172 SER B N 1
ATOM 5560 C CA . SER B 1 172 ? -9.914 -46.594 -28.562 1 77.12 172 SER B CA 1
ATOM 5561 C C . SER B 1 172 ? -10.594 -45.844 -27.438 1 77.12 172 SER B C 1
ATOM 5563 O O . SER B 1 172 ? -10.219 -44.688 -27.125 1 77.12 172 SER B O 1
ATOM 5565 N N . VAL B 1 173 ? -11.523 -46.469 -26.828 1 83.12 173 VAL B N 1
ATOM 5566 C CA . VAL B 1 173 ? -12.258 -45.781 -25.766 1 83.12 173 VAL B CA 1
ATOM 5567 C C . VAL B 1 173 ? -11.344 -45.562 -24.562 1 83.12 173 VAL B C 1
ATOM 5569 O O . VAL B 1 173 ? -11.336 -44.469 -23.969 1 83.12 173 VAL B O 1
ATOM 5572 N N . VAL B 1 174 ?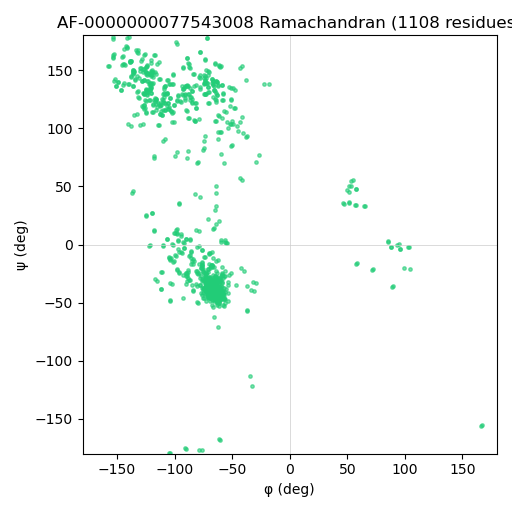 -10.531 -46.5 -24.234 1 84.12 174 VAL B N 1
ATOM 5573 C CA . VAL B 1 174 ? -9.633 -46.406 -23.094 1 84.12 174 VAL B CA 1
ATOM 5574 C C . VAL B 1 174 ? -8.539 -45.375 -23.391 1 84.12 174 VAL B C 1
ATOM 5576 O O . VAL B 1 174 ? -8.25 -44.531 -22.547 1 84.12 174 VAL B O 1
ATOM 5579 N N . ALA B 1 175 ? -8.008 -45.406 -24.547 1 81.25 175 ALA B N 1
ATOM 5580 C CA . ALA B 1 175 ? -6.965 -44.469 -24.922 1 81.25 175 ALA B CA 1
ATOM 5581 C C . ALA B 1 175 ? -7.508 -43.031 -24.953 1 81.25 175 ALA B C 1
ATOM 5583 O O . ALA B 1 175 ? -6.863 -42.125 -24.453 1 81.25 175 ALA B O 1
ATOM 5584 N N . PHE B 1 176 ? -8.641 -42.906 -25.5 1 83.94 176 PHE B N 1
ATOM 5585 C CA . PHE B 1 176 ? -9.227 -41.562 -25.609 1 83.94 176 PHE B CA 1
ATOM 5586 C C . PHE B 1 176 ? -9.531 -41 -24.234 1 83.94 176 PHE B C 1
ATOM 5588 O O . PHE B 1 176 ? -9.266 -39.812 -23.969 1 83.94 176 PHE B O 1
ATOM 5595 N N . SER B 1 177 ? -10.055 -41.75 -23.391 1 89.94 177 SER B N 1
ATOM 5596 C CA . SER B 1 177 ? -10.398 -41.25 -22.062 1 89.94 177 SER B CA 1
ATOM 5597 C C . SER B 1 177 ? -9.148 -40.875 -21.281 1 89.94 177 SER B C 1
ATOM 5599 O O . SER B 1 177 ? -9.133 -39.844 -20.578 1 89.94 177 SER B O 1
ATOM 5601 N N . HIS B 1 178 ? -8.094 -41.656 -21.422 1 88 178 HIS B N 1
ATOM 5602 C CA . HIS B 1 178 ? -6.863 -41.375 -20.688 1 88 178 HIS B CA 1
ATOM 5603 C C . HIS B 1 178 ? -6.16 -40.156 -21.266 1 88 178 HIS B C 1
ATOM 5605 O O . HIS B 1 178 ? -5.617 -39.344 -20.516 1 88 178 HIS B O 1
ATOM 5611 N N . LEU B 1 179 ? -6.195 -39.969 -22.531 1 84.56 179 LEU B N 1
ATOM 5612 C CA . LEU B 1 179 ? -5.602 -38.781 -23.172 1 84.56 179 LEU B CA 1
ATOM 5613 C C . LEU B 1 179 ? -6.422 -37.531 -22.859 1 84.56 179 LEU B C 1
ATOM 5615 O O . LEU B 1 179 ? -5.867 -36.438 -22.688 1 84.56 179 LEU B O 1
ATOM 5619 N N . LEU B 1 180 ? -7.676 -37.75 -22.875 1 91.81 180 LEU B N 1
ATOM 5620 C CA . LEU B 1 180 ? -8.547 -36.625 -22.516 1 91.81 180 LEU B CA 1
ATOM 5621 C C . LEU B 1 180 ? -8.273 -36.156 -21.094 1 91.81 180 LEU B C 1
ATOM 5623 O O . LEU B 1 180 ? -8.219 -34.969 -20.844 1 91.81 180 LEU B O 1
ATOM 5627 N N . PHE B 1 181 ? -8.078 -37.062 -20.172 1 94.5 181 PHE B N 1
ATOM 5628 C CA . PHE B 1 181 ? -7.754 -36.719 -18.797 1 94.5 181 PHE B CA 1
ATOM 5629 C C . PHE B 1 181 ? -6.449 -35.938 -18.719 1 94.5 181 PHE B C 1
ATOM 5631 O O . PHE B 1 181 ? -6.383 -34.875 -18.078 1 94.5 181 PHE B O 1
ATOM 5638 N N . ALA B 1 182 ? -5.449 -36.406 -19.422 1 90.62 182 ALA B N 1
ATOM 5639 C CA . ALA B 1 182 ? -4.156 -35.719 -19.422 1 90.62 182 ALA B CA 1
ATOM 5640 C C . ALA B 1 182 ? -4.277 -34.312 -20.062 1 90.62 182 ALA B C 1
ATOM 5642 O O . ALA B 1 182 ? -3.662 -33.375 -19.578 1 90.62 182 ALA B O 1
ATOM 5643 N N . GLY B 1 183 ? -5.008 -34.25 -21.109 1 91.31 183 GLY B N 1
ATOM 5644 C CA . GLY B 1 183 ? -5.238 -32.969 -21.75 1 91.31 183 GLY B CA 1
ATOM 5645 C C . GLY B 1 183 ? -5.969 -31.969 -20.859 1 91.31 183 GLY B C 1
ATOM 5646 O O . GLY B 1 183 ? -5.637 -30.781 -20.844 1 91.31 183 GLY B O 1
ATOM 5647 N N . LEU B 1 184 ? -6.926 -32.469 -20.172 1 94.88 184 LEU B N 1
ATOM 5648 C CA . LEU B 1 184 ? -7.691 -31.625 -19.281 1 94.88 184 LEU B CA 1
ATOM 5649 C C . LEU B 1 184 ? -6.82 -31.109 -18.141 1 94.88 184 LEU B C 1
ATOM 5651 O O . LEU B 1 184 ? -6.949 -29.953 -17.719 1 94.88 184 LEU B O 1
ATOM 5655 N N . VAL B 1 185 ? -5.973 -31.938 -17.609 1 95.06 185 VAL B N 1
ATOM 5656 C CA . VAL B 1 185 ? -5.062 -31.531 -16.547 1 95.06 185 VAL B CA 1
ATOM 5657 C C . VAL B 1 185 ? -4.133 -30.422 -17.062 1 95.06 185 VAL B C 1
ATOM 5659 O O . VAL B 1 185 ? -3.889 -29.438 -16.359 1 95.06 185 VAL B O 1
ATOM 5662 N N . THR B 1 186 ? -3.645 -30.547 -18.25 1 91.94 186 THR B N 1
ATOM 5663 C CA . THR B 1 186 ? -2.781 -29.531 -18.844 1 91.94 186 THR B CA 1
ATOM 5664 C C . THR B 1 186 ? -3.553 -28.234 -19.094 1 91.94 186 THR B C 1
ATOM 5666 O O . THR B 1 186 ? -3.025 -27.141 -18.875 1 91.94 186 THR B O 1
ATOM 5669 N N . LEU B 1 187 ? -4.715 -28.453 -19.531 1 94.94 187 LEU B N 1
ATOM 5670 C CA . LEU B 1 187 ? -5.555 -27.281 -19.75 1 94.94 187 LEU B CA 1
ATOM 5671 C C . LEU B 1 187 ? -5.828 -26.562 -18.438 1 94.94 187 LEU B C 1
ATOM 5673 O O . LEU B 1 187 ? -5.832 -25.328 -18.375 1 94.94 187 LEU B O 1
ATOM 5677 N N . LEU B 1 188 ? -6.113 -27.25 -17.406 1 95.75 188 LEU B N 1
ATOM 5678 C CA . LEU B 1 188 ? -6.328 -26.672 -16.078 1 95.75 188 LEU B CA 1
ATOM 5679 C C . LEU B 1 188 ? -5.098 -25.891 -15.617 1 95.75 188 LEU B C 1
ATOM 5681 O O . LEU B 1 188 ? -5.223 -24.812 -15.047 1 95.75 188 LEU B O 1
ATOM 5685 N N . ALA B 1 189 ? -3.926 -26.391 -15.836 1 93.19 189 ALA B N 1
ATOM 5686 C CA . ALA B 1 189 ? -2.682 -25.703 -15.484 1 93.19 189 ALA B CA 1
ATOM 5687 C C . ALA B 1 189 ? -2.518 -24.422 -16.281 1 93.19 189 ALA B C 1
ATOM 5689 O O . ALA B 1 189 ? -2.004 -23.422 -15.758 1 93.19 189 ALA B O 1
ATOM 5690 N N . ALA B 1 190 ? -2.986 -24.422 -17.5 1 93.44 190 ALA B N 1
ATOM 5691 C CA . ALA B 1 190 ? -2.863 -23.25 -18.375 1 93.44 190 ALA B CA 1
ATOM 5692 C C . ALA B 1 190 ? -3.809 -22.141 -17.938 1 93.44 190 ALA B C 1
ATOM 5694 O O . ALA B 1 190 ? -3.525 -20.953 -18.141 1 93.44 190 ALA B O 1
ATOM 5695 N N . LEU B 1 191 ? -4.84 -22.516 -17.297 1 94.5 191 LEU B N 1
ATOM 5696 C CA . LEU B 1 191 ? -5.852 -21.516 -16.969 1 94.5 191 LEU B CA 1
ATOM 5697 C C . LEU B 1 191 ? -5.77 -21.125 -15.5 1 94.5 191 LEU B C 1
ATOM 5699 O O . LEU B 1 191 ? -6.383 -20.141 -15.078 1 94.5 191 LEU B O 1
ATOM 5703 N N . ALA B 1 192 ? -5.066 -21.875 -14.766 1 94.12 192 ALA B N 1
ATOM 5704 C CA . ALA B 1 192 ? -4.898 -21.531 -13.359 1 94.12 192 ALA B CA 1
ATOM 5705 C C . ALA B 1 192 ? -4.082 -20.266 -13.195 1 94.12 192 ALA B C 1
ATOM 5707 O O . ALA B 1 192 ? -3.195 -19.969 -14 1 94.12 192 ALA B O 1
ATOM 5708 N N . SER B 1 193 ? -4.441 -19.453 -12.242 1 91.94 193 SER B N 1
ATOM 5709 C CA . SER B 1 193 ? -3.736 -18.203 -11.969 1 91.94 193 SER B CA 1
ATOM 5710 C C . SER B 1 193 ? -3.707 -17.891 -10.477 1 91.94 193 SER B C 1
ATOM 5712 O O . SER B 1 193 ? -4.398 -18.547 -9.695 1 91.94 193 SER B O 1
ATOM 5714 N N . MET B 1 194 ? -2.775 -17 -10.172 1 92.19 194 MET B N 1
ATOM 5715 C CA . MET B 1 194 ? -2.686 -16.547 -8.781 1 92.19 194 MET B CA 1
ATOM 5716 C C . MET B 1 194 ? -3.266 -15.148 -8.633 1 92.19 194 MET B C 1
ATOM 5718 O O . MET B 1 194 ? -3.08 -14.297 -9.508 1 92.19 194 MET B O 1
ATOM 5722 N N . GLU B 1 195 ? -4.02 -14.977 -7.547 1 88.38 195 GLU B N 1
ATOM 5723 C CA . GLU B 1 195 ? -4.578 -13.664 -7.25 1 88.38 195 GLU B CA 1
ATOM 5724 C C . GLU B 1 195 ? -4.488 -13.344 -5.762 1 88.38 195 GLU B C 1
ATOM 5726 O O . GLU B 1 195 ? -4.359 -14.25 -4.934 1 88.38 195 GLU B O 1
ATOM 5731 N N . THR B 1 196 ? -4.52 -12.086 -5.484 1 88.19 196 THR B N 1
ATOM 5732 C CA . THR B 1 196 ? -4.523 -11.656 -4.09 1 88.19 196 THR B CA 1
ATOM 5733 C C . THR B 1 196 ? -5.945 -11.609 -3.543 1 88.19 196 THR B C 1
ATOM 5735 O O . THR B 1 196 ? -6.859 -11.117 -4.215 1 88.19 196 THR B O 1
ATOM 5738 N N . HIS B 1 197 ? -6.164 -12.305 -2.369 1 89.31 197 HIS B N 1
ATOM 5739 C CA . HIS B 1 197 ? -7.465 -12.344 -1.709 1 89.31 197 HIS B CA 1
ATOM 5740 C C . HIS B 1 197 ? -7.348 -11.961 -0.238 1 89.31 197 HIS B C 1
ATOM 5742 O O . HIS B 1 197 ? -6.395 -12.352 0.438 1 89.31 197 HIS B O 1
ATOM 5748 N N . ASP B 1 198 ? -8.406 -11.164 0.226 1 89.94 198 ASP B N 1
ATOM 5749 C CA . ASP B 1 198 ? -8.422 -10.758 1.629 1 89.94 198 ASP B CA 1
ATOM 5750 C C . ASP B 1 198 ? -9.258 -11.719 2.471 1 89.94 198 ASP B C 1
ATOM 5752 O O . ASP B 1 198 ? -10.43 -11.953 2.17 1 89.94 198 ASP B O 1
ATOM 5756 N N . ILE B 1 199 ? -8.602 -12.266 3.469 1 89.19 199 ILE B N 1
ATOM 5757 C CA . ILE B 1 199 ? -9.312 -13.109 4.414 1 89.19 199 ILE B CA 1
ATOM 5758 C C . ILE B 1 199 ? -9.617 -12.328 5.688 1 89.19 199 ILE B C 1
ATOM 5760 O O . ILE B 1 199 ? -8.695 -11.844 6.355 1 89.19 199 ILE B O 1
ATOM 5764 N N . ILE B 1 200 ? -10.898 -12.18 6.027 1 91.31 200 ILE B N 1
ATOM 5765 C CA . ILE B 1 200 ? -11.336 -11.469 7.223 1 91.31 200 ILE B CA 1
ATOM 5766 C C . ILE B 1 200 ? -11.742 -12.469 8.297 1 91.31 200 ILE B C 1
ATOM 5768 O O . ILE B 1 200 ? -12.625 -13.297 8.086 1 91.31 200 ILE B O 1
ATOM 5772 N N . THR B 1 201 ? -11.07 -12.539 9.391 1 90.25 201 THR B N 1
ATOM 5773 C CA . THR B 1 201 ? -11.367 -13.43 10.508 1 90.25 201 THR B CA 1
ATOM 5774 C C . THR B 1 201 ? -11.812 -12.641 11.734 1 90.25 201 THR B C 1
ATOM 5776 O O . THR B 1 201 ? -11.047 -11.828 12.258 1 90.25 201 THR B O 1
ATOM 5779 N N . PRO B 1 202 ? -13.023 -12.906 12.188 1 92.69 202 PRO B N 1
ATOM 5780 C CA . PRO B 1 202 ? -13.492 -12.195 13.375 1 92.69 202 PRO B CA 1
ATOM 5781 C C . PRO B 1 202 ? -12.789 -12.648 14.648 1 92.69 202 PRO B C 1
ATOM 5783 O O . PRO B 1 202 ? -12.5 -13.836 14.812 1 92.69 202 PRO B O 1
ATOM 5786 N N . VAL B 1 203 ? -12.422 -11.727 15.406 1 91.19 203 VAL B N 1
ATOM 5787 C CA . VAL B 1 203 ? -11.828 -12.016 16.703 1 91.19 203 VAL B CA 1
ATOM 5788 C C . VAL B 1 203 ? -12.93 -12.141 17.766 1 91.19 203 VAL B C 1
ATOM 5790 O O . VAL B 1 203 ? -13.805 -11.281 17.844 1 91.19 203 VAL B O 1
ATOM 5793 N N . GLN B 1 204 ? -12.953 -13.188 18.562 1 88.56 204 GLN B N 1
ATOM 5794 C CA . GLN B 1 204 ? -14.023 -13.445 19.516 1 88.56 204 GLN B CA 1
ATOM 5795 C C . GLN B 1 204 ? -14.016 -12.406 20.641 1 88.56 204 GLN B C 1
ATOM 5797 O O . GLN B 1 204 ? -15.062 -11.875 21 1 88.56 204 GLN B O 1
ATOM 5802 N N . VAL B 1 205 ? -12.867 -12.133 21.188 1 90.81 205 VAL B N 1
ATOM 5803 C CA . VAL B 1 205 ? -12.758 -11.125 22.234 1 90.81 205 VAL B CA 1
ATOM 5804 C C . VAL B 1 205 ? -11.805 -10.016 21.781 1 90.81 205 VAL B C 1
ATOM 5806 O O . VAL B 1 205 ? -10.609 -10.25 21.594 1 90.81 205 VAL B O 1
ATOM 5809 N N . PRO B 1 206 ? -12.453 -8.867 21.625 1 91.75 206 PRO B N 1
ATOM 5810 C CA . PRO B 1 206 ? -11.57 -7.77 21.25 1 91.75 206 PRO B CA 1
ATOM 5811 C C . PRO B 1 206 ? -10.461 -7.52 22.266 1 91.75 206 PRO B C 1
ATOM 5813 O O . PRO B 1 206 ? -10.695 -7.605 23.469 1 91.75 206 PRO B O 1
ATOM 5816 N N . MET B 1 207 ? -9.273 -7.297 21.844 1 90 207 MET B N 1
ATOM 5817 C CA . MET B 1 207 ? -8.125 -7.125 22.719 1 90 207 MET B CA 1
ATOM 5818 C C . MET B 1 207 ? -7.613 -5.688 22.672 1 90 207 MET B C 1
ATOM 5820 O O . MET B 1 207 ? -6.996 -5.215 23.641 1 90 207 MET B O 1
ATOM 5824 N N . GLN B 1 208 ? -7.922 -5.066 21.609 1 93.12 208 GLN B N 1
ATOM 5825 C CA . GLN B 1 208 ? -7.367 -3.725 21.469 1 93.12 208 GLN B CA 1
ATOM 5826 C C . GLN B 1 208 ? -8.281 -2.684 22.109 1 93.12 208 GLN B C 1
ATOM 5828 O O . GLN B 1 208 ? -9.469 -2.941 22.328 1 93.12 208 GLN B O 1
ATOM 5833 N N . HIS B 1 209 ? -7.715 -1.523 22.5 1 94.44 209 HIS B N 1
ATOM 5834 C CA . HIS B 1 209 ? -8.414 -0.415 23.141 1 94.44 209 HIS B CA 1
ATOM 5835 C C . HIS B 1 209 ? -8.344 0.847 22.281 1 94.44 209 HIS B C 1
ATOM 5837 O O . HIS B 1 209 ? -7.688 1.821 22.656 1 94.44 209 HIS B O 1
ATOM 5843 N N . PHE B 1 210 ? -9.117 0.846 21.234 1 95 210 PHE B N 1
ATOM 5844 C CA . PHE B 1 210 ? -9.031 1.962 20.297 1 95 210 PHE B CA 1
ATOM 5845 C C . PHE B 1 210 ? -10.141 2.975 20.562 1 95 210 PHE B C 1
ATOM 5847 O O . PHE B 1 210 ? -10.125 4.078 20.016 1 95 210 PHE B O 1
ATOM 5854 N N . GLY B 1 211 ? -11.023 2.574 21.375 1 95.44 211 GLY B N 1
ATOM 5855 C CA . GLY B 1 211 ? -12.055 3.521 21.766 1 95.44 211 GLY B CA 1
ATOM 5856 C C . GLY B 1 211 ? -11.539 4.59 22.719 1 95.44 211 GLY B C 1
ATOM 5857 O O . GLY B 1 211 ? -10.461 4.449 23.297 1 95.44 211 GLY B O 1
ATOM 5858 N N . ARG B 1 212 ? -12.266 5.695 22.781 1 96 212 ARG B N 1
ATOM 5859 C CA . ARG B 1 212 ? -11.945 6.797 23.688 1 96 212 ARG B CA 1
ATOM 5860 C C . ARG B 1 212 ? -13.18 7.242 24.453 1 96 212 ARG B C 1
ATOM 5862 O O . ARG B 1 212 ? -14.219 7.547 23.859 1 96 212 ARG B O 1
ATOM 5869 N N . VAL B 1 213 ? -13 7.27 25.797 1 94.06 213 VAL B N 1
ATOM 5870 C CA . VAL B 1 213 ? -14.109 7.68 26.641 1 94.06 213 VAL B CA 1
ATOM 5871 C C . VAL B 1 213 ? -13.609 8.641 27.719 1 94.06 213 VAL B C 1
ATOM 5873 O O . VAL B 1 213 ? -12.438 8.609 28.094 1 94.06 213 VAL B O 1
ATOM 5876 N N . LEU B 1 214 ? -14.492 9.547 28.094 1 93.5 214 LEU B N 1
ATOM 5877 C CA . LEU B 1 214 ? -14.188 10.414 29.234 1 93.5 214 LEU B CA 1
ATOM 5878 C C . LEU B 1 214 ? -14.258 9.641 30.547 1 93.5 214 LEU B C 1
ATOM 5880 O O . LEU B 1 214 ? -15.141 8.805 30.734 1 93.5 214 LEU B O 1
ATOM 5884 N N . PRO B 1 215 ? -13.297 9.938 31.391 1 90.38 215 PRO B N 1
ATOM 5885 C CA . PRO B 1 215 ? -13.344 9.25 32.688 1 90.38 215 PRO B CA 1
ATOM 5886 C C . PRO B 1 215 ? -14.609 9.57 33.469 1 90.38 215 PRO B C 1
ATOM 5888 O O . PRO B 1 215 ? -15.18 10.664 33.312 1 90.38 215 PRO B O 1
ATOM 5891 N N . ASP B 1 216 ? -15.039 8.695 34.344 1 84.12 216 ASP B N 1
ATOM 5892 C CA . ASP B 1 216 ? -16.25 8.844 35.125 1 84.12 216 ASP B CA 1
ATOM 5893 C C . ASP B 1 216 ? -16.172 10.055 36.031 1 84.12 216 ASP B C 1
ATOM 5895 O O . ASP B 1 216 ? -17.156 10.766 36.25 1 84.12 216 ASP B O 1
ATOM 5899 N N . GLY B 1 217 ? -15.039 10.289 36.531 1 80.19 217 GLY B N 1
ATOM 5900 C CA . GLY B 1 217 ? -14.867 11.43 37.406 1 80.19 217 GLY B CA 1
ATOM 5901 C C . GLY B 1 217 ? -14.992 12.766 36.719 1 80.19 217 GLY B C 1
ATOM 5902 O O . GLY B 1 217 ? -15.266 13.781 37.344 1 80.19 217 GLY B O 1
ATOM 5903 N N . CYS B 1 218 ? -14.852 12.711 35.469 1 82.88 218 CYS B N 1
ATOM 5904 C CA . CYS B 1 218 ? -14.883 13.938 34.688 1 82.88 218 CYS B CA 1
ATOM 5905 C C . CYS B 1 218 ? -16.312 14.414 34.469 1 82.88 218 CYS B C 1
ATOM 5907 O O . CYS B 1 218 ? -16.562 15.609 34.344 1 82.88 218 CYS B O 1
ATOM 5909 N N . LEU B 1 219 ? -17.219 13.555 34.531 1 76.69 219 LEU B N 1
ATOM 5910 C CA . LEU B 1 219 ? -18.594 13.883 34.188 1 76.69 219 LEU B CA 1
ATOM 5911 C C . LEU B 1 219 ? -19.328 14.469 35.375 1 76.69 219 LEU B C 1
ATOM 5913 O O . LEU B 1 219 ? -20.312 15.188 35.219 1 76.69 219 LEU B O 1
ATOM 5917 N N . ASP B 1 220 ? -18.797 14.297 36.562 1 70.19 220 ASP B N 1
ATOM 5918 C CA . ASP B 1 220 ? -19.5 14.719 37.781 1 70.19 220 ASP B CA 1
ATOM 5919 C C . ASP B 1 220 ? -18.891 15.992 38.344 1 70.19 220 ASP B C 1
ATOM 5921 O O . ASP B 1 220 ? -19.484 16.641 39.188 1 70.19 220 ASP B O 1
ATOM 5925 N N . THR B 1 221 ? -17.75 16.422 37.875 1 62.66 221 THR B N 1
ATOM 5926 C CA . THR B 1 221 ? -17.016 17.422 38.656 1 62.66 221 THR B CA 1
ATOM 5927 C C . THR B 1 221 ? -16.953 18.75 37.875 1 62.66 221 THR B C 1
ATOM 5929 O O . THR B 1 221 ? -16.469 18.797 36.75 1 62.66 221 THR B O 1
ATOM 5932 N N . LYS B 1 222 ? -17.781 19.609 38.312 1 72.81 222 LYS B N 1
ATOM 5933 C CA . LYS B 1 222 ? -17.547 21 37.875 1 72.81 222 LYS B CA 1
ATOM 5934 C C . LYS B 1 222 ? -16.859 21.797 39 1 72.81 222 LYS B C 1
ATOM 5936 O O . LYS B 1 222 ? -17.266 21.734 40.156 1 72.81 222 LYS B O 1
ATOM 5941 N N . GLY B 1 223 ? -15.633 22.172 38.688 1 71.5 223 GLY B N 1
ATOM 5942 C CA . GLY B 1 223 ? -14.945 23.031 39.625 1 71.5 223 GLY B CA 1
ATOM 5943 C C . GLY B 1 223 ? -15.234 24.516 39.406 1 71.5 223 GLY B C 1
ATOM 5944 O O . GLY B 1 223 ? -15.852 24.891 38.406 1 71.5 223 GLY B O 1
ATOM 5945 N N . MET B 1 224 ? -15.133 25.219 40.531 1 74.5 224 MET B N 1
ATOM 5946 C CA . MET B 1 224 ? -15.281 26.672 40.438 1 74.5 224 MET B CA 1
ATOM 5947 C C . MET B 1 224 ? -13.984 27.359 40.812 1 74.5 224 MET B C 1
ATOM 5949 O O . MET B 1 224 ? -13.336 26.984 41.812 1 74.5 224 MET B O 1
ATOM 5953 N N . SER B 1 225 ? -13.438 28.062 39.906 1 72.12 225 SER B N 1
ATOM 5954 C CA . SER B 1 225 ? -12.289 28.922 40.188 1 72.12 225 SER B CA 1
ATOM 5955 C C . SER B 1 225 ? -12.516 30.344 39.719 1 72.12 225 SER B C 1
ATOM 5957 O O . SER B 1 225 ? -12.844 30.578 38.531 1 72.12 225 SER B O 1
ATOM 5959 N N . ASN B 1 226 ? -12.25 31.297 40.656 1 67.81 226 ASN B N 1
ATOM 5960 C CA . ASN B 1 226 ? -12.391 32.719 40.375 1 67.81 226 ASN B CA 1
ATOM 5961 C C . ASN B 1 226 ? -13.719 33.031 39.688 1 67.81 226 ASN B C 1
ATOM 5963 O O . ASN B 1 226 ? -13.758 33.75 38.719 1 67.81 226 ASN B O 1
ATOM 5967 N N . GLY B 1 227 ? -14.766 32.281 40.062 1 64.81 227 GLY B N 1
ATOM 5968 C CA . GLY B 1 227 ? -16.109 32.562 39.531 1 64.81 227 GLY B CA 1
ATOM 5969 C C . GLY B 1 227 ? -16.391 31.844 38.219 1 64.81 227 GLY B C 1
ATOM 5970 O O . GLY B 1 227 ? -17.484 31.984 37.688 1 64.81 227 GLY B O 1
ATOM 5971 N N . VAL B 1 228 ? -15.406 31.141 37.75 1 71.62 228 VAL B N 1
ATOM 5972 C CA . VAL B 1 228 ? -15.617 30.469 36.469 1 71.62 228 VAL B CA 1
ATOM 5973 C C . VAL B 1 228 ? -15.719 28.953 36.688 1 71.62 228 VAL B C 1
ATOM 5975 O O . VAL B 1 228 ? -14.891 28.375 37.406 1 71.62 228 VAL B O 1
ATOM 5978 N N . SER B 1 229 ? -16.844 28.484 36.25 1 77.25 229 SER B N 1
ATOM 5979 C CA . SER B 1 229 ? -17.016 27.031 36.312 1 77.25 229 SER B CA 1
ATOM 5980 C C . SER B 1 229 ? -16.172 26.328 35.25 1 77.25 229 SER B C 1
ATOM 5982 O O . SER B 1 229 ? -16.078 26.812 34.125 1 77.25 229 SER B O 1
ATOM 5984 N N . TYR B 1 230 ? -15.414 25.328 35.719 1 83.69 230 TYR B N 1
ATOM 5985 C CA . TYR B 1 230 ? -14.594 24.594 34.781 1 83.69 230 TYR B CA 1
ATOM 5986 C C . TYR B 1 230 ? -14.766 23.094 34.938 1 83.69 230 TYR B C 1
ATOM 5988 O O . TYR B 1 230 ? -15.125 22.625 36.031 1 83.69 230 TYR B O 1
ATOM 5996 N N . SER B 1 231 ? -14.727 22.469 33.812 1 87.38 231 SER B N 1
ATOM 5997 C CA . SER B 1 231 ? -14.859 21.016 33.812 1 87.38 231 SER B CA 1
ATOM 5998 C C . SER B 1 231 ? -13.492 20.328 33.906 1 87.38 231 SER B C 1
ATOM 6000 O O . SER B 1 231 ? -12.477 21 34.094 1 87.38 231 SER B O 1
ATOM 6002 N N . CYS B 1 232 ? -13.484 19.047 33.812 1 89.25 232 CYS B N 1
ATOM 6003 C CA . CYS B 1 232 ? -12.281 18.25 34.031 1 89.25 232 CYS B CA 1
ATOM 6004 C C . CYS B 1 232 ? -11.289 18.469 32.875 1 89.25 232 CYS B C 1
ATOM 6006 O O . CYS B 1 232 ? -10.125 18.078 32.969 1 89.25 232 CYS B O 1
ATOM 6008 N N . GLY B 1 233 ? -11.719 19.156 31.859 1 87.19 233 GLY B N 1
ATOM 6009 C CA . GLY B 1 233 ? -10.836 19.375 30.719 1 87.19 233 GLY B CA 1
ATOM 6010 C C . GLY B 1 233 ? -9.781 20.438 30.984 1 87.19 233 GLY B C 1
ATOM 6011 O O . GLY B 1 233 ? -8.773 20.516 30.281 1 87.19 233 GLY B O 1
ATOM 6012 N N . VAL B 1 234 ? -9.984 21.219 32.031 1 87.75 234 VAL B N 1
ATOM 6013 C CA . VAL B 1 234 ? -9.055 22.297 32.375 1 87.75 234 VAL B CA 1
ATOM 6014 C C . VAL B 1 234 ? -8.797 22.297 33.875 1 87.75 234 VAL B C 1
ATOM 6016 O O . VAL B 1 234 ? -9.594 21.781 34.656 1 87.75 234 VAL B O 1
ATOM 6019 N N . GLU B 1 235 ? -7.617 22.734 34.25 1 83.88 235 GLU B N 1
ATOM 6020 C CA . GLU B 1 235 ? -7.227 22.906 35.656 1 83.88 235 GLU B CA 1
ATOM 6021 C C . GLU B 1 235 ? -6.844 24.344 35.969 1 83.88 235 GLU B C 1
ATOM 6023 O O . GLU B 1 235 ? -6.207 25.016 35.125 1 83.88 235 GLU B O 1
ATOM 6028 N N . PRO B 1 236 ? -7.395 24.719 37.062 1 81.75 236 PRO B N 1
ATOM 6029 C CA . PRO B 1 236 ? -7.059 26.109 37.438 1 81.75 236 PRO B CA 1
ATOM 6030 C C . PRO B 1 236 ? -5.602 26.266 37.875 1 81.75 236 PRO B C 1
ATOM 6032 O O . PRO B 1 236 ? -5.043 25.359 38.5 1 81.75 236 PRO B O 1
ATOM 6035 N N . LEU B 1 237 ? -4.938 27.188 37.375 1 76.69 237 LEU B N 1
ATOM 6036 C CA . LEU B 1 237 ? -3.598 27.594 37.781 1 76.69 237 LEU B CA 1
ATOM 6037 C C . LEU B 1 237 ? -3.561 29.078 38.094 1 76.69 237 LEU B C 1
ATOM 6039 O O . LEU B 1 237 ? -4.531 29.797 37.844 1 76.69 237 LEU B O 1
ATOM 6043 N N . THR B 1 238 ? -2.484 29.453 38.812 1 69.69 238 THR B N 1
ATOM 6044 C CA . THR B 1 238 ? -2.357 30.859 39.156 1 69.69 238 THR B CA 1
ATOM 6045 C C . THR B 1 238 ? -2.412 31.734 37.906 1 69.69 238 THR B C 1
ATOM 6047 O O . THR B 1 238 ? -1.593 31.578 37 1 69.69 238 THR B O 1
ATOM 6050 N N . GLY B 1 239 ? -3.432 32.5 37.812 1 65 239 GLY B N 1
ATOM 6051 C CA . GLY B 1 239 ? -3.547 33.469 36.75 1 65 239 GLY B CA 1
ATOM 6052 C C . GLY B 1 239 ? -4.328 32.969 35.562 1 65 239 GLY B C 1
ATOM 6053 O O . GLY B 1 239 ? -4.465 33.656 34.531 1 65 239 GLY B O 1
ATOM 6054 N N . GLY B 1 240 ? -4.836 31.672 35.656 1 76.25 240 GLY B N 1
ATOM 6055 C CA . GLY B 1 240 ? -5.641 31.188 34.531 1 76.25 240 GLY B CA 1
ATOM 6056 C C . GLY B 1 240 ? -5.867 29.688 34.562 1 76.25 240 GLY B C 1
ATOM 6057 O O . GLY B 1 240 ? -6.023 29.094 35.656 1 76.25 240 GLY B O 1
ATOM 6058 N N . PHE B 1 241 ? -6.133 29.188 33.375 1 80.19 241 PHE B N 1
ATOM 6059 C CA . PHE B 1 241 ? -6.434 27.766 33.25 1 80.19 241 PHE B CA 1
ATOM 6060 C C . PHE B 1 241 ? -5.434 27.078 32.344 1 80.19 241 PHE B C 1
ATOM 6062 O O . PHE B 1 241 ? -4.871 27.703 31.438 1 80.19 241 PHE B O 1
ATOM 6069 N N . VAL B 1 242 ? -5.121 25.844 32.656 1 82.19 242 VAL B N 1
ATOM 6070 C CA . VAL B 1 242 ? -4.316 25 31.797 1 82.19 242 VAL B CA 1
ATOM 6071 C C . VAL B 1 242 ? -5.105 23.75 31.406 1 82.19 242 VAL B C 1
ATOM 6073 O O . VAL B 1 242 ? -5.988 23.312 32.156 1 82.19 242 VAL B O 1
ATOM 6076 N N . LEU B 1 243 ? -4.836 23.281 30.281 1 87.12 243 LEU B N 1
ATOM 6077 C CA . LEU B 1 243 ? -5.484 22.047 29.859 1 87.12 243 LEU B CA 1
ATOM 6078 C C . LEU B 1 243 ? -5.02 20.875 30.719 1 87.12 243 LEU B C 1
ATOM 6080 O O . LEU B 1 243 ? -3.842 20.781 31.078 1 87.12 243 LEU B O 1
ATOM 6084 N N . THR B 1 244 ? -6 20.062 31.078 1 87.88 244 THR B N 1
ATOM 6085 C CA . THR B 1 244 ? -5.625 18.828 31.75 1 87.88 244 THR B CA 1
ATOM 6086 C C . THR B 1 244 ? -4.828 17.922 30.812 1 87.88 244 THR B C 1
ATOM 6088 O O . THR B 1 244 ? -5.262 17.625 29.703 1 87.88 244 THR B O 1
ATOM 6091 N N . ASN B 1 245 ? -3.625 17.5 31.234 1 88.44 245 ASN B N 1
ATOM 6092 C CA . ASN B 1 245 ? -2.721 16.734 30.391 1 88.44 245 ASN B CA 1
ATOM 6093 C C . ASN B 1 245 ? -2.459 17.422 29.062 1 88.44 245 ASN B C 1
ATOM 6095 O O . ASN B 1 245 ? -2.676 16.844 27.984 1 88.44 245 ASN B O 1
ATOM 6099 N N . SER B 1 246 ? -2.02 18.641 29.188 1 88.69 246 SER B N 1
ATOM 6100 C CA . SER B 1 246 ? -1.814 19.531 28.031 1 88.69 246 SER B CA 1
ATOM 6101 C C . SER B 1 246 ? -0.818 18.922 27.047 1 88.69 246 SER B C 1
ATOM 6103 O O . SER B 1 246 ? -0.901 19.172 25.844 1 88.69 246 SER B O 1
ATOM 6105 N N . THR B 1 247 ? 0.059 18.047 27.5 1 89.12 247 THR B N 1
ATOM 6106 C CA . THR B 1 247 ? 1.072 17.453 26.641 1 89.12 247 THR B CA 1
ATOM 6107 C C . THR B 1 247 ? 0.422 16.656 25.516 1 89.12 247 THR B C 1
ATOM 6109 O O . THR B 1 247 ? 0.711 16.875 24.344 1 89.12 247 THR B O 1
ATOM 6112 N N . GLU B 1 248 ? -0.463 15.828 25.891 1 93.25 248 GLU B N 1
ATOM 6113 C CA . GLU B 1 248 ? -1.119 14.992 24.891 1 93.25 248 GLU B CA 1
ATOM 6114 C C . GLU B 1 248 ? -2.033 15.812 23.984 1 93.25 248 GLU B C 1
ATOM 6116 O O . GLU B 1 248 ? -2.125 15.555 22.781 1 93.25 248 GLU B O 1
ATOM 6121 N N . SER B 1 249 ? -2.703 16.781 24.5 1 93.75 249 SER B N 1
ATOM 6122 C CA . SER B 1 249 ? -3.592 17.625 23.703 1 93.75 249 SER B CA 1
ATOM 6123 C C . SER B 1 249 ? -2.818 18.406 22.641 1 93.75 249 SER B C 1
ATOM 6125 O O . SER B 1 249 ? -3.211 18.422 21.469 1 93.75 249 SER B O 1
ATOM 6127 N N . ILE B 1 250 ? -1.738 18.969 23.062 1 92.38 250 ILE B N 1
ATOM 6128 C CA . ILE B 1 250 ? -0.94 19.781 22.156 1 92.38 250 ILE B CA 1
ATOM 6129 C C . ILE B 1 250 ? -0.29 18.891 21.109 1 92.38 250 ILE B C 1
ATOM 6131 O O . ILE B 1 250 ? -0.206 19.25 19.922 1 92.38 250 ILE B O 1
ATOM 6135 N N . GLN B 1 251 ? 0.141 17.703 21.516 1 93.38 251 GLN B N 1
ATOM 6136 C CA . GLN B 1 251 ? 0.702 16.75 20.562 1 93.38 251 GLN B CA 1
ATOM 6137 C C . GLN B 1 251 ? -0.345 16.312 19.547 1 93.38 251 GLN B C 1
ATOM 6139 O O . GLN B 1 251 ? -0.048 16.203 18.344 1 93.38 251 GLN B O 1
ATOM 6144 N N . THR B 1 252 ? -1.505 16.109 19.984 1 95.81 252 THR B N 1
ATOM 6145 C CA . THR B 1 252 ? -2.578 15.656 19.094 1 95.81 252 THR B CA 1
ATOM 6146 C C . THR B 1 252 ? -2.973 16.766 18.125 1 95.81 252 THR B C 1
ATOM 6148 O O . THR B 1 252 ? -3.172 16.5 16.938 1 95.81 252 THR B O 1
ATOM 6151 N N . VAL B 1 253 ? -3.049 17.984 18.609 1 94.56 253 VAL B N 1
ATOM 6152 C CA . VAL B 1 253 ? -3.422 19.125 17.781 1 94.56 253 VAL B CA 1
ATOM 6153 C C . VAL B 1 253 ? -2.408 19.297 16.656 1 94.56 253 VAL B C 1
ATOM 6155 O O . VAL B 1 253 ? -2.771 19.688 15.539 1 94.56 253 VAL B O 1
ATOM 6158 N N . ASN B 1 254 ? -1.194 18.953 16.953 1 90.31 254 ASN B N 1
ATOM 6159 C CA . ASN B 1 254 ? -0.125 19.109 15.977 1 90.31 254 ASN B CA 1
ATOM 6160 C C . ASN B 1 254 ? 0.172 17.812 15.242 1 90.31 254 ASN B C 1
ATOM 6162 O O . ASN B 1 254 ? 1.216 17.672 14.602 1 90.31 254 ASN B O 1
ATOM 6166 N N . ASN B 1 255 ? -0.668 16.812 15.43 1 89.06 255 ASN B N 1
ATOM 6167 C CA . ASN B 1 255 ? -0.515 15.516 14.797 1 89.06 255 ASN B CA 1
ATOM 6168 C C . ASN B 1 255 ? 0.834 14.883 15.133 1 89.06 255 ASN B C 1
ATOM 6170 O O . ASN B 1 255 ? 1.479 14.289 14.266 1 89.06 255 ASN B O 1
ATOM 6174 N N . ALA B 1 256 ? 1.319 15.094 16.266 1 91.06 256 ALA B N 1
ATOM 6175 C CA . ALA B 1 256 ? 2.613 14.57 16.703 1 91.06 256 ALA B CA 1
ATOM 6176 C C . ALA B 1 256 ? 2.438 13.492 17.766 1 91.06 256 ALA B C 1
ATOM 6178 O O . ALA B 1 256 ? 3.418 12.914 18.25 1 91.06 256 ALA B O 1
ATOM 6179 N N . SER B 1 257 ? 1.216 13.242 18.094 1 94.19 257 SER B N 1
ATOM 6180 C CA . SER B 1 257 ? 0.952 12.242 19.125 1 94.19 257 SER B CA 1
ATOM 6181 C C . SER B 1 257 ? 1.174 10.828 18.594 1 94.19 257 SER B C 1
ATOM 6183 O O . SER B 1 257 ? 0.878 10.547 17.438 1 94.19 257 SER B O 1
ATOM 6185 N N . SER B 1 258 ? 1.686 9.961 19.422 1 92.5 258 SER B N 1
ATOM 6186 C CA . SER B 1 258 ? 1.817 8.547 19.078 1 92.5 258 SER B CA 1
ATOM 6187 C C . SER B 1 258 ? 0.592 7.754 19.516 1 92.5 258 SER B C 1
ATOM 6189 O O . SER B 1 258 ? 0.444 6.582 19.172 1 92.5 258 SER B O 1
ATOM 6191 N N . LEU B 1 259 ? -0.316 8.453 20.172 1 94.06 259 LEU B N 1
ATOM 6192 C CA . LEU B 1 259 ? -1.448 7.746 20.766 1 94.06 259 LEU B CA 1
ATOM 6193 C C . LEU B 1 259 ? -2.746 8.109 20.047 1 94.06 259 LEU B C 1
ATOM 6195 O O . LEU B 1 259 ? -3.609 7.25 19.844 1 94.06 259 LEU B O 1
ATOM 6199 N N . ASN B 1 260 ? -2.816 9.414 19.688 1 95.81 260 ASN B N 1
ATOM 6200 C CA . ASN B 1 260 ? -4.109 9.891 19.203 1 95.81 260 ASN B CA 1
ATOM 6201 C C . ASN B 1 260 ? -3.975 10.633 17.891 1 95.81 260 ASN B C 1
ATOM 6203 O O . ASN B 1 260 ? -2.914 11.188 17.578 1 95.81 260 ASN B O 1
ATOM 6207 N N . GLN B 1 261 ? -5.035 10.562 17.172 1 95.75 261 GLN B N 1
ATOM 6208 C CA . GLN B 1 261 ? -5.215 11.406 15.992 1 95.75 261 GLN B CA 1
ATOM 6209 C C . GLN B 1 261 ? -6.68 11.789 15.812 1 95.75 261 GLN B C 1
ATOM 6211 O O . GLN B 1 261 ? -7.574 11.109 16.312 1 95.75 261 GLN B O 1
ATOM 6216 N N . VAL B 1 262 ? -6.855 12.898 15.164 1 96.56 262 VAL B N 1
ATOM 6217 C CA . VAL B 1 262 ? -8.219 13.344 14.898 1 96.56 262 VAL B CA 1
ATOM 6218 C C . VAL B 1 262 ? -8.633 12.93 13.492 1 96.56 262 VAL B C 1
ATOM 6220 O O . VAL B 1 262 ? -7.895 13.148 12.531 1 96.56 262 VAL B O 1
ATOM 6223 N N . LEU B 1 263 ? -9.75 12.312 13.422 1 95.44 263 LEU B N 1
ATOM 6224 C CA . LEU B 1 263 ? -10.336 11.953 12.141 1 95.44 263 LEU B CA 1
ATOM 6225 C C . LEU B 1 263 ? -11.625 12.727 11.891 1 95.44 263 LEU B C 1
ATOM 6227 O O . LEU B 1 263 ? -12.375 13.008 12.828 1 95.44 263 LEU B O 1
ATOM 6231 N N . TYR B 1 264 ? -11.82 13.102 10.656 1 96 264 TYR B N 1
ATOM 6232 C CA . TYR B 1 264 ? -13.047 13.797 10.266 1 96 264 TYR B CA 1
ATOM 6233 C C . TYR B 1 264 ? -13.812 12.992 9.219 1 96 264 TYR B C 1
ATOM 6235 O O . TYR B 1 264 ? -13.273 12.672 8.156 1 96 264 TYR B O 1
ATOM 6243 N N . ASP B 1 265 ? -14.945 12.656 9.547 1 96.25 265 ASP B N 1
ATOM 6244 C CA . ASP B 1 265 ? -15.859 12.023 8.594 1 96.25 265 ASP B CA 1
ATOM 6245 C C . ASP B 1 265 ? -16.656 13.078 7.816 1 96.25 265 ASP B C 1
ATOM 6247 O O . ASP B 1 265 ? -17.609 13.648 8.344 1 96.25 265 ASP B O 1
ATOM 6251 N N . SER B 1 266 ? -16.359 13.227 6.574 1 93.56 266 SER B N 1
ATOM 6252 C CA . SER B 1 266 ? -16.953 14.281 5.754 1 93.56 266 SER B CA 1
ATOM 6253 C C . SER B 1 266 ? -18.422 13.977 5.438 1 93.56 266 SER B C 1
ATOM 6255 O O . SER B 1 266 ? -19.219 14.898 5.219 1 93.56 266 SER B O 1
ATOM 6257 N N . GLN B 1 267 ? -18.734 12.75 5.395 1 94 267 GLN B N 1
ATOM 6258 C CA . GLN B 1 267 ? -20.109 12.391 5.078 1 94 267 GLN B CA 1
ATOM 6259 C C . GLN B 1 267 ? -21.047 12.727 6.23 1 94 267 GLN B C 1
ATOM 6261 O O . GLN B 1 267 ? -22.109 13.328 6.02 1 94 267 GLN B O 1
ATOM 6266 N N . ASN B 1 268 ? -20.625 12.375 7.395 1 95.06 268 ASN B N 1
ATOM 6267 C CA . ASN B 1 268 ? -21.438 12.641 8.57 1 95.06 268 ASN B CA 1
ATOM 6268 C C . ASN B 1 268 ? -21.062 13.961 9.242 1 95.06 268 ASN B C 1
ATOM 6270 O O . ASN B 1 268 ? -21.734 14.406 10.172 1 95.06 268 ASN B O 1
ATOM 6274 N N . GLN B 1 269 ? -20.047 14.609 8.836 1 96.19 269 GLN B N 1
ATOM 6275 C CA . GLN B 1 269 ? -19.562 15.883 9.336 1 96.19 269 GLN B CA 1
ATOM 6276 C C . GLN B 1 269 ? -19.266 15.812 10.836 1 96.19 269 GLN B C 1
ATOM 6278 O O . GLN B 1 269 ? -19.688 16.672 11.602 1 96.19 269 GLN B O 1
ATOM 6283 N N . VAL B 1 270 ? -18.547 14.75 11.195 1 97.56 270 VAL B N 1
ATOM 6284 C CA . VAL B 1 270 ? -18.188 14.547 12.602 1 97.56 270 VAL B CA 1
ATOM 6285 C C . VAL B 1 270 ? -16.688 14.352 12.742 1 97.56 270 VAL B C 1
ATOM 6287 O O . VAL B 1 270 ? -16.078 13.617 11.961 1 97.56 270 VAL B O 1
ATOM 6290 N N . ALA B 1 271 ? -16.125 15.133 13.664 1 98.19 271 ALA B N 1
ATOM 6291 C CA . ALA B 1 271 ? -14.742 14.914 14.055 1 98.19 271 ALA B CA 1
ATOM 6292 C C . ALA B 1 271 ? -14.648 13.992 15.258 1 98.19 271 ALA B C 1
ATOM 6294 O O . ALA B 1 271 ? -15.445 14.102 16.203 1 98.19 271 ALA B O 1
ATOM 6295 N N . LEU B 1 272 ? -13.766 13.023 15.188 1 97.19 272 LEU B N 1
ATOM 6296 C CA . LEU B 1 272 ? -13.625 12.086 16.297 1 97.19 272 LEU B CA 1
ATOM 6297 C C . LEU B 1 272 ? -12.156 11.797 16.578 1 97.19 272 LEU B C 1
ATOM 6299 O O . LEU B 1 272 ? -11.297 12.055 15.742 1 97.19 272 LEU B O 1
ATOM 6303 N N . LEU B 1 273 ? -11.945 11.367 17.781 1 96.06 273 LEU B N 1
ATOM 6304 C CA . LEU B 1 273 ? -10.602 10.977 18.203 1 96.06 273 LEU B CA 1
ATOM 6305 C C . LEU B 1 273 ? -10.367 9.492 17.953 1 96.06 273 LEU B C 1
ATOM 6307 O O . LEU B 1 273 ? -11.203 8.656 18.312 1 96.06 273 LEU B O 1
ATOM 6311 N N . ALA B 1 274 ? -9.281 9.172 17.297 1 94.88 274 ALA B N 1
ATOM 6312 C CA . ALA B 1 274 ? -8.906 7.797 16.969 1 94.88 274 ALA B CA 1
ATOM 6313 C C . ALA B 1 274 ? -7.445 7.531 17.312 1 94.88 274 ALA B C 1
ATOM 6315 O O . ALA B 1 274 ? -6.691 8.461 17.594 1 94.88 274 ALA B O 1
ATOM 6316 N N . PRO B 1 275 ? -7.113 6.305 17.328 1 93.94 275 PRO B N 1
ATOM 6317 C CA . PRO B 1 275 ? -5.699 6 17.562 1 93.94 275 PRO B CA 1
ATOM 6318 C C . PRO B 1 275 ? -4.812 6.367 16.375 1 93.94 275 PRO B C 1
ATOM 6320 O O . PRO B 1 275 ? -5.289 6.406 15.242 1 93.94 275 PRO B O 1
ATOM 6323 N N . LYS B 1 276 ? -3.521 6.832 16.484 1 90.62 276 LYS B N 1
ATOM 6324 C CA . LYS B 1 276 ? -2.604 7.305 15.445 1 90.62 276 LYS B CA 1
ATOM 6325 C C . LYS B 1 276 ? -2.303 6.199 14.438 1 90.62 276 LYS B C 1
ATOM 6327 O O . LYS B 1 276 ? -2.297 6.441 13.227 1 90.62 276 LYS B O 1
ATOM 6332 N N . ASP B 1 277 ? -1.942 4.906 14.773 1 79.88 277 ASP B N 1
ATOM 6333 C CA . ASP B 1 277 ? -1.465 3.869 13.867 1 79.88 277 ASP B CA 1
ATOM 6334 C C . ASP B 1 277 ? -2.588 2.904 13.5 1 79.88 277 ASP B C 1
ATOM 6336 O O . ASP B 1 277 ? -2.633 1.774 13.992 1 79.88 277 ASP B O 1
ATOM 6340 N N . ILE B 1 278 ? -3.439 3.598 12.523 1 85.69 278 ILE B N 1
ATOM 6341 C CA . ILE B 1 278 ? -4.492 2.725 12.023 1 85.69 278 ILE B CA 1
ATOM 6342 C C . ILE B 1 278 ? -3.92 1.785 10.961 1 85.69 278 ILE B C 1
ATOM 6344 O O . ILE B 1 278 ? -3.451 2.232 9.914 1 85.69 278 ILE B O 1
ATOM 6348 N N . ASN B 1 279 ? -3.828 0.561 11.383 1 82.38 279 ASN B N 1
ATOM 6349 C CA . ASN B 1 279 ? -3.281 -0.48 10.516 1 82.38 279 ASN B CA 1
ATOM 6350 C C . ASN B 1 279 ? -4.363 -1.119 9.648 1 82.38 279 ASN B C 1
ATOM 6352 O O . ASN B 1 279 ? -5.457 -1.417 10.133 1 82.38 279 ASN B O 1
ATOM 6356 N N . GLY B 1 280 ? -4.109 -1.311 8.484 1 87 280 GLY B N 1
ATOM 6357 C CA . GLY B 1 280 ? -5.047 -1.938 7.562 1 87 280 GLY B CA 1
ATOM 6358 C C . GLY B 1 280 ? -5.273 -3.41 7.852 1 87 280 GLY B C 1
ATOM 6359 O O . GLY B 1 280 ? -6.203 -4.016 7.316 1 87 280 GLY B O 1
ATOM 6360 N N . ALA B 1 281 ? -4.543 -3.996 8.75 1 89.5 281 ALA B N 1
ATOM 6361 C CA . ALA B 1 281 ? -4.621 -5.426 9.039 1 89.5 281 ALA B CA 1
ATOM 6362 C C . ALA B 1 281 ? -5.715 -5.723 10.062 1 89.5 281 ALA B C 1
ATOM 6364 O O . ALA B 1 281 ? -6.078 -6.883 10.273 1 89.5 281 ALA B O 1
ATOM 6365 N N . LEU B 1 282 ? -6.27 -4.668 10.648 1 93 282 LEU B N 1
ATOM 6366 C CA . LEU B 1 282 ? -7.277 -4.871 11.688 1 93 282 LEU B CA 1
ATOM 6367 C C . LEU B 1 282 ? -8.531 -4.051 11.391 1 93 282 LEU B C 1
ATOM 6369 O O . LEU B 1 282 ? -8.461 -2.828 11.266 1 93 282 LEU B O 1
ATOM 6373 N N . ASP B 1 283 ? -9.578 -4.727 11.234 1 94.25 283 ASP B N 1
ATOM 6374 C CA . ASP B 1 283 ? -10.891 -4.086 11.211 1 94.25 283 ASP B CA 1
ATOM 6375 C C . ASP B 1 283 ? -11.5 -4.02 12.609 1 94.25 283 ASP B C 1
ATOM 6377 O O . ASP B 1 283 ? -11.43 -4.988 13.367 1 94.25 283 ASP B O 1
ATOM 6381 N N . TYR B 1 284 ? -12.047 -2.951 12.93 1 95.38 284 TYR B N 1
ATOM 6382 C CA . TYR B 1 284 ? -12.602 -2.855 14.273 1 95.38 284 TYR B CA 1
ATOM 6383 C C . TYR B 1 284 ? -13.742 -1.841 14.32 1 95.38 284 TYR B C 1
ATOM 6385 O O . TYR B 1 284 ? -13.938 -1.073 13.375 1 95.38 284 TYR B O 1
ATOM 6393 N N . SER B 1 285 ? -14.555 -1.944 15.336 1 96.12 285 SER B N 1
ATOM 6394 C CA . SER B 1 285 ? -15.555 -0.961 15.734 1 96.12 285 SER B CA 1
ATOM 6395 C C . SER B 1 285 ? -15.312 -0.468 17.156 1 96.12 285 SER B C 1
ATOM 6397 O O . SER B 1 285 ? -15.016 -1.263 18.062 1 96.12 285 SER B O 1
ATOM 6399 N N . ALA B 1 286 ? -15.305 0.812 17.297 1 96.75 286 ALA B N 1
ATOM 6400 C CA . ALA B 1 286 ? -15 1.396 18.609 1 96.75 286 ALA B CA 1
ATOM 6401 C C . ALA B 1 286 ? -15.93 2.564 18.906 1 96.75 286 ALA B C 1
ATOM 6403 O O . ALA B 1 286 ? -16.547 3.129 18 1 96.75 286 ALA B O 1
ATOM 6404 N N . LYS B 1 287 ? -16.047 2.85 20.25 1 96.19 287 LYS B N 1
ATOM 6405 C CA . LYS B 1 287 ? -16.844 3.98 20.719 1 96.19 287 LYS B CA 1
ATOM 6406 C C . LYS B 1 287 ? -15.945 5.156 21.094 1 96.19 287 LYS B C 1
ATOM 6408 O O . LYS B 1 287 ? -14.859 4.965 21.656 1 96.19 287 LYS B O 1
ATOM 6413 N N . THR B 1 288 ? -16.406 6.293 20.703 1 96.25 288 THR B N 1
ATOM 6414 C CA . THR B 1 288 ? -15.664 7.504 21.047 1 96.25 288 THR B CA 1
ATOM 6415 C C . THR B 1 288 ? -16.609 8.711 21.109 1 96.25 288 THR B C 1
ATOM 6417 O O . THR B 1 288 ? -17.828 8.562 20.969 1 96.25 288 THR B O 1
ATOM 6420 N N . LEU B 1 289 ? -16.078 9.844 21.438 1 95.5 289 LEU B N 1
ATOM 6421 C CA . LEU B 1 289 ? -16.812 11.102 21.391 1 95.5 289 LEU B CA 1
ATOM 6422 C C . LEU B 1 289 ? -16.609 11.812 20.062 1 95.5 289 LEU B C 1
ATOM 6424 O O . LEU B 1 289 ? -15.508 11.82 19.531 1 95.5 289 LEU B O 1
ATOM 6428 N N . GLY B 1 290 ? -17.688 12.312 19.531 1 97.12 290 GLY B N 1
ATOM 6429 C CA . GLY B 1 290 ? -17.641 13.055 18.297 1 97.12 290 GLY B CA 1
ATOM 6430 C C . GLY B 1 290 ? -18.234 14.445 18.406 1 97.12 290 GLY B C 1
ATOM 6431 O O . GLY B 1 290 ? -19.109 14.688 19.25 1 97.12 290 GLY B O 1
ATOM 6432 N N . VAL B 1 291 ? -17.672 15.352 17.641 1 98 291 VAL B N 1
ATOM 6433 C CA . VAL B 1 291 ? -18.156 16.734 17.625 1 98 291 VAL B CA 1
ATOM 6434 C C . VAL B 1 291 ? -18.516 17.141 16.203 1 98 291 VAL B C 1
ATOM 6436 O O . VAL B 1 291 ? -17.766 16.844 15.258 1 98 291 VAL B O 1
ATOM 6439 N N . SER B 1 292 ? -19.641 17.719 16.062 1 97.94 292 SER B N 1
ATOM 6440 C CA . SER B 1 292 ? -20.094 18.281 14.789 1 97.94 292 SER B CA 1
ATOM 6441 C C . SER B 1 292 ? -20.453 19.75 14.938 1 97.94 292 SER B C 1
ATOM 6443 O O . SER B 1 292 ? -21.203 20.125 15.836 1 97.94 292 SER B O 1
ATOM 6445 N N . THR B 1 293 ? -19.891 20.547 14.062 1 97.94 293 THR B N 1
ATOM 6446 C CA . THR B 1 293 ? -20.125 21.984 14.125 1 97.94 293 THR B CA 1
ATOM 6447 C C . THR B 1 293 ? -20.734 22.5 12.82 1 97.94 293 THR B C 1
ATOM 6449 O O . THR B 1 293 ? -20.359 22.047 11.734 1 97.94 293 THR B O 1
ATOM 6452 N N . GLN B 1 294 ? -21.688 23.359 12.938 1 97.25 294 GLN B N 1
ATOM 6453 C CA . GLN B 1 294 ? -22.25 24.078 11.805 1 97.25 294 GLN B CA 1
ATOM 6454 C C . GLN B 1 294 ? -22.188 25.578 12.023 1 97.25 294 GLN B C 1
ATOM 6456 O O . GLN B 1 294 ? -22.828 26.125 12.922 1 97.25 294 GLN B O 1
ATOM 6461 N N . CYS B 1 295 ? -21.391 26.234 11.195 1 97.25 295 CYS B N 1
ATOM 6462 C CA . CYS B 1 295 ? -21.219 27.688 11.312 1 97.25 295 CYS B CA 1
ATOM 6463 C C . CYS B 1 295 ? -22.047 28.422 10.266 1 97.25 295 CYS B C 1
ATOM 6465 O O . CYS B 1 295 ? -22.234 27.922 9.156 1 97.25 295 CYS B O 1
ATOM 6467 N N . SER B 1 296 ? -22.516 29.516 10.633 1 95.69 296 SER B N 1
ATOM 6468 C CA . SER B 1 296 ? -23.234 30.422 9.734 1 95.69 296 SER B CA 1
ATOM 6469 C C . SER B 1 296 ? -22.766 31.859 9.898 1 95.69 296 SER B C 1
ATOM 6471 O O . SER B 1 296 ? -22.422 32.281 11.008 1 95.69 296 SER B O 1
ATOM 6473 N N . SER B 1 297 ? -22.688 32.594 8.797 1 95.25 297 SER B N 1
ATOM 6474 C CA . SER B 1 297 ? -22.25 33.969 8.852 1 95.25 297 SER B CA 1
ATOM 6475 C C . SER B 1 297 ? -23.344 34.875 9.43 1 95.25 297 SER B C 1
ATOM 6477 O O . SER B 1 297 ? -24.516 34.688 9.133 1 95.25 297 SER B O 1
ATOM 6479 N N . LYS B 1 298 ? -22.906 35.812 10.273 1 94.12 298 LYS B N 1
ATOM 6480 C CA . LYS B 1 298 ? -23.844 36.719 10.914 1 94.12 298 LYS B CA 1
ATOM 6481 C C . LYS B 1 298 ? -23.453 38.156 10.648 1 94.12 298 LYS B C 1
ATOM 6483 O O . LYS B 1 298 ? -23.766 39.062 11.445 1 94.12 298 LYS B O 1
ATOM 6488 N N . GLY B 1 299 ? -22.766 38.344 9.594 1 92.81 299 GLY B N 1
ATOM 6489 C CA . GLY B 1 299 ? -22.297 39.688 9.281 1 92.81 299 GLY B CA 1
ATOM 6490 C C . GLY B 1 299 ? -23.438 40.656 9.031 1 92.81 299 GLY B C 1
ATOM 6491 O O . GLY B 1 299 ? -23.438 41.781 9.578 1 92.81 299 GLY B O 1
ATOM 6492 N N . LYS B 1 300 ? -24.328 40.281 8.211 1 92.06 300 LYS B N 1
ATOM 6493 C CA . LYS B 1 300 ? -25.453 41.156 7.867 1 92.06 300 LYS B CA 1
ATOM 6494 C C . LYS B 1 300 ? -26.406 41.312 9.047 1 92.06 300 LYS B C 1
ATOM 6496 O O . LYS B 1 300 ? -26.859 42.438 9.336 1 92.06 300 LYS B O 1
ATOM 6501 N N . GLU B 1 301 ? -26.688 40.25 9.633 1 92 301 GLU B N 1
ATOM 6502 C CA . GLU B 1 301 ? -27.625 40.281 10.742 1 92 301 GLU B CA 1
ATOM 6503 C C . GLU B 1 301 ? -27.125 41.156 11.883 1 92 301 GLU B C 1
ATOM 6505 O O . GLU B 1 301 ? -27.922 41.844 12.531 1 92 301 GLU B O 1
ATOM 6510 N N . CYS B 1 302 ? -25.875 41.125 12.117 1 93.19 302 CYS B N 1
ATOM 6511 C CA . CYS B 1 302 ? -25.281 41.906 13.211 1 93.19 302 CYS B CA 1
ATOM 6512 C C . CYS B 1 302 ? -24.766 43.25 12.719 1 93.19 302 CYS B C 1
ATOM 6514 O O . CYS B 1 302 ? -24.031 43.938 13.438 1 93.19 302 CYS B O 1
ATOM 6516 N N . ARG B 1 303 ? -24.984 43.656 11.539 1 92.38 303 ARG B N 1
ATOM 6517 C CA . ARG B 1 303 ? -24.578 44.906 10.945 1 92.38 303 ARG B CA 1
ATOM 6518 C C . ARG B 1 303 ? -23.078 45.125 11.109 1 92.38 303 ARG B C 1
ATOM 6520 O O . ARG B 1 303 ? -22.656 46.188 11.625 1 92.38 303 ARG B O 1
ATOM 6527 N N . LEU B 1 304 ? -22.391 44.125 10.742 1 92.5 304 LEU B N 1
ATOM 6528 C CA . LEU B 1 304 ? -20.938 44.281 10.719 1 92.5 304 LEU B CA 1
ATOM 6529 C C . LEU B 1 304 ? -20.5 45.406 9.805 1 92.5 304 LEU B C 1
ATOM 6531 O O . LEU B 1 304 ? -20.906 45.469 8.641 1 92.5 304 LEU B O 1
ATOM 6535 N N . ARG B 1 305 ? -19.719 46.406 10.352 1 90.81 305 ARG B N 1
ATOM 6536 C CA . ARG B 1 305 ? -19.344 47.594 9.578 1 90.81 305 ARG B CA 1
ATOM 6537 C C . ARG B 1 305 ? -18.031 48.156 10.078 1 90.81 305 ARG B C 1
ATOM 6539 O O . ARG B 1 305 ? -17.562 47.844 11.172 1 90.81 305 ARG B O 1
ATOM 6546 N N . LEU B 1 306 ? -17.469 49 9.227 1 90.19 306 LEU B N 1
ATOM 6547 C CA . LEU B 1 306 ? -16.266 49.719 9.625 1 90.19 306 LEU B CA 1
ATOM 6548 C C . LEU B 1 306 ? -16.562 50.719 10.742 1 90.19 306 LEU B C 1
ATOM 6550 O O . LEU B 1 306 ? -17.641 51.312 10.758 1 90.19 306 LEU B O 1
ATOM 6554 N N . SER B 1 307 ? -15.57 50.719 11.703 1 87.5 307 SER B N 1
ATOM 6555 C CA . SER B 1 307 ? -15.75 51.688 12.797 1 87.5 307 SER B CA 1
ATOM 6556 C C . SER B 1 307 ? -15.75 53.125 12.289 1 87.5 307 SER B C 1
ATOM 6558 O O . SER B 1 307 ? -14.977 53.469 11.391 1 87.5 307 SER B O 1
ATOM 6560 N N . ARG B 1 308 ? -16.609 53.969 12.742 1 75.44 308 ARG B N 1
ATOM 6561 C CA . ARG B 1 308 ? -16.734 55.375 12.32 1 75.44 308 ARG B CA 1
ATOM 6562 C C . ARG B 1 308 ? -15.555 56.188 12.828 1 75.44 308 ARG B C 1
ATOM 6564 O O . ARG B 1 308 ? -15.148 57.156 12.18 1 75.44 308 ARG B O 1
ATOM 6571 N N . ASN B 1 309 ? -15.062 55.812 13.93 1 66.12 309 ASN B N 1
ATOM 6572 C CA . ASN B 1 309 ? -14.039 56.594 14.594 1 66.12 309 ASN B CA 1
ATOM 6573 C C . ASN B 1 309 ? -12.633 56.188 14.148 1 66.12 309 ASN B C 1
ATOM 6575 O O . ASN B 1 309 ? -11.664 56.938 14.391 1 66.12 309 ASN B O 1
ATOM 6579 N N . SER B 1 310 ? -12.43 55.031 13.742 1 63.66 310 SER B N 1
ATOM 6580 C CA . SER B 1 310 ? -11.102 54.562 13.344 1 63.66 310 SER B CA 1
ATOM 6581 C C . SER B 1 310 ? -11.141 53.844 12.016 1 63.66 310 SER B C 1
ATOM 6583 O O . SER B 1 310 ? -11.992 52.969 11.812 1 63.66 310 SER B O 1
ATOM 6585 N N . ASP B 1 311 ? -10.555 54.406 11.023 1 62.81 311 ASP B N 1
ATOM 6586 C CA . ASP B 1 311 ? -10.484 53.812 9.695 1 62.81 311 ASP B CA 1
ATOM 6587 C C . ASP B 1 311 ? -9.859 52.406 9.742 1 62.81 311 ASP B C 1
ATOM 6589 O O . ASP B 1 311 ? -9.82 51.688 8.734 1 62.81 311 ASP B O 1
ATOM 6593 N N . THR B 1 312 ? -9.531 51.969 10.953 1 73.69 312 THR B N 1
ATOM 6594 C CA . THR B 1 312 ? -8.789 50.719 10.977 1 73.69 312 THR B CA 1
ATOM 6595 C C . THR B 1 312 ? -9.531 49.688 11.805 1 73.69 312 THR B C 1
ATOM 6597 O O . THR B 1 312 ? -9.094 48.531 11.883 1 73.69 312 THR B O 1
ATOM 6600 N N . GLY B 1 313 ? -10.664 50.094 12.367 1 85.06 313 GLY B N 1
ATOM 6601 C CA . GLY B 1 313 ? -11.352 49.125 13.219 1 85.06 313 GLY B CA 1
ATOM 6602 C C . GLY B 1 313 ? -12.695 48.688 12.656 1 85.06 313 GLY B C 1
ATOM 6603 O O . GLY B 1 313 ? -13.25 49.344 11.773 1 85.06 313 GLY B O 1
ATOM 6604 N N . VAL B 1 314 ? -13.156 47.531 13.062 1 91.31 314 VAL B N 1
ATOM 6605 C CA . VAL B 1 314 ? -14.453 47 12.672 1 91.31 314 VAL B CA 1
ATOM 6606 C C . VAL B 1 314 ? -15.312 46.75 13.922 1 91.31 314 VAL B C 1
ATOM 6608 O O . VAL B 1 314 ? -14.789 46.406 14.977 1 91.31 314 VAL B O 1
ATOM 6611 N N . VAL B 1 315 ? -16.578 47.094 13.797 1 91.88 315 VAL B N 1
ATOM 6612 C CA . VAL B 1 315 ? -17.5 46.938 14.914 1 91.88 315 VAL B CA 1
ATOM 6613 C C . VAL B 1 315 ? -18.734 46.188 14.461 1 91.88 315 VAL B C 1
ATOM 6615 O O . VAL B 1 315 ? -18.984 46.031 13.258 1 91.88 315 VAL B O 1
ATOM 6618 N N . HIS B 1 316 ? -19.422 45.594 15.398 1 91.56 316 HIS B N 1
ATOM 6619 C CA . HIS B 1 316 ? -20.703 44.938 15.133 1 91.56 316 HIS B CA 1
ATOM 6620 C C . HIS B 1 316 ? -21.75 45.375 16.156 1 91.56 316 HIS B C 1
ATOM 6622 O O . HIS B 1 316 ? -21.438 45.969 17.172 1 91.56 316 HIS B O 1
ATOM 6628 N N . SER B 1 317 ? -23.094 45.031 15.859 1 90.06 317 SER B N 1
ATOM 6629 C CA . SER B 1 317 ? -24.203 45.438 16.734 1 90.06 317 SER B CA 1
ATOM 6630 C C . SER B 1 317 ? -24.953 44.219 17.281 1 90.06 317 SER B C 1
ATOM 6632 O O . SER B 1 317 ? -26.141 44.312 17.578 1 90.06 317 SER B O 1
ATOM 6634 N N . CYS B 1 318 ? -24.297 43.125 17.391 1 88.25 318 CYS B N 1
ATOM 6635 C CA . CYS B 1 318 ? -24.938 41.969 17.969 1 88.25 318 CYS B CA 1
ATOM 6636 C C . CYS B 1 318 ? -25.078 42.125 19.484 1 88.25 318 CYS B C 1
ATOM 6638 O O . CYS B 1 318 ? -24.219 42.719 20.125 1 88.25 318 CYS B O 1
ATOM 6640 N N . PRO B 1 319 ? -26.188 41.594 20 1 84 319 PRO B N 1
ATOM 6641 C CA . PRO B 1 319 ? -26.312 41.625 21.453 1 84 319 PRO B CA 1
ATOM 6642 C C . PRO B 1 319 ? -25.188 40.875 22.156 1 84 319 PRO B C 1
ATOM 6644 O O . PRO B 1 319 ? -24.594 39.938 21.594 1 84 319 PRO B O 1
ATOM 6647 N N . PRO B 1 320 ? -24.891 41.25 23.344 1 76.62 320 PRO B N 1
ATOM 6648 C CA . PRO B 1 320 ? -23.766 40.656 24.078 1 76.62 320 PRO B CA 1
ATOM 6649 C C . PRO B 1 320 ? -23.938 39.156 24.297 1 76.62 320 PRO B C 1
ATOM 6651 O O . PRO B 1 320 ? -22.938 38.406 24.375 1 76.62 320 PRO B O 1
ATOM 6654 N N . ASP B 1 321 ? -25.188 38.719 24.438 1 74.94 321 ASP B N 1
ATOM 6655 C CA . ASP B 1 321 ? -25.438 37.281 24.656 1 74.94 321 ASP B CA 1
ATOM 6656 C C . ASP B 1 321 ? -25.344 36.5 23.359 1 74.94 321 ASP B C 1
ATOM 6658 O O . ASP B 1 321 ? -25.453 35.281 23.359 1 74.94 321 ASP B O 1
ATOM 6662 N N . GLU B 1 322 ? -25.094 37.188 22.328 1 77.69 322 GLU B N 1
ATOM 6663 C CA . GLU B 1 322 ? -24.953 36.594 21 1 77.69 322 GLU B CA 1
ATOM 6664 C C . GLU B 1 322 ? -23.781 37.188 20.234 1 77.69 322 GLU B C 1
ATOM 6666 O O . GLU B 1 322 ? -23.938 37.656 19.109 1 77.69 322 GLU B O 1
ATOM 6671 N N . SER B 1 323 ? -22.672 37.312 21 1 75.81 323 SER B N 1
ATOM 6672 C CA . SER B 1 323 ? -21.547 37.938 20.328 1 75.81 323 SER B CA 1
ATOM 6673 C C . SER B 1 323 ? -20.219 37.312 20.719 1 75.81 323 SER B C 1
ATOM 6675 O O . SER B 1 323 ? -20.172 36.469 21.625 1 75.81 323 SER B O 1
ATOM 6677 N N . ALA B 1 324 ? -19.172 37.688 20.016 1 77.81 324 ALA B N 1
ATOM 6678 C CA . ALA B 1 324 ? -17.812 37.156 20.234 1 77.81 324 ALA B CA 1
ATOM 6679 C C . ALA B 1 324 ? -17.141 37.875 21.391 1 77.81 324 ALA B C 1
ATOM 6681 O O . ALA B 1 324 ? -15.984 37.594 21.719 1 77.81 324 ALA B O 1
ATOM 6682 N N . GLY B 1 325 ? -17.844 38.656 22.219 1 73.31 325 GLY B N 1
ATOM 6683 C CA . GLY B 1 325 ? -17.359 39.219 23.469 1 73.31 325 GLY B CA 1
ATOM 6684 C C . GLY B 1 325 ? -16.703 40.562 23.281 1 73.31 325 GLY B C 1
ATOM 6685 O O . GLY B 1 325 ? -16.828 41.438 24.141 1 73.31 325 GLY B O 1
ATOM 6686 N N . ASP B 1 326 ? -15.945 40.875 22.172 1 81.12 326 ASP B N 1
ATOM 6687 C CA . ASP B 1 326 ? -15.234 42.125 22 1 81.12 326 ASP B CA 1
ATOM 6688 C C . ASP B 1 326 ? -16.094 43.125 21.25 1 81.12 326 ASP B C 1
ATOM 6690 O O . ASP B 1 326 ? -16.953 42.75 20.453 1 81.12 326 ASP B O 1
ATOM 6694 N N . ASP B 1 327 ? -15.797 44.375 21.531 1 81.56 327 ASP B N 1
ATOM 6695 C CA . ASP B 1 327 ? -16.594 45.438 20.906 1 81.56 327 ASP B CA 1
ATOM 6696 C C . ASP B 1 327 ? -15.984 45.875 19.578 1 81.56 327 ASP B C 1
ATOM 6698 O O . ASP B 1 327 ? -16.688 46.406 18.719 1 81.56 327 ASP B O 1
ATOM 6702 N N . SER B 1 328 ? -14.75 45.656 19.5 1 87.19 328 SER B N 1
ATOM 6703 C CA . SER B 1 328 ? -14.078 46.094 18.281 1 87.19 328 SER B CA 1
ATOM 6704 C C . SER B 1 328 ? -12.852 45.25 17.984 1 87.19 328 SER B C 1
ATOM 6706 O O . SER B 1 328 ? -12.203 44.75 18.922 1 87.19 328 SER B O 1
ATOM 6708 N N . LEU B 1 329 ? -12.703 45 16.719 1 87.44 329 LEU B N 1
ATOM 6709 C CA . LEU B 1 329 ? -11.492 44.344 16.266 1 87.44 329 LEU B CA 1
ATOM 6710 C C . LEU B 1 329 ? -10.727 45.188 15.273 1 87.44 329 LEU B C 1
ATOM 6712 O O . LEU B 1 329 ? -11.266 46.188 14.75 1 87.44 329 LEU B O 1
ATOM 6716 N N . SER B 1 330 ? -9.469 44.938 15.172 1 81.06 330 SER B N 1
ATOM 6717 C CA . SER B 1 330 ? -8.578 45.562 14.211 1 81.06 330 SER B CA 1
ATOM 6718 C C . SER B 1 330 ? -7.59 44.562 13.625 1 81.06 330 SER B C 1
ATOM 6720 O O . SER B 1 330 ? -7.621 43.375 13.977 1 81.06 330 SER B O 1
ATOM 6722 N N . VAL B 1 331 ? -6.793 45.094 12.734 1 74.62 331 VAL B N 1
ATOM 6723 C CA . VAL B 1 331 ? -5.785 44.219 12.125 1 74.62 331 VAL B CA 1
ATOM 6724 C C . VAL B 1 331 ? -4.789 43.781 13.195 1 74.62 331 VAL B C 1
ATOM 6726 O O . VAL B 1 331 ? -4.312 42.625 13.156 1 74.62 331 VAL B O 1
ATOM 6729 N N . ALA B 1 332 ? -4.488 44.625 14.164 1 68.5 332 ALA B N 1
ATOM 6730 C CA . ALA B 1 332 ? -3.553 44.312 15.242 1 68.5 332 ALA B CA 1
ATOM 6731 C C . ALA B 1 332 ? -4.172 43.312 16.234 1 68.5 332 ALA B C 1
ATOM 6733 O O . ALA B 1 332 ? -3.473 42.469 16.781 1 68.5 332 ALA B O 1
ATOM 6734 N N . LYS B 1 333 ? -5.418 43.5 16.516 1 78.31 333 LYS B N 1
ATOM 6735 C CA . LYS B 1 333 ? -6.223 42.562 17.297 1 78.31 333 LYS B CA 1
ATOM 6736 C C . LYS B 1 333 ? -7.242 41.844 16.422 1 78.31 333 LYS B C 1
ATOM 6738 O O . LYS B 1 333 ? -8.398 42.25 16.328 1 78.31 333 LYS B O 1
ATOM 6743 N N . ALA B 1 334 ? -6.805 40.75 15.93 1 81.81 334 ALA B N 1
ATOM 6744 C CA . ALA B 1 334 ? -7.504 40.219 14.766 1 81.81 334 ALA B CA 1
ATOM 6745 C C . ALA B 1 334 ? -8.461 39.094 15.164 1 81.81 334 ALA B C 1
ATOM 6747 O O . ALA B 1 334 ? -9.078 38.469 14.297 1 81.81 334 ALA B O 1
ATOM 6748 N N . TRP B 1 335 ? -8.68 38.906 16.531 1 86.75 335 TRP B N 1
ATOM 6749 C CA . TRP B 1 335 ? -9.469 37.719 16.875 1 86.75 335 TRP B CA 1
ATOM 6750 C C . TRP B 1 335 ? -10.281 37.969 18.141 1 86.75 335 TRP B C 1
ATOM 6752 O O . TRP B 1 335 ? -9.82 38.656 19.062 1 86.75 335 TRP B O 1
ATOM 6762 N N . ALA B 1 336 ? -11.5 37.438 18.047 1 84.56 336 ALA B N 1
ATOM 6763 C CA . ALA B 1 336 ? -12.359 37.344 19.234 1 84.56 336 ALA B CA 1
ATOM 6764 C C . ALA B 1 336 ? -13.234 36.094 19.156 1 84.56 336 ALA B C 1
ATOM 6766 O O . ALA B 1 336 ? -13.727 35.75 18.078 1 84.56 336 ALA B O 1
ATOM 6767 N N . GLY B 1 337 ? -13.273 35.375 20.219 1 88.75 337 GLY B N 1
ATOM 6768 C CA . GLY B 1 337 ? -14.117 34.219 20.328 1 88.75 337 GLY B CA 1
ATOM 6769 C C . GLY B 1 337 ? -14.828 34.094 21.656 1 88.75 337 GLY B C 1
ATOM 6770 O O . GLY B 1 337 ? -14.297 34.531 22.688 1 88.75 337 GLY B O 1
ATOM 6771 N N . ASN B 1 338 ? -16.031 33.594 21.562 1 87.06 338 ASN B N 1
ATOM 6772 C CA . ASN B 1 338 ? -16.828 33.438 22.781 1 87.06 338 ASN B CA 1
ATOM 6773 C C . ASN B 1 338 ? -17.812 32.281 22.672 1 87.06 338 ASN B C 1
ATOM 6775 O O . ASN B 1 338 ? -18.422 32.062 21.609 1 87.06 338 ASN B O 1
ATOM 6779 N N . VAL B 1 339 ? -17.812 31.578 23.797 1 86.62 339 VAL B N 1
ATOM 6780 C CA . VAL B 1 339 ? -18.797 30.5 23.875 1 86.62 339 VAL B CA 1
ATOM 6781 C C . VAL B 1 339 ? -20.031 30.969 24.641 1 86.62 339 VAL B C 1
ATOM 6783 O O . VAL B 1 339 ? -19.922 31.578 25.703 1 86.62 339 VAL B O 1
ATOM 6786 N N . ILE B 1 340 ? -21.156 30.844 24.016 1 80.44 340 ILE B N 1
ATOM 6787 C CA . ILE B 1 340 ? -22.422 31.203 24.672 1 80.44 340 ILE B CA 1
ATOM 6788 C C . ILE B 1 340 ? -23.234 29.938 24.922 1 80.44 340 ILE B C 1
ATOM 6790 O O . ILE B 1 340 ? -23.547 29.188 23.984 1 80.44 340 ILE B O 1
ATOM 6794 N N . LEU B 1 341 ? -23.359 29.75 26.203 1 71.19 341 LEU B N 1
ATOM 6795 C CA . LEU B 1 341 ? -24.203 28.641 26.609 1 71.19 341 LEU B CA 1
ATOM 6796 C C . LEU B 1 341 ? -25.656 29.094 26.75 1 71.19 341 LEU B C 1
ATOM 6798 O O . LEU B 1 341 ? -25.922 30.188 27.234 1 71.19 341 LEU B O 1
ATOM 6802 N N . GLY B 1 342 ? -26.578 29.391 25.812 1 54.62 342 GLY B N 1
ATOM 6803 C CA . GLY B 1 342 ? -27.922 29.906 25.969 1 54.62 342 GLY B CA 1
ATOM 6804 C C . GLY B 1 342 ? -28.484 29.734 27.375 1 54.62 342 GLY B C 1
ATOM 6805 O O . GLY B 1 342 ? -28.078 28.828 28.094 1 54.62 342 GLY B O 1
ATOM 6806 N N . PRO B 1 343 ? -29.172 30.781 27.875 1 48.97 343 PRO B N 1
ATOM 6807 C CA . PRO B 1 343 ? -29.844 30.688 29.172 1 48.97 343 PRO B CA 1
ATOM 6808 C C . PRO B 1 343 ? -30.766 29.469 29.266 1 48.97 343 PRO B C 1
ATOM 6810 O O . PRO B 1 343 ? -31.609 29.25 28.391 1 48.97 343 PRO B O 1
ATOM 6813 N N . GLY B 1 344 ? -30.859 28.609 30.312 1 47.69 344 GLY B N 1
ATOM 6814 C CA . GLY B 1 344 ? -31.734 27.469 30.594 1 47.69 344 GLY B CA 1
ATOM 6815 C C . GLY B 1 344 ? -31.406 26.266 29.734 1 47.69 344 GLY B C 1
ATOM 6816 O O . GLY B 1 344 ? -32.125 25.25 29.812 1 47.69 344 GLY B O 1
ATOM 6817 N N . ARG B 1 345 ? -30.766 26.5 28.656 1 53.06 345 ARG B N 1
ATOM 6818 C CA . ARG B 1 345 ? -30.625 25.484 27.609 1 53.06 345 ARG B CA 1
ATOM 6819 C C . ARG B 1 345 ? -29.453 24.547 27.938 1 53.06 345 ARG B C 1
ATOM 6821 O O . ARG B 1 345 ? -28.547 24.922 28.672 1 53.06 345 ARG B O 1
ATOM 6828 N N . THR B 1 346 ? -29.828 23.422 27.703 1 58.03 346 THR B N 1
ATOM 6829 C CA . THR B 1 346 ? -28.922 22.297 27.719 1 58.03 346 THR B CA 1
ATOM 6830 C C . THR B 1 346 ? -27.688 22.562 26.859 1 58.03 346 THR B C 1
ATOM 6832 O O . THR B 1 346 ? -27.812 23.031 25.734 1 58.03 346 THR B O 1
ATOM 6835 N N . PRO B 1 347 ? -26.516 22.438 27.469 1 77.75 347 PRO B N 1
ATOM 6836 C CA . PRO B 1 347 ? -25.266 22.859 26.844 1 77.75 347 PRO B CA 1
ATOM 6837 C C . PRO B 1 347 ? -24.984 22.125 25.531 1 77.75 347 PRO B C 1
ATOM 6839 O O . PRO B 1 347 ? -24.094 22.531 24.781 1 77.75 347 PRO B O 1
ATOM 6842 N N . ASN B 1 348 ? -26 21.234 25.172 1 88.12 348 ASN B N 1
ATOM 6843 C CA . ASN B 1 348 ? -25.75 20.562 23.891 1 88.12 348 ASN B CA 1
ATOM 6844 C C . ASN B 1 348 ? -26.938 20.703 22.953 1 88.12 348 ASN B C 1
ATOM 6846 O O . ASN B 1 348 ? -27.969 20.031 23.141 1 88.12 348 ASN B O 1
ATOM 6850 N N . PRO B 1 349 ? -26.969 21.516 21.953 1 90.69 349 PRO B N 1
ATOM 6851 C CA . PRO B 1 349 ? -25.766 22.156 21.422 1 90.69 349 PRO B CA 1
ATOM 6852 C C . PRO B 1 349 ? -25.453 23.484 22.094 1 90.69 349 PRO B C 1
ATOM 6854 O O . PRO B 1 349 ? -26.312 24.047 22.781 1 90.69 349 PRO B O 1
ATOM 6857 N N . PHE B 1 350 ? -24.25 23.938 22 1 91.56 350 PHE B N 1
ATOM 6858 C CA . PHE B 1 350 ? -23.875 25.281 22.406 1 91.56 350 PHE B CA 1
ATOM 6859 C C . PHE B 1 350 ? -23.375 26.078 21.219 1 91.56 350 PHE B C 1
ATOM 6861 O O . PHE B 1 350 ? -23.094 25.531 20.156 1 91.56 350 PHE B O 1
ATOM 6868 N N . ASN B 1 351 ? -23.344 27.391 21.422 1 92.88 351 ASN B N 1
ATOM 6869 C CA . ASN B 1 351 ? -22.922 28.266 20.328 1 92.88 351 ASN B CA 1
ATOM 6870 C C . ASN B 1 351 ? -21.531 28.828 20.578 1 92.88 351 ASN B C 1
ATOM 6872 O O . ASN B 1 351 ? -21.188 29.203 21.703 1 92.88 351 ASN B O 1
ATOM 6876 N N . TYR B 1 352 ? -20.781 28.703 19.625 1 94.12 352 TYR B N 1
ATOM 6877 C CA . TYR B 1 352 ? -19.438 29.281 19.609 1 94.12 352 TYR B CA 1
ATOM 6878 C C . TYR B 1 352 ? -19.344 30.406 18.578 1 94.12 352 TYR B C 1
ATOM 6880 O O . TYR B 1 352 ? -19.406 30.156 17.375 1 94.12 352 TYR B O 1
ATOM 6888 N N . TRP B 1 353 ? -19.188 31.625 19.031 1 94.06 353 TRP B N 1
ATOM 6889 C CA . TRP B 1 353 ? -19.094 32.812 18.172 1 94.06 353 TRP B CA 1
ATOM 6890 C C . TRP B 1 353 ? -17.641 33.125 17.844 1 94.06 353 TRP B C 1
ATOM 6892 O O . TRP B 1 353 ? -16.781 33.125 18.734 1 94.06 353 TRP B O 1
ATOM 6902 N N . ILE B 1 354 ? -17.406 33.281 16.578 1 94.88 354 ILE B N 1
ATOM 6903 C CA . ILE B 1 354 ? -16.062 33.594 16.109 1 94.88 354 ILE B CA 1
ATOM 6904 C C . ILE B 1 354 ? -16.094 34.906 15.328 1 94.88 354 ILE B C 1
ATOM 6906 O O . ILE B 1 354 ? -16.891 35.094 14.406 1 94.88 354 ILE B O 1
ATOM 6910 N N . TRP B 1 355 ? -15.289 35.875 15.719 1 94.5 355 TRP B N 1
ATOM 6911 C CA . TRP B 1 355 ? -15.094 37.156 15.023 1 94.5 355 TRP B CA 1
ATOM 6912 C C . TRP B 1 355 ? -13.617 37.406 14.75 1 94.5 355 TRP B C 1
ATOM 6914 O O . TRP B 1 355 ? -12.789 37.312 15.656 1 94.5 355 TRP B O 1
ATOM 6924 N N . SER B 1 356 ? -13.305 37.531 13.461 1 92.81 356 SER B N 1
ATOM 6925 C CA . SER B 1 356 ? -11.891 37.656 13.141 1 92.81 356 SER B CA 1
ATOM 6926 C C . SER B 1 356 ? -11.68 38.625 11.977 1 92.81 356 SER B C 1
ATOM 6928 O O . SER B 1 356 ? -12.609 38.906 11.219 1 92.81 356 SER B O 1
ATOM 6930 N N . VAL B 1 357 ? -10.492 39.188 11.984 1 89.81 357 VAL B N 1
ATOM 6931 C CA . VAL B 1 357 ? -10 40 10.859 1 89.81 357 VAL B CA 1
ATOM 6932 C C . VAL B 1 357 ? -8.859 39.25 10.164 1 89.81 357 VAL B C 1
ATOM 6934 O O . VAL B 1 357 ? -7.84 38.938 10.781 1 89.81 357 VAL B O 1
ATOM 6937 N N . VAL B 1 358 ? -9.172 38.844 8.984 1 86 358 VAL B N 1
ATOM 6938 C CA . VAL B 1 358 ? -8.164 38.125 8.219 1 86 358 VAL B CA 1
ATOM 6939 C C . VAL B 1 358 ? -7.348 39.094 7.383 1 86 358 VAL B C 1
ATOM 6941 O O . VAL B 1 358 ? -7.91 39.938 6.672 1 86 358 VAL B O 1
ATOM 6944 N N . ASP B 1 359 ? -6.059 38.938 7.664 1 74.25 359 ASP B N 1
ATOM 6945 C CA . ASP B 1 359 ? -5.129 39.906 7.074 1 74.25 359 ASP B CA 1
ATOM 6946 C C . ASP B 1 359 ? -5.188 39.875 5.551 1 74.25 359 ASP B C 1
ATOM 6948 O O . ASP B 1 359 ? -6.023 39.156 4.973 1 74.25 359 ASP B O 1
ATOM 6952 N N . LYS B 1 360 ? -4.211 40.531 4.973 1 63.38 360 LYS B N 1
ATOM 6953 C CA . LYS B 1 360 ? -4.191 40.969 3.584 1 63.38 360 LYS B CA 1
ATOM 6954 C C . LYS B 1 360 ? -3.932 39.812 2.637 1 63.38 360 LYS B C 1
ATOM 6956 O O . LYS B 1 360 ? -2.793 39.344 2.496 1 63.38 360 LYS B O 1
ATOM 6961 N N . THR B 1 361 ? -5.082 39.094 2.389 1 69.31 361 THR B N 1
ATOM 6962 C CA . THR B 1 361 ? -4.965 38 1.439 1 69.31 361 THR B CA 1
ATOM 6963 C C . THR B 1 361 ? -5.875 38.219 0.236 1 69.31 361 THR B C 1
ATOM 6965 O O . THR B 1 361 ? -6.797 39.031 0.292 1 69.31 361 THR B O 1
ATOM 6968 N N . GLU B 1 362 ? -5.414 37.719 -0.88 1 74.25 362 GLU B N 1
ATOM 6969 C CA . GLU B 1 362 ? -6.293 37.719 -2.045 1 74.25 362 GLU B CA 1
ATOM 6970 C C . GLU B 1 362 ? -7.52 36.875 -1.812 1 74.25 362 GLU B C 1
ATOM 6972 O O . GLU B 1 362 ? -7.398 35.719 -1.389 1 74.25 362 GLU B O 1
ATOM 6977 N N . THR B 1 363 ? -8.688 37.531 -1.723 1 82.31 363 THR B N 1
ATOM 6978 C CA . THR B 1 363 ? -9.898 36.75 -1.478 1 82.31 363 THR B CA 1
ATOM 6979 C C . THR B 1 363 ? -10.984 37.125 -2.494 1 82.31 363 THR B C 1
ATOM 6981 O O . THR B 1 363 ? -10.984 38.219 -3.043 1 82.31 363 THR B O 1
ATOM 6984 N N . HIS B 1 364 ? -11.797 36.125 -2.783 1 80.38 364 HIS B N 1
ATOM 6985 C CA . HIS B 1 364 ? -12.953 36.344 -3.641 1 80.38 364 HIS B CA 1
ATOM 6986 C C . HIS B 1 364 ? -14.164 36.812 -2.834 1 80.38 364 HIS B C 1
ATOM 6988 O O . HIS B 1 364 ? -15.227 37.062 -3.398 1 80.38 364 HIS B O 1
ATOM 6994 N N . LEU B 1 365 ? -13.977 37.031 -1.599 1 85.94 365 LEU B N 1
ATOM 6995 C CA . LEU B 1 365 ? -15.109 37.281 -0.712 1 85.94 365 LEU B CA 1
ATOM 6996 C C . LEU B 1 365 ? -15.32 38.781 -0.51 1 85.94 365 LEU B C 1
ATOM 6998 O O . LEU B 1 365 ? -16.25 39.188 0.188 1 85.94 365 LEU B O 1
ATOM 7002 N N . SER B 1 366 ? -14.578 39.531 -1.166 1 77.5 366 SER B N 1
ATOM 7003 C CA . SER B 1 366 ? -14.625 40.969 -0.902 1 77.5 366 SER B CA 1
ATOM 7004 C C . SER B 1 366 ? -15.953 41.562 -1.344 1 77.5 366 SER B C 1
ATOM 7006 O O . SER B 1 366 ? -16.391 42.594 -0.814 1 77.5 366 SER B O 1
ATOM 7008 N N . SER B 1 367 ? -16.641 40.875 -2.15 1 79.56 367 SER B N 1
ATOM 7009 C CA . SER B 1 367 ? -17.891 41.438 -2.66 1 79.56 367 SER B CA 1
ATOM 7010 C C . SER B 1 367 ? -19.094 40.844 -1.945 1 79.56 367 SER B C 1
ATOM 7012 O O . SER B 1 367 ? -20.234 41.219 -2.211 1 79.56 367 SER B O 1
ATOM 7014 N N . ASP B 1 368 ? -18.844 40 -1.046 1 87.38 368 ASP B N 1
ATOM 7015 C CA . ASP B 1 368 ? -19.938 39.375 -0.318 1 87.38 368 ASP B CA 1
ATOM 7016 C C . ASP B 1 368 ? -20.5 40.312 0.748 1 87.38 368 ASP B C 1
ATOM 7018 O O . ASP B 1 368 ? -19.75 40.906 1.498 1 87.38 368 ASP B O 1
ATOM 7022 N N . SER B 1 369 ? -21.812 40.406 0.859 1 88.25 369 SER B N 1
ATOM 7023 C CA . SER B 1 369 ? -22.469 41.344 1.773 1 88.25 369 SER B CA 1
ATOM 7024 C C . SER B 1 369 ? -22.266 40.906 3.227 1 88.25 369 SER B C 1
ATOM 7026 O O . SER B 1 369 ? -22.453 41.719 4.141 1 88.25 369 SER B O 1
ATOM 7028 N N . GLU B 1 370 ? -21.891 39.719 3.443 1 93.19 370 GLU B N 1
ATOM 7029 C CA . GLU B 1 370 ? -21.719 39.188 4.797 1 93.19 370 GLU B CA 1
ATOM 7030 C C . GLU B 1 370 ? -20.328 39.562 5.34 1 93.19 370 GLU B C 1
ATOM 7032 O O . GLU B 1 370 ? -20.078 39.438 6.543 1 93.19 370 GLU B O 1
ATOM 7037 N N . VAL B 1 371 ? -19.453 40.031 4.48 1 92.12 371 VAL B N 1
ATOM 7038 C CA . VAL B 1 371 ? -18.078 40.344 4.879 1 92.12 371 VAL B CA 1
ATOM 7039 C C . VAL B 1 371 ? -17.828 41.844 4.699 1 92.12 371 VAL B C 1
ATOM 7041 O O . VAL B 1 371 ? -18.453 42.469 3.861 1 92.12 371 VAL B O 1
ATOM 7044 N N . VAL B 1 372 ? -17.016 42.312 5.531 1 90.69 372 VAL B N 1
ATOM 7045 C CA . VAL B 1 372 ? -16.656 43.75 5.43 1 90.69 372 VAL B CA 1
ATOM 7046 C C . VAL B 1 372 ? -15.195 43.875 4.977 1 90.69 372 VAL B C 1
ATOM 7048 O O . VAL B 1 372 ? -14.305 43.25 5.574 1 90.69 372 VAL B O 1
ATOM 7051 N N . LYS B 1 373 ? -15.031 44.594 3.943 1 84.62 373 LYS B N 1
ATOM 7052 C CA . LYS B 1 373 ? -13.688 44.875 3.445 1 84.62 373 LYS B CA 1
ATOM 7053 C C . LYS B 1 373 ? -13.07 46.062 4.168 1 84.62 373 LYS B C 1
ATOM 7055 O O . LYS B 1 373 ? -13.703 47.125 4.293 1 84.62 373 LYS B O 1
ATOM 7060 N N . MET B 1 374 ? -11.945 45.812 4.699 1 83.81 374 MET B N 1
ATOM 7061 C CA . MET B 1 374 ? -11.234 46.844 5.426 1 83.81 374 MET B CA 1
ATOM 7062 C C . MET B 1 374 ? -10.156 47.5 4.551 1 83.81 374 MET B C 1
ATOM 7064 O O . MET B 1 374 ? -9.93 47.062 3.426 1 83.81 374 MET B O 1
ATOM 7068 N N . VAL B 1 375 ? -9.602 48.562 5.18 1 73.19 375 VAL B N 1
ATOM 7069 C CA . VAL B 1 375 ? -8.531 49.25 4.473 1 73.19 375 VAL B CA 1
ATOM 7070 C C . VAL B 1 375 ? -7.324 48.312 4.32 1 73.19 375 VAL B C 1
ATOM 7072 O O . VAL B 1 375 ? -6.969 47.594 5.254 1 73.19 375 VAL B O 1
ATOM 7075 N N . GLY B 1 376 ? -6.77 48.219 3.152 1 70.88 376 GLY B N 1
ATOM 7076 C CA . GLY B 1 376 ? -5.57 47.406 2.922 1 70.88 376 GLY B CA 1
ATOM 7077 C C . GLY B 1 376 ? -5.867 46.031 2.41 1 70.88 376 GLY B C 1
ATOM 7078 O O . GLY B 1 376 ? -4.953 45.219 2.244 1 70.88 376 GLY B O 1
ATOM 7079 N N . GLY B 1 377 ? -7.16 45.719 2.324 1 76.25 377 GLY B N 1
ATOM 7080 C CA . GLY B 1 377 ? -7.516 44.438 1.721 1 76.25 377 GLY B CA 1
ATOM 7081 C C . GLY B 1 377 ? -7.898 43.375 2.74 1 76.25 377 GLY B C 1
ATOM 7082 O O . GLY B 1 377 ? -8.219 42.25 2.377 1 76.25 377 GLY B O 1
ATOM 7083 N N . ALA B 1 378 ? -7.816 43.75 4.051 1 83 378 ALA B N 1
ATOM 7084 C CA . ALA B 1 378 ? -8.25 42.812 5.094 1 83 378 ALA B CA 1
ATOM 7085 C C . ALA B 1 378 ? -9.766 42.688 5.105 1 83 378 ALA B C 1
ATOM 7087 O O . ALA B 1 378 ? -10.484 43.562 4.621 1 83 378 ALA B O 1
ATOM 7088 N N . ILE B 1 379 ? -10.219 41.531 5.496 1 88.38 379 ILE B N 1
ATOM 7089 C CA . ILE B 1 379 ? -11.664 41.344 5.594 1 88.38 379 ILE B CA 1
ATOM 7090 C C . ILE B 1 379 ? -12.023 40.875 7.004 1 88.38 379 ILE B C 1
ATOM 7092 O O . ILE B 1 379 ? -11.242 40.188 7.66 1 88.38 379 ILE B O 1
ATOM 7096 N N . SER B 1 380 ? -13.18 41.312 7.41 1 92.06 380 SER B N 1
ATOM 7097 C CA . SER B 1 380 ? -13.703 40.906 8.703 1 92.06 380 SER B CA 1
ATOM 7098 C C . SER B 1 380 ? -14.875 39.938 8.539 1 92.06 380 SER B C 1
ATOM 7100 O O . SER B 1 380 ? -15.727 40.156 7.672 1 92.06 380 SER B O 1
ATOM 7102 N N . ILE B 1 381 ? -14.867 38.906 9.328 1 93 381 ILE B N 1
ATOM 7103 C CA . ILE B 1 381 ? -15.883 37.875 9.242 1 93 381 ILE B CA 1
ATOM 7104 C C . ILE B 1 381 ? -16.422 37.531 10.641 1 93 381 ILE B C 1
ATOM 7106 O O . ILE B 1 381 ? -15.656 37.469 11.602 1 93 381 ILE B O 1
ATOM 7110 N N . LEU B 1 382 ? -17.672 37.5 10.766 1 94.5 382 LEU B N 1
ATOM 7111 C CA . LEU B 1 382 ? -18.359 37.125 11.992 1 94.5 382 LEU B CA 1
ATOM 7112 C C . LEU B 1 382 ? -19.188 35.875 11.797 1 94.5 382 LEU B C 1
ATOM 7114 O O . LEU B 1 382 ? -20.031 35.812 10.898 1 94.5 382 LEU B O 1
ATOM 7118 N N . LEU B 1 383 ? -18.922 34.844 12.633 1 95.62 383 LEU B N 1
ATOM 7119 C CA . LEU B 1 383 ? -19.594 33.562 12.477 1 95.62 383 LEU B CA 1
ATOM 7120 C C . LEU B 1 383 ? -20.25 33.125 13.789 1 95.62 383 LEU B C 1
ATOM 7122 O O . LEU B 1 383 ? -19.719 33.375 14.867 1 95.62 383 LEU B O 1
ATOM 7126 N N . ASP B 1 384 ? -21.375 32.562 13.68 1 95 384 ASP B N 1
ATOM 7127 C CA . ASP B 1 384 ? -22.047 31.812 14.742 1 95 384 ASP B CA 1
ATOM 7128 C C . ASP B 1 384 ? -22.031 30.312 14.461 1 95 384 ASP B C 1
ATOM 7130 O O . ASP B 1 384 ? -22.609 29.844 13.484 1 95 384 ASP B O 1
ATOM 7134 N N . CYS B 1 385 ? -21.359 29.594 15.305 1 95.94 385 CYS B N 1
ATOM 7135 C CA . CYS B 1 385 ? -21.203 28.172 15.102 1 95.94 385 CYS B CA 1
ATOM 7136 C C . CYS B 1 385 ? -22 27.375 16.141 1 95.94 385 CYS B C 1
ATOM 7138 O O . CYS B 1 385 ? -21.797 27.547 17.344 1 95.94 385 CYS B O 1
ATOM 7140 N N . SER B 1 386 ? -22.844 26.531 15.703 1 95.06 386 SER B N 1
ATOM 7141 C CA . SER B 1 386 ? -23.547 25.594 16.562 1 95.06 386 SER B CA 1
ATOM 7142 C C . SER B 1 386 ? -22.766 24.281 16.703 1 95.06 386 SER B C 1
ATOM 7144 O O . SER B 1 386 ? -22.562 23.562 15.727 1 95.06 386 SER B O 1
ATOM 7146 N N . VAL B 1 387 ? -22.328 24 17.906 1 96.25 387 VAL B N 1
ATOM 7147 C CA . VAL B 1 387 ? -21.5 22.844 18.156 1 96.25 387 VAL B CA 1
ATOM 7148 C C . VAL B 1 387 ? -22.312 21.75 18.859 1 96.25 387 VAL B C 1
ATOM 7150 O O . VAL B 1 387 ? -22.859 21.984 19.938 1 96.25 387 VAL B O 1
ATOM 7153 N N . ASN B 1 388 ? -22.359 20.609 18.234 1 95.81 388 ASN B N 1
ATOM 7154 C CA . ASN B 1 388 ? -23.031 19.438 18.797 1 95.81 388 ASN B CA 1
ATOM 7155 C C . ASN B 1 388 ? -22.031 18.375 19.219 1 95.81 388 ASN B C 1
ATOM 7157 O O . ASN B 1 388 ? -21.062 18.094 18.516 1 95.81 388 ASN B O 1
ATOM 7161 N N . VAL B 1 389 ? -22.266 17.844 20.391 1 96.5 389 VAL B N 1
ATOM 7162 C CA . VAL B 1 389 ? -21.422 16.766 20.906 1 96.5 389 VAL B CA 1
ATOM 7163 C C . VAL B 1 389 ? -22.188 15.445 20.875 1 96.5 389 VAL B C 1
ATOM 7165 O O . VAL B 1 389 ? -23.328 15.367 21.328 1 96.5 389 VAL B O 1
ATOM 7168 N N . TYR B 1 390 ? -21.562 14.391 20.297 1 96.94 390 TYR B N 1
ATOM 7169 C CA . TYR B 1 390 ? -22.219 13.102 20.125 1 96.94 390 TYR B CA 1
ATOM 7170 C C . TYR B 1 390 ? -21.391 11.984 20.734 1 96.94 390 TYR B C 1
ATOM 7172 O O . TYR B 1 390 ? -20.172 12.094 20.844 1 96.94 390 TYR B O 1
ATOM 7180 N N . ASN B 1 391 ? -22.109 10.969 21.203 1 96.25 391 ASN B N 1
ATOM 7181 C CA . ASN B 1 391 ? -21.5 9.648 21.375 1 96.25 391 ASN B CA 1
ATOM 7182 C C . ASN B 1 391 ? -21.484 8.875 20.062 1 96.25 391 ASN B C 1
ATOM 7184 O O . ASN B 1 391 ? -22.531 8.617 19.469 1 96.25 391 ASN B O 1
ATOM 7188 N N . VAL B 1 392 ? -20.312 8.492 19.641 1 97.25 392 VAL B N 1
ATOM 7189 C CA . VAL B 1 392 ? -20.188 7.938 18.297 1 97.25 392 VAL B CA 1
ATOM 7190 C C . VAL B 1 392 ? -19.625 6.52 18.375 1 97.25 392 VAL B C 1
ATOM 7192 O O . VAL B 1 392 ? -18.719 6.246 19.156 1 97.25 392 VAL B O 1
ATOM 7195 N N . THR B 1 393 ? -20.234 5.648 17.656 1 97.38 393 THR B N 1
ATOM 7196 C CA . THR B 1 393 ? -19.656 4.348 17.344 1 97.38 393 THR B CA 1
ATOM 7197 C C . THR B 1 393 ? -19.203 4.309 15.883 1 97.38 393 THR B C 1
ATOM 7199 O O . THR B 1 393 ? -20 4.52 14.969 1 97.38 393 THR B O 1
ATOM 7202 N N . TYR B 1 394 ? -17.906 4.105 15.672 1 96.81 394 TYR B N 1
ATOM 7203 C CA . TYR B 1 394 ? -17.359 4.129 14.32 1 96.81 394 TYR B CA 1
ATOM 7204 C C . TYR B 1 394 ? -16.625 2.828 14.008 1 96.81 394 TYR B C 1
ATOM 7206 O O . TYR B 1 394 ? -16.219 2.1 14.914 1 96.81 394 TYR B O 1
ATOM 7214 N N . SER B 1 395 ? -16.594 2.562 12.75 1 96.19 395 SER B N 1
ATOM 7215 C CA . SER B 1 395 ? -15.898 1.36 12.289 1 96.19 395 SER B CA 1
ATOM 7216 C C . SER B 1 395 ? -14.805 1.701 11.281 1 96.19 395 SER B C 1
ATOM 7218 O O . SER B 1 395 ? -14.945 2.656 10.508 1 96.19 395 SER B O 1
ATOM 7220 N N . VAL B 1 396 ? -13.711 1.025 11.383 1 95.38 396 VAL B N 1
ATOM 7221 C CA . VAL B 1 396 ? -12.602 1.154 10.453 1 95.38 396 VAL B CA 1
ATOM 7222 C C . VAL B 1 396 ? -12.383 -0.171 9.719 1 95.38 396 VAL B C 1
ATOM 7224 O O . VAL B 1 396 ? -12.32 -1.229 10.352 1 95.38 396 VAL B O 1
ATOM 7227 N N . GLN B 1 397 ? -12.414 -0.055 8.414 1 93.06 397 GLN B N 1
ATOM 7228 C CA . GLN B 1 397 ? -12.148 -1.206 7.562 1 93.06 397 GLN B CA 1
ATOM 7229 C C . GLN B 1 397 ? -11 -0.918 6.59 1 93.06 397 GLN B C 1
ATOM 7231 O O . GLN B 1 397 ? -11.008 0.106 5.906 1 93.06 397 GLN B O 1
ATOM 7236 N N . ASN B 1 398 ? -10.062 -1.848 6.531 1 91.25 398 ASN B N 1
ATOM 7237 C CA . ASN B 1 398 ? -8.898 -1.701 5.664 1 91.25 398 ASN B CA 1
ATOM 7238 C C . ASN B 1 398 ? -8.203 -0.362 5.879 1 91.25 398 ASN B C 1
ATOM 7240 O O . ASN B 1 398 ? -7.848 0.322 4.918 1 91.25 398 ASN B O 1
ATOM 7244 N N . GLY B 1 399 ? -8.203 0.057 7.137 1 90 399 GLY B N 1
ATOM 7245 C CA . GLY B 1 399 ? -7.453 1.243 7.516 1 90 399 GLY B CA 1
ATOM 7246 C C . GLY B 1 399 ? -8.227 2.531 7.305 1 90 399 GLY B C 1
ATOM 7247 O O . GLY B 1 399 ? -7.68 3.623 7.477 1 90 399 GLY B O 1
ATOM 7248 N N . THR B 1 400 ? -9.422 2.531 6.891 1 91.38 400 THR B N 1
ATOM 7249 C CA . THR B 1 400 ? -10.219 3.727 6.648 1 91.38 400 THR B CA 1
ATOM 7250 C C . THR B 1 400 ? -11.555 3.646 7.383 1 91.38 400 THR B C 1
ATOM 7252 O O . THR B 1 400 ? -12.094 2.557 7.582 1 91.38 400 THR B O 1
ATOM 7255 N N . ILE B 1 401 ? -12.031 4.785 7.707 1 93.75 401 ILE B N 1
ATOM 7256 C CA . ILE B 1 401 ? -13.32 4.863 8.383 1 93.75 401 ILE B CA 1
ATOM 7257 C C . ILE B 1 401 ? -14.438 4.57 7.383 1 93.75 401 ILE B C 1
ATOM 7259 O O . ILE B 1 401 ? -14.391 5.023 6.234 1 93.75 401 ILE B O 1
ATOM 7263 N N . VAL B 1 402 ? -15.383 3.832 7.844 1 95.31 402 VAL B N 1
ATOM 7264 C CA . VAL B 1 402 ? -16.562 3.541 7.031 1 95.31 402 VAL B CA 1
ATOM 7265 C C . VAL B 1 402 ? -17.719 4.434 7.465 1 95.31 402 VAL B C 1
ATOM 7267 O O . VAL B 1 402 ? -18.391 4.152 8.461 1 95.31 402 VAL B O 1
ATOM 7270 N N . PRO B 1 403 ? -18.031 5.414 6.68 1 95.06 403 PRO B N 1
ATOM 7271 C CA . PRO B 1 403 ? -19.016 6.418 7.094 1 95.06 403 PRO B CA 1
ATOM 7272 C C . PRO B 1 403 ? -20.406 5.828 7.277 1 95.06 403 PRO B C 1
ATOM 7274 O O . PRO B 1 403 ? -21.172 6.305 8.117 1 95.06 403 PRO B O 1
ATOM 7277 N N . GLU B 1 404 ? -20.781 4.781 6.633 1 93.69 404 GLU B N 1
ATOM 7278 C CA . GLU B 1 404 ? -22.125 4.199 6.664 1 93.69 404 GLU B CA 1
ATOM 7279 C C . GLU B 1 404 ? -22.391 3.516 8 1 93.69 404 GLU B C 1
ATOM 7281 O O . GLU B 1 404 ? -23.547 3.373 8.406 1 93.69 404 GLU B O 1
ATOM 7286 N N . THR B 1 405 ? -21.391 3.146 8.633 1 92.88 405 THR B N 1
ATOM 7287 C CA . THR B 1 405 ? -21.578 2.396 9.867 1 92.88 405 THR B CA 1
ATOM 7288 C C . THR B 1 405 ? -21.484 3.32 11.078 1 92.88 405 THR B C 1
ATOM 7290 O O . THR B 1 405 ? -21.672 2.883 12.211 1 92.88 405 THR B O 1
ATOM 7293 N N . LEU B 1 406 ? -21.188 4.527 10.836 1 95.94 406 LEU B N 1
ATOM 7294 C CA . LEU B 1 406 ? -21.047 5.465 11.945 1 95.94 406 LEU B CA 1
ATOM 7295 C C . LEU B 1 406 ? -22.406 5.777 12.57 1 95.94 406 LEU B C 1
ATOM 7297 O O . LEU B 1 406 ? -23.328 6.168 11.859 1 95.94 406 LEU B O 1
ATOM 7301 N N . ILE B 1 407 ? -22.531 5.516 13.828 1 95.62 407 ILE B N 1
ATOM 7302 C CA . ILE B 1 407 ? -23.75 5.812 14.586 1 95.62 407 ILE B CA 1
ATOM 7303 C C . ILE B 1 407 ? -23.453 6.918 15.602 1 95.62 407 ILE B C 1
ATOM 7305 O O . ILE B 1 407 ? -22.562 6.781 16.438 1 95.62 407 ILE B O 1
ATOM 7309 N N . ALA B 1 408 ? -24.188 7.984 15.477 1 95.81 408 ALA B N 1
ATOM 7310 C CA . ALA B 1 408 ? -24.016 9.125 16.375 1 95.81 408 ALA B CA 1
ATOM 7311 C C . ALA B 1 408 ? -25.281 9.375 17.203 1 95.81 408 ALA B C 1
ATOM 7313 O O . ALA B 1 408 ? -26.375 9.477 16.656 1 95.81 408 ALA B O 1
ATOM 7314 N N . THR B 1 409 ? -25.125 9.43 18.5 1 95.62 409 THR B N 1
ATOM 7315 C CA . THR B 1 409 ? -26.203 9.797 19.422 1 95.62 409 THR B CA 1
ATOM 7316 C C . THR B 1 409 ? -25.812 11.031 20.234 1 95.62 409 THR B C 1
ATOM 7318 O O . THR B 1 409 ? -24.672 11.164 20.656 1 95.62 409 THR B O 1
ATOM 7321 N N . MET B 1 410 ? -26.75 11.898 20.406 1 95.25 410 MET B N 1
ATOM 7322 C CA . MET B 1 410 ? -26.469 13.125 21.141 1 95.25 410 MET B CA 1
ATOM 7323 C C . MET B 1 410 ? -25.969 12.812 22.547 1 95.25 410 MET B C 1
ATOM 7325 O O . MET B 1 410 ? -26.562 11.977 23.25 1 95.25 410 MET B O 1
ATOM 7329 N N . ALA B 1 411 ? -24.891 13.422 22.906 1 93.31 411 ALA B N 1
ATOM 7330 C CA . ALA B 1 411 ? -24.328 13.211 24.25 1 93.31 411 ALA B CA 1
ATOM 7331 C C . ALA B 1 411 ? -25.094 14 25.297 1 93.31 411 ALA B C 1
ATOM 7333 O O . ALA B 1 411 ? -25.844 14.922 24.969 1 93.31 411 ALA B O 1
ATOM 7334 N N . ASP B 1 412 ? -24.828 13.602 26.594 1 88 412 ASP B N 1
ATOM 7335 C CA . ASP B 1 412 ? -25.406 14.336 27.719 1 88 412 ASP B CA 1
ATOM 7336 C C . ASP B 1 412 ? -24.734 15.695 27.891 1 88 412 ASP B C 1
ATOM 7338 O O . ASP B 1 412 ? -23.797 16.031 27.156 1 88 412 ASP B O 1
ATOM 7342 N N . ASP B 1 413 ? -25.156 16.5 28.812 1 85.12 413 ASP B N 1
ATOM 7343 C CA . ASP B 1 413 ? -24.688 17.859 29 1 85.12 413 ASP B CA 1
ATOM 7344 C C . ASP B 1 413 ? -23.25 17.891 29.516 1 85.12 413 ASP B C 1
ATOM 7346 O O . ASP B 1 413 ? -22.469 18.766 29.125 1 85.12 413 ASP B O 1
ATOM 7350 N N . ALA B 1 414 ? -22.906 16.969 30.297 1 86.5 414 ALA B N 1
ATOM 7351 C CA . ALA B 1 414 ? -21.594 16.984 30.938 1 86.5 414 ALA B CA 1
ATOM 7352 C C . ALA B 1 414 ? -20.469 16.953 29.906 1 86.5 414 ALA B C 1
ATOM 7354 O O . ALA B 1 414 ? -19.562 17.781 29.953 1 86.5 414 ALA B O 1
ATOM 7355 N N . PRO B 1 415 ? -20.641 16.078 28.922 1 90.81 415 PRO B N 1
ATOM 7356 C CA . PRO B 1 415 ? -19.578 16.109 27.922 1 90.81 415 PRO B CA 1
ATOM 7357 C C . PRO B 1 415 ? -19.531 17.406 27.141 1 90.81 415 PRO B C 1
ATOM 7359 O O . PRO B 1 415 ? -18.453 17.828 26.688 1 90.81 415 PRO B O 1
ATOM 7362 N N . SER B 1 416 ? -20.578 18.016 26.922 1 91.06 416 SER B N 1
ATOM 7363 C CA . SER B 1 416 ? -20.625 19.281 26.172 1 91.06 416 SER B CA 1
ATOM 7364 C C . SER B 1 416 ? -19.875 20.391 26.906 1 91.06 416 SER B C 1
ATOM 7366 O O . SER B 1 416 ? -19.25 21.234 26.281 1 91.06 416 SER B O 1
ATOM 7368 N N . TYR B 1 417 ? -19.906 20.375 28.25 1 89 417 TYR B N 1
ATOM 7369 C CA . TYR B 1 417 ? -19.156 21.344 29.031 1 89 417 TYR B CA 1
ATOM 7370 C C . TYR B 1 417 ? -17.656 21.125 28.859 1 89 417 TYR B C 1
ATOM 7372 O O . TYR B 1 417 ? -16.875 22.078 28.781 1 89 417 TYR B O 1
ATOM 7380 N N . VAL B 1 418 ? -17.359 19.906 28.859 1 91.06 418 VAL B N 1
ATOM 7381 C CA . VAL B 1 418 ? -15.953 19.562 28.734 1 91.06 418 VAL B CA 1
ATOM 7382 C C . VAL B 1 418 ? -15.422 20.016 27.375 1 91.06 418 VAL B C 1
ATOM 7384 O O . VAL B 1 418 ? -14.312 20.547 27.281 1 91.06 418 VAL B O 1
ATOM 7387 N N . VAL B 1 419 ? -16.281 19.859 26.344 1 92.69 419 VAL B N 1
ATOM 7388 C CA . VAL B 1 419 ? -15.867 20.234 25 1 92.69 419 VAL B CA 1
ATOM 7389 C C . VAL B 1 419 ? -15.836 21.766 24.859 1 92.69 419 VAL B C 1
ATOM 7391 O O . VAL B 1 419 ? -15.016 22.312 24.125 1 92.69 419 VAL B O 1
ATOM 7394 N N . ALA B 1 420 ? -16.594 22.5 25.562 1 91.12 420 ALA B N 1
ATOM 7395 C CA . ALA B 1 420 ? -16.734 23.938 25.438 1 91.12 420 ALA B CA 1
ATOM 7396 C C . ALA B 1 420 ? -15.594 24.672 26.141 1 91.12 420 ALA B C 1
ATOM 7398 O O . ALA B 1 420 ? -15.219 25.781 25.75 1 91.12 420 ALA B O 1
ATOM 7399 N N . ASP B 1 421 ? -14.969 24.078 27.109 1 89.38 421 ASP B N 1
ATOM 7400 C CA . ASP B 1 421 ? -13.984 24.719 27.969 1 89.38 421 ASP B CA 1
ATOM 7401 C C . ASP B 1 421 ? -12.781 25.203 27.172 1 89.38 421 ASP B C 1
ATOM 7403 O O . ASP B 1 421 ? -12.406 26.375 27.234 1 89.38 421 ASP B O 1
ATOM 7407 N N . PRO B 1 422 ? -12.203 24.312 26.406 1 90.12 422 PRO B N 1
ATOM 7408 C CA . PRO B 1 422 ? -11.039 24.781 25.656 1 90.12 422 PRO B CA 1
ATOM 7409 C C . PRO B 1 422 ? -11.375 25.875 24.656 1 90.12 422 PRO B C 1
ATOM 7411 O O . PRO B 1 422 ? -10.539 26.75 24.375 1 90.12 422 PRO B O 1
ATOM 7414 N N . LEU B 1 423 ? -12.531 25.875 24.141 1 91 423 LEU B N 1
ATOM 7415 C CA . LEU B 1 423 ? -12.953 26.906 23.219 1 91 423 LEU B CA 1
ATOM 7416 C C . LEU B 1 423 ? -13.203 28.219 23.938 1 91 423 LEU B C 1
ATOM 7418 O O . LEU B 1 423 ? -12.812 29.281 23.453 1 91 423 LEU B O 1
ATOM 7422 N N . THR B 1 424 ? -13.773 28.109 25.078 1 87.56 424 THR B N 1
ATOM 7423 C CA . THR B 1 424 ? -14.062 29.297 25.891 1 87.56 424 THR B CA 1
ATOM 7424 C C . THR B 1 424 ? -12.773 30 26.297 1 87.56 424 THR B C 1
ATOM 7426 O O . THR B 1 424 ? -12.734 31.234 26.375 1 87.56 424 THR B O 1
ATOM 7429 N N . LEU B 1 425 ? -11.852 29.234 26.547 1 84.56 425 LEU B N 1
ATOM 7430 C CA . LEU B 1 425 ? -10.586 29.781 27.031 1 84.56 425 LEU B CA 1
ATOM 7431 C C . LEU B 1 425 ? -9.656 30.094 25.875 1 84.56 425 LEU B C 1
ATOM 7433 O O . LEU B 1 425 ? -8.477 30.406 26.078 1 84.56 425 LEU B O 1
ATOM 7437 N N . ASN B 1 426 ? -10.039 29.969 24.594 1 86.75 426 ASN B N 1
ATOM 7438 C CA . ASN B 1 426 ? -9.383 30.375 23.359 1 86.75 426 ASN B CA 1
ATOM 7439 C C . ASN B 1 426 ? -8.078 29.609 23.141 1 86.75 426 ASN B C 1
ATOM 7441 O O . ASN B 1 426 ? -7.098 30.172 22.656 1 86.75 426 ASN B O 1
ATOM 7445 N N . PHE B 1 427 ? -8.07 28.375 23.578 1 86.69 427 PHE B N 1
ATOM 7446 C CA . PHE B 1 427 ? -6.887 27.547 23.344 1 86.69 427 PHE B CA 1
ATOM 7447 C C . PHE B 1 427 ? -6.695 27.297 21.859 1 86.69 427 PHE B C 1
ATOM 7449 O O . PHE B 1 427 ? -5.566 27.156 21.391 1 86.69 427 PHE B O 1
ATOM 7456 N N . ALA B 1 428 ? -7.781 27.266 21.125 1 91.38 428 ALA B N 1
ATOM 7457 C CA . ALA B 1 428 ? -7.73 26.891 19.719 1 91.38 428 ALA B CA 1
ATOM 7458 C C . ALA B 1 428 ? -7.715 28.141 18.828 1 91.38 428 ALA B C 1
ATOM 7460 O O . ALA B 1 428 ? -7.922 28.031 17.609 1 91.38 428 ALA B O 1
ATOM 7461 N N . GLN B 1 429 ? -7.48 29.297 19.359 1 89.94 429 GLN B N 1
ATOM 7462 C CA . GLN B 1 429 ? -7.598 30.562 18.625 1 89.94 429 GLN B CA 1
ATOM 7463 C C . GLN B 1 429 ? -6.695 30.562 17.391 1 89.94 429 GLN B C 1
ATOM 7465 O O . GLN B 1 429 ? -7.137 30.922 16.297 1 89.94 429 GLN B O 1
ATOM 7470 N N . ASN B 1 430 ? -5.426 30.156 17.531 1 88.62 430 ASN B N 1
ATOM 7471 C CA . ASN B 1 430 ? -4.477 30.234 16.422 1 88.62 430 ASN B CA 1
ATOM 7472 C C . ASN B 1 430 ? -4.855 29.281 15.305 1 88.62 430 ASN B C 1
ATOM 7474 O O . ASN B 1 430 ? -4.777 29.641 14.125 1 88.62 430 ASN B O 1
ATOM 7478 N N . GLN B 1 431 ? -5.281 28.109 15.695 1 92.44 431 GLN B N 1
ATOM 7479 C CA . GLN B 1 431 ? -5.648 27.125 14.688 1 92.44 431 GLN B CA 1
ATOM 7480 C C . GLN B 1 431 ? -6.898 27.547 13.93 1 92.44 431 GLN B C 1
ATOM 7482 O O . GLN B 1 431 ? -6.965 27.422 12.703 1 92.44 431 GLN B O 1
ATOM 7487 N N . ILE B 1 432 ? -7.824 28.016 14.617 1 94.12 432 ILE B N 1
ATOM 7488 C CA . ILE B 1 432 ? -9.07 28.422 13.977 1 94.12 432 ILE B CA 1
ATOM 7489 C C . ILE B 1 432 ? -8.828 29.672 13.125 1 94.12 432 ILE B C 1
ATOM 7491 O O . ILE B 1 432 ? -9.414 29.812 12.047 1 94.12 432 ILE B O 1
ATOM 7495 N N . TYR B 1 433 ? -7.992 30.562 13.594 1 92.44 433 TYR B N 1
ATOM 7496 C CA . TYR B 1 433 ? -7.629 31.719 12.789 1 92.44 433 TYR B CA 1
ATOM 7497 C C . TYR B 1 433 ? -6.992 31.281 11.477 1 92.44 433 TYR B C 1
ATOM 7499 O O . TYR B 1 433 ? -7.316 31.828 10.414 1 92.44 433 TYR B O 1
ATOM 7507 N N . GLU B 1 434 ? -6.098 30.375 11.57 1 91.12 434 GLU B N 1
ATOM 7508 C CA . GLU B 1 434 ? -5.441 29.906 10.352 1 91.12 434 GLU B CA 1
ATOM 7509 C C . GLU B 1 434 ? -6.434 29.203 9.422 1 91.12 434 GLU B C 1
ATOM 7511 O O . GLU B 1 434 ? -6.316 29.312 8.195 1 91.12 434 GLU B O 1
ATOM 7516 N N . SER B 1 435 ? -7.324 28.484 10.008 1 93.19 435 SER B N 1
ATOM 7517 C CA . SER B 1 435 ? -8.367 27.875 9.195 1 93.19 435 SER B CA 1
ATOM 7518 C C . SER B 1 435 ? -9.227 28.938 8.508 1 93.19 435 SER B C 1
ATOM 7520 O O . SER B 1 435 ? -9.656 28.75 7.367 1 93.19 435 SER B O 1
ATOM 7522 N N . LEU B 1 436 ? -9.5 29.969 9.234 1 93.56 436 LEU B N 1
ATOM 7523 C CA . LEU B 1 436 ? -10.25 31.078 8.656 1 93.56 436 LEU B CA 1
ATOM 7524 C C . LEU B 1 436 ? -9.477 31.719 7.512 1 93.56 436 LEU B C 1
ATOM 7526 O O . LEU B 1 436 ? -10.055 32.062 6.473 1 93.56 436 LEU B O 1
ATOM 7530 N N . ARG B 1 437 ? -8.242 31.891 7.742 1 90.75 437 ARG B N 1
ATOM 7531 C CA . ARG B 1 437 ? -7.383 32.438 6.699 1 90.75 437 ARG B CA 1
ATOM 7532 C C . ARG B 1 437 ? -7.402 31.562 5.457 1 90.75 437 ARG B C 1
ATOM 7534 O O . ARG B 1 437 ? -7.516 32.062 4.336 1 90.75 437 ARG B O 1
ATOM 7541 N N . LEU B 1 438 ? -7.297 30.312 5.668 1 92.62 438 LEU B N 1
ATOM 7542 C CA . LEU B 1 438 ? -7.371 29.359 4.566 1 92.62 438 LEU B CA 1
ATOM 7543 C C . LEU B 1 438 ? -8.734 29.422 3.879 1 92.62 438 LEU B C 1
ATOM 7545 O O . LEU B 1 438 ? -8.812 29.484 2.65 1 92.62 438 LEU B O 1
ATOM 7549 N N . ALA B 1 439 ? -9.758 29.422 4.688 1 93.62 439 ALA B N 1
ATOM 7550 C CA . ALA B 1 439 ? -11.117 29.469 4.145 1 93.62 439 ALA B CA 1
ATOM 7551 C C . ALA B 1 439 ? -11.344 30.734 3.326 1 93.62 439 ALA B C 1
ATOM 7553 O O . ALA B 1 439 ? -12.039 30.719 2.312 1 93.62 439 ALA B O 1
ATOM 7554 N N . ALA B 1 440 ? -10.797 31.781 3.75 1 91.5 440 ALA B N 1
ATOM 7555 C CA . ALA B 1 440 ? -10.977 33.062 3.072 1 91.5 440 ALA B CA 1
ATOM 7556 C C . ALA B 1 440 ? -10.359 33.031 1.676 1 91.5 440 ALA B C 1
ATOM 7558 O O . ALA B 1 440 ? -10.852 33.719 0.761 1 91.5 440 ALA B O 1
ATOM 7559 N N . VAL B 1 441 ? -9.352 32.312 1.534 1 87.62 441 VAL B N 1
ATOM 7560 C CA . VAL B 1 441 ? -8.648 32.312 0.257 1 87.62 441 VAL B CA 1
ATOM 7561 C C . VAL B 1 441 ? -9.25 31.281 -0.681 1 87.62 441 VAL B C 1
ATOM 7563 O O . VAL B 1 441 ? -9.305 31.484 -1.896 1 87.62 441 VAL B O 1
ATOM 7566 N N . ILE B 1 442 ? -9.789 30.203 -0.188 1 89.31 442 ILE B N 1
ATOM 7567 C CA . ILE B 1 442 ? -10.195 29.109 -1.059 1 89.31 442 ILE B CA 1
ATOM 7568 C C . ILE B 1 442 ? -11.695 29.203 -1.337 1 89.31 442 ILE B C 1
ATOM 7570 O O . ILE B 1 442 ? -12.18 28.641 -2.326 1 89.31 442 ILE B O 1
ATOM 7574 N N . SER B 1 443 ? -12.359 29.891 -0.444 1 91.44 443 SER B N 1
ATOM 7575 C CA . SER B 1 443 ? -13.812 29.891 -0.567 1 91.44 443 SER B CA 1
ATOM 7576 C C . SER B 1 443 ? -14.281 30.938 -1.577 1 91.44 443 SER B C 1
ATOM 7578 O O . SER B 1 443 ? -13.656 31.984 -1.728 1 91.44 443 SER B O 1
ATOM 7580 N N . ARG B 1 444 ? -15.406 30.688 -2.336 1 88.88 444 ARG B N 1
ATOM 7581 C CA . ARG B 1 444 ? -16.016 31.578 -3.324 1 88.88 444 ARG B CA 1
ATOM 7582 C C . ARG B 1 444 ? -17.156 32.375 -2.715 1 88.88 444 ARG B C 1
ATOM 7584 O O . ARG B 1 444 ? -17.562 33.406 -3.256 1 88.88 444 ARG B O 1
ATOM 7591 N N . ASN B 1 445 ? -17.672 31.75 -1.653 1 91.62 445 ASN B N 1
ATOM 7592 C CA . ASN B 1 445 ? -18.75 32.406 -0.916 1 91.62 445 ASN B CA 1
ATOM 7593 C C . ASN B 1 445 ? -18.609 32.188 0.588 1 91.62 445 ASN B C 1
ATOM 7595 O O . ASN B 1 445 ? -17.797 31.375 1.029 1 91.62 445 ASN B O 1
ATOM 7599 N N . VAL B 1 446 ? -19.406 32.906 1.26 1 93.88 446 VAL B N 1
ATOM 7600 C CA . VAL B 1 446 ? -19.281 32.906 2.713 1 93.88 446 VAL B CA 1
ATOM 7601 C C . VAL B 1 446 ? -19.797 31.578 3.271 1 93.88 446 VAL B C 1
ATOM 7603 O O . VAL B 1 446 ? -19.344 31.109 4.324 1 93.88 446 VAL B O 1
ATOM 7606 N N . SER B 1 447 ? -20.75 30.953 2.594 1 93.75 447 SER B N 1
ATOM 7607 C CA . SER B 1 447 ? -21.25 29.656 3.045 1 93.75 447 SER B CA 1
ATOM 7608 C C . SER B 1 447 ? -20.172 28.594 3.002 1 93.75 447 SER B C 1
ATOM 7610 O O . SER B 1 447 ? -20.078 27.75 3.9 1 93.75 447 SER B O 1
ATOM 7612 N N . GLU B 1 448 ? -19.375 28.656 1.976 1 94.56 448 GLU B N 1
ATOM 7613 C CA . GLU B 1 448 ? -18.25 27.734 1.866 1 94.56 448 GLU B CA 1
ATOM 7614 C C . GLU B 1 448 ? -17.203 28 2.945 1 94.56 448 GLU B C 1
ATOM 7616 O O . GLU B 1 448 ? -16.625 27.062 3.496 1 94.56 448 GLU B O 1
ATOM 7621 N N . LEU B 1 449 ? -17 29.266 3.156 1 95.38 449 LEU B N 1
ATOM 7622 C CA . LEU B 1 449 ? -16.078 29.656 4.219 1 95.38 449 LEU B CA 1
ATOM 7623 C C . LEU B 1 449 ? -16.547 29.109 5.566 1 95.38 449 LEU B C 1
ATOM 7625 O O . LEU B 1 449 ? -15.758 28.516 6.305 1 95.38 449 LEU B O 1
ATOM 7629 N N . ALA B 1 450 ? -17.781 29.281 5.836 1 96.94 450 ALA B N 1
ATOM 7630 C CA . ALA B 1 450 ? -18.359 28.797 7.094 1 96.94 450 ALA B CA 1
ATOM 7631 C C . ALA B 1 450 ? -18.219 27.281 7.223 1 96.94 450 ALA B C 1
ATOM 7633 O O . ALA B 1 450 ? -17.953 26.766 8.312 1 96.94 450 ALA B O 1
ATOM 7634 N N . SER B 1 451 ? -18.391 26.625 6.156 1 95.81 451 SER B N 1
ATOM 7635 C CA . SER B 1 451 ? -18.281 25.172 6.172 1 95.81 451 SER B CA 1
ATOM 7636 C C . SER B 1 451 ? -16.844 24.734 6.473 1 95.81 451 SER B C 1
ATOM 7638 O O . SER B 1 451 ? -16.625 23.781 7.223 1 95.81 451 SER B O 1
ATOM 7640 N N . THR B 1 452 ? -15.883 25.406 5.93 1 94.94 452 THR B N 1
ATOM 7641 C CA . THR B 1 452 ? -14.484 25.078 6.184 1 94.94 452 THR B CA 1
ATOM 7642 C C . THR B 1 452 ? -14.125 25.312 7.645 1 94.94 452 THR B C 1
ATOM 7644 O O . THR B 1 452 ? -13.43 24.516 8.266 1 94.94 452 THR B O 1
ATOM 7647 N N . VAL B 1 453 ? -14.609 26.359 8.156 1 97.31 453 VAL B N 1
ATOM 7648 C CA . VAL B 1 453 ? -14.328 26.703 9.539 1 97.31 453 VAL B CA 1
ATOM 7649 C C . VAL B 1 453 ? -15.031 25.719 10.469 1 97.31 453 VAL B C 1
ATOM 7651 O O . VAL B 1 453 ? -14.508 25.375 11.531 1 97.31 453 VAL B O 1
ATOM 7654 N N . SER B 1 454 ? -16.203 25.266 10.031 1 98.12 454 SER B N 1
ATOM 7655 C CA . SER B 1 454 ? -16.922 24.281 10.828 1 98.12 454 SER B CA 1
ATOM 7656 C C . SER B 1 454 ? -16.078 23.031 11.062 1 98.12 454 SER B C 1
ATOM 7658 O O . SER B 1 454 ? -16.078 22.484 12.164 1 98.12 454 SER B O 1
ATOM 7660 N N . VAL B 1 455 ? -15.422 22.594 10.07 1 97.38 455 VAL B N 1
ATOM 7661 C CA . VAL B 1 455 ? -14.578 21.406 10.172 1 97.38 455 VAL B CA 1
ATOM 7662 C C . VAL B 1 455 ? -13.461 21.656 11.188 1 97.38 455 VAL B C 1
ATOM 7664 O O . VAL B 1 455 ? -13.203 20.828 12.055 1 97.38 455 VAL B O 1
ATOM 7667 N N . SER B 1 456 ? -12.836 22.812 11.086 1 97.06 456 SER B N 1
ATOM 7668 C CA . SER B 1 456 ? -11.719 23.141 11.961 1 97.06 456 SER B CA 1
ATOM 7669 C C . SER B 1 456 ? -12.156 23.234 13.414 1 97.06 456 SER B C 1
ATOM 7671 O O . SER B 1 456 ? -11.469 22.734 14.312 1 97.06 456 SER B O 1
ATOM 7673 N N . VAL B 1 457 ? -13.273 23.797 13.648 1 97.81 457 VAL B N 1
ATOM 7674 C CA . VAL B 1 457 ? -13.773 23.922 15.016 1 97.81 457 VAL B CA 1
ATOM 7675 C C . VAL B 1 457 ? -14.047 22.531 15.594 1 97.81 457 VAL B C 1
ATOM 7677 O O . VAL B 1 457 ? -13.688 22.25 16.734 1 97.81 457 VAL B O 1
ATOM 7680 N N . SER B 1 458 ? -14.688 21.734 14.812 1 98.19 458 SER B N 1
ATOM 7681 C CA . SER B 1 458 ? -14.961 20.375 15.266 1 98.19 458 SER B CA 1
ATOM 7682 C C . SER B 1 458 ? -13.672 19.625 15.602 1 98.19 458 SER B C 1
ATOM 7684 O O . SER B 1 458 ? -13.578 18.969 16.641 1 98.19 458 SER B O 1
ATOM 7686 N N . GLU B 1 459 ? -12.703 19.766 14.773 1 97.69 459 GLU B N 1
ATOM 7687 C CA . GLU B 1 459 ? -11.43 19.062 14.969 1 97.69 459 GLU B CA 1
ATOM 7688 C C . GLU B 1 459 ? -10.703 19.562 16.203 1 97.69 459 GLU B C 1
ATOM 7690 O O . GLU B 1 459 ? -10.18 18.781 17 1 97.69 459 GLU B O 1
ATOM 7695 N N . MET B 1 460 ? -10.688 20.844 16.359 1 97.12 460 MET B N 1
ATOM 7696 C CA . MET B 1 460 ? -9.961 21.438 17.484 1 97.12 460 MET B CA 1
ATOM 7697 C C . MET B 1 460 ? -10.68 21.156 18.797 1 97.12 460 MET B C 1
ATOM 7699 O O . MET B 1 460 ? -10.039 20.938 19.828 1 97.12 460 MET B O 1
ATOM 7703 N N . ALA B 1 461 ? -11.961 21.109 18.719 1 96.56 461 ALA B N 1
ATOM 7704 C CA . ALA B 1 461 ? -12.734 20.812 19.922 1 96.56 461 ALA B CA 1
ATOM 7705 C C . ALA B 1 461 ? -12.398 19.438 20.484 1 96.56 461 ALA B C 1
ATOM 7707 O O . ALA B 1 461 ? -12.297 19.266 21.688 1 96.56 461 ALA B O 1
ATOM 7708 N N . VAL B 1 462 ? -12.188 18.547 19.594 1 96.69 462 VAL B N 1
ATOM 7709 C CA . VAL B 1 462 ? -11.883 17.188 20.031 1 96.69 462 VAL B CA 1
ATOM 7710 C C . VAL B 1 462 ? -10.391 17.062 20.344 1 96.69 462 VAL B C 1
ATOM 7712 O O . VAL B 1 462 ? -10.008 16.422 21.312 1 96.69 462 VAL B O 1
ATOM 7715 N N . ALA B 1 463 ? -9.547 17.656 19.562 1 97 463 ALA B N 1
ATOM 7716 C CA . ALA B 1 463 ? -8.102 17.531 19.688 1 97 463 ALA B CA 1
ATOM 7717 C C . ALA B 1 463 ? -7.605 18.062 21.031 1 97 463 ALA B C 1
ATOM 7719 O O . ALA B 1 463 ? -6.73 17.453 21.656 1 97 463 ALA B O 1
ATOM 7720 N N . TYR B 1 464 ? -8.133 19.109 21.5 1 95.44 464 TYR B N 1
ATOM 7721 C CA . TYR B 1 464 ? -7.66 19.734 22.734 1 95.44 464 TYR B CA 1
ATOM 7722 C C . TYR B 1 464 ? -8.125 18.969 23.953 1 95.44 464 TYR B C 1
ATOM 7724 O O . TYR B 1 464 ? -7.699 19.25 25.078 1 95.44 464 TYR B O 1
ATOM 7732 N N . LEU B 1 465 ? -8.938 17.953 23.75 1 94.62 465 LEU B N 1
ATOM 7733 C CA . LEU B 1 465 ? -9.383 17.109 24.859 1 94.62 465 LEU B CA 1
ATOM 7734 C C . LEU B 1 465 ? -8.695 15.75 24.812 1 94.62 465 LEU B C 1
ATOM 7736 O O . LEU B 1 465 ? -9.008 14.867 25.609 1 94.62 465 LEU B O 1
ATOM 7740 N N . ALA B 1 466 ? -7.82 15.594 23.922 1 95.75 466 ALA B N 1
ATOM 7741 C CA . ALA B 1 466 ? -7.195 14.297 23.688 1 95.75 466 ALA B CA 1
ATOM 7742 C C . ALA B 1 466 ? -6.5 13.789 24.953 1 95.75 466 ALA B C 1
ATOM 7744 O O . ALA B 1 466 ? -6.395 12.578 25.172 1 95.75 466 ALA B O 1
ATOM 7745 N N . GLY B 1 467 ? -6.082 14.648 25.812 1 93.12 467 GLY B N 1
ATOM 7746 C CA . GLY B 1 467 ? -5.328 14.266 27 1 93.12 467 GLY B CA 1
ATOM 7747 C C . GLY B 1 467 ? -6.191 13.656 28.094 1 93.12 467 GLY B C 1
ATOM 7748 O O . GLY B 1 467 ? -5.688 12.961 28.969 1 93.12 467 GLY B O 1
ATOM 7749 N N . ILE B 1 468 ? -7.438 13.836 28.047 1 93.94 468 ILE B N 1
ATOM 7750 C CA . ILE B 1 468 ? -8.273 13.414 29.172 1 93.94 468 ILE B CA 1
ATOM 7751 C C . ILE B 1 468 ? -8.953 12.086 28.828 1 93.94 468 ILE B C 1
ATOM 7753 O O . ILE B 1 468 ? -9.461 11.398 29.719 1 93.94 468 ILE B O 1
ATOM 7757 N N . PHE B 1 469 ? -8.938 11.727 27.594 1 95 469 PHE B N 1
ATOM 7758 C CA . PHE B 1 469 ? -9.641 10.516 27.188 1 95 469 PHE B CA 1
ATOM 7759 C C . PHE B 1 469 ? -8.891 9.273 27.641 1 95 469 PHE B C 1
ATOM 7761 O O . PHE B 1 469 ? -7.656 9.242 27.609 1 95 469 PHE B O 1
ATOM 7768 N N . GLU B 1 470 ? -9.688 8.344 28.031 1 94.38 470 GLU B N 1
ATOM 7769 C CA . GLU B 1 470 ? -9.156 7.027 28.391 1 94.38 470 GLU B CA 1
ATOM 7770 C C . GLU B 1 470 ? -9.484 5.996 27.312 1 94.38 470 GLU B C 1
ATOM 7772 O O . GLU B 1 470 ? -10.547 6.055 26.688 1 94.38 470 GLU B O 1
ATOM 7777 N N . PRO B 1 471 ? -8.484 5.141 27.109 1 94.81 471 PRO B N 1
ATOM 7778 C CA . PRO B 1 471 ? -8.75 4.105 26.109 1 94.81 471 PRO B CA 1
ATOM 7779 C C . PRO B 1 471 ? -9.883 3.168 26.516 1 94.81 471 PRO B C 1
ATOM 7781 O O . PRO B 1 471 ? -10.031 2.844 27.703 1 94.81 471 PRO B O 1
ATOM 7784 N N . LEU B 1 472 ? -10.688 2.807 25.594 1 96.06 472 LEU B N 1
ATOM 7785 C CA . LEU B 1 472 ? -11.812 1.897 25.781 1 96.06 472 LEU B CA 1
ATOM 7786 C C . LEU B 1 472 ? -11.688 0.686 24.859 1 96.06 472 LEU B C 1
ATOM 7788 O O . LEU B 1 472 ? -11.25 0.812 23.719 1 96.06 472 LEU B O 1
ATOM 7792 N N . GLN B 1 473 ? -12.164 -0.424 25.375 1 95.81 473 GLN B N 1
ATOM 7793 C CA . GLN B 1 473 ? -12.102 -1.662 24.609 1 95.81 473 GLN B CA 1
ATOM 7794 C C . GLN B 1 473 ? -13.008 -1.588 23.391 1 95.81 473 GLN B C 1
ATOM 7796 O O . GLN B 1 473 ? -14.117 -1.055 23.453 1 95.81 473 GLN B O 1
ATOM 7801 N N . ASN B 1 474 ? -12.484 -2.152 22.312 1 96.38 474 ASN B N 1
ATOM 7802 C CA . ASN B 1 474 ? -13.273 -2.18 21.078 1 96.38 474 ASN B CA 1
ATOM 7803 C C . ASN B 1 474 ? -14.523 -3.033 21.234 1 96.38 474 ASN B C 1
ATOM 7805 O O . ASN B 1 474 ? -14.586 -3.902 22.109 1 96.38 474 ASN B O 1
ATOM 7809 N N . GLU B 1 475 ? -15.484 -2.705 20.391 1 95.31 475 GLU B N 1
ATOM 7810 C CA . GLU B 1 475 ? -16.703 -3.502 20.391 1 95.31 475 GLU B CA 1
ATOM 7811 C C . GLU B 1 475 ? -16.531 -4.789 19.594 1 95.31 475 GLU B C 1
ATOM 7813 O O . GLU B 1 475 ? -16.938 -5.863 20.031 1 95.31 475 GLU B O 1
ATOM 7818 N N . GLU B 1 476 ? -16.031 -4.633 18.422 1 94.94 476 GLU B N 1
ATOM 7819 C CA . GLU B 1 476 ? -15.773 -5.746 17.531 1 94.94 476 GLU B CA 1
ATOM 7820 C C . GLU B 1 476 ? -14.406 -5.605 16.859 1 94.94 476 GLU B C 1
ATOM 7822 O O . GLU B 1 476 ? -13.93 -4.492 16.641 1 94.94 476 GLU B O 1
ATOM 7827 N N . GLU B 1 477 ? -13.789 -6.734 16.609 1 95.06 477 GLU B N 1
ATOM 7828 C CA . GLU B 1 477 ? -12.5 -6.762 15.922 1 95.06 477 GLU B CA 1
ATOM 7829 C C . GLU B 1 477 ? -12.422 -7.926 14.938 1 95.06 477 GLU B C 1
ATOM 7831 O O . GLU B 1 477 ? -12.977 -9 15.195 1 95.06 477 GLU B O 1
ATOM 7836 N N . SER B 1 478 ? -11.891 -7.645 13.82 1 94.88 478 SER B N 1
ATOM 7837 C CA . SER B 1 478 ? -11.609 -8.68 12.828 1 94.88 478 SER B CA 1
ATOM 7838 C C . SER B 1 478 ? -10.234 -8.492 12.203 1 94.88 478 SER B C 1
ATOM 7840 O O . SER B 1 478 ? -9.797 -7.363 11.969 1 94.88 478 SER B O 1
ATOM 7842 N N . THR B 1 479 ? -9.562 -9.555 12.078 1 93.38 479 THR B N 1
ATOM 7843 C CA . THR B 1 479 ? -8.258 -9.484 11.43 1 93.38 479 THR B CA 1
ATOM 7844 C C . THR B 1 479 ? -8.383 -9.688 9.922 1 93.38 479 THR B C 1
ATOM 7846 O O . THR B 1 479 ? -9.18 -10.508 9.469 1 93.38 479 THR B O 1
ATOM 7849 N N . ARG B 1 480 ? -7.668 -8.852 9.219 1 91.81 480 ARG B N 1
ATOM 7850 C CA . ARG B 1 480 ? -7.633 -8.898 7.758 1 91.81 480 ARG B CA 1
ATOM 7851 C C . ARG B 1 480 ? -6.238 -9.266 7.258 1 91.81 480 ARG B C 1
ATOM 7853 O O . ARG B 1 480 ? -5.25 -8.633 7.625 1 91.81 480 ARG B O 1
ATOM 7860 N N . ARG B 1 481 ? -6.117 -10.305 6.527 1 88 481 ARG B N 1
ATOM 7861 C CA . ARG B 1 481 ? -4.84 -10.719 5.957 1 88 481 ARG B CA 1
ATOM 7862 C C . ARG B 1 481 ? -4.941 -10.898 4.445 1 88 481 ARG B C 1
ATOM 7864 O O . ARG B 1 481 ? -5.832 -11.602 3.959 1 88 481 ARG B O 1
ATOM 7871 N N . ALA B 1 482 ? -4.039 -10.164 3.715 1 87.44 482 ALA B N 1
ATOM 7872 C CA . ALA B 1 482 ? -3.947 -10.352 2.27 1 87.44 482 ALA B CA 1
ATOM 7873 C C . ALA B 1 482 ? -3.102 -11.578 1.927 1 87.44 482 ALA B C 1
ATOM 7875 O O . ALA B 1 482 ? -1.923 -11.648 2.285 1 87.44 482 ALA B O 1
ATOM 7876 N N . VAL B 1 483 ? -3.682 -12.539 1.301 1 87.94 483 VAL B N 1
ATOM 7877 C CA . VAL B 1 483 ? -2.967 -13.773 0.966 1 87.94 483 VAL B CA 1
ATOM 7878 C C . VAL B 1 483 ? -3.062 -14.031 -0.535 1 87.94 483 VAL B C 1
ATOM 7880 O O . VAL B 1 483 ? -3.988 -13.555 -1.196 1 87.94 483 VAL B O 1
ATOM 7883 N N . GLN B 1 484 ? -2.037 -14.734 -1.045 1 89.31 484 GLN B N 1
ATOM 7884 C CA . GLN B 1 484 ? -2.066 -15.188 -2.43 1 89.31 484 GLN B CA 1
ATOM 7885 C C . GLN B 1 484 ? -2.811 -16.516 -2.557 1 89.31 484 GLN B C 1
ATOM 7887 O O . GLN B 1 484 ? -2.48 -17.484 -1.873 1 89.31 484 GLN B O 1
ATOM 7892 N N . VAL B 1 485 ? -3.826 -16.453 -3.383 1 92.75 485 VAL B N 1
ATOM 7893 C CA . VAL B 1 485 ? -4.648 -17.641 -3.555 1 92.75 485 VAL B CA 1
ATOM 7894 C C . VAL B 1 485 ? -4.625 -18.078 -5.016 1 92.75 485 VAL B C 1
ATOM 7896 O O . VAL B 1 485 ? -4.457 -17.25 -5.914 1 92.75 485 VAL B O 1
ATOM 7899 N N . ALA B 1 486 ? -4.75 -19.375 -5.184 1 95.19 486 ALA B N 1
ATOM 7900 C CA . ALA B 1 486 ? -4.852 -19.938 -6.527 1 95.19 486 ALA B CA 1
ATOM 7901 C C . ALA B 1 486 ? -6.293 -19.906 -7.031 1 95.19 486 ALA B C 1
ATOM 7903 O O . ALA B 1 486 ? -7.219 -20.297 -6.316 1 95.19 486 ALA B O 1
ATOM 7904 N N . ARG B 1 487 ? -6.441 -19.438 -8.219 1 94.88 487 ARG B N 1
ATOM 7905 C CA . ARG B 1 487 ? -7.746 -19.375 -8.867 1 94.88 487 ARG B CA 1
ATOM 7906 C C . ARG B 1 487 ? -7.887 -20.453 -9.938 1 94.88 487 ARG B C 1
ATOM 7908 O O . ARG B 1 487 ? -7.125 -20.469 -10.906 1 94.88 487 ARG B O 1
ATOM 7915 N N . LEU B 1 488 ? -8.852 -21.375 -9.703 1 96.5 488 LEU B N 1
ATOM 7916 C CA . LEU B 1 488 ? -9.109 -22.453 -10.648 1 96.5 488 LEU B CA 1
ATOM 7917 C C . LEU B 1 488 ? -10.555 -22.406 -11.141 1 96.5 488 LEU B C 1
ATOM 7919 O O . LEU B 1 488 ? -11.477 -22.141 -10.367 1 96.5 488 LEU B O 1
ATOM 7923 N N . PRO B 1 489 ? -10.758 -22.562 -12.406 1 96.25 489 PRO B N 1
ATOM 7924 C CA . PRO B 1 489 ? -12.133 -22.672 -12.883 1 96.25 489 PRO B CA 1
ATOM 7925 C C . PRO B 1 489 ? -12.844 -23.906 -12.336 1 96.25 489 PRO B C 1
ATOM 7927 O O . PRO B 1 489 ? -12.375 -25.031 -12.523 1 96.25 489 PRO B O 1
ATOM 7930 N N . ILE B 1 490 ? -14.023 -23.797 -11.758 1 95.69 490 ILE B N 1
ATOM 7931 C CA . ILE B 1 490 ? -14.711 -24.859 -11.039 1 95.69 490 ILE B CA 1
ATOM 7932 C C . ILE B 1 490 ? -15.203 -25.906 -12.031 1 95.69 490 ILE B C 1
ATOM 7934 O O . ILE B 1 490 ? -15.156 -27.109 -11.75 1 95.69 490 ILE B O 1
ATOM 7938 N N . ALA B 1 491 ? -15.672 -25.516 -13.188 1 95.5 491 ALA B N 1
ATOM 7939 C CA . ALA B 1 491 ? -16.188 -26.438 -14.195 1 95.5 491 ALA B CA 1
ATOM 7940 C C . ALA B 1 491 ? -15.102 -27.422 -14.641 1 95.5 491 ALA B C 1
ATOM 7942 O O . ALA B 1 491 ? -15.328 -28.625 -14.695 1 95.5 491 ALA B O 1
ATOM 7943 N N . LEU B 1 492 ? -13.977 -26.8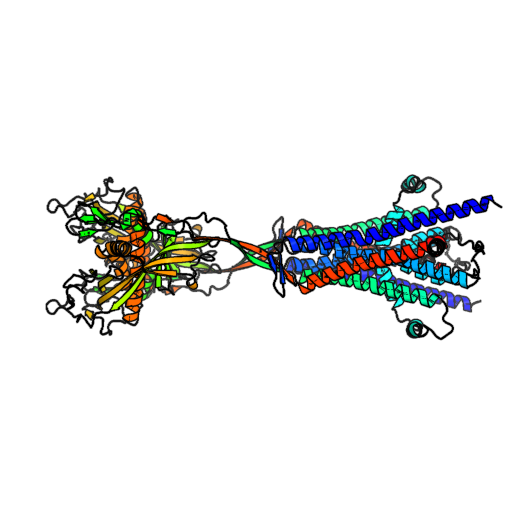91 -14.906 1 96.62 492 LEU B N 1
ATOM 7944 C CA . LEU B 1 492 ? -12.875 -27.719 -15.391 1 96.62 492 LEU B CA 1
ATOM 7945 C C . LEU B 1 492 ? -12.359 -28.641 -14.289 1 96.62 492 LEU B C 1
ATOM 7947 O O . LEU B 1 492 ? -11.984 -29.781 -14.555 1 96.62 492 LEU B O 1
ATOM 7951 N N . VAL B 1 493 ? -12.383 -28.125 -13.047 1 96.69 493 VAL B N 1
ATOM 7952 C CA . VAL B 1 493 ? -11.953 -28.938 -11.914 1 96.69 493 VAL B CA 1
ATOM 7953 C C . VAL B 1 493 ? -12.914 -30.109 -11.727 1 96.69 493 VAL B C 1
ATOM 7955 O O . VAL B 1 493 ? -12.484 -31.266 -11.602 1 96.69 493 VAL B O 1
ATOM 7958 N N . CYS B 1 494 ? -14.117 -29.969 -11.852 1 96.06 494 CYS B N 1
ATOM 7959 C CA . CYS B 1 494 ? -15.117 -31.016 -11.664 1 96.06 494 CYS B CA 1
ATOM 7960 C C . CYS B 1 494 ? -15.039 -32.062 -12.781 1 96.06 494 CYS B C 1
ATOM 7962 O O . CYS B 1 494 ? -15.102 -33.25 -12.523 1 96.06 494 CYS B O 1
ATOM 7964 N N . ILE B 1 495 ? -14.867 -31.562 -13.969 1 96.69 495 ILE B N 1
ATOM 7965 C CA . ILE B 1 495 ? -14.781 -32.469 -15.109 1 96.69 495 ILE B CA 1
ATOM 7966 C C . ILE B 1 495 ? -13.531 -33.344 -14.984 1 96.69 495 ILE B C 1
ATOM 7968 O O . ILE B 1 495 ? -13.562 -34.531 -15.266 1 96.69 495 ILE B O 1
ATOM 7972 N N . THR B 1 496 ? -12.477 -32.688 -14.547 1 96.81 496 THR B N 1
ATOM 7973 C CA . THR B 1 496 ? -11.227 -33.438 -14.414 1 96.81 496 THR B CA 1
ATOM 7974 C C . THR B 1 496 ? -11.336 -34.469 -13.312 1 96.81 496 THR B C 1
ATOM 7976 O O . THR B 1 496 ? -10.922 -35.625 -13.5 1 96.81 496 THR B O 1
ATOM 7979 N N . ILE B 1 497 ? -11.906 -34.156 -12.227 1 95.81 497 ILE B N 1
ATOM 7980 C CA . ILE B 1 497 ? -12.078 -35.094 -11.125 1 95.81 497 ILE B CA 1
ATOM 7981 C C . ILE B 1 497 ? -13.031 -36.219 -11.539 1 95.81 497 ILE B C 1
ATOM 7983 O O . ILE B 1 497 ? -12.758 -37.375 -11.305 1 95.81 497 ILE B O 1
ATOM 7987 N N . ALA B 1 498 ? -14.117 -35.844 -12.211 1 96.56 498 ALA B N 1
ATOM 7988 C CA . ALA B 1 498 ? -15.078 -36.844 -12.68 1 96.56 498 ALA B CA 1
ATOM 7989 C C . ALA B 1 498 ? -14.422 -37.844 -13.641 1 96.56 498 ALA B C 1
ATOM 7991 O O . ALA B 1 498 ? -14.641 -39.031 -13.547 1 96.56 498 ALA B O 1
ATOM 7992 N N . LEU B 1 499 ? -13.672 -37.281 -14.492 1 96.12 499 LEU B N 1
ATOM 7993 C CA . LEU B 1 499 ? -12.992 -38.156 -15.461 1 96.12 499 LEU B CA 1
ATOM 7994 C C . LEU B 1 499 ? -11.969 -39.031 -14.766 1 96.12 499 LEU B C 1
ATOM 7996 O O . LEU B 1 499 ? -11.805 -40.219 -15.141 1 96.12 499 LEU B O 1
ATOM 8000 N N . GLY B 1 500 ? -11.336 -38.469 -13.766 1 94.56 500 GLY B N 1
ATOM 8001 C CA . GLY B 1 500 ? -10.438 -39.312 -12.977 1 94.56 500 GLY B CA 1
ATOM 8002 C C . GLY B 1 500 ? -11.133 -40.469 -12.289 1 94.56 500 GLY B C 1
ATOM 8003 O O . GLY B 1 500 ? -10.633 -41.594 -12.297 1 94.56 500 GLY B O 1
ATOM 8004 N N . ILE B 1 501 ? -12.25 -40.281 -11.859 1 94.12 501 ILE B N 1
ATOM 8005 C CA . ILE B 1 501 ? -13.039 -41.312 -11.195 1 94.12 501 ILE B CA 1
ATOM 8006 C C . ILE B 1 501 ? -13.555 -42.312 -12.234 1 94.12 501 ILE B C 1
ATOM 8008 O O . ILE B 1 501 ? -13.547 -43.531 -11.992 1 94.12 501 ILE B O 1
ATOM 8012 N N . ILE B 1 502 ? -13.93 -41.844 -13.383 1 94.44 502 ILE B N 1
ATOM 8013 C CA . ILE B 1 502 ? -14.414 -42.688 -14.453 1 94.44 502 ILE B CA 1
ATOM 8014 C C . ILE B 1 502 ? -13.297 -43.656 -14.891 1 94.44 502 ILE B C 1
ATOM 8016 O O . ILE B 1 502 ? -13.555 -44.812 -15.172 1 94.44 502 ILE B O 1
ATOM 8020 N N . LEU B 1 503 ? -12.094 -43.125 -14.922 1 94.31 503 LEU B N 1
ATOM 8021 C CA . LEU B 1 503 ? -10.969 -44 -15.305 1 94.31 503 LEU B CA 1
ATOM 8022 C C . LEU B 1 503 ? -10.75 -45.094 -14.266 1 94.31 503 LEU B C 1
ATOM 8024 O O . LEU B 1 503 ? -10.484 -46.25 -14.625 1 94.31 503 LEU B O 1
ATOM 8028 N N . ALA B 1 504 ? -10.891 -44.75 -12.984 1 92.94 504 ALA B N 1
ATOM 8029 C CA . ALA B 1 504 ? -10.75 -45.75 -11.938 1 92.94 504 ALA B CA 1
ATOM 8030 C C . ALA B 1 504 ? -11.875 -46.75 -12 1 92.94 504 ALA B C 1
ATOM 8032 O O . ALA B 1 504 ? -11.641 -47.969 -11.828 1 92.94 504 ALA B O 1
ATOM 8033 N N . LEU B 1 505 ? -13.023 -46.375 -12.352 1 93.75 505 LEU B N 1
ATOM 8034 C CA . LEU B 1 505 ? -14.164 -47.281 -12.477 1 93.75 505 LEU B CA 1
ATOM 8035 C C . LEU B 1 505 ? -14.016 -48.188 -13.688 1 93.75 505 LEU B C 1
ATOM 8037 O O . LEU B 1 505 ? -14.383 -49.375 -13.641 1 93.75 505 LEU B O 1
ATOM 8041 N N . GLN B 1 506 ? -13.547 -47.562 -14.703 1 92.06 506 GLN B N 1
ATOM 8042 C CA . GLN B 1 506 ? -13.289 -48.344 -15.906 1 92.06 506 GLN B CA 1
ATOM 8043 C C . GLN B 1 506 ? -12.32 -49.5 -15.625 1 92.06 506 GLN B C 1
ATOM 8045 O O . GLN B 1 506 ? -12.57 -50.625 -16.016 1 92.06 506 GLN B O 1
ATOM 8050 N N . ALA B 1 507 ? -11.258 -49.188 -14.93 1 91 507 ALA B N 1
ATOM 8051 C CA . ALA B 1 507 ? -10.289 -50.219 -14.578 1 91 507 ALA B CA 1
ATOM 8052 C C . ALA B 1 507 ? -10.906 -51.281 -13.664 1 91 507 ALA B C 1
ATOM 8054 O O . ALA B 1 507 ? -10.648 -52.469 -13.82 1 91 507 ALA B O 1
ATOM 8055 N N . THR B 1 508 ? -11.75 -50.938 -12.789 1 93.81 508 THR B N 1
ATOM 8056 C CA . THR B 1 508 ? -12.414 -51.844 -11.875 1 93.81 508 THR B CA 1
ATOM 8057 C C . THR B 1 508 ? -13.422 -52.719 -12.625 1 93.81 508 THR B C 1
ATOM 8059 O O . THR B 1 508 ? -13.531 -53.906 -12.359 1 93.81 508 THR B O 1
ATOM 8062 N N . CYS B 1 509 ? -14.094 -52.188 -13.586 1 93.12 509 CYS B N 1
ATOM 8063 C CA . CYS B 1 509 ? -15.047 -52.938 -14.383 1 93.12 509 CYS B CA 1
ATOM 8064 C C . CYS B 1 509 ? -14.344 -54.062 -15.164 1 93.12 509 CYS B C 1
ATOM 8066 O O . CYS B 1 509 ? -14.797 -55.188 -15.164 1 93.12 509 CYS B O 1
ATOM 8068 N N . PHE B 1 510 ? -13.234 -53.688 -15.766 1 91 510 PHE B N 1
ATOM 8069 C CA . PHE B 1 510 ? -12.5 -54.688 -16.516 1 91 510 PHE B CA 1
ATOM 8070 C C . PHE B 1 510 ? -11.898 -55.75 -15.586 1 91 510 PHE B C 1
ATOM 8072 O O . PHE B 1 510 ? -11.781 -56.906 -15.953 1 91 510 PHE B O 1
ATOM 8079 N N . PHE B 1 511 ? -11.508 -55.312 -14.375 1 91.69 511 PHE B N 1
ATOM 8080 C CA . PHE B 1 511 ? -11.039 -56.25 -13.352 1 91.69 511 PHE B CA 1
ATOM 8081 C C . PHE B 1 511 ? -12.117 -57.25 -12.992 1 91.69 511 PHE B C 1
ATOM 8083 O O . PHE B 1 511 ? -11.867 -58.469 -12.977 1 91.69 511 PHE B O 1
ATOM 8090 N N . LEU B 1 512 ? -13.312 -56.844 -12.797 1 93.94 512 LEU B N 1
ATOM 8091 C CA . LEU B 1 512 ? -14.422 -57.719 -12.414 1 93.94 512 LEU B CA 1
ATOM 8092 C C . LEU B 1 512 ? -14.805 -58.656 -13.555 1 93.94 512 LEU B C 1
ATOM 8094 O O . LEU B 1 512 ? -15.094 -59.844 -13.336 1 93.94 512 LEU B O 1
ATOM 8098 N N . ILE B 1 513 ? -14.766 -58.062 -14.734 1 91.56 513 ILE B N 1
ATOM 8099 C CA . ILE B 1 513 ? -15.086 -58.906 -15.891 1 91.56 513 ILE B CA 1
ATOM 8100 C C . ILE B 1 513 ? -14.039 -60 -16.047 1 91.56 513 ILE B C 1
ATOM 8102 O O . ILE B 1 513 ? -14.383 -61.156 -16.266 1 91.56 513 ILE B O 1
ATOM 8106 N N . ALA B 1 514 ? -12.773 -59.656 -15.906 1 90.88 514 ALA B N 1
ATOM 8107 C CA . ALA B 1 514 ? -11.695 -60.625 -16.031 1 90.88 514 ALA B CA 1
ATOM 8108 C C . ALA B 1 514 ? -11.805 -61.688 -14.945 1 90.88 514 ALA B C 1
ATOM 8110 O O . ALA B 1 514 ? -11.688 -62.906 -15.227 1 90.88 514 ALA B O 1
ATOM 8111 N N . MET B 1 515 ? -12.133 -61.312 -13.711 1 92.12 515 MET B N 1
ATOM 8112 C CA . MET B 1 515 ? -12.289 -62.25 -12.602 1 92.12 515 MET B CA 1
ATOM 8113 C C . MET B 1 515 ? -13.492 -63.156 -12.82 1 92.12 515 MET B C 1
ATOM 8115 O O . MET B 1 515 ? -13.414 -64.375 -12.578 1 92.12 515 MET B O 1
ATOM 8119 N N . GLY B 1 516 ? -14.516 -62.625 -13.297 1 92.12 516 GLY B N 1
ATOM 8120 C CA . GLY B 1 516 ? -15.719 -63.406 -13.547 1 92.12 516 GLY B CA 1
ATOM 8121 C C . GLY B 1 516 ? -15.555 -64.438 -14.664 1 92.12 516 GLY B C 1
ATOM 8122 O O . GLY B 1 516 ? -16.031 -65.562 -14.555 1 92.12 516 GLY B O 1
ATOM 8123 N N . LEU B 1 517 ? -14.867 -64.062 -15.68 1 91 517 LEU B N 1
ATOM 8124 C CA . LEU B 1 517 ? -14.68 -64.938 -16.828 1 91 517 LEU B CA 1
ATOM 8125 C C . LEU B 1 517 ? -13.773 -66.125 -16.453 1 91 517 LEU B C 1
ATOM 8127 O O . LEU B 1 517 ? -14.008 -67.25 -16.875 1 91 517 LEU B O 1
ATOM 8131 N N . VAL B 1 518 ? -12.695 -65.875 -15.672 1 89.31 518 VAL B N 1
ATOM 8132 C CA . VAL B 1 518 ? -11.781 -66.875 -15.25 1 89.31 518 VAL B CA 1
ATOM 8133 C C . VAL B 1 518 ? -12.492 -67.875 -14.312 1 89.31 518 VAL B C 1
ATOM 8135 O O . VAL B 1 518 ? -12.25 -69.062 -14.352 1 89.31 518 VAL B O 1
ATOM 8138 N N . ARG B 1 519 ? -13.43 -67.375 -13.523 1 88.38 519 ARG B N 1
ATOM 8139 C CA . ARG B 1 519 ? -14.203 -68.188 -12.617 1 88.38 519 ARG B CA 1
ATOM 8140 C C . ARG B 1 519 ? -15.195 -69.062 -13.391 1 88.38 519 ARG B C 1
ATOM 8142 O O . ARG B 1 519 ? -15.422 -70.25 -13.039 1 88.38 519 ARG B O 1
ATOM 8149 N N . LYS B 1 520 ? -15.703 -68.625 -14.469 1 87.81 520 LYS B N 1
ATOM 8150 C CA . LYS B 1 520 ? -16.703 -69.312 -15.258 1 87.81 520 LYS B CA 1
ATOM 8151 C C . LYS B 1 520 ? -16.078 -70.438 -16.078 1 87.81 520 LYS B C 1
ATOM 8153 O O . LYS B 1 520 ? -16.641 -71.562 -16.172 1 87.81 520 LYS B O 1
ATOM 8158 N N . ASP B 1 521 ? -14.914 -70.188 -16.672 1 87.25 521 ASP B N 1
ATOM 8159 C CA . ASP B 1 521 ? -14.234 -71.188 -17.484 1 87.25 521 ASP B CA 1
ATOM 8160 C C . ASP B 1 521 ? -12.727 -71.125 -17.234 1 87.25 521 ASP B C 1
ATOM 8162 O O . ASP B 1 521 ? -12.023 -70.25 -17.734 1 87.25 521 ASP B O 1
ATOM 8166 N N . PRO B 1 522 ? -12.266 -72.125 -16.453 1 82.56 522 PRO B N 1
ATOM 8167 C CA . PRO B 1 522 ? -10.836 -72.125 -16.141 1 82.56 522 PRO B CA 1
ATOM 8168 C C . PRO B 1 522 ? -9.969 -72.312 -17.391 1 82.56 522 PRO B C 1
ATOM 8170 O O . PRO B 1 522 ? -8.773 -72 -17.359 1 82.56 522 PRO B O 1
ATOM 8173 N N . ASN B 1 523 ? -10.562 -72.75 -18.547 1 80.31 523 ASN B N 1
ATOM 8174 C CA . ASN B 1 523 ? -9.797 -72.938 -19.766 1 80.31 523 ASN B CA 1
ATOM 8175 C C . ASN B 1 523 ? -9.453 -71.625 -20.406 1 80.31 523 ASN B C 1
ATOM 8177 O O . ASN B 1 523 ? -8.656 -71.562 -21.344 1 80.31 523 ASN B O 1
ATOM 8181 N N . THR B 1 524 ? -10.062 -70.562 -19.922 1 82.31 524 THR B N 1
ATOM 8182 C CA . THR B 1 524 ? -9.805 -69.25 -20.406 1 82.31 524 THR B CA 1
ATOM 8183 C C . THR B 1 524 ? -8.328 -68.875 -20.266 1 82.31 524 THR B C 1
ATOM 8185 O O . THR B 1 524 ? -7.746 -68.25 -21.156 1 82.31 524 THR B O 1
ATOM 8188 N N . VAL B 1 525 ? -7.719 -69.25 -19.156 1 80.94 525 VAL B N 1
ATOM 8189 C CA . VAL B 1 525 ? -6.332 -68.938 -18.859 1 80.94 525 VAL B CA 1
ATOM 8190 C C . VAL B 1 525 ? -5.406 -69.625 -19.828 1 80.94 525 VAL B C 1
ATOM 8192 O O . VAL B 1 525 ? -4.469 -69 -20.359 1 80.94 525 VAL B O 1
ATOM 8195 N N . ALA B 1 526 ? -5.754 -70.875 -20.125 1 75.44 526 ALA B N 1
ATOM 8196 C CA . ALA B 1 526 ? -4.934 -71.688 -21.047 1 75.44 526 ALA B CA 1
ATOM 8197 C C . ALA B 1 526 ? -5.031 -71.125 -22.469 1 75.44 526 ALA B C 1
ATOM 8199 O O . ALA B 1 526 ? -4.02 -71 -23.156 1 75.44 526 ALA B O 1
ATOM 8200 N N . GLU B 1 527 ? -6.242 -70.75 -22.75 1 75.38 527 GLU B N 1
ATOM 8201 C CA . GLU B 1 527 ? -6.426 -70.25 -24.094 1 75.38 527 GLU B CA 1
ATOM 8202 C C . GLU B 1 527 ? -5.773 -68.875 -24.234 1 75.38 527 GLU B C 1
ATOM 8204 O O . GLU B 1 527 ? -5.203 -68.562 -25.281 1 75.38 527 GLU B O 1
ATOM 8209 N N . ARG B 1 528 ? -5.867 -68.125 -23.234 1 76.62 528 ARG B N 1
ATOM 8210 C CA . ARG B 1 528 ? -5.215 -66.812 -23.219 1 76.62 528 ARG B CA 1
ATOM 8211 C C . ARG B 1 528 ? -3.703 -66.938 -23.359 1 76.62 528 ARG B C 1
ATOM 8213 O O . ARG B 1 528 ? -3.068 -66.25 -24.125 1 76.62 528 ARG B O 1
ATOM 8220 N N . ASP B 1 529 ? -3.143 -67.812 -22.5 1 70.94 529 ASP B N 1
ATOM 8221 C CA . ASP B 1 529 ? -1.697 -68.062 -22.516 1 70.94 529 ASP B CA 1
ATOM 8222 C C . ASP B 1 529 ? -1.229 -68.562 -23.859 1 70.94 529 ASP B C 1
ATOM 8224 O O . ASP B 1 529 ? -0.109 -68.312 -24.297 1 70.94 529 ASP B O 1
ATOM 8228 N N . ARG B 1 530 ? -2.145 -69.312 -24.5 1 65.62 530 ARG B N 1
ATOM 8229 C CA . ARG B 1 530 ? -1.814 -69.812 -25.828 1 65.62 530 ARG B CA 1
ATOM 8230 C C . ARG B 1 530 ? -1.775 -68.688 -26.859 1 65.62 530 ARG B C 1
ATOM 8232 O O . ARG B 1 530 ? -1.093 -68.75 -27.875 1 65.62 530 ARG B O 1
ATOM 8239 N N . LEU B 1 531 ? -2.588 -67.75 -26.438 1 60.28 531 LEU B N 1
ATOM 8240 C CA . LEU B 1 531 ? -2.688 -66.625 -27.359 1 60.28 531 LEU B CA 1
ATOM 8241 C C . LEU B 1 531 ? -1.584 -65.625 -27.094 1 60.28 531 LEU B C 1
ATOM 8243 O O . LEU B 1 531 ? -1.42 -64.688 -27.844 1 60.28 531 LEU B O 1
ATOM 8247 N N . THR B 1 532 ? -0.905 -66.062 -25.906 1 56.09 532 THR B N 1
ATOM 8248 C CA . THR B 1 532 ? 0.197 -65.125 -25.609 1 56.09 532 THR B CA 1
ATOM 8249 C C . THR B 1 532 ? 1.394 -65.438 -26.516 1 56.09 532 THR B C 1
ATOM 8251 O O . THR B 1 532 ? 1.548 -66.562 -27.016 1 56.09 532 THR B O 1
ATOM 8254 N N . LEU B 1 533 ? 1.994 -64.5 -26.859 1 49.41 533 LEU B N 1
ATOM 8255 C CA . LEU B 1 533 ? 3.129 -64.625 -27.766 1 49.41 533 LEU B CA 1
ATOM 8256 C C . LEU B 1 533 ? 4.133 -65.625 -27.25 1 49.41 533 LEU B C 1
ATOM 8258 O O . LEU B 1 533 ? 4.715 -66.438 -28.031 1 49.41 533 LEU B O 1
ATOM 8262 N N . GLU B 1 534 ? 4.273 -65.75 -25.906 1 47.94 534 GLU B N 1
ATOM 8263 C CA . GLU B 1 534 ? 5.234 -66.625 -25.297 1 47.94 534 GLU B CA 1
ATOM 8264 C C . GLU B 1 534 ? 4.875 -68.062 -25.594 1 47.94 534 GLU B C 1
ATOM 8266 O O . GLU B 1 534 ? 5.746 -68.875 -25.922 1 47.94 534 GLU B O 1
ATOM 8271 N N . ALA B 1 535 ? 3.691 -68.375 -25.469 1 51.25 535 ALA B N 1
ATOM 8272 C CA . ALA B 1 535 ? 3.25 -69.75 -25.625 1 51.25 535 ALA B CA 1
ATOM 8273 C C . ALA B 1 535 ? 3.336 -70.188 -27.094 1 51.25 535 ALA B C 1
ATOM 8275 O O . ALA B 1 535 ? 3.666 -71.312 -27.391 1 51.25 535 ALA B O 1
ATOM 8276 N N . ARG B 1 536 ? 3.094 -69.312 -27.938 1 46.25 536 ARG B N 1
ATOM 8277 C CA . ARG B 1 536 ? 3.07 -69.688 -29.344 1 46.25 536 ARG B CA 1
ATOM 8278 C C . ARG B 1 536 ? 4.484 -69.875 -29.891 1 46.25 536 ARG B C 1
ATOM 8280 O O . ARG B 1 536 ? 4.719 -70.688 -30.75 1 46.25 536 ARG B O 1
ATOM 8287 N N . VAL B 1 537 ? 5.285 -69.062 -29.266 1 43.19 537 VAL B N 1
ATOM 8288 C CA . VAL B 1 537 ? 6.668 -69.188 -29.719 1 43.19 537 VAL B CA 1
ATOM 8289 C C . VAL B 1 537 ? 7.293 -70.438 -29.172 1 43.19 537 VAL B C 1
ATOM 8291 O O . VAL B 1 537 ? 8.133 -71.062 -29.828 1 43.19 537 VAL B O 1
ATOM 8294 N N . SER B 1 538 ? 6.965 -70.75 -27.875 1 43.25 538 SER B N 1
ATOM 8295 C CA . SER B 1 538 ? 7.559 -71.938 -27.297 1 43.25 538 SER B CA 1
ATOM 8296 C C . SER B 1 538 ? 7.051 -73.188 -27.969 1 43.25 538 SER B C 1
ATOM 8298 O O . SER B 1 538 ? 7.555 -74.312 -27.719 1 43.25 538 SER B O 1
ATOM 8300 N N . GLY B 1 539 ? 6.438 -73.188 -29.016 1 40.75 539 GLY B N 1
ATOM 8301 C CA . GLY B 1 539 ? 6.012 -74.375 -29.703 1 40.75 539 GLY B CA 1
ATOM 8302 C C . GLY B 1 539 ? 5.102 -75.25 -28.859 1 40.75 539 GLY B C 1
ATOM 8303 O O . GLY B 1 539 ? 4.805 -76.375 -29.234 1 40.75 539 GLY B O 1
ATOM 8304 N N . ALA B 1 540 ? 4.996 -75.125 -27.641 1 38.69 540 ALA B N 1
ATOM 8305 C CA . ALA B 1 540 ? 4.211 -76 -26.781 1 38.69 540 ALA B CA 1
ATOM 8306 C C . ALA B 1 540 ? 2.758 -76.062 -27.25 1 38.69 540 ALA B C 1
ATOM 8308 O O . ALA B 1 540 ? 1.91 -76.625 -26.562 1 38.69 540 ALA B O 1
ATOM 8309 N N . VAL B 1 541 ? 2.377 -75.5 -28.203 1 39.09 541 VAL B N 1
ATOM 8310 C CA . VAL B 1 541 ? 1.034 -75.688 -28.719 1 39.09 541 VAL B CA 1
ATOM 8311 C C . VAL B 1 541 ? 0.908 -77.188 -29.172 1 39.09 541 VAL B C 1
ATOM 8313 O O . VAL B 1 541 ? 1.033 -77.438 -30.359 1 39.09 541 VAL B O 1
ATOM 8316 N N . CYS B 1 542 ? 1.792 -78 -28.703 1 34.56 542 CYS B N 1
ATOM 8317 C CA . CYS B 1 542 ? 1.344 -79.375 -29.078 1 34.56 542 CYS B CA 1
ATOM 8318 C C . CYS B 1 542 ? -0.11 -79.562 -28.672 1 34.56 542 CYS B C 1
ATOM 8320 O O . CYS B 1 542 ? -0.477 -79.375 -27.516 1 34.56 542 CYS B O 1
ATOM 8322 N N . ARG B 1 543 ? -0.989 -79.562 -29.609 1 38.62 543 ARG B N 1
ATOM 8323 C CA . ARG B 1 543 ? -2.398 -79.938 -29.656 1 38.62 543 ARG B CA 1
ATOM 8324 C C . ARG B 1 543 ? -2.648 -81.188 -28.875 1 38.62 543 ARG B C 1
ATOM 8326 O O . ARG B 1 543 ? -2.385 -82.312 -29.375 1 38.62 543 ARG B O 1
ATOM 8333 N N . GLY B 1 544 ? -2.334 -81.375 -27.562 1 33.03 544 GLY B N 1
ATOM 8334 C CA . GLY B 1 544 ? -2.996 -82.625 -27.141 1 33.03 544 GLY B CA 1
ATOM 8335 C C . GLY B 1 544 ? -4.512 -82.5 -27.203 1 33.03 544 GLY B C 1
ATOM 8336 O O . GLY B 1 544 ? -5.07 -81.438 -27.25 1 33.03 544 GLY B O 1
ATOM 8337 N N . PRO B 1 545 ? -5.227 -83.562 -27.641 1 29.97 545 PRO B N 1
ATOM 8338 C CA . PRO B 1 545 ? -6.688 -83.625 -27.703 1 29.97 545 PRO B CA 1
ATOM 8339 C C . PRO B 1 545 ? -7.363 -83.188 -26.422 1 29.97 545 PRO B C 1
ATOM 8341 O O . PRO B 1 545 ? -6.875 -83.438 -25.328 1 29.97 545 PRO B O 1
ATOM 8344 N N . VAL B 1 546 ? -7.898 -82.062 -26.344 1 34.06 546 VAL B N 1
ATOM 8345 C CA . VAL B 1 546 ? -8.742 -81.688 -25.219 1 34.06 546 VAL B CA 1
ATOM 8346 C C . VAL B 1 546 ? -9.805 -82.75 -24.969 1 34.06 546 VAL B C 1
ATOM 8348 O O . VAL B 1 546 ? -10.617 -83.062 -25.859 1 34.06 546 VAL B O 1
ATOM 8351 N N . GLU B 1 547 ? -9.578 -83.812 -24.234 1 29.95 547 GLU B N 1
ATOM 8352 C CA . GLU B 1 547 ? -10.648 -84.75 -23.844 1 29.95 547 GLU B CA 1
ATOM 8353 C C . GLU B 1 547 ? -11.688 -84 -22.984 1 29.95 547 GLU B C 1
ATOM 8355 O O . GLU B 1 547 ? -11.336 -83.312 -22.016 1 29.95 547 GLU B O 1
ATOM 8360 N N . ARG B 1 548 ? -12.789 -83.5 -23.453 1 33.34 548 ARG B N 1
ATOM 8361 C CA . ARG B 1 548 ? -13.945 -83.125 -22.672 1 33.34 548 ARG B CA 1
ATOM 8362 C C . ARG B 1 548 ? -14.312 -84.125 -21.609 1 33.34 548 ARG B C 1
ATOM 8364 O O . ARG B 1 548 ? -14.367 -85.312 -21.906 1 33.34 548 ARG B O 1
ATOM 8371 N N . PRO B 1 549 ? -14.102 -83.938 -20.438 1 33.78 549 PRO B N 1
ATOM 8372 C CA . PRO B 1 549 ? -14.906 -84.812 -19.625 1 33.78 549 PRO B CA 1
ATOM 8373 C C . PRO B 1 549 ? -16.391 -84.75 -19.938 1 33.78 549 PRO B C 1
ATOM 8375 O O . PRO B 1 549 ? -16.922 -83.625 -20.156 1 33.78 549 PRO B O 1
ATOM 8378 N N . GLY B 1 550 ? -17.047 -85.688 -20.719 1 29.86 550 GLY B N 1
ATOM 8379 C CA . GLY B 1 550 ? -18.406 -85.938 -21.156 1 29.86 550 GLY B CA 1
ATOM 8380 C C . GLY B 1 550 ? -19.438 -85.75 -20.078 1 29.86 550 GLY B C 1
ATOM 8381 O O . GLY B 1 550 ? -20.625 -86.062 -20.281 1 29.86 550 GLY B O 1
ATOM 8382 N N . HIS B 1 551 ? -19.25 -85.75 -18.766 1 32.38 551 HIS B N 1
ATOM 8383 C CA . HIS B 1 551 ? -20.453 -86 -18 1 32.38 551 HIS B CA 1
ATOM 8384 C C . HIS B 1 551 ? -21.359 -84.812 -17.891 1 32.38 551 HIS B C 1
ATOM 8386 O O . HIS B 1 551 ? -21.219 -84 -16.953 1 32.38 551 HIS B O 1
ATOM 8392 N N . PHE B 1 552 ? -21.609 -84 -18.875 1 28.91 552 PHE B N 1
ATOM 8393 C CA . PHE B 1 552 ? -22.672 -83.062 -18.547 1 28.91 552 PHE B CA 1
ATOM 8394 C C . PHE B 1 552 ? -23.984 -83.812 -18.312 1 28.91 552 PHE B C 1
ATOM 8396 O O . PHE B 1 552 ? -24.391 -84.625 -19.125 1 28.91 552 PHE B O 1
ATOM 8403 N N . PRO B 1 553 ? -24.438 -83.938 -17.078 1 30 553 PRO B N 1
ATOM 8404 C CA . PRO B 1 553 ? -25.719 -84.625 -16.797 1 30 553 PRO B CA 1
ATOM 8405 C C . PRO B 1 553 ? -26.875 -84 -17.625 1 30 553 PRO B C 1
ATOM 8407 O O . PRO B 1 553 ? -26.922 -82.812 -17.844 1 30 553 PRO B O 1
ATOM 8410 N N . LYS B 1 554 ? -27.297 -84.75 -18.688 1 32.41 554 LYS B N 1
ATOM 8411 C CA . LYS B 1 554 ? -28.578 -84.5 -19.328 1 32.41 554 LYS B CA 1
ATOM 8412 C C . LYS B 1 554 ? -29.672 -84.312 -18.297 1 32.41 554 LYS B C 1
ATOM 8414 O O . LYS B 1 554 ? -29.797 -85.062 -17.328 1 32.41 554 LYS B O 1
ATOM 8419 N N . GLY B 1 555 ? -30.047 -83.062 -17.938 1 26.25 555 GLY B N 1
ATOM 8420 C CA . GLY B 1 555 ? -31.328 -82.875 -17.266 1 26.25 555 GLY B CA 1
ATOM 8421 C C . GLY B 1 555 ? -32.438 -83.812 -17.797 1 26.25 555 GLY B C 1
ATOM 8422 O O . GLY B 1 555 ? -32.656 -83.875 -19.016 1 26.25 555 GLY B O 1
ATOM 8423 N N . GLY B 1 556 ? -32.656 -85 -17.172 1 23.52 556 GLY B N 1
ATOM 8424 C CA . GLY B 1 556 ? -33.969 -85.625 -17.203 1 23.52 556 GLY B CA 1
ATOM 8425 C C . GLY B 1 556 ? -35.094 -84.688 -16.812 1 23.52 556 GLY B C 1
ATOM 8426 O O . GLY B 1 556 ? -34.844 -83.688 -16.125 1 23.52 556 GLY B O 1
#

Secondary structure (DSSP, 8-state):
--HHHHHHHHHHHHHHHHHHHHHHHHHHHHHHHHHHHHHHHHHHHHHHEEEE-SSEEEESS-HHHHTHHHHHHHHHHHHHHHHHHHHHHHHHHHHHHHHHHHTTT---S-HHHHHHHHHHHH--HHHHHHHHHHHH---HHHHHTTSTTTTTTSSS--THHHHHHHHHHHHHHHHHHHHHHHHHHHHHHHH-EEEEEEEEEEESS-----EEE--HHHHH--EEETTEEE-TTEEEETTEEEETTHHHHHHHHTT--SSEEEEEETTTTEEEEEES---TTEEEEEEEEEEEEEEEE-TTTTT-EE-SS-TTEEE----GGGS-S-SEEESSS-EEEEEE--TTS-SSSEEEEEEEEE-S---SGGG-TTSEE-GGG-EEEEEEEEEEEEEEEEEEETTEE-GGG-EEEE--HHHHHHHHHHHHTTTTHHHHHHHHHHHHHH-SSHHHHHHHHHHHHHHHHHHTTTTT-EEE--SEEEEEEEEEEEEEEHHHHHHHHHHHHHHHHHHHHHHHHHHHHHHH-THHHHHHHHSSHHHHHTT-----------------/--HHHHHHHHHHHHHHHHHHHHHHHHHHHHHHHHHHHHHHHHHHHHHHEEEE-SSEEEESS-HHHHTHHHHHHHHHHHHHHHHHHHHHHHHHHHHHHHHHHHTTT---S-HHHHHHHHHHT-SSHHHHHHHHHHHHS--HHHHHGGGTTTSSSSS---THHHHHHHHHHHHHHHHHHHHHHHHHHHHHHHH-EEEEEEEEEEESS-----EEE--HHHHH--EEETTEEE-TTEEEETTEEEETTHHHHHHHHTT--SSEEEEEETTTTEEEEEES---TTEEEEEEEEEEEEEEEE-TTTTT-EE-SS-TTEEE----GGGS-S-SEEESSS-EEEEEE--TTS-SSSEEEEEEEEE-S---SGGG-TTSEEPGGG-EEEEEEEEEEEEEEEEEEETTEE-GGG-EEEE--HHHHHHHHHHHHTTTTHHHHHHHHHHHHHH-SSHHHHHHHHHHHHHHHHHHTTTTT-EEE--SEEEEEEEEEEEEEEHHHHHHHHHHHHHHHHHHHHHHHHHHHHHHH-THHHHHHHHSSHHHHHTT-----------------